Protein AF-A0A915EUX5-F1 (afdb_monomer)

Structure (mmCIF, N/CA/C/O backbone):
data_AF-A0A915EUX5-F1
#
_entry.id   AF-A0A915EUX5-F1
#
loop_
_atom_site.group_PDB
_atom_site.id
_atom_site.type_symbol
_atom_site.label_atom_id
_atom_site.label_alt_id
_atom_site.label_comp_id
_atom_site.label_asym_id
_atom_site.label_entity_id
_atom_site.label_seq_id
_atom_site.pdbx_PDB_ins_code
_atom_site.Cartn_x
_atom_site.Cartn_y
_atom_site.Cartn_z
_atom_site.occupancy
_atom_site.B_iso_or_equiv
_atom_site.auth_seq_id
_atom_site.auth_comp_id
_atom_site.auth_asym_id
_atom_site.auth_atom_id
_atom_site.pdbx_PDB_model_num
ATOM 1 N N . MET A 1 1 ? -5.561 -7.305 -32.673 1.00 41.53 1 MET A N 1
ATOM 2 C CA . MET A 1 1 ? -6.229 -7.686 -33.942 1.00 41.53 1 MET A CA 1
ATOM 3 C C . MET A 1 1 ? -6.964 -6.509 -34.583 1.00 41.53 1 MET A C 1
ATOM 5 O O . MET A 1 1 ? -6.670 -6.213 -35.731 1.00 41.53 1 MET A O 1
ATOM 9 N N . ASN A 1 2 ? -7.827 -5.787 -33.859 1.00 54.47 2 ASN A N 1
ATOM 10 C CA . ASN A 1 2 ? -8.701 -4.751 -34.442 1.00 54.47 2 ASN A CA 1
ATOM 11 C C . ASN A 1 2 ? -7.958 -3.541 -35.056 1.00 54.47 2 ASN A C 1
ATOM 13 O O . ASN A 1 2 ? -8.259 -3.148 -36.176 1.00 54.47 2 ASN A O 1
ATOM 17 N N . VAL A 1 3 ? -6.918 -3.022 -34.393 1.00 58.53 3 VAL A N 1
ATOM 18 C CA . VAL A 1 3 ? -6.109 -1.882 -34.883 1.00 58.53 3 VAL A CA 1
ATOM 19 C C . VAL A 1 3 ? -5.352 -2.212 -36.187 1.00 58.53 3 VAL A C 1
ATOM 21 O O . VAL A 1 3 ? -5.344 -1.431 -37.135 1.00 58.53 3 VAL A O 1
ATOM 24 N N . HIS A 1 4 ? -4.784 -3.420 -36.296 1.00 63.59 4 HIS A N 1
ATOM 25 C CA . HIS A 1 4 ? -4.114 -3.882 -37.521 1.00 63.59 4 HIS A CA 1
ATOM 26 C C . HIS A 1 4 ? -5.060 -3.973 -38.730 1.00 63.59 4 HIS A C 1
ATOM 28 O O . HIS A 1 4 ? -4.639 -3.708 -39.858 1.00 63.59 4 HIS A O 1
ATOM 34 N N . VAL A 1 5 ? -6.331 -4.333 -38.514 1.00 62.84 5 VAL A N 1
ATOM 35 C CA . VAL A 1 5 ? -7.343 -4.410 -39.582 1.00 62.84 5 VAL A CA 1
ATOM 36 C C . VAL A 1 5 ? -7.635 -3.021 -40.153 1.00 62.84 5 VAL A C 1
ATOM 38 O O . VAL A 1 5 ? -7.718 -2.882 -41.374 1.00 62.84 5 VAL A O 1
ATOM 41 N N . VAL A 1 6 ? -7.716 -1.994 -39.300 1.00 63.44 6 VAL A N 1
ATOM 42 C CA . VAL A 1 6 ? -7.924 -0.595 -39.713 1.00 63.44 6 VAL A CA 1
ATOM 43 C C . VAL A 1 6 ? -6.770 -0.115 -40.598 1.00 63.44 6 VAL A C 1
ATOM 45 O O . VAL A 1 6 ? -7.000 0.289 -41.739 1.00 63.44 6 VAL A O 1
ATOM 48 N N . PHE A 1 7 ? -5.521 -0.273 -40.144 1.00 67.06 7 PHE A N 1
ATOM 49 C CA . PHE A 1 7 ? -4.344 0.130 -40.926 1.00 67.06 7 PHE A CA 1
ATOM 50 C C . PHE A 1 7 ? -4.212 -0.629 -42.253 1.00 67.06 7 PHE A C 1
ATOM 52 O O . PHE A 1 7 ? -3.855 -0.049 -43.278 1.00 67.06 7 PHE A O 1
ATOM 59 N N . THR A 1 8 ? -4.541 -1.924 -42.271 1.00 66.31 8 THR A N 1
ATOM 60 C CA . THR A 1 8 ? -4.499 -2.733 -43.501 1.00 66.31 8 THR A CA 1
ATOM 61 C C . THR A 1 8 ? -5.559 -2.280 -44.511 1.00 66.31 8 THR A C 1
ATOM 63 O O . THR A 1 8 ? -5.284 -2.210 -45.711 1.00 66.31 8 THR A O 1
ATOM 66 N N . ARG A 1 9 ? -6.762 -1.914 -44.045 1.00 63.53 9 ARG A N 1
ATOM 67 C CA . ARG A 1 9 ? -7.836 -1.376 -44.897 1.00 63.53 9 ARG A CA 1
ATOM 68 C C . ARG A 1 9 ? -7.498 0.012 -45.445 1.00 63.53 9 ARG A C 1
ATOM 70 O O . ARG A 1 9 ? -7.703 0.235 -46.639 1.00 63.53 9 ARG A O 1
ATOM 77 N N . MET A 1 10 ? -6.911 0.898 -44.640 1.00 66.00 10 MET A N 1
ATOM 78 C CA . MET A 1 10 ? -6.422 2.199 -45.120 1.00 66.00 10 MET A CA 1
ATOM 79 C C . MET A 1 10 ? -5.323 2.036 -46.177 1.00 66.00 10 MET A C 1
ATOM 81 O O . MET A 1 10 ? -5.392 2.648 -47.242 1.00 66.00 10 MET A O 1
ATOM 85 N N . TRP A 1 11 ? -4.373 1.119 -45.960 1.00 62.06 11 TRP A N 1
ATOM 86 C CA . TRP A 1 11 ? -3.361 0.801 -46.969 1.00 62.06 11 TRP A CA 1
ATOM 87 C C . TRP A 1 11 ? -3.992 0.291 -48.276 1.00 62.06 11 TRP A C 1
ATOM 89 O O . TRP A 1 11 ? -3.627 0.746 -49.362 1.00 62.06 11 TRP A O 1
ATOM 99 N N . SER A 1 12 ? -5.011 -0.572 -48.198 1.00 59.03 12 SER A N 1
ATOM 100 C CA . SER A 1 12 ? -5.731 -1.058 -49.385 1.00 59.03 12 SER A CA 1
ATOM 101 C C . SER A 1 12 ? -6.445 0.049 -50.180 1.00 59.03 12 SER A C 1
ATOM 103 O O . SER A 1 12 ? -6.531 -0.048 -51.406 1.00 59.03 12 SER A O 1
ATOM 105 N N . CYS A 1 13 ? -6.888 1.129 -49.521 1.00 58.44 13 CYS A N 1
ATOM 106 C CA . CYS A 1 13 ? -7.472 2.301 -50.184 1.00 58.44 13 CYS A CA 1
ATOM 107 C C . CYS A 1 13 ? -6.433 3.085 -50.994 1.00 58.44 13 CYS A C 1
ATOM 109 O O . CYS A 1 13 ? -6.771 3.605 -52.049 1.00 58.44 13 CYS A O 1
ATOM 111 N N . SER A 1 14 ? -5.163 3.087 -50.579 1.00 53.91 14 SER A N 1
ATOM 112 C CA . SER A 1 14 ? -4.072 3.698 -51.355 1.00 53.91 14 SER A CA 1
ATOM 113 C C . SER A 1 14 ? -3.585 2.838 -52.535 1.00 53.91 14 SER A C 1
ATOM 115 O O . SER A 1 14 ? -3.088 3.375 -53.523 1.00 53.91 14 SER A O 1
ATOM 117 N N . LEU A 1 15 ? -3.760 1.510 -52.468 1.00 52.41 15 LEU A N 1
ATOM 118 C CA . LEU A 1 15 ? -3.422 0.567 -53.547 1.00 52.41 15 LEU A CA 1
ATOM 119 C C . LEU A 1 15 ? -4.537 0.410 -54.593 1.00 52.41 15 LEU A C 1
ATOM 121 O O . LEU A 1 15 ? -4.248 0.173 -55.767 1.00 52.41 15 LEU A O 1
ATOM 125 N N . ARG A 1 16 ? -5.811 0.541 -54.198 1.00 52.12 16 ARG A N 1
ATOM 126 C CA . ARG A 1 16 ? -6.974 0.396 -55.096 1.00 52.12 16 ARG A CA 1
ATOM 127 C C . ARG A 1 16 ? -6.939 1.322 -56.322 1.00 52.12 16 ARG A C 1
ATOM 129 O O . ARG A 1 16 ? -7.217 0.812 -57.403 1.00 52.12 16 ARG A O 1
ATOM 136 N N . PRO A 1 17 ? -6.582 2.616 -56.217 1.00 53.31 17 PRO A N 1
ATOM 137 C CA . PRO A 1 17 ? -6.440 3.502 -57.370 1.00 53.31 17 PRO A CA 1
ATOM 138 C C . PRO A 1 17 ? -5.319 3.055 -58.310 1.00 53.31 17 PRO A C 1
ATOM 140 O O . PRO A 1 17 ? -5.509 3.065 -59.518 1.00 53.31 17 PRO A O 1
ATOM 143 N N . ILE A 1 18 ? -4.193 2.573 -57.767 1.00 49.81 18 ILE A N 1
ATOM 144 C CA . ILE A 1 18 ? -3.047 2.078 -58.550 1.00 49.81 18 ILE A CA 1
ATOM 145 C C . ILE A 1 18 ? -3.447 0.834 -59.347 1.00 49.81 18 ILE A C 1
ATOM 147 O O . ILE A 1 18 ? -3.184 0.755 -60.544 1.00 49.81 18 ILE A O 1
ATOM 151 N N . ILE A 1 19 ? -4.128 -0.120 -58.704 1.00 48.81 19 ILE A N 1
ATOM 152 C CA . ILE A 1 19 ? -4.617 -1.335 -59.363 1.00 48.81 19 ILE A CA 1
ATOM 153 C C . ILE A 1 19 ? -5.730 -0.985 -60.354 1.00 48.81 19 ILE A C 1
ATOM 155 O O . ILE A 1 19 ? -5.688 -1.465 -61.478 1.00 48.81 19 ILE A O 1
ATOM 159 N N . SER A 1 20 ? -6.689 -0.129 -59.994 1.00 46.38 20 SER A N 1
ATOM 160 C CA . SER A 1 20 ? -7.781 0.315 -60.873 1.00 46.38 20 SER A CA 1
ATOM 161 C C . SER A 1 20 ? -7.259 1.048 -62.110 1.00 46.38 20 SER A C 1
ATOM 163 O O . SER A 1 20 ? -7.683 0.754 -63.221 1.00 46.38 20 SER A O 1
ATOM 165 N N . GLU A 1 21 ? -6.276 1.936 -61.961 1.00 47.97 21 GLU A N 1
ATOM 166 C CA . GLU A 1 21 ? -5.674 2.654 -63.081 1.00 47.97 21 GLU A CA 1
ATOM 167 C C . GLU A 1 21 ? -4.764 1.758 -63.928 1.00 47.97 21 GLU A C 1
ATOM 169 O O . GLU A 1 21 ? -4.824 1.824 -65.155 1.00 47.97 21 GLU A O 1
ATOM 174 N N . MET A 1 22 ? -3.992 0.850 -63.318 1.00 43.56 22 MET A N 1
ATOM 175 C CA . MET A 1 22 ? -3.272 -0.190 -64.062 1.00 43.56 22 MET A CA 1
ATOM 176 C C . MET A 1 22 ? -4.238 -1.100 -64.829 1.00 43.56 22 MET A C 1
ATOM 178 O O . MET A 1 22 ? -3.984 -1.406 -65.990 1.00 43.56 22 MET A O 1
ATOM 182 N N . THR A 1 23 ? -5.365 -1.485 -64.226 1.00 43.19 23 THR A N 1
ATOM 183 C CA . THR A 1 23 ? -6.367 -2.383 -64.824 1.00 43.19 23 THR A CA 1
ATOM 184 C C . THR A 1 23 ? -7.161 -1.682 -65.923 1.00 43.19 23 THR A C 1
ATOM 186 O O . THR A 1 23 ? -7.337 -2.260 -66.988 1.00 43.19 23 THR A O 1
ATOM 189 N N . ASN A 1 24 ? -7.552 -0.417 -65.737 1.00 45.62 24 ASN A N 1
ATOM 190 C CA . ASN A 1 24 ? -8.206 0.401 -66.763 1.00 45.62 24 ASN A CA 1
ATOM 191 C C . ASN A 1 24 ? -7.260 0.705 -67.931 1.00 45.62 24 ASN A C 1
ATOM 193 O O . ASN A 1 24 ? -7.679 0.654 -69.085 1.00 45.62 24 ASN A O 1
ATOM 197 N N . ARG A 1 25 ? -5.966 0.950 -67.673 1.00 45.38 25 ARG A N 1
ATOM 198 C CA . ARG A 1 25 ? -4.958 1.118 -68.733 1.00 45.38 25 ARG A CA 1
ATOM 199 C C . ARG A 1 25 ? -4.653 -0.196 -69.458 1.00 45.38 25 ARG A C 1
ATOM 201 O O . ARG A 1 25 ? -4.441 -0.162 -70.666 1.00 45.38 25 ARG A O 1
ATOM 208 N N . LEU A 1 26 ? -4.682 -1.341 -68.771 1.00 38.78 26 LEU A N 1
ATOM 209 C CA . LEU A 1 26 ? -4.538 -2.677 -69.370 1.00 38.78 26 LEU A CA 1
ATOM 210 C C . LEU A 1 26 ? -5.791 -3.114 -70.152 1.00 38.78 26 LEU A C 1
ATOM 212 O O . LEU A 1 26 ? -5.658 -3.725 -71.205 1.00 38.78 26 LEU A O 1
ATOM 216 N N . GLN A 1 27 ? -6.999 -2.769 -69.697 1.00 41.44 27 GLN A N 1
ATOM 217 C CA . GLN A 1 27 ? -8.251 -3.044 -70.417 1.00 41.44 27 GLN A CA 1
ATOM 218 C C . GLN A 1 27 ? -8.464 -2.106 -71.613 1.00 41.44 27 GLN A C 1
ATOM 220 O O . GLN A 1 27 ? -8.999 -2.538 -72.630 1.00 41.44 27 GLN A O 1
ATOM 225 N N . ALA A 1 28 ? -8.002 -0.854 -71.537 1.00 45.69 28 ALA A N 1
ATOM 226 C CA . ALA A 1 28 ? -8.015 0.081 -72.665 1.00 45.69 28 ALA A CA 1
ATOM 227 C C . ALA A 1 28 ? -6.935 -0.221 -73.723 1.00 45.69 28 ALA A C 1
ATOM 229 O O . ALA A 1 28 ? -6.996 0.310 -74.831 1.00 45.69 28 ALA A O 1
ATOM 230 N N . SER A 1 29 ? -5.950 -1.072 -73.412 1.00 40.28 29 SER A N 1
ATOM 231 C CA . SER A 1 29 ? -4.875 -1.455 -74.328 1.00 40.28 29 SER A CA 1
ATOM 232 C C . SER A 1 29 ? -4.880 -2.961 -74.586 1.00 40.28 29 SER A C 1
ATOM 234 O O . SER A 1 29 ? -4.180 -3.739 -73.946 1.00 40.28 29 SER A O 1
ATOM 236 N N . GLY A 1 30 ? -5.649 -3.396 -75.587 1.00 39.28 30 GLY A N 1
ATOM 237 C CA . GLY A 1 30 ? -5.451 -4.719 -76.181 1.00 39.28 30 GLY A CA 1
ATOM 238 C C . GLY A 1 30 ? -3.988 -4.882 -76.623 1.00 39.28 30 GLY A C 1
ATOM 239 O O . GLY A 1 30 ? -3.572 -4.270 -77.598 1.00 39.28 30 GLY A O 1
ATOM 240 N N . LEU A 1 31 ? -3.215 -5.640 -75.837 1.00 39.50 31 LEU A N 1
ATOM 241 C CA . LEU A 1 31 ? -1.826 -6.104 -76.004 1.00 39.50 31 LEU A CA 1
ATOM 242 C C . LEU A 1 31 ? -0.960 -5.470 -77.118 1.00 39.50 31 LEU A C 1
ATOM 244 O O . LEU A 1 31 ? -1.131 -5.761 -78.298 1.00 39.50 31 LEU A O 1
ATOM 248 N N . SER A 1 32 ? 0.106 -4.762 -76.714 1.00 33.94 32 SER A N 1
ATOM 249 C CA . SER A 1 32 ? 1.496 -4.887 -77.217 1.00 33.94 32 SER A CA 1
ATOM 250 C C . SER A 1 32 ? 2.331 -3.700 -76.718 1.00 33.94 32 SER A C 1
ATOM 252 O O . SER A 1 32 ? 1.938 -2.544 -76.879 1.00 33.94 32 SER A O 1
ATOM 254 N N . ALA A 1 33 ? 3.508 -3.980 -76.146 1.00 32.28 33 ALA A N 1
ATOM 255 C CA . ALA A 1 33 ? 4.445 -3.055 -75.487 1.00 32.28 33 ALA A CA 1
ATOM 256 C C . ALA A 1 33 ? 4.993 -1.885 -76.349 1.00 32.28 33 ALA A C 1
ATOM 258 O O . ALA A 1 33 ? 5.932 -1.202 -75.949 1.00 32.28 33 ALA A O 1
ATOM 259 N N . ARG A 1 34 ? 4.416 -1.618 -77.526 1.00 33.88 34 ARG A N 1
ATOM 260 C CA . ARG A 1 34 ? 4.792 -0.513 -78.420 1.00 33.88 34 ARG A CA 1
ATOM 261 C C . ARG A 1 34 ? 4.132 0.832 -78.092 1.00 33.88 34 ARG A C 1
ATOM 263 O O . ARG A 1 34 ? 4.695 1.854 -78.466 1.00 33.88 34 ARG A O 1
ATOM 270 N N . HIS A 1 35 ? 3.003 0.867 -77.378 1.00 36.38 35 HIS A N 1
ATOM 271 C CA . HIS A 1 35 ? 2.266 2.124 -77.136 1.00 36.38 35 HIS A CA 1
ATOM 272 C C . HIS A 1 35 ? 2.638 2.872 -75.844 1.00 36.38 35 HIS A C 1
ATOM 274 O O . HIS A 1 35 ? 2.415 4.077 -75.773 1.00 36.38 35 HIS A O 1
ATOM 280 N N . VAL A 1 36 ? 3.281 2.228 -74.858 1.00 36.94 36 VAL A N 1
ATOM 281 C CA . VAL A 1 36 ? 3.752 2.914 -73.629 1.00 36.94 36 VAL A CA 1
ATOM 282 C C . VAL A 1 36 ? 4.776 4.019 -73.953 1.00 36.94 36 VAL A C 1
ATOM 284 O O . VAL A 1 36 ? 4.872 5.015 -73.241 1.00 36.94 36 VAL A O 1
ATOM 287 N N . PHE A 1 37 ? 5.473 3.903 -75.086 1.00 35.94 37 PHE A N 1
ATOM 288 C CA . PHE A 1 37 ? 6.410 4.914 -75.577 1.00 35.94 37 PHE A CA 1
ATOM 289 C C . PHE A 1 37 ? 5.756 6.115 -76.286 1.00 35.94 37 PHE A C 1
ATOM 291 O O . PHE A 1 37 ? 6.455 7.087 -76.551 1.00 35.94 37 PHE A O 1
ATOM 298 N N . GLN A 1 38 ? 4.447 6.100 -76.579 1.00 36.97 38 GLN A N 1
ATOM 299 C CA . GLN A 1 38 ? 3.776 7.198 -77.301 1.00 36.97 38 GLN A CA 1
ATOM 300 C C . GLN A 1 38 ? 3.145 8.267 -76.392 1.00 36.97 38 GLN A C 1
ATOM 302 O O . GLN A 1 38 ? 2.842 9.358 -76.864 1.00 36.97 38 GLN A O 1
ATOM 307 N N . SER A 1 39 ? 2.978 7.998 -75.093 1.00 37.62 39 SER A N 1
ATOM 308 C CA . SER A 1 39 ? 2.491 8.984 -74.109 1.00 37.62 39 SER A CA 1
ATOM 309 C C . SER A 1 39 ? 3.602 9.815 -73.451 1.00 37.62 39 SER A C 1
ATOM 311 O O . SER A 1 39 ? 3.314 10.733 -72.685 1.00 37.62 39 SER A O 1
ATOM 313 N N . ILE A 1 40 ? 4.868 9.520 -73.752 1.00 39.31 40 ILE A N 1
ATOM 314 C CA . ILE A 1 40 ? 5.997 10.403 -73.450 1.00 39.31 40 ILE A CA 1
ATOM 315 C C . ILE A 1 40 ? 5.984 11.469 -74.547 1.00 39.31 40 ILE A C 1
ATOM 317 O O . ILE A 1 40 ? 6.109 11.123 -75.721 1.00 39.31 40 ILE A O 1
ATOM 321 N N . LYS A 1 41 ? 5.800 12.755 -74.204 1.00 42.09 41 LYS A N 1
ATOM 322 C CA . LYS A 1 41 ? 5.987 13.832 -75.193 1.00 42.09 41 LYS A CA 1
ATOM 323 C C . LYS A 1 41 ? 7.350 13.611 -75.862 1.00 42.09 41 LYS A C 1
ATOM 325 O O . LYS A 1 41 ? 8.324 13.458 -75.123 1.00 42.09 41 LYS A O 1
ATOM 330 N N . PRO A 1 42 ? 7.447 13.575 -77.203 1.00 39.97 42 PRO A N 1
ATOM 331 C CA . PRO A 1 42 ? 8.738 13.422 -77.849 1.00 39.97 42 PRO A CA 1
ATOM 332 C C . PRO A 1 42 ? 9.604 14.604 -77.411 1.00 39.97 42 PRO A C 1
ATOM 334 O O . PRO A 1 42 ? 9.297 15.755 -77.712 1.00 39.97 42 PRO A O 1
ATOM 337 N N . ILE A 1 43 ? 10.646 14.324 -76.629 1.00 48.09 43 ILE A N 1
ATOM 338 C CA . ILE A 1 43 ? 11.722 15.285 -76.407 1.00 48.09 43 ILE A CA 1
ATOM 339 C C . ILE A 1 43 ? 12.361 15.433 -77.786 1.00 48.09 43 ILE A C 1
ATOM 341 O O . ILE A 1 43 ? 12.857 14.443 -78.325 1.00 48.09 43 ILE A O 1
ATOM 345 N N . GLU A 1 44 ? 12.265 16.613 -78.401 1.00 45.25 44 GLU A N 1
ATOM 346 C CA . GLU A 1 44 ? 12.915 16.883 -79.683 1.00 45.25 44 GLU A CA 1
ATOM 347 C C . GLU A 1 44 ? 14.405 16.560 -79.546 1.00 45.25 44 GLU A C 1
ATOM 349 O O . GLU A 1 44 ? 15.148 17.237 -78.838 1.00 45.25 44 GLU A O 1
ATOM 354 N N . VAL A 1 45 ? 14.844 15.481 -80.198 1.00 44.91 45 VAL A N 1
ATOM 355 C CA . VAL A 1 45 ? 16.242 15.039 -80.189 1.00 44.91 45 VAL A CA 1
ATOM 356 C C . VAL A 1 45 ? 17.021 15.902 -81.183 1.00 44.91 45 VAL A C 1
ATOM 358 O O . VAL A 1 45 ? 17.479 15.444 -82.225 1.00 44.91 45 VAL A O 1
ATOM 361 N N . GLY A 1 46 ? 17.128 17.192 -80.879 1.00 47.59 46 GLY A N 1
ATOM 362 C CA . GLY A 1 46 ? 18.058 18.114 -81.512 1.00 47.59 46 GLY A CA 1
ATOM 363 C C . GLY A 1 46 ? 19.293 18.244 -80.631 1.00 47.59 46 GLY A C 1
ATOM 364 O O . GLY A 1 46 ? 19.261 18.972 -79.651 1.00 47.59 46 GLY A O 1
ATOM 365 N N . VAL A 1 47 ? 20.361 17.507 -80.961 1.00 52.12 47 VAL A N 1
ATOM 366 C CA . VAL A 1 47 ? 21.723 17.638 -80.392 1.00 52.12 47 VAL A CA 1
ATOM 367 C C . VAL A 1 47 ? 21.754 17.844 -78.862 1.00 52.12 47 VAL A C 1
ATOM 369 O O . VAL A 1 47 ? 22.341 18.796 -78.360 1.00 52.12 47 VAL A O 1
ATOM 372 N N . MET A 1 48 ? 21.121 16.951 -78.096 1.00 52.81 48 MET A N 1
ATOM 373 C CA . MET A 1 48 ? 21.216 16.954 -76.628 1.00 52.81 48 MET A CA 1
ATOM 374 C C . MET A 1 48 ? 22.253 15.928 -76.162 1.00 52.81 48 MET A C 1
ATOM 376 O O . MET A 1 48 ? 22.292 14.802 -76.665 1.00 52.81 48 MET A O 1
ATOM 380 N N . SER A 1 49 ? 23.104 16.295 -75.200 1.00 59.19 49 SER A N 1
ATOM 381 C CA . SER A 1 49 ? 24.064 15.354 -74.621 1.00 59.19 49 SER A CA 1
ATOM 382 C C . SER A 1 49 ? 23.344 14.319 -73.745 1.00 59.19 49 SER A C 1
ATOM 384 O O . SER A 1 49 ? 22.247 14.567 -73.241 1.00 59.19 49 SER A O 1
ATOM 386 N N . LYS A 1 50 ? 23.963 13.152 -73.508 1.00 59.12 50 LYS A N 1
ATOM 387 C CA . LYS A 1 50 ? 23.394 12.093 -72.647 1.00 59.12 50 LYS A CA 1
ATOM 388 C C . LYS A 1 50 ? 22.967 12.616 -71.262 1.00 59.12 50 LYS A C 1
ATOM 390 O O . LYS A 1 50 ? 21.950 12.170 -70.741 1.00 59.12 50 LYS A O 1
ATOM 395 N N . ARG A 1 51 ? 23.693 13.597 -70.704 1.00 58.50 51 ARG A N 1
ATOM 396 C CA . ARG A 1 51 ? 23.360 14.227 -69.412 1.00 58.50 51 ARG A CA 1
ATOM 397 C C . ARG A 1 51 ? 22.082 15.061 -69.475 1.00 58.50 51 ARG A C 1
ATOM 399 O O . ARG A 1 51 ? 21.304 15.041 -68.529 1.00 58.50 51 ARG A O 1
ATOM 406 N N . ASP A 1 52 ? 21.850 15.760 -70.582 1.00 61.41 52 ASP A N 1
ATOM 407 C CA . ASP A 1 52 ? 20.674 16.623 -70.744 1.00 61.41 52 ASP A CA 1
ATOM 408 C C . ASP A 1 52 ? 19.403 15.790 -70.954 1.00 61.41 52 ASP A C 1
ATOM 410 O O . ASP A 1 52 ? 18.329 16.139 -70.459 1.00 61.41 52 ASP A O 1
ATOM 414 N N . LEU A 1 53 ? 19.536 14.638 -71.625 1.00 63.91 53 LEU A N 1
ATOM 415 C CA . LEU A 1 53 ? 18.461 13.656 -71.749 1.00 63.91 53 LEU A CA 1
ATOM 416 C C . LEU A 1 53 ? 18.123 13.021 -70.390 1.00 63.91 53 LEU A C 1
ATOM 418 O O . LEU A 1 53 ? 16.949 12.942 -70.039 1.00 63.91 53 LEU A O 1
ATOM 422 N N . GLU A 1 54 ? 19.132 12.624 -69.604 1.00 61.69 54 GLU A N 1
ATOM 423 C CA . GLU A 1 54 ? 18.947 12.097 -68.241 1.00 61.69 54 GLU A CA 1
ATOM 424 C C . GLU A 1 54 ? 18.281 13.127 -67.313 1.00 61.69 54 GLU A C 1
ATOM 426 O O . GLU A 1 54 ? 17.354 12.782 -66.580 1.00 61.69 54 GLU A O 1
ATOM 431 N N . ALA A 1 55 ? 18.679 14.402 -67.386 1.00 62.44 55 ALA A N 1
ATOM 432 C CA . ALA A 1 55 ? 18.077 15.481 -66.602 1.00 62.44 55 ALA A CA 1
ATOM 433 C C . ALA A 1 55 ? 16.607 15.739 -66.982 1.00 62.44 55 ALA A C 1
ATOM 435 O O . ALA A 1 55 ? 15.760 15.935 -66.106 1.00 62.44 55 ALA A O 1
ATOM 436 N N . SER A 1 56 ? 16.283 15.699 -68.277 1.00 65.00 56 SER A N 1
ATOM 437 C CA . SER A 1 56 ? 14.912 15.873 -68.767 1.00 65.00 56 SER A CA 1
ATOM 438 C C . SER A 1 56 ? 14.015 14.685 -68.392 1.00 65.00 56 SER A C 1
ATOM 440 O O . SER A 1 56 ? 12.888 14.875 -67.930 1.00 65.00 56 SER A O 1
ATOM 442 N N . LEU A 1 57 ? 14.544 13.456 -68.480 1.00 64.94 57 LEU A N 1
ATOM 443 C CA . LEU A 1 57 ? 13.848 12.244 -68.044 1.00 64.94 57 LEU A CA 1
ATOM 444 C C . LEU A 1 57 ? 13.570 12.275 -66.535 1.00 64.94 57 LEU A C 1
ATOM 446 O O . LEU A 1 57 ? 12.464 11.961 -66.100 1.00 64.94 57 LEU A O 1
ATOM 450 N N . LEU A 1 58 ? 14.550 12.708 -65.736 1.00 61.78 58 LEU A N 1
ATOM 451 C CA . LEU A 1 58 ? 14.406 12.855 -64.289 1.00 61.78 58 LEU A CA 1
ATOM 452 C C . LEU A 1 58 ? 13.334 13.896 -63.937 1.00 61.78 58 LEU A C 1
ATOM 454 O O . LEU A 1 58 ? 12.520 13.660 -63.044 1.00 61.78 58 LEU A O 1
ATOM 458 N N . LYS A 1 59 ? 13.282 15.017 -64.666 1.00 68.31 59 LYS A N 1
ATOM 459 C CA . LYS A 1 59 ? 12.258 16.056 -64.493 1.00 68.31 59 LYS A CA 1
ATOM 460 C C . LYS A 1 59 ? 10.851 15.527 -64.788 1.00 68.31 59 LYS A C 1
ATOM 462 O O . LYS A 1 59 ? 9.928 15.794 -64.021 1.00 68.31 59 LYS A O 1
ATOM 467 N N . GLU A 1 60 ? 10.695 14.732 -65.843 1.00 66.88 60 GLU A N 1
ATOM 468 C CA . GLU A 1 60 ? 9.402 14.146 -66.212 1.00 66.88 60 GLU A CA 1
ATOM 469 C C . GLU A 1 60 ? 8.960 13.036 -65.245 1.00 66.88 60 GLU A C 1
ATOM 471 O O . GLU A 1 60 ? 7.801 13.002 -64.837 1.00 66.88 60 GLU A O 1
ATOM 476 N N . VAL A 1 61 ? 9.884 12.185 -64.785 1.00 59.06 61 VAL A N 1
ATOM 477 C CA . VAL A 1 61 ? 9.618 11.202 -63.718 1.00 59.06 61 VAL A CA 1
ATOM 478 C C . VAL A 1 61 ? 9.189 11.901 -62.425 1.00 59.06 61 VAL A C 1
ATOM 480 O O . VAL A 1 61 ? 8.263 11.444 -61.758 1.00 59.06 61 VAL A O 1
ATOM 483 N N . THR A 1 62 ? 9.813 13.032 -62.090 1.00 55.41 62 THR A N 1
ATOM 484 C CA . THR A 1 62 ? 9.462 13.832 -60.905 1.00 55.41 62 THR A CA 1
ATOM 485 C C . THR A 1 62 ? 8.058 14.431 -61.037 1.00 55.41 62 THR A C 1
ATOM 487 O O . THR A 1 62 ? 7.272 14.368 -60.094 1.00 55.41 62 THR A O 1
ATOM 490 N N . ARG A 1 63 ? 7.698 14.931 -62.227 1.00 71.31 63 ARG A N 1
ATOM 491 C CA . ARG A 1 63 ? 6.351 15.440 -62.537 1.00 71.31 63 ARG A CA 1
ATOM 492 C C . ARG A 1 63 ? 5.277 14.354 -62.436 1.00 71.31 63 ARG A C 1
ATOM 494 O O . ARG A 1 63 ? 4.216 14.590 -61.869 1.00 71.31 63 ARG A O 1
ATOM 501 N N . LEU A 1 64 ? 5.549 13.163 -62.973 1.00 62.91 64 LEU A N 1
ATOM 502 C CA . LEU A 1 64 ? 4.621 12.030 -62.921 1.00 62.91 64 LEU A CA 1
ATOM 503 C C . LEU A 1 64 ? 4.428 11.502 -61.496 1.00 62.91 64 LEU A C 1
ATOM 505 O O . LEU A 1 64 ? 3.300 11.175 -61.134 1.00 62.91 64 LEU A O 1
ATOM 509 N N . ARG A 1 65 ? 5.491 11.468 -60.679 1.00 54.66 65 ARG A N 1
ATOM 510 C CA . ARG A 1 65 ? 5.382 11.163 -59.244 1.00 54.66 65 ARG A CA 1
ATOM 511 C C . ARG A 1 65 ? 4.483 12.173 -58.530 1.00 54.66 65 ARG A C 1
ATOM 513 O O . ARG A 1 65 ? 3.519 11.758 -57.905 1.00 54.66 65 ARG A O 1
ATOM 520 N N . ALA A 1 66 ? 4.700 13.472 -58.741 1.00 57.12 66 ALA A N 1
ATOM 521 C CA . ALA A 1 66 ? 3.874 14.518 -58.133 1.00 57.12 66 ALA A CA 1
ATOM 522 C C . ALA A 1 66 ? 2.378 14.410 -58.503 1.00 57.12 66 ALA A C 1
ATOM 524 O O . ALA A 1 66 ? 1.517 14.575 -57.643 1.00 57.12 66 ALA A O 1
ATOM 525 N N . ASN A 1 67 ? 2.053 14.085 -59.760 1.00 65.12 67 ASN A N 1
ATOM 526 C CA . ASN A 1 67 ? 0.662 13.877 -60.189 1.00 65.12 67 ASN A CA 1
ATOM 527 C C . ASN A 1 67 ? 0.031 12.611 -59.582 1.00 65.12 67 ASN A C 1
ATOM 529 O O . ASN A 1 67 ? -1.155 12.616 -59.242 1.00 65.12 67 ASN A O 1
ATOM 533 N N . LEU A 1 68 ? 0.807 11.529 -59.455 1.00 60.00 68 LEU A N 1
ATOM 534 C CA . LEU A 1 68 ? 0.364 10.299 -58.798 1.00 60.00 68 LEU A CA 1
ATOM 535 C C . LEU A 1 68 ? 0.088 10.553 -57.312 1.00 60.00 68 LEU A C 1
ATOM 537 O O . LEU A 1 68 ? -0.947 10.130 -56.806 1.00 60.00 68 LEU A O 1
ATOM 541 N N . ASP A 1 69 ? 0.970 11.284 -56.634 1.00 53.38 69 ASP A N 1
ATOM 542 C CA . ASP A 1 69 ? 0.813 11.632 -55.221 1.00 53.38 69 ASP A CA 1
ATOM 543 C C . ASP A 1 69 ? -0.391 12.565 -55.002 1.00 53.38 69 ASP A C 1
ATOM 545 O O . ASP A 1 69 ? -1.175 12.342 -54.082 1.00 53.38 69 ASP A O 1
ATOM 549 N N . ALA A 1 70 ? -0.637 13.528 -55.898 1.00 60.19 70 ALA A N 1
ATOM 550 C CA . ALA A 1 70 ? -1.842 14.365 -55.864 1.00 60.19 70 ALA A CA 1
ATOM 551 C C . ALA A 1 70 ? -3.139 13.548 -56.028 1.00 60.19 70 ALA A C 1
ATOM 553 O O . ALA A 1 70 ? -4.078 13.717 -55.253 1.00 60.19 70 ALA A O 1
ATOM 554 N N . SER A 1 71 ? -3.165 12.602 -56.974 1.00 61.84 71 SER A N 1
ATOM 555 C CA . SER A 1 71 ? -4.325 11.720 -57.196 1.00 61.84 71 SER A CA 1
ATOM 556 C C . SER A 1 71 ? -4.553 10.756 -56.022 1.00 61.84 71 SER A C 1
ATOM 558 O O . SER A 1 71 ? -5.692 10.446 -55.673 1.00 61.84 71 SER A O 1
ATOM 560 N N . ARG A 1 72 ? -3.475 10.295 -55.365 1.00 59.66 72 ARG A N 1
ATOM 561 C CA . ARG A 1 72 ? -3.545 9.492 -54.130 1.00 59.66 72 ARG A CA 1
ATOM 562 C C . ARG A 1 72 ? -4.134 10.295 -52.971 1.00 59.66 72 ARG A C 1
ATOM 564 O O . ARG A 1 72 ? -4.959 9.755 -52.240 1.00 59.66 72 ARG A O 1
ATOM 571 N N . ARG A 1 73 ? -3.755 11.570 -52.821 1.00 58.09 73 ARG A N 1
ATOM 572 C CA . ARG A 1 73 ? -4.310 12.473 -51.796 1.00 58.09 73 ARG A CA 1
ATOM 573 C C . ARG A 1 73 ? -5.800 12.731 -52.008 1.00 58.09 73 ARG A C 1
ATOM 575 O O . ARG A 1 73 ? -6.559 12.669 -51.049 1.00 58.09 73 ARG A O 1
ATOM 582 N N . GLU A 1 74 ? -6.231 12.937 -53.250 1.00 61.75 74 GLU A N 1
ATOM 583 C CA . GLU A 1 74 ? -7.645 13.151 -53.588 1.00 61.75 74 GLU A CA 1
ATOM 584 C C . GLU A 1 74 ? -8.501 11.891 -53.344 1.00 61.75 74 GLU A C 1
ATOM 586 O O . GLU A 1 74 ? -9.602 11.984 -52.808 1.00 61.75 74 GLU A O 1
ATOM 591 N N . ALA A 1 75 ? -7.970 10.695 -53.637 1.00 57.12 75 ALA A N 1
ATOM 592 C CA . ALA A 1 75 ? -8.656 9.422 -53.387 1.00 57.12 75 ALA A CA 1
ATOM 593 C C . ALA A 1 75 ? -8.715 9.019 -51.898 1.00 57.12 75 ALA A C 1
ATOM 595 O O . ALA A 1 75 ? -9.666 8.358 -51.480 1.00 57.12 75 ALA A O 1
ATOM 596 N N . CYS A 1 76 ? -7.708 9.390 -51.099 1.00 52.28 76 CYS A N 1
ATOM 597 C CA . CYS A 1 76 ? -7.661 9.115 -49.658 1.00 52.28 76 CYS A CA 1
ATOM 598 C C . CYS A 1 76 ? -8.354 10.192 -48.804 1.00 52.28 76 CYS A C 1
ATOM 600 O O . CYS A 1 76 ? -8.695 9.911 -47.659 1.00 52.28 76 CYS A O 1
ATOM 602 N N . GLY A 1 77 ? -8.601 11.392 -49.343 1.00 52.22 77 GLY A N 1
ATOM 603 C CA . GLY A 1 77 ? -9.147 12.543 -48.609 1.00 52.22 77 GLY A CA 1
ATOM 604 C C . GLY A 1 77 ? -10.564 12.380 -48.036 1.00 52.22 77 GLY A C 1
ATOM 605 O O . GLY A 1 77 ? -11.030 13.279 -47.348 1.00 52.22 77 GLY A O 1
ATOM 606 N N . GLY A 1 78 ? -11.247 11.257 -48.297 1.00 55.06 78 GLY A N 1
ATOM 607 C CA . GLY A 1 78 ? -12.588 10.956 -47.777 1.00 55.06 78 GLY A CA 1
ATOM 608 C C . GLY A 1 78 ? -12.678 9.778 -46.798 1.00 55.06 78 GLY A C 1
ATOM 609 O O . GLY A 1 78 ? -13.787 9.422 -46.417 1.00 55.06 78 GLY A O 1
ATOM 610 N N . VAL A 1 79 ? -11.562 9.135 -46.426 1.00 60.09 79 VAL A N 1
ATOM 611 C CA . VAL A 1 79 ? -11.559 7.983 -45.503 1.00 60.09 79 VAL A CA 1
ATOM 612 C C . VAL A 1 79 ? -10.703 8.314 -44.285 1.00 60.09 79 VAL A C 1
ATOM 614 O O . VAL A 1 79 ? -9.478 8.197 -44.334 1.00 60.09 79 VAL A O 1
ATOM 617 N N . SER A 1 80 ? -11.340 8.720 -43.186 1.00 66.31 80 SER A N 1
ATOM 618 C CA . SER A 1 80 ? -10.652 8.945 -41.913 1.00 66.31 80 SER A CA 1
ATOM 619 C C . SER A 1 80 ? -10.457 7.638 -41.139 1.00 66.31 80 SER A C 1
ATOM 621 O O . SER A 1 80 ? -11.154 6.640 -41.355 1.00 66.31 80 SER A O 1
ATOM 623 N N . MET A 1 81 ? -9.517 7.638 -40.190 1.00 69.50 81 MET A N 1
ATOM 624 C CA . MET A 1 81 ? -9.324 6.503 -39.281 1.00 69.50 81 MET A CA 1
ATOM 625 C C . MET A 1 81 ? -10.601 6.189 -38.484 1.00 69.50 81 MET A C 1
ATOM 627 O O . MET A 1 81 ? -10.905 5.018 -38.247 1.00 69.50 81 MET A O 1
ATOM 631 N N . MET A 1 82 ? -11.381 7.224 -38.159 1.00 67.69 82 MET A N 1
ATOM 632 C CA . MET A 1 82 ? -12.660 7.113 -37.461 1.00 67.69 82 MET A CA 1
ATOM 633 C C . MET A 1 82 ? -13.745 6.463 -38.333 1.00 67.69 82 MET A C 1
ATOM 635 O O . MET A 1 82 ? -14.488 5.610 -37.853 1.00 67.69 82 MET A O 1
ATOM 639 N N . ASP A 1 83 ? -13.795 6.764 -39.634 1.00 69.88 83 ASP A N 1
ATOM 640 C CA . ASP A 1 83 ? -14.758 6.139 -40.557 1.00 69.88 83 ASP A CA 1
ATOM 641 C C . ASP A 1 83 ? -14.529 4.627 -40.676 1.00 69.88 83 ASP A C 1
ATOM 643 O O . ASP A 1 83 ? -15.473 3.832 -40.681 1.00 69.88 83 ASP A O 1
ATOM 647 N N . VAL A 1 84 ? -13.261 4.208 -40.727 1.00 69.06 84 VAL A N 1
ATOM 648 C CA . VAL A 1 84 ? -12.887 2.788 -40.794 1.00 69.06 84 VAL A CA 1
ATOM 649 C C . VAL A 1 84 ? -13.136 2.078 -39.459 1.00 69.06 84 VAL A C 1
ATOM 651 O O . VAL A 1 84 ? -13.523 0.908 -39.469 1.00 69.06 84 VAL A O 1
ATOM 654 N N . ALA A 1 85 ? -12.939 2.765 -38.329 1.00 67.12 85 ALA A N 1
ATOM 655 C CA . ALA A 1 85 ? -13.235 2.246 -36.994 1.00 67.12 85 ALA A CA 1
ATOM 656 C C . ALA A 1 85 ? -14.746 2.058 -36.773 1.00 67.12 85 ALA A C 1
ATOM 658 O O . ALA A 1 85 ? -15.170 0.976 -36.364 1.00 67.12 85 ALA A O 1
ATOM 659 N N . ASN A 1 86 ? -15.558 3.051 -37.149 1.00 70.00 86 ASN A N 1
ATOM 660 C CA . ASN A 1 86 ? -17.021 2.988 -37.104 1.00 70.00 86 ASN A CA 1
ATOM 661 C C . ASN A 1 86 ? -17.566 1.858 -37.988 1.00 70.00 86 ASN A C 1
ATOM 663 O O . ASN A 1 86 ? -18.401 1.071 -37.548 1.00 70.00 86 ASN A O 1
ATOM 667 N N . ALA A 1 87 ? -17.041 1.705 -39.209 1.00 66.31 87 ALA A N 1
ATOM 668 C CA . ALA A 1 87 ? -17.405 0.606 -40.110 1.00 66.31 87 ALA A CA 1
ATOM 669 C C . ALA A 1 87 ? -16.950 -0.785 -39.618 1.00 66.31 87 ALA A C 1
ATOM 671 O O . ALA A 1 87 ? -17.353 -1.804 -40.181 1.00 66.31 87 ALA A O 1
ATOM 672 N N . ALA A 1 88 ? -16.075 -0.839 -38.613 1.00 63.97 88 ALA A N 1
ATOM 673 C CA . ALA A 1 88 ? -15.633 -2.057 -37.944 1.00 63.97 88 ALA A CA 1
ATOM 674 C C . ALA A 1 88 ? -16.261 -2.233 -36.546 1.00 63.97 88 ALA A C 1
ATOM 676 O O . ALA A 1 88 ? -15.836 -3.131 -35.822 1.00 63.97 88 ALA A O 1
ATOM 677 N N . GLU A 1 89 ? -17.240 -1.394 -36.179 1.00 68.69 89 GLU A N 1
ATOM 678 C CA . GLU A 1 89 ? -17.929 -1.396 -34.878 1.00 68.69 89 GLU A CA 1
ATOM 679 C C . GLU A 1 89 ? -16.973 -1.255 -33.673 1.00 68.69 89 GLU A C 1
ATOM 681 O O . GLU A 1 89 ? -17.197 -1.805 -32.594 1.00 68.69 89 GLU A O 1
ATOM 686 N N . ILE A 1 90 ? -15.877 -0.508 -33.842 1.00 66.31 90 ILE A N 1
ATOM 687 C CA . ILE A 1 90 ? -14.902 -0.239 -32.778 1.00 66.31 90 ILE A CA 1
ATOM 688 C C . ILE A 1 90 ? -15.290 1.074 -32.082 1.00 66.31 90 ILE A C 1
ATOM 690 O O . ILE A 1 90 ? -15.031 2.150 -32.611 1.00 66.31 90 ILE A O 1
ATOM 694 N N . GLY A 1 91 ? -15.910 0.992 -30.900 1.00 64.94 91 GLY A N 1
ATOM 695 C CA . GLY A 1 91 ? -16.272 2.168 -30.090 1.00 64.94 91 GLY A CA 1
ATOM 696 C C . GLY A 1 91 ? -15.087 2.804 -29.347 1.00 64.94 91 GLY A C 1
ATOM 697 O O . GLY A 1 91 ? -14.061 2.147 -29.155 1.00 64.94 91 GLY A O 1
ATOM 698 N N . ILE A 1 92 ? -15.245 4.056 -28.896 1.00 66.81 92 ILE A N 1
ATOM 699 C CA . ILE A 1 92 ? -14.251 4.832 -28.121 1.00 66.81 92 ILE A CA 1
ATOM 700 C C . ILE A 1 92 ? -14.034 4.201 -26.733 1.00 66.81 92 ILE A C 1
ATOM 702 O O . ILE A 1 92 ? -14.963 3.661 -26.128 1.00 66.81 92 ILE A O 1
ATOM 706 N N . LEU A 1 93 ? -12.797 4.224 -26.232 1.00 65.44 93 LEU A N 1
ATOM 707 C CA . LEU A 1 93 ? -12.470 3.759 -24.880 1.00 65.44 93 LEU A CA 1
ATOM 708 C C . LEU A 1 93 ? -13.128 4.655 -23.822 1.00 65.44 93 LEU A C 1
ATOM 710 O O . LEU A 1 93 ? -12.810 5.832 -23.732 1.00 65.44 93 LEU A O 1
ATOM 714 N N . ALA A 1 94 ? -14.005 4.084 -22.992 1.00 51.31 94 ALA A N 1
ATOM 715 C CA . ALA A 1 94 ? -14.677 4.823 -21.918 1.00 51.31 94 ALA A CA 1
ATOM 716 C C . ALA A 1 94 ? -13.865 4.891 -20.609 1.00 51.31 94 ALA A C 1
ATOM 718 O O . ALA A 1 94 ? -14.034 5.827 -19.839 1.00 51.31 94 ALA A O 1
ATOM 719 N N . ASN A 1 95 ? -12.983 3.913 -20.362 1.00 53.38 95 ASN A N 1
ATOM 720 C CA . ASN A 1 95 ? -12.207 3.803 -19.125 1.00 53.38 95 ASN A CA 1
ATOM 721 C C . ASN A 1 95 ? -10.720 3.645 -19.447 1.00 53.38 95 ASN A C 1
ATOM 723 O O . ASN A 1 95 ? -10.311 2.648 -20.048 1.00 53.38 95 ASN A O 1
ATOM 727 N N . VAL A 1 96 ? -9.918 4.620 -19.025 1.00 55.31 96 VAL A N 1
ATOM 728 C CA . VAL A 1 96 ? -8.462 4.637 -19.193 1.00 55.31 96 VAL A CA 1
ATOM 729 C C . VAL A 1 96 ? -7.810 4.538 -17.808 1.00 55.31 96 VAL A C 1
ATOM 731 O O . VAL A 1 96 ? -8.290 5.192 -16.882 1.00 55.31 96 VAL A O 1
ATOM 734 N N . PRO A 1 97 ? -6.748 3.729 -17.631 1.00 50.34 97 PRO A N 1
ATOM 735 C CA . PRO A 1 97 ? -6.030 3.645 -16.362 1.00 50.34 97 PRO A CA 1
ATOM 736 C C . PRO A 1 97 ? -5.524 5.016 -15.902 1.00 50.34 97 PRO A C 1
ATOM 738 O O . PRO A 1 97 ? -4.993 5.788 -16.702 1.00 50.34 97 PRO A O 1
ATOM 741 N N . THR A 1 98 ? -5.652 5.304 -14.610 1.00 53.38 98 THR A N 1
ATOM 742 C CA . THR A 1 98 ? -5.084 6.507 -13.997 1.00 53.38 98 THR A CA 1
ATOM 743 C C . THR A 1 98 ? -3.570 6.373 -13.876 1.00 53.38 98 THR A C 1
ATOM 745 O O . THR A 1 98 ? -3.071 5.360 -13.387 1.00 53.38 98 THR A O 1
ATOM 748 N N . LEU A 1 99 ? -2.837 7.403 -14.302 1.00 59.50 99 LEU A N 1
ATOM 749 C CA . LEU A 1 99 ? -1.402 7.506 -14.049 1.00 59.50 99 LEU A CA 1
ATOM 750 C C . LEU A 1 99 ? -1.183 7.817 -12.562 1.00 59.50 99 LEU A C 1
ATOM 752 O O . LEU A 1 99 ? -1.734 8.789 -12.049 1.00 59.50 99 LEU A O 1
ATOM 756 N N . SER A 1 100 ? -0.397 6.983 -11.883 1.00 55.75 100 SER A N 1
ATOM 757 C CA . SER A 1 100 ? 0.012 7.174 -10.490 1.00 55.75 100 SER A CA 1
ATOM 758 C C . SER A 1 100 ? 1.528 7.093 -10.374 1.00 55.75 100 SER A C 1
ATOM 760 O O . SER A 1 100 ? 2.120 6.118 -10.841 1.00 55.75 100 SER A O 1
ATOM 762 N N . ALA A 1 101 ? 2.138 8.087 -9.728 1.00 57.41 101 ALA A N 1
ATOM 763 C CA . ALA A 1 101 ? 3.567 8.094 -9.437 1.00 57.41 101 ALA A CA 1
ATOM 764 C C . ALA A 1 101 ? 3.924 6.994 -8.433 1.00 57.41 101 ALA A C 1
ATOM 766 O O . ALA A 1 101 ? 3.443 6.999 -7.302 1.00 57.41 101 ALA A O 1
ATOM 767 N N . VAL A 1 102 ? 4.775 6.061 -8.862 1.00 61.59 102 VAL A N 1
ATOM 768 C CA . VAL A 1 102 ? 5.354 4.992 -8.035 1.00 61.59 102 VAL A CA 1
ATOM 769 C C . VAL A 1 102 ? 6.599 5.511 -7.328 1.00 61.59 102 VAL A C 1
ATOM 771 O O . VAL A 1 102 ? 6.712 5.391 -6.114 1.00 61.59 102 VAL A O 1
ATOM 774 N N . HIS A 1 103 ? 7.499 6.160 -8.072 1.00 62.44 103 HIS A N 1
ATOM 775 C CA . HIS A 1 103 ? 8.735 6.725 -7.528 1.00 62.44 103 HIS A CA 1
ATOM 776 C C . HIS A 1 103 ? 8.864 8.201 -7.868 1.00 62.44 103 HIS A C 1
ATOM 778 O O . HIS A 1 103 ? 8.650 8.586 -9.012 1.00 62.44 103 HIS A O 1
ATOM 784 N N . ASN A 1 104 ? 9.273 9.005 -6.883 1.00 69.31 104 ASN A N 1
ATOM 785 C CA . ASN A 1 104 ? 9.669 10.403 -7.050 1.00 69.31 104 ASN A CA 1
ATOM 786 C C . ASN A 1 104 ? 11.188 10.510 -6.885 1.00 69.31 104 ASN A C 1
ATOM 788 O O . ASN A 1 104 ? 11.689 10.609 -5.763 1.00 69.31 104 ASN A O 1
ATOM 792 N N . LEU A 1 105 ? 11.926 10.475 -7.992 1.00 65.19 105 LEU A N 1
ATOM 793 C CA . LEU A 1 105 ? 13.385 10.403 -7.983 1.00 65.19 105 LEU A CA 1
ATOM 794 C C . LEU A 1 105 ? 13.988 11.803 -7.794 1.00 65.19 105 LEU A C 1
ATOM 796 O O . LEU A 1 105 ? 13.709 12.725 -8.564 1.00 65.19 105 LEU A O 1
ATOM 800 N N . ARG A 1 106 ? 14.800 11.970 -6.741 1.00 68.00 106 ARG A N 1
ATOM 801 C CA . ARG A 1 106 ? 15.428 13.245 -6.353 1.00 68.00 106 ARG A CA 1
ATOM 802 C C . ARG A 1 106 ? 16.910 13.033 -6.046 1.00 68.00 106 ARG A C 1
ATOM 804 O O . ARG A 1 106 ? 17.252 12.590 -4.956 1.00 68.00 106 ARG A O 1
ATOM 811 N N . ALA A 1 107 ? 17.773 13.339 -7.011 1.00 64.19 107 ALA A N 1
ATOM 812 C CA . ALA A 1 107 ? 19.231 13.318 -6.829 1.00 64.19 107 ALA A CA 1
ATOM 813 C C . ALA A 1 107 ? 19.915 14.553 -7.404 1.00 64.19 107 ALA A C 1
ATOM 815 O O . ALA A 1 107 ? 20.872 15.044 -6.815 1.00 64.19 107 ALA A O 1
ATOM 816 N N . HIS A 1 108 ? 19.413 15.061 -8.531 1.00 70.38 108 HIS A N 1
ATOM 817 C CA . HIS A 1 108 ? 20.005 16.227 -9.162 1.00 70.38 108 HIS A CA 1
ATOM 818 C C . HIS A 1 108 ? 19.794 17.484 -8.320 1.00 70.38 108 HIS A C 1
ATOM 820 O O . HIS A 1 108 ? 18.691 17.774 -7.854 1.00 70.38 108 HIS A O 1
ATOM 826 N N . THR A 1 109 ? 20.874 18.237 -8.151 1.00 65.31 109 THR A N 1
ATOM 827 C CA . THR A 1 109 ? 20.890 19.549 -7.490 1.00 65.31 109 THR A CA 1
ATOM 828 C C . THR A 1 109 ? 20.506 20.678 -8.451 1.00 65.31 109 THR A C 1
ATOM 830 O O . THR A 1 109 ? 20.111 21.756 -8.011 1.00 65.31 109 THR A O 1
ATOM 833 N N . GLY A 1 110 ? 20.574 20.412 -9.761 1.00 67.00 110 GLY A N 1
ATOM 834 C CA . GLY A 1 110 ? 20.123 21.290 -10.842 1.00 67.00 110 GLY A CA 1
ATOM 835 C C . GLY A 1 110 ? 18.900 20.747 -11.591 1.00 67.00 110 GLY A C 1
ATOM 836 O O . GLY A 1 110 ? 18.394 19.661 -11.309 1.00 67.00 110 GLY A O 1
ATOM 837 N N . ARG A 1 111 ? 18.419 21.505 -12.588 1.00 74.69 111 ARG A N 1
ATOM 838 C CA . ARG A 1 111 ? 17.303 21.082 -13.456 1.00 74.69 111 ARG A CA 1
ATOM 839 C C . ARG A 1 111 ? 17.648 19.781 -14.182 1.00 74.69 111 ARG A C 1
ATOM 841 O O . ARG A 1 111 ? 18.734 19.662 -14.740 1.00 74.69 111 ARG A O 1
ATOM 848 N N . ILE A 1 112 ? 16.711 18.837 -14.236 1.00 82.12 112 ILE A N 1
ATOM 849 C CA . ILE A 1 112 ? 16.869 17.628 -15.053 1.00 82.12 112 ILE A CA 1
ATOM 850 C C . ILE A 1 112 ? 16.618 18.016 -16.513 1.00 82.12 112 ILE A C 1
ATOM 852 O O . ILE A 1 112 ? 15.559 18.554 -16.838 1.00 82.12 112 ILE A O 1
ATOM 856 N N . ARG A 1 113 ? 17.607 17.775 -17.378 1.00 79.00 113 ARG A N 1
ATOM 857 C CA . ARG A 1 113 ? 17.564 18.106 -18.810 1.00 79.00 113 ARG A CA 1
ATOM 858 C C . ARG A 1 113 ? 16.808 17.050 -19.608 1.00 79.00 113 ARG A C 1
ATOM 860 O O . ARG A 1 113 ? 16.017 17.386 -20.478 1.00 79.00 113 ARG A O 1
ATOM 867 N N . THR A 1 114 ? 17.051 15.776 -19.315 1.00 84.38 114 THR A N 1
ATOM 868 C CA . THR A 1 114 ? 16.402 14.651 -19.996 1.00 84.38 114 THR A CA 1
ATOM 869 C C . THR A 1 114 ? 16.486 13.379 -19.155 1.00 84.38 114 THR A C 1
ATOM 871 O O . THR A 1 114 ? 17.262 13.296 -18.198 1.00 84.38 114 THR A O 1
ATOM 874 N N . CYS A 1 115 ? 15.697 12.377 -19.532 1.00 89.56 115 CYS A N 1
ATOM 875 C CA . CYS A 1 115 ? 15.832 11.010 -19.050 1.00 89.56 115 CYS A CA 1
ATOM 876 C C . CYS A 1 115 ? 15.754 10.026 -20.221 1.00 89.56 115 CYS A C 1
ATOM 878 O O . CYS A 1 115 ? 15.176 10.332 -21.265 1.00 89.56 115 CYS A O 1
ATOM 880 N N . THR A 1 116 ? 16.334 8.844 -20.045 1.00 89.94 116 THR A N 1
ATOM 881 C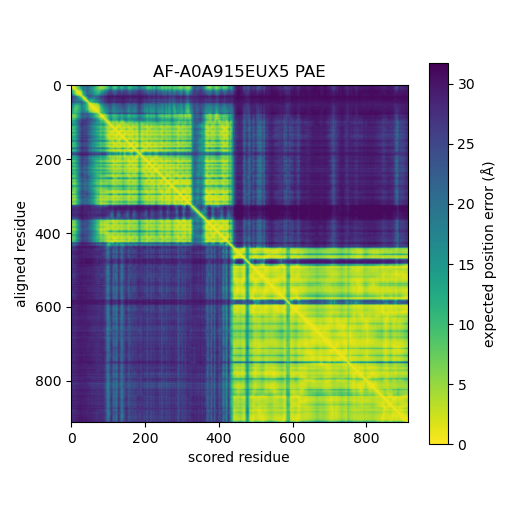 CA . THR A 1 116 ? 16.203 7.734 -20.989 1.00 89.94 116 THR A CA 1
ATOM 882 C C . THR A 1 116 ? 16.142 6.410 -20.246 1.00 89.94 116 THR A C 1
ATOM 884 O O . THR A 1 116 ? 16.800 6.232 -19.221 1.00 89.94 116 THR A O 1
ATOM 887 N N . TRP A 1 117 ? 15.346 5.480 -20.757 1.00 88.50 117 TRP A N 1
ATOM 888 C CA . TRP A 1 117 ? 15.316 4.114 -20.250 1.00 88.50 117 TRP A CA 1
ATOM 889 C C . TRP A 1 117 ? 16.532 3.364 -20.787 1.00 88.50 117 TRP A C 1
ATOM 891 O O . TRP A 1 117 ? 16.877 3.507 -21.956 1.00 88.50 117 TRP A O 1
ATOM 901 N N . ALA A 1 118 ? 17.191 2.576 -19.938 1.00 86.50 118 ALA A N 1
ATOM 902 C CA . ALA A 1 118 ? 18.152 1.599 -20.432 1.00 86.50 118 ALA A CA 1
ATOM 903 C C . ALA A 1 118 ? 17.398 0.527 -21.231 1.00 86.50 118 ALA A C 1
ATOM 905 O O . ALA A 1 118 ? 16.248 0.222 -20.919 1.00 86.50 118 ALA A O 1
ATOM 906 N N . ALA A 1 119 ? 18.050 -0.118 -22.201 1.00 79.25 119 ALA A N 1
ATOM 907 C CA . ALA A 1 119 ? 17.374 -1.080 -23.079 1.00 79.25 119 ALA A CA 1
ATOM 908 C C . ALA A 1 119 ? 16.717 -2.276 -22.345 1.00 79.25 119 ALA A C 1
ATOM 910 O O . ALA A 1 119 ? 15.831 -2.923 -22.900 1.00 79.25 119 ALA A O 1
ATOM 911 N N . SER A 1 120 ? 17.134 -2.578 -21.109 1.00 74.19 120 SER A N 1
ATOM 912 C CA . SER A 1 120 ? 16.522 -3.602 -20.251 1.00 74.19 120 SER A CA 1
ATOM 913 C C . SER A 1 120 ? 15.261 -3.144 -19.504 1.00 74.19 120 SER A C 1
ATOM 915 O O . SER A 1 120 ? 14.596 -3.977 -18.895 1.00 74.19 120 SER A O 1
ATOM 917 N N . ASP A 1 121 ? 14.939 -1.847 -19.506 1.00 79.25 121 ASP A N 1
ATOM 918 C CA . ASP A 1 121 ? 13.912 -1.176 -18.687 1.00 79.25 121 ASP A CA 1
ATOM 919 C C . ASP A 1 121 ? 14.057 -1.336 -17.161 1.00 79.25 121 ASP A C 1
ATOM 921 O O . ASP A 1 121 ? 13.252 -0.801 -16.401 1.00 79.25 121 ASP A O 1
ATOM 925 N N . GLU A 1 122 ? 15.081 -2.043 -16.680 1.00 80.62 122 GLU A N 1
ATOM 926 C CA . GLU A 1 122 ? 15.350 -2.189 -15.244 1.00 80.62 122 GLU A CA 1
ATOM 927 C C . GLU A 1 122 ? 16.011 -0.944 -14.651 1.00 80.62 122 GLU A C 1
ATOM 929 O O . GLU A 1 122 ? 15.962 -0.728 -13.440 1.00 80.62 122 GLU A O 1
ATOM 934 N N . ASN A 1 123 ? 16.647 -0.137 -15.502 1.00 85.56 123 ASN A N 1
ATOM 935 C CA . ASN A 1 123 ? 17.359 1.058 -15.088 1.00 85.56 123 ASN A CA 1
ATOM 936 C C . ASN A 1 123 ? 16.916 2.262 -15.921 1.00 85.56 123 ASN A C 1
ATOM 938 O O . ASN A 1 123 ? 16.601 2.140 -17.107 1.00 85.56 123 ASN A O 1
ATOM 942 N N . LEU A 1 124 ? 16.938 3.430 -15.295 1.00 89.31 124 LEU A N 1
ATOM 943 C CA . LEU A 1 124 ? 16.608 4.711 -15.905 1.00 89.31 124 LEU A CA 1
ATOM 944 C C . LEU A 1 124 ? 17.809 5.640 -15.744 1.00 89.31 124 LEU A C 1
ATOM 946 O O . LEU A 1 124 ? 18.402 5.703 -14.673 1.00 89.31 124 LEU A O 1
ATOM 950 N N . LEU A 1 125 ? 18.189 6.348 -16.798 1.00 91.50 125 LEU A N 1
ATOM 951 C CA . LEU A 1 125 ? 19.251 7.345 -16.768 1.00 91.50 125 LEU A CA 1
ATOM 952 C C . LEU A 1 125 ? 18.605 8.727 -16.726 1.00 91.50 125 LEU A C 1
ATOM 954 O O . LEU A 1 125 ? 17.730 9.023 -17.539 1.00 91.50 125 LEU A O 1
ATOM 958 N N . SER A 1 126 ? 19.046 9.589 -15.815 1.00 89.75 126 SER A N 1
ATOM 959 C CA . SER A 1 126 ? 18.676 11.006 -15.802 1.00 89.75 126 SER A CA 1
ATOM 960 C C . SER A 1 126 ? 19.910 11.883 -15.893 1.00 89.75 126 SER A C 1
ATOM 962 O O . SER A 1 126 ? 20.938 11.566 -15.301 1.00 89.75 126 SER A O 1
ATOM 964 N N . ILE A 1 127 ? 19.796 12.987 -16.629 1.00 88.00 127 ILE A N 1
ATOM 965 C CA . ILE A 1 127 ? 20.878 13.956 -16.811 1.00 88.00 127 ILE A CA 1
ATOM 966 C C . ILE A 1 127 ? 20.467 15.271 -16.165 1.00 88.00 127 ILE A C 1
ATOM 968 O O . ILE A 1 127 ? 19.426 15.833 -16.519 1.00 88.00 127 ILE A O 1
ATOM 972 N N . GLY A 1 128 ? 21.286 15.779 -15.252 1.00 82.06 128 GLY A N 1
ATOM 973 C CA . GLY A 1 128 ? 21.061 17.066 -14.606 1.00 82.06 128 GLY A CA 1
ATOM 974 C C . GLY A 1 128 ? 21.942 18.178 -15.161 1.00 82.06 128 GLY A C 1
ATOM 975 O O . GLY A 1 128 ? 23.029 17.954 -15.690 1.00 82.06 128 GLY A O 1
ATOM 976 N N . ALA A 1 129 ? 21.479 19.415 -14.996 1.00 78.81 129 ALA A N 1
ATOM 977 C CA . ALA A 1 129 ? 22.272 20.625 -15.205 1.00 78.81 129 ALA A CA 1
ATOM 978 C C . ALA A 1 129 ? 23.410 20.774 -14.177 1.00 78.81 129 ALA A C 1
ATOM 980 O O . ALA A 1 129 ? 24.251 21.653 -14.320 1.00 78.81 129 ALA A O 1
ATOM 981 N N . ASP A 1 130 ? 23.445 19.912 -13.161 1.00 74.31 130 ASP A N 1
ATOM 982 C CA . ASP A 1 130 ? 24.558 19.754 -12.228 1.00 74.31 130 ASP A CA 1
ATOM 983 C C . ASP A 1 130 ? 25.717 18.917 -12.791 1.00 74.31 130 ASP A C 1
ATOM 985 O O . ASP A 1 130 ? 26.678 18.657 -12.075 1.00 74.31 130 ASP A O 1
ATOM 989 N N . ASN A 1 131 ? 25.650 18.545 -14.074 1.00 82.81 131 ASN A N 1
ATOM 990 C CA . ASN A 1 131 ? 26.664 17.780 -14.797 1.00 82.81 131 ASN A CA 1
ATOM 991 C C . ASN A 1 131 ? 26.890 16.364 -14.255 1.00 82.81 131 ASN A C 1
ATOM 993 O O . ASN A 1 131 ? 27.994 15.828 -14.349 1.00 82.81 131 ASN A O 1
ATOM 997 N N . TYR A 1 132 ? 25.826 15.730 -13.769 1.00 83.69 132 TYR A N 1
ATOM 998 C CA . TYR A 1 132 ? 25.836 14.308 -13.449 1.00 83.69 132 TYR A CA 1
ATOM 999 C C . TYR A 1 132 ? 24.815 13.540 -14.285 1.00 83.69 132 TYR A C 1
ATOM 1001 O O . TYR A 1 132 ? 23.748 14.056 -14.633 1.00 83.69 132 TYR A O 1
ATOM 1009 N N . ILE A 1 133 ? 25.133 12.276 -14.564 1.00 88.62 133 ILE A N 1
ATOM 1010 C CA . ILE A 1 133 ? 24.156 11.263 -14.963 1.00 88.62 133 ILE A CA 1
ATOM 1011 C C . ILE A 1 133 ? 23.897 10.367 -13.760 1.00 88.62 133 ILE A C 1
ATOM 1013 O O . ILE A 1 133 ? 24.817 9.729 -13.251 1.00 88.62 133 ILE A O 1
ATOM 1017 N N . CYS A 1 134 ? 22.646 10.282 -13.322 1.00 85.31 134 CYS A N 1
ATOM 1018 C CA . CYS A 1 134 ? 22.232 9.307 -12.320 1.00 85.31 134 CYS A CA 1
ATOM 1019 C C . CYS A 1 134 ? 21.629 8.088 -13.023 1.00 85.31 134 CYS A C 1
ATOM 1021 O O . CYS A 1 134 ? 20.714 8.222 -13.835 1.00 85.31 134 CYS A O 1
ATOM 1023 N N . ILE A 1 135 ? 22.142 6.901 -12.700 1.00 88.00 135 ILE A N 1
ATOM 1024 C CA . ILE A 1 135 ? 21.569 5.616 -13.104 1.00 88.00 135 ILE A CA 1
ATOM 1025 C C . ILE A 1 135 ? 20.712 5.129 -11.944 1.00 88.00 135 ILE A C 1
ATOM 1027 O O . ILE A 1 135 ? 21.228 4.831 -10.867 1.00 88.00 135 ILE A O 1
ATOM 1031 N N . TRP A 1 136 ? 19.414 5.038 -12.171 1.00 81.56 136 TRP A N 1
ATOM 1032 C CA . TRP A 1 136 ? 18.416 4.622 -11.198 1.00 81.56 136 TRP A CA 1
ATOM 1033 C C . TRP A 1 136 ? 18.031 3.174 -11.427 1.00 81.56 136 TRP A C 1
ATOM 1035 O O . TRP A 1 136 ? 17.818 2.779 -12.570 1.00 81.56 136 TRP A O 1
ATOM 1045 N N . ASP A 1 137 ? 17.877 2.412 -10.352 1.00 76.12 137 ASP A N 1
ATOM 1046 C CA . ASP A 1 137 ? 17.147 1.152 -10.393 1.00 76.12 137 ASP A CA 1
ATOM 1047 C C . ASP A 1 137 ? 15.644 1.456 -10.316 1.00 76.12 137 ASP A C 1
ATOM 1049 O O . ASP A 1 137 ? 15.148 2.049 -9.357 1.00 76.12 137 ASP A O 1
ATOM 1053 N N . VAL A 1 138 ? 14.914 1.078 -11.363 1.00 73.56 138 VAL A N 1
ATOM 1054 C CA . VAL A 1 138 ? 13.496 1.428 -11.552 1.00 73.56 138 VAL A CA 1
ATOM 1055 C C . VAL A 1 138 ? 12.612 0.740 -10.513 1.00 73.56 138 VAL A C 1
ATOM 1057 O O . VAL A 1 138 ? 11.574 1.282 -10.138 1.00 73.56 138 VAL A O 1
ATOM 1060 N N . ARG A 1 139 ? 13.012 -0.448 -10.040 1.00 64.88 139 ARG A N 1
ATOM 1061 C CA . ARG A 1 139 ? 12.247 -1.233 -9.062 1.00 64.88 139 ARG A CA 1
ATOM 1062 C C . ARG A 1 139 ? 12.285 -0.585 -7.681 1.00 64.88 139 ARG A C 1
ATOM 1064 O O . ARG A 1 139 ? 11.235 -0.350 -7.094 1.00 64.88 139 ARG A O 1
ATOM 1071 N N . SER A 1 140 ? 13.478 -0.268 -7.192 1.00 59.09 140 SER A N 1
ATOM 1072 C CA . SER A 1 140 ? 13.714 0.284 -5.853 1.00 59.09 140 SER A CA 1
ATOM 1073 C C . SER A 1 140 ? 13.601 1.808 -5.774 1.00 59.09 140 SER A C 1
ATOM 1075 O O . SER A 1 140 ? 13.449 2.349 -4.681 1.00 59.09 140 SER A O 1
ATOM 1077 N N . GLY A 1 141 ? 13.717 2.511 -6.904 1.00 65.12 141 GLY A N 1
ATOM 1078 C CA . GLY A 1 141 ? 13.815 3.970 -6.940 1.00 65.12 141 GLY A CA 1
ATOM 1079 C C . GLY A 1 141 ? 15.143 4.511 -6.389 1.00 65.12 141 GLY A C 1
ATOM 1080 O O . GLY A 1 141 ? 15.270 5.715 -6.162 1.00 65.12 141 GLY A O 1
ATOM 1081 N N . LEU A 1 142 ? 16.135 3.645 -6.154 1.00 69.38 142 LEU A N 1
ATOM 1082 C CA . LEU A 1 142 ? 17.449 4.019 -5.633 1.00 69.38 142 LEU A CA 1
ATOM 1083 C C . LEU A 1 142 ? 18.453 4.279 -6.759 1.00 69.38 142 LEU A C 1
ATOM 1085 O O . LEU A 1 142 ? 18.355 3.738 -7.860 1.00 69.38 142 LEU A O 1
ATOM 1089 N N . ILE A 1 143 ? 19.459 5.102 -6.463 1.00 70.75 143 ILE A N 1
ATOM 1090 C CA . ILE A 1 143 ? 20.577 5.347 -7.375 1.00 70.75 143 ILE A CA 1
ATOM 1091 C C . ILE A 1 143 ? 21.503 4.132 -7.342 1.00 70.75 143 ILE A C 1
ATOM 1093 O O . ILE A 1 143 ? 22.044 3.780 -6.296 1.00 70.75 143 ILE A O 1
ATOM 1097 N N . ARG A 1 144 ? 21.715 3.522 -8.505 1.00 76.12 144 ARG A N 1
ATOM 1098 C CA . ARG A 1 144 ? 22.677 2.441 -8.708 1.00 76.12 144 ARG A CA 1
ATOM 1099 C C . ARG A 1 144 ? 24.092 2.974 -8.906 1.00 76.12 144 ARG A C 1
ATOM 1101 O O . ARG A 1 144 ? 25.027 2.382 -8.384 1.00 76.12 144 ARG A O 1
ATOM 1108 N N . ASN A 1 145 ? 24.244 4.044 -9.687 1.00 80.69 145 ASN A N 1
ATOM 1109 C CA . ASN A 1 145 ? 25.530 4.679 -9.982 1.00 80.69 145 ASN A CA 1
ATOM 1110 C C . ASN A 1 145 ? 25.351 6.144 -10.398 1.00 80.69 145 ASN A C 1
ATOM 1112 O O . ASN A 1 145 ? 24.282 6.541 -10.866 1.00 80.69 145 ASN A O 1
ATOM 1116 N N . ILE A 1 146 ? 26.418 6.930 -10.257 1.00 82.44 146 ILE A N 1
ATOM 1117 C CA . ILE A 1 146 ? 26.491 8.325 -10.701 1.00 82.44 146 ILE A CA 1
ATOM 1118 C C . ILE A 1 146 ? 27.716 8.471 -11.604 1.00 82.44 146 ILE A C 1
ATOM 1120 O O . ILE A 1 146 ? 28.784 7.961 -11.275 1.00 82.44 146 ILE A O 1
ATOM 1124 N N . ILE A 1 147 ? 27.553 9.152 -12.736 1.00 85.62 147 ILE A N 1
ATOM 1125 C CA . ILE A 1 147 ? 28.627 9.452 -13.687 1.00 85.62 147 ILE A CA 1
ATOM 1126 C C . ILE A 1 147 ? 28.822 10.964 -13.725 1.00 85.62 147 ILE A C 1
ATOM 1128 O O . ILE A 1 147 ? 27.863 11.701 -13.953 1.00 85.62 147 ILE A O 1
ATOM 1132 N N . ASP A 1 148 ? 30.054 11.416 -13.509 1.00 83.00 148 ASP A N 1
ATOM 1133 C CA . ASP A 1 148 ? 30.448 12.813 -13.688 1.00 83.00 148 ASP A CA 1
ATOM 1134 C C . ASP A 1 148 ? 30.664 13.104 -15.180 1.00 83.00 148 ASP A C 1
ATOM 1136 O O . ASP A 1 148 ? 31.460 12.446 -15.851 1.00 83.00 148 ASP A O 1
ATOM 1140 N N . ILE A 1 149 ? 29.931 14.088 -15.700 1.00 82.62 149 ILE A N 1
ATOM 1141 C CA . ILE A 1 149 ? 29.977 14.532 -17.099 1.00 82.62 149 ILE A CA 1
ATOM 1142 C C . ILE A 1 149 ? 30.343 16.021 -17.210 1.00 82.62 149 ILE A C 1
ATOM 1144 O O . ILE A 1 149 ? 29.991 16.681 -18.194 1.00 82.62 149 ILE A O 1
ATOM 1148 N N . THR A 1 150 ? 31.060 16.565 -16.220 1.00 76.00 150 THR A N 1
ATOM 1149 C CA . THR A 1 150 ? 31.480 17.980 -16.154 1.00 76.00 150 THR A CA 1
ATOM 1150 C C . THR A 1 150 ? 32.178 18.453 -17.431 1.00 76.00 150 THR A C 1
ATOM 1152 O O . THR A 1 150 ? 32.003 19.595 -17.847 1.00 76.00 150 THR A O 1
ATOM 1155 N N . MET A 1 151 ? 32.905 17.564 -18.109 1.00 69.25 151 MET A N 1
ATOM 1156 C CA . MET A 1 151 ? 33.646 17.883 -19.334 1.00 69.25 151 MET A CA 1
ATOM 1157 C C . MET A 1 151 ? 32.781 17.935 -20.611 1.00 69.25 151 MET A C 1
ATOM 1159 O O . MET A 1 151 ? 33.261 18.404 -21.640 1.00 69.25 151 MET A O 1
ATOM 1163 N N . ASN A 1 152 ? 31.521 17.481 -20.570 1.00 68.56 152 ASN A N 1
ATOM 1164 C CA . ASN A 1 152 ? 30.670 17.297 -21.757 1.00 68.56 152 ASN A CA 1
ATOM 1165 C C . ASN A 1 152 ? 29.393 18.171 -21.737 1.00 68.56 152 ASN A C 1
ATOM 1167 O O . ASN A 1 152 ? 28.881 18.539 -22.794 1.00 68.56 152 ASN A O 1
ATOM 1171 N N . GLN A 1 153 ? 28.893 18.557 -20.551 1.00 76.12 153 GLN A N 1
ATOM 1172 C CA . GLN A 1 153 ? 27.588 19.227 -20.382 1.00 76.12 153 GLN A CA 1
ATOM 1173 C C . GLN A 1 153 ? 26.479 18.537 -21.193 1.00 76.12 153 GLN A C 1
ATOM 1175 O O . GLN A 1 153 ? 25.845 19.140 -22.068 1.00 76.12 153 GLN A O 1
ATOM 1180 N N . ALA A 1 154 ? 26.271 17.248 -20.923 1.00 83.62 154 ALA A N 1
ATOM 1181 C CA . ALA A 1 154 ? 25.400 16.414 -21.737 1.00 83.62 154 ALA A CA 1
ATOM 1182 C C . ALA A 1 154 ? 23.950 16.934 -21.795 1.00 83.62 154 ALA A C 1
ATOM 1184 O O . ALA A 1 154 ? 23.393 17.483 -20.838 1.00 83.62 154 ALA A O 1
ATOM 1185 N N . THR A 1 155 ? 23.342 16.744 -22.958 1.00 83.62 155 THR A N 1
ATOM 1186 C CA . THR A 1 155 ? 21.935 17.021 -23.278 1.00 83.62 155 THR A CA 1
ATOM 1187 C C . THR A 1 155 ? 21.216 15.761 -23.753 1.00 83.62 155 THR A C 1
ATOM 1189 O O . THR A 1 155 ? 19.990 15.708 -23.710 1.00 83.62 155 THR A O 1
ATOM 1192 N N . ALA A 1 156 ? 21.966 14.722 -24.127 1.00 88.44 156 ALA A N 1
ATOM 1193 C CA . ALA A 1 156 ? 21.471 13.405 -24.491 1.00 88.44 156 ALA A CA 1
ATOM 1194 C C . ALA A 1 156 ? 22.363 12.310 -23.893 1.00 88.44 156 ALA A C 1
ATOM 1196 O O . ALA A 1 156 ? 23.576 12.482 -23.764 1.00 88.44 156 ALA A O 1
ATOM 1197 N N . ALA A 1 157 ? 21.764 11.171 -23.560 1.00 92.06 157 ALA A N 1
ATOM 1198 C CA . ALA A 1 157 ? 22.486 9.968 -23.173 1.00 92.06 157 ALA A CA 1
ATOM 1199 C C . ALA A 1 157 ? 21.727 8.726 -23.629 1.00 92.06 157 ALA A C 1
ATOM 1201 O O . ALA A 1 157 ? 20.516 8.789 -23.838 1.00 92.06 157 ALA A O 1
ATOM 1202 N N . ASP A 1 158 ? 22.449 7.620 -23.760 1.00 91.88 158 ASP A N 1
ATOM 1203 C CA . ASP A 1 158 ? 21.897 6.275 -23.919 1.00 91.88 158 ASP A CA 1
ATOM 1204 C C . ASP A 1 158 ? 22.914 5.232 -23.434 1.00 91.88 158 ASP A C 1
ATOM 1206 O O . ASP A 1 158 ? 24.057 5.575 -23.124 1.00 91.88 158 ASP A O 1
ATOM 1210 N N . SER A 1 159 ? 22.535 3.961 -23.345 1.00 91.50 159 SER A N 1
ATOM 1211 C CA . SER A 1 159 ? 23.405 2.913 -22.809 1.00 91.50 159 SER A CA 1
ATOM 1212 C C . SER A 1 159 ? 23.288 1.580 -23.541 1.00 91.50 159 SER A C 1
ATOM 1214 O O . SER A 1 159 ? 22.347 1.312 -24.288 1.00 91.50 159 SER A O 1
ATOM 1216 N N . THR A 1 160 ? 24.277 0.715 -23.324 1.00 88.81 160 THR A N 1
ATOM 1217 C CA . THR A 1 160 ? 24.174 -0.692 -23.716 1.00 88.81 160 THR A CA 1
ATOM 1218 C C . THR A 1 160 ? 23.179 -1.431 -22.805 1.00 88.81 160 THR A C 1
ATOM 1220 O O . THR A 1 160 ? 23.005 -1.049 -21.645 1.00 88.81 160 THR A O 1
ATOM 1223 N N . PRO A 1 161 ? 22.541 -2.525 -23.271 1.00 83.06 161 PRO A N 1
ATOM 1224 C CA . PRO A 1 161 ? 21.529 -3.245 -22.486 1.00 83.06 161 PRO A CA 1
ATOM 1225 C C . PRO A 1 161 ? 22.003 -3.770 -21.126 1.00 83.06 161 PRO A C 1
ATOM 1227 O O . PRO A 1 161 ? 21.213 -3.887 -20.191 1.00 83.06 161 PRO A O 1
ATOM 1230 N N . ASP A 1 162 ? 23.291 -4.082 -21.018 1.00 82.69 162 ASP A N 1
ATOM 1231 C CA . ASP A 1 162 ? 23.957 -4.564 -19.808 1.00 82.69 162 ASP A CA 1
ATOM 1232 C C . ASP A 1 162 ? 24.556 -3.439 -18.947 1.00 82.69 162 ASP A C 1
ATOM 1234 O O . ASP A 1 162 ? 25.185 -3.726 -17.929 1.00 82.69 162 ASP A O 1
ATOM 1238 N N . LEU A 1 163 ? 24.381 -2.174 -19.351 1.00 87.75 163 LEU A N 1
ATOM 1239 C CA . LEU A 1 163 ? 25.028 -0.996 -18.769 1.00 87.75 163 LEU A CA 1
ATOM 1240 C C . LEU A 1 163 ? 26.566 -1.069 -18.753 1.00 87.75 163 LEU A C 1
ATOM 1242 O O . LEU A 1 163 ? 27.213 -0.340 -18.007 1.00 87.75 163 LEU A O 1
ATOM 1246 N N . SER A 1 164 ? 27.185 -1.918 -19.579 1.00 87.94 164 SER A N 1
ATOM 1247 C CA . SER A 1 164 ? 28.647 -1.952 -19.695 1.00 87.94 164 SER A CA 1
ATOM 1248 C C . SER A 1 164 ? 29.218 -0.647 -20.249 1.00 87.94 164 SER A C 1
ATOM 1250 O O . SER A 1 164 ? 30.330 -0.271 -19.874 1.00 87.94 164 SER A O 1
ATOM 1252 N N . VAL A 1 165 ? 28.460 0.061 -21.096 1.00 90.38 165 VAL A N 1
ATOM 1253 C CA . VAL A 1 165 ? 28.835 1.370 -21.636 1.00 90.38 165 VAL A CA 1
ATOM 1254 C C . VAL A 1 165 ? 27.658 2.344 -21.572 1.00 90.38 165 VAL A C 1
ATOM 1256 O O . VAL A 1 165 ? 26.544 2.016 -21.983 1.00 90.38 165 VAL A O 1
ATOM 1259 N N . VAL A 1 166 ? 27.922 3.563 -21.104 1.00 92.25 166 VAL A N 1
ATOM 1260 C CA . VAL A 1 166 ? 26.998 4.704 -21.164 1.00 92.25 166 VAL A CA 1
ATOM 1261 C C . VAL A 1 166 ? 27.571 5.754 -22.106 1.00 92.25 166 VAL A C 1
ATOM 1263 O O . VAL A 1 166 ? 28.739 6.113 -22.002 1.00 92.25 166 VAL A O 1
ATOM 1266 N N . PHE A 1 167 ? 26.757 6.248 -23.028 1.00 92.62 167 PHE A N 1
ATOM 1267 C CA . PHE A 1 167 ? 27.108 7.308 -23.965 1.00 92.62 167 PHE A CA 1
ATOM 1268 C C . PHE A 1 167 ? 26.458 8.608 -23.514 1.00 92.62 167 PHE A C 1
ATOM 1270 O O . PHE A 1 167 ? 25.263 8.622 -23.226 1.00 92.62 167 PHE A O 1
ATOM 1277 N N . ALA A 1 168 ? 27.215 9.699 -23.496 1.00 92.19 168 ALA A N 1
ATOM 1278 C CA . ALA A 1 168 ? 26.709 11.027 -23.180 1.00 92.19 168 ALA A CA 1
ATOM 1279 C C . ALA A 1 168 ? 27.173 12.025 -24.240 1.00 92.19 168 ALA A C 1
ATOM 1281 O O . ALA A 1 168 ? 28.346 12.047 -24.605 1.00 92.19 168 ALA A O 1
ATOM 1282 N N . GLY A 1 169 ? 26.270 12.857 -24.744 1.00 88.69 169 GLY A N 1
ATOM 1283 C CA . GLY A 1 169 ? 26.597 13.903 -25.708 1.00 88.69 169 GLY A CA 1
ATOM 1284 C C . GLY A 1 169 ? 25.912 15.202 -25.351 1.00 88.69 169 GLY A C 1
ATOM 1285 O O . GLY A 1 169 ? 24.792 15.204 -24.835 1.00 88.69 169 GLY A O 1
ATOM 1286 N N . GLY A 1 170 ? 26.613 16.302 -25.592 1.00 82.56 170 GLY A N 1
ATOM 1287 C CA . GLY A 1 170 ? 26.238 17.605 -25.063 1.00 82.56 170 GLY A CA 1
ATOM 1288 C C . GLY A 1 170 ? 26.479 18.768 -26.007 1.00 82.56 170 GLY A C 1
ATOM 1289 O O . GLY A 1 170 ? 26.507 18.639 -27.236 1.00 82.56 170 GLY A O 1
ATOM 1290 N N . LEU A 1 171 ? 26.653 19.935 -25.391 1.00 78.69 171 LEU A N 1
ATOM 1291 C CA . LEU A 1 171 ? 26.840 21.210 -26.080 1.00 78.69 171 LEU A CA 1
ATOM 1292 C C . LEU A 1 171 ? 28.210 21.321 -26.769 1.00 78.69 171 LEU A C 1
ATOM 1294 O O . LEU A 1 171 ? 28.322 22.013 -27.777 1.00 78.69 171 LEU A O 1
ATOM 1298 N N . TYR A 1 172 ? 29.2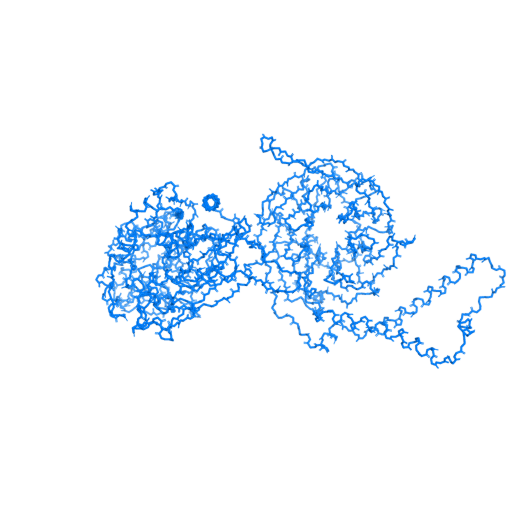29 20.597 -26.294 1.00 77.06 172 TYR A N 1
ATOM 1299 C CA . TYR A 1 172 ? 30.605 20.662 -26.814 1.00 77.06 172 TYR A CA 1
ATOM 1300 C C . TYR A 1 172 ? 30.881 19.779 -28.040 1.00 77.06 172 TYR A C 1
ATOM 1302 O O . TYR A 1 172 ? 32.029 19.432 -28.303 1.00 77.06 172 TYR A O 1
ATOM 1310 N N . ALA A 1 173 ? 29.841 19.434 -28.803 1.00 76.44 173 ALA A N 1
ATOM 1311 C CA . ALA A 1 173 ? 29.955 18.739 -30.085 1.00 76.44 173 ALA A CA 1
ATOM 1312 C C . ALA A 1 173 ? 30.714 17.399 -30.046 1.00 76.44 173 ALA A C 1
ATOM 1314 O O . ALA A 1 173 ? 31.343 17.005 -31.021 1.00 76.44 173 ALA A O 1
ATOM 1315 N N . ASN A 1 174 ? 30.624 16.676 -28.932 1.00 85.00 174 ASN A N 1
ATOM 1316 C CA . ASN A 1 174 ? 31.225 15.359 -28.765 1.00 85.00 174 ASN A CA 1
ATOM 1317 C C . ASN A 1 174 ? 30.217 14.410 -28.119 1.00 85.00 174 ASN A C 1
ATOM 1319 O O . ASN A 1 174 ? 29.427 14.819 -27.266 1.00 85.00 174 ASN A O 1
ATOM 1323 N N . VAL A 1 175 ? 30.272 13.135 -28.500 1.00 89.62 175 VAL A N 1
ATOM 1324 C CA . VAL A 1 175 ? 29.682 12.048 -27.713 1.00 89.62 175 VAL A CA 1
ATOM 1325 C C . VAL A 1 175 ? 30.813 11.304 -27.022 1.00 89.62 175 VAL A C 1
ATOM 1327 O O . VAL A 1 175 ? 31.766 10.889 -27.667 1.00 89.62 175 VAL A O 1
ATOM 1330 N N . GLU A 1 176 ? 30.715 11.126 -25.717 1.00 90.94 176 GLU A N 1
ATOM 1331 C CA . GLU A 1 176 ? 31.705 10.447 -24.892 1.00 90.94 176 GLU A CA 1
ATOM 1332 C C . GLU A 1 176 ? 31.131 9.125 -24.384 1.00 90.94 176 GLU A C 1
ATOM 1334 O O . GLU A 1 176 ? 29.972 9.056 -23.971 1.00 90.94 176 GLU A O 1
ATOM 1339 N N . ALA A 1 177 ? 31.933 8.064 -24.452 1.00 91.62 177 ALA A N 1
ATOM 1340 C CA . ALA A 1 177 ? 31.590 6.739 -23.959 1.00 91.62 177 ALA A CA 1
ATOM 1341 C C . ALA A 1 177 ? 32.274 6.472 -22.618 1.00 91.62 177 ALA A C 1
ATOM 1343 O O . ALA A 1 177 ? 33.498 6.570 -22.510 1.00 91.62 177 ALA A O 1
ATOM 1344 N N . PHE A 1 178 ? 31.485 6.054 -21.637 1.00 91.19 178 PHE A N 1
ATOM 1345 C CA . PHE A 1 178 ? 31.915 5.702 -20.294 1.00 91.19 178 PHE A CA 1
ATOM 1346 C C . PHE A 1 178 ? 31.762 4.199 -20.081 1.00 91.19 178 PHE A C 1
ATOM 1348 O O . PHE A 1 178 ? 30.658 3.674 -20.210 1.00 91.19 178 PHE A O 1
ATOM 1355 N N . ILE A 1 179 ? 32.847 3.502 -19.745 1.00 89.81 179 ILE A N 1
ATOM 1356 C CA . ILE A 1 179 ? 32.845 2.050 -19.530 1.00 89.81 179 ILE A CA 1
ATOM 1357 C C . ILE A 1 179 ? 32.751 1.744 -18.039 1.00 89.81 179 ILE A C 1
ATOM 1359 O O . ILE A 1 179 ? 33.491 2.310 -17.233 1.00 89.81 179 ILE A O 1
ATOM 1363 N N . HIS A 1 180 ? 31.872 0.808 -17.687 1.00 87.38 180 HIS A N 1
ATOM 1364 C CA . HIS A 1 180 ? 31.715 0.318 -16.325 1.00 87.38 180 HIS A CA 1
ATOM 1365 C C . HIS A 1 180 ? 32.930 -0.513 -15.886 1.00 87.38 180 HIS A C 1
ATOM 1367 O O . HIS A 1 180 ? 33.237 -1.555 -16.472 1.00 87.38 180 HIS A O 1
ATOM 1373 N N . GLN A 1 181 ? 33.599 -0.083 -14.818 1.00 81.69 181 GLN A N 1
ATOM 1374 C CA . GLN A 1 181 ? 34.667 -0.821 -14.152 1.00 81.69 181 GLN A CA 1
ATOM 1375 C C . GLN A 1 181 ? 34.170 -1.363 -12.802 1.00 81.69 181 GLN A C 1
ATOM 1377 O O . GLN A 1 181 ? 34.044 -0.599 -11.839 1.00 81.69 181 GLN A O 1
ATOM 1382 N N . PRO A 1 182 ? 33.887 -2.677 -12.698 1.00 67.94 182 PRO A N 1
ATOM 1383 C CA . PRO A 1 182 ? 33.476 -3.277 -11.436 1.00 67.94 182 PRO A CA 1
ATOM 1384 C C . PRO A 1 182 ? 34.653 -3.277 -10.453 1.00 67.94 182 PRO A C 1
ATOM 1386 O O . PRO A 1 182 ? 35.719 -3.819 -10.753 1.00 67.94 182 PRO A O 1
ATOM 1389 N N . ARG A 1 183 ? 34.455 -2.681 -9.273 1.00 65.69 183 ARG A N 1
ATOM 1390 C CA . ARG A 1 183 ? 35.417 -2.732 -8.163 1.00 65.69 183 ARG A CA 1
ATOM 1391 C C . ARG A 1 183 ? 35.007 -3.796 -7.138 1.00 65.69 183 ARG A C 1
ATOM 1393 O O . ARG A 1 183 ? 33.807 -4.007 -6.945 1.00 65.69 183 ARG A O 1
ATOM 1400 N N . PRO A 1 184 ? 35.967 -4.485 -6.492 1.00 54.69 184 PRO A N 1
ATOM 1401 C CA . PRO A 1 184 ? 35.676 -5.349 -5.354 1.00 54.69 184 PRO A CA 1
ATOM 1402 C C . PRO A 1 184 ? 34.972 -4.559 -4.235 1.00 54.69 184 PRO A C 1
ATOM 1404 O O . PRO A 1 184 ? 35.277 -3.379 -4.058 1.00 54.69 184 PRO A O 1
ATOM 1407 N N . PRO A 1 185 ? 34.091 -5.186 -3.431 1.00 49.75 185 PRO A N 1
ATOM 1408 C CA . PRO A 1 185 ? 33.361 -4.511 -2.346 1.00 49.75 185 PRO A CA 1
ATOM 1409 C C . PRO A 1 185 ? 34.260 -3.798 -1.322 1.00 49.75 185 PRO A C 1
ATOM 1411 O O . PRO A 1 185 ? 33.824 -2.886 -0.627 1.00 49.75 185 PRO A O 1
ATOM 1414 N N . GLU A 1 186 ? 35.511 -4.236 -1.228 1.00 56.75 186 GLU A N 1
ATOM 1415 C CA . GLU A 1 186 ? 36.552 -3.740 -0.331 1.00 56.75 186 GLU A CA 1
ATOM 1416 C C . GLU A 1 186 ? 37.210 -2.425 -0.807 1.00 56.75 186 GLU A C 1
ATOM 1418 O O . GLU A 1 186 ? 37.755 -1.702 0.025 1.00 56.75 186 GLU A O 1
ATOM 1423 N N . ASP A 1 187 ? 37.057 -2.050 -2.087 1.00 50.97 187 ASP A N 1
ATOM 1424 C CA . ASP A 1 187 ? 37.670 -0.857 -2.706 1.00 50.97 187 ASP A CA 1
ATOM 1425 C C . ASP A 1 187 ? 36.660 0.265 -3.071 1.00 50.97 187 ASP A C 1
ATOM 1427 O O . ASP A 1 187 ? 37.045 1.293 -3.636 1.00 50.97 187 ASP A O 1
ATOM 1431 N N . GLY A 1 188 ? 35.369 0.111 -2.741 1.00 51.22 188 GLY A N 1
ATOM 1432 C CA . GLY A 1 188 ? 34.319 1.130 -2.934 1.00 51.22 188 GLY A CA 1
ATOM 1433 C C . GLY A 1 188 ? 33.341 0.874 -4.096 1.00 51.22 188 GLY A C 1
ATOM 1434 O O . GLY A 1 188 ? 33.250 -0.232 -4.623 1.00 51.22 188 GLY A O 1
ATOM 1435 N N . TYR A 1 189 ? 32.554 1.897 -4.466 1.00 53.59 189 TYR A N 1
ATOM 1436 C CA . TYR A 1 189 ? 31.526 1.816 -5.519 1.00 53.59 189 TYR A CA 1
ATOM 1437 C C . TYR A 1 189 ? 32.137 1.538 -6.908 1.00 53.59 189 TYR A C 1
ATOM 1439 O O . TYR A 1 189 ? 33.254 1.967 -7.203 1.00 53.59 189 TYR A O 1
ATOM 1447 N N . SER A 1 190 ? 31.398 0.821 -7.766 1.00 63.38 190 SER A N 1
ATOM 1448 C CA . SER A 1 190 ? 31.795 0.614 -9.169 1.00 63.38 190 SER A CA 1
ATOM 1449 C C . SER A 1 190 ? 31.800 1.952 -9.912 1.00 63.38 190 SER A C 1
ATOM 1451 O O . SER A 1 190 ? 30.920 2.776 -9.690 1.00 63.38 190 SER A O 1
ATOM 1453 N N . GLU A 1 191 ? 32.787 2.185 -10.775 1.00 79.50 191 GLU A N 1
ATOM 1454 C CA . GLU A 1 191 ? 32.990 3.491 -11.417 1.00 79.50 191 GLU A CA 1
ATOM 1455 C C . GLU A 1 191 ? 32.826 3.387 -12.935 1.00 79.50 191 GLU A C 1
ATOM 1457 O O . GLU A 1 191 ? 33.151 2.367 -13.542 1.00 79.50 191 GLU A O 1
ATOM 1462 N N . TYR A 1 192 ? 32.319 4.451 -13.554 1.00 85.44 192 TYR A N 1
ATOM 1463 C CA . TYR A 1 192 ? 32.277 4.611 -15.003 1.00 85.44 192 TYR A CA 1
ATOM 1464 C C . TYR A 1 192 ? 33.413 5.527 -15.435 1.00 85.44 192 TYR A C 1
ATOM 1466 O O . TYR A 1 192 ? 33.467 6.676 -15.005 1.00 85.44 192 TYR A O 1
ATOM 1474 N N . VAL A 1 193 ? 34.304 5.037 -16.297 1.00 86.75 193 VAL A N 1
ATOM 1475 C CA . VAL A 1 193 ? 35.465 5.813 -16.755 1.00 86.75 193 VAL A CA 1
ATOM 1476 C C . VAL A 1 193 ? 35.341 6.186 -18.233 1.00 86.75 193 VAL A C 1
ATOM 1478 O O . VAL A 1 193 ? 34.923 5.340 -19.031 1.00 86.75 193 VAL A O 1
ATOM 1481 N N . PRO A 1 194 ? 35.729 7.412 -18.631 1.00 86.56 194 PRO A N 1
ATOM 1482 C CA . PRO A 1 194 ? 35.813 7.793 -20.036 1.00 86.56 194 PRO A CA 1
ATOM 1483 C C . PRO A 1 194 ? 36.712 6.845 -20.833 1.00 86.56 194 PRO A C 1
ATOM 1485 O O . PRO A 1 194 ? 37.814 6.509 -20.397 1.00 86.56 194 PRO A O 1
ATOM 1488 N N . SER A 1 195 ? 36.261 6.428 -22.017 1.00 87.00 195 SER A N 1
ATOM 1489 C CA . SER A 1 195 ? 37.007 5.498 -22.872 1.00 87.00 195 SER A CA 1
ATOM 1490 C C . SER A 1 195 ? 37.149 5.939 -24.325 1.00 87.00 195 SER A C 1
ATOM 1492 O O . SER A 1 195 ? 38.176 5.636 -24.930 1.00 87.00 195 SER A O 1
ATOM 1494 N N . ALA A 1 196 ? 36.138 6.569 -24.921 1.00 86.62 196 ALA A N 1
ATOM 1495 C CA . ALA A 1 196 ? 36.157 6.942 -26.336 1.00 86.62 196 ALA A CA 1
ATOM 1496 C C . ALA A 1 196 ? 35.335 8.209 -26.583 1.00 86.62 196 ALA A C 1
ATOM 1498 O O . ALA A 1 196 ? 34.371 8.469 -25.865 1.00 86.62 196 ALA A O 1
ATOM 1499 N N . VAL A 1 197 ? 35.705 8.963 -27.620 1.00 88.19 197 VAL A N 1
ATOM 1500 C CA . VAL A 1 197 ? 35.026 10.197 -28.035 1.00 88.19 197 VAL A CA 1
ATOM 1501 C C . VAL A 1 197 ? 34.665 10.105 -29.517 1.00 88.19 197 VAL A C 1
ATOM 1503 O O . VAL A 1 197 ? 35.514 9.774 -30.342 1.00 88.19 197 VAL A O 1
ATOM 1506 N N . PHE A 1 198 ? 33.410 10.400 -29.850 1.00 89.88 198 PHE A N 1
ATOM 1507 C CA . PHE A 1 198 ? 32.895 10.514 -31.212 1.00 89.88 198 PHE A CA 1
ATOM 1508 C C . PHE A 1 198 ? 32.727 12.000 -31.542 1.00 89.88 198 PHE A C 1
ATOM 1510 O O . PHE A 1 198 ? 31.871 12.678 -30.968 1.00 89.88 198 PHE A O 1
ATOM 1517 N N . GLU A 1 199 ? 33.574 12.502 -32.437 1.00 87.75 199 GLU A N 1
ATOM 1518 C CA . GLU A 1 199 ? 33.636 13.924 -32.776 1.00 87.75 199 GLU A CA 1
ATOM 1519 C C . GLU A 1 199 ? 32.491 14.342 -33.708 1.00 87.75 199 GLU A C 1
ATOM 1521 O O . GLU A 1 199 ? 32.228 13.701 -34.731 1.00 87.75 199 GLU A O 1
ATOM 1526 N N . HIS A 1 200 ? 31.847 15.459 -33.377 1.00 88.31 200 HIS A N 1
ATOM 1527 C CA . HIS A 1 200 ? 30.821 16.118 -34.177 1.00 88.31 200 HIS A CA 1
ATOM 1528 C C . HIS A 1 200 ? 31.169 17.598 -34.414 1.00 88.31 200 HIS A C 1
ATOM 1530 O O . HIS A 1 200 ? 31.993 18.200 -33.735 1.00 88.31 200 HIS A O 1
ATOM 1536 N N . GLY A 1 201 ? 30.531 18.210 -35.410 1.00 84.62 201 GLY A N 1
ATOM 1537 C CA . GLY A 1 201 ? 30.671 19.628 -35.748 1.00 84.62 201 GLY A CA 1
ATOM 1538 C C . GLY A 1 201 ? 29.698 20.561 -35.017 1.00 84.62 201 GLY A C 1
ATOM 1539 O O . GLY A 1 201 ? 29.723 21.763 -35.267 1.00 84.62 201 GLY A O 1
ATOM 1540 N N . GLY A 1 202 ? 28.815 20.037 -34.161 1.00 85.25 202 GLY A N 1
ATOM 1541 C CA . GLY A 1 202 ? 27.835 20.817 -33.396 1.00 85.25 202 GLY A CA 1
ATOM 1542 C C . GLY A 1 202 ? 27.180 20.014 -32.268 1.00 85.25 202 GLY A C 1
ATOM 1543 O O . GLY A 1 202 ? 27.442 18.821 -32.136 1.00 85.25 202 GLY A O 1
ATOM 1544 N N . ARG A 1 203 ? 26.331 20.672 -31.463 1.00 87.69 203 ARG A N 1
ATOM 1545 C CA . ARG A 1 203 ? 25.666 20.078 -30.285 1.00 87.69 203 ARG A CA 1
ATOM 1546 C C . ARG A 1 203 ? 24.891 18.796 -30.612 1.00 87.69 203 ARG A C 1
ATOM 1548 O O . ARG A 1 203 ? 24.365 18.650 -31.719 1.00 87.69 203 ARG A O 1
ATOM 1555 N N . ILE A 1 204 ? 24.798 17.905 -29.626 1.00 90.94 204 ILE A N 1
ATOM 1556 C CA . ILE A 1 204 ? 24.100 16.619 -29.729 1.00 90.94 204 ILE A CA 1
ATOM 1557 C C . ILE A 1 204 ? 22.730 16.711 -29.056 1.00 90.94 204 ILE A C 1
ATOM 1559 O O . ILE A 1 204 ? 22.639 16.935 -27.850 1.00 90.94 204 ILE A O 1
ATOM 1563 N N . ASN A 1 205 ? 21.659 16.489 -29.816 1.00 88.00 205 ASN A N 1
ATOM 1564 C CA . ASN A 1 205 ? 20.292 16.555 -29.288 1.00 88.00 205 ASN A CA 1
ATOM 1565 C C . ASN A 1 205 ? 19.741 15.180 -28.902 1.00 88.00 205 ASN A C 1
ATOM 1567 O O . ASN A 1 205 ? 18.912 15.072 -28.004 1.00 88.00 205 ASN A O 1
ATOM 1571 N N . CYS A 1 206 ? 20.190 14.116 -29.573 1.00 89.88 206 CYS A N 1
ATOM 1572 C CA . CYS A 1 206 ? 19.697 12.766 -29.326 1.00 89.88 206 CYS A CA 1
ATOM 1573 C C . CYS A 1 206 ? 20.775 11.716 -29.615 1.00 89.88 206 CYS A C 1
ATOM 1575 O O . CYS A 1 206 ? 21.530 11.832 -30.584 1.00 89.88 206 CYS A O 1
ATOM 1577 N N . ILE A 1 207 ? 20.817 10.681 -28.779 1.00 92.25 207 ILE A N 1
ATOM 1578 C CA . ILE A 1 207 ? 21.684 9.511 -28.914 1.00 92.25 207 ILE A CA 1
ATOM 1579 C C . ILE A 1 207 ? 20.791 8.278 -28.819 1.00 92.25 207 ILE A C 1
ATOM 1581 O O . ILE A 1 207 ? 19.876 8.236 -28.000 1.00 92.25 207 ILE A O 1
ATOM 1585 N N . THR A 1 208 ? 21.040 7.289 -29.669 1.00 90.50 208 THR A N 1
ATOM 1586 C CA . THR A 1 208 ? 20.353 5.999 -29.621 1.00 90.50 208 THR A CA 1
ATOM 1587 C C . THR A 1 208 ? 21.339 4.872 -29.891 1.00 90.50 208 THR A C 1
ATOM 1589 O O . THR A 1 208 ? 21.954 4.807 -30.961 1.00 90.50 208 THR A O 1
ATOM 1592 N N . TYR A 1 209 ? 21.488 3.973 -28.927 1.00 89.38 209 TYR A N 1
ATOM 1593 C CA . TYR A 1 209 ? 22.214 2.725 -29.076 1.00 89.38 209 TYR A CA 1
ATOM 1594 C C . TYR A 1 209 ? 21.435 1.767 -29.982 1.00 89.38 209 TYR A C 1
ATOM 1596 O O . TYR A 1 209 ? 20.213 1.637 -29.906 1.00 89.38 209 TYR A O 1
ATOM 1604 N N . LEU A 1 210 ? 22.161 1.085 -30.864 1.00 85.69 210 LEU A N 1
ATOM 1605 C CA . LEU A 1 210 ? 21.625 0.100 -31.794 1.00 85.69 210 LEU A CA 1
ATOM 1606 C C . LEU A 1 210 ? 22.319 -1.246 -31.572 1.00 85.69 210 LEU A C 1
ATOM 1608 O O . LEU A 1 210 ? 23.512 -1.307 -31.257 1.00 85.69 210 LEU A O 1
ATOM 1612 N N . GLU A 1 211 ? 21.594 -2.339 -31.811 1.00 74.38 211 GLU A N 1
ATOM 1613 C CA . GLU A 1 211 ? 22.162 -3.684 -31.718 1.00 74.38 211 GLU A CA 1
ATOM 1614 C C . GLU A 1 211 ? 23.378 -3.856 -32.651 1.00 74.38 211 GLU A C 1
ATOM 1616 O O . GLU A 1 211 ? 23.448 -3.310 -33.759 1.00 74.38 211 GLU A O 1
ATOM 1621 N N . GLY A 1 212 ? 24.359 -4.650 -32.210 1.00 74.75 212 GLY A N 1
ATOM 1622 C CA . GLY A 1 212 ? 25.567 -4.931 -32.992 1.00 74.75 212 GLY A CA 1
ATOM 1623 C C . GLY A 1 212 ? 26.628 -3.826 -32.948 1.00 74.75 212 GLY A C 1
ATOM 1624 O O . GLY A 1 212 ? 27.310 -3.614 -33.950 1.00 74.75 212 GLY A O 1
ATOM 1625 N N . HIS A 1 213 ? 26.783 -3.159 -31.796 1.00 82.00 213 HIS A N 1
ATOM 1626 C CA . HIS A 1 213 ? 27.831 -2.161 -31.516 1.00 82.00 213 HIS A CA 1
ATOM 1627 C C . HIS A 1 213 ? 27.777 -0.922 -32.418 1.00 82.00 213 HIS A C 1
ATOM 1629 O O . HIS A 1 213 ? 28.804 -0.443 -32.906 1.00 82.00 213 HIS A O 1
ATOM 1635 N N . LYS A 1 214 ? 26.574 -0.385 -32.637 1.00 89.19 214 LYS A N 1
ATOM 1636 C CA . LYS A 1 214 ? 26.381 0.845 -33.407 1.00 89.19 214 LYS A CA 1
ATOM 1637 C C . LYS A 1 214 ? 25.688 1.913 -32.582 1.00 89.19 214 LYS A C 1
ATOM 1639 O O . LYS A 1 214 ? 24.892 1.608 -31.701 1.00 89.19 214 LYS A O 1
ATOM 1644 N N . LEU A 1 215 ? 25.974 3.163 -32.918 1.00 90.50 215 LEU A N 1
ATOM 1645 C CA . LEU A 1 215 ? 25.385 4.331 -32.276 1.00 90.50 215 LEU A CA 1
ATOM 1646 C C . LEU A 1 215 ? 24.798 5.253 -33.342 1.00 90.50 215 LEU A C 1
ATOM 1648 O O . LEU A 1 215 ? 25.451 5.532 -34.350 1.00 90.50 215 LEU A O 1
ATOM 1652 N N . LEU A 1 216 ? 23.572 5.716 -33.127 1.00 91.44 216 LEU A N 1
ATOM 1653 C CA . LEU A 1 216 ? 22.914 6.713 -33.961 1.00 91.44 216 LEU A CA 1
ATOM 1654 C C . LEU A 1 216 ? 22.840 8.026 -33.187 1.00 91.44 216 LEU A C 1
ATOM 1656 O O . LEU A 1 216 ? 22.353 8.062 -32.061 1.00 91.44 216 LEU A O 1
ATOM 1660 N N . THR A 1 217 ? 23.327 9.101 -33.789 1.00 91.88 217 THR A N 1
ATOM 1661 C CA . THR A 1 217 ? 23.420 10.414 -33.140 1.00 91.88 217 THR A CA 1
ATOM 1662 C C . THR A 1 217 ? 22.749 11.467 -34.009 1.00 91.88 217 THR A C 1
ATOM 1664 O O . THR A 1 217 ? 23.010 11.515 -35.215 1.00 91.88 217 THR A O 1
ATOM 1667 N N . ALA A 1 218 ? 21.929 12.321 -33.401 1.00 89.44 218 ALA A N 1
ATOM 1668 C CA . ALA A 1 218 ? 21.356 13.505 -34.031 1.00 89.44 218 ALA A CA 1
ATOM 1669 C C . ALA A 1 218 ? 22.071 14.762 -33.520 1.00 89.44 218 ALA A C 1
ATOM 1671 O O . ALA A 1 218 ? 22.135 14.995 -32.309 1.00 89.44 218 ALA A O 1
ATOM 1672 N N . ALA A 1 219 ? 22.613 15.550 -34.446 1.00 87.75 219 ALA A N 1
ATOM 1673 C CA . ALA A 1 219 ? 23.426 16.722 -34.153 1.00 87.75 219 ALA A CA 1
ATOM 1674 C C . ALA A 1 219 ? 23.039 17.914 -35.035 1.00 87.75 219 ALA A C 1
ATOM 1676 O O . ALA A 1 219 ? 22.645 17.742 -36.192 1.00 87.75 219 ALA A O 1
ATOM 1677 N N . SER A 1 220 ? 23.243 19.130 -34.526 1.00 85.12 220 SER A N 1
ATOM 1678 C CA . SER A 1 220 ? 22.763 20.347 -35.197 1.00 85.12 220 SER A CA 1
ATOM 1679 C C . SER A 1 220 ? 23.441 20.687 -36.512 1.00 85.12 220 SER A C 1
ATOM 1681 O O . SER A 1 220 ? 22.817 21.282 -37.386 1.00 85.12 220 SER A O 1
ATOM 1683 N N . VAL A 1 221 ? 24.708 20.311 -36.673 1.00 83.81 221 VAL A N 1
ATOM 1684 C CA . VAL A 1 221 ? 25.484 20.613 -37.887 1.00 83.81 221 VAL A CA 1
ATOM 1685 C C . VAL A 1 221 ? 25.622 19.385 -38.782 1.00 83.81 221 VAL A C 1
ATOM 1687 O O . VAL A 1 221 ? 25.559 19.487 -40.007 1.00 83.81 221 VAL A O 1
ATOM 1690 N N . ASP A 1 222 ? 25.805 18.203 -38.193 1.00 84.25 222 ASP A N 1
ATOM 1691 C CA . ASP A 1 222 ? 26.068 16.988 -38.965 1.00 84.25 222 ASP A CA 1
ATOM 1692 C C . ASP A 1 222 ? 24.808 16.264 -39.447 1.00 84.25 222 ASP A C 1
ATOM 1694 O O . ASP A 1 222 ? 24.912 15.373 -40.296 1.00 84.25 222 ASP A O 1
ATOM 1698 N N . GLY A 1 223 ? 23.630 16.652 -38.953 1.00 88.06 223 GLY A N 1
ATOM 1699 C CA . GLY A 1 223 ? 22.388 15.928 -39.183 1.00 88.06 223 GLY A CA 1
ATOM 1700 C C . GLY A 1 223 ? 22.382 14.621 -38.395 1.00 88.06 223 GLY A C 1
ATOM 1701 O O . GLY A 1 223 ? 22.637 14.616 -37.192 1.00 88.06 223 GLY A O 1
ATOM 1702 N N . VAL A 1 224 ? 22.103 13.501 -39.067 1.00 91.19 224 VAL A N 1
ATOM 1703 C CA . VAL A 1 224 ? 22.140 12.175 -38.429 1.00 91.19 224 VAL A CA 1
ATOM 1704 C C . VAL A 1 224 ? 23.395 11.420 -38.848 1.00 91.19 224 VAL A C 1
ATOM 1706 O O . VAL A 1 224 ? 23.652 11.241 -40.041 1.00 91.19 224 VAL A O 1
ATOM 1709 N N . VAL A 1 225 ? 24.155 10.934 -37.870 1.00 91.12 225 VAL A N 1
ATOM 1710 C CA . VAL A 1 225 ? 25.385 10.164 -38.094 1.00 91.12 225 VAL A CA 1
ATOM 1711 C C . VAL A 1 225 ? 25.242 8.771 -37.491 1.00 91.12 225 VAL A C 1
ATOM 1713 O O . VAL A 1 225 ? 24.744 8.612 -36.378 1.00 91.12 225 VAL A O 1
ATOM 1716 N N . LEU A 1 226 ? 25.665 7.761 -38.253 1.00 91.06 226 LEU A N 1
ATOM 1717 C CA . LEU A 1 226 ? 25.740 6.371 -37.815 1.00 91.06 226 LEU A CA 1
ATOM 1718 C C . LEU A 1 226 ? 27.200 6.004 -37.542 1.00 91.06 226 LEU A C 1
ATOM 1720 O O . LEU A 1 226 ? 28.037 6.092 -38.445 1.00 91.06 226 LEU A O 1
ATOM 1724 N N . TRP A 1 227 ? 27.479 5.530 -36.333 1.00 91.75 227 TRP A N 1
ATOM 1725 C CA . TRP A 1 227 ? 28.814 5.188 -35.850 1.00 91.75 227 TRP A CA 1
ATOM 1726 C C . TRP A 1 227 ? 28.974 3.689 -35.592 1.00 91.75 227 TRP A C 1
ATOM 1728 O O . TRP A 1 227 ? 28.035 3.004 -35.187 1.00 91.75 227 TRP A O 1
ATOM 1738 N N . ASP A 1 228 ? 30.192 3.196 -35.798 1.00 90.06 228 ASP A N 1
ATOM 1739 C CA . ASP A 1 228 ? 30.704 1.942 -35.245 1.00 90.06 228 ASP A CA 1
ATOM 1740 C C . ASP A 1 228 ? 31.371 2.245 -33.898 1.00 90.06 228 ASP A C 1
ATOM 1742 O O . ASP A 1 228 ? 32.331 3.020 -33.850 1.00 90.06 228 ASP A O 1
ATOM 1746 N N . ILE A 1 229 ? 30.853 1.648 -32.822 1.00 89.69 229 ILE A N 1
ATOM 1747 C CA . ILE A 1 229 ? 31.308 1.888 -31.446 1.00 89.69 229 ILE A CA 1
ATOM 1748 C C . ILE A 1 229 ? 32.706 1.305 -31.219 1.00 89.69 229 ILE A C 1
ATOM 1750 O O . ILE A 1 229 ? 33.533 1.938 -30.572 1.00 89.69 229 ILE A O 1
ATOM 1754 N N . ASN A 1 230 ? 32.997 0.125 -31.772 1.00 87.06 230 ASN A N 1
ATOM 1755 C CA . ASN A 1 230 ? 34.245 -0.592 -31.503 1.00 87.06 230 ASN A CA 1
ATOM 1756 C C . ASN A 1 230 ? 35.447 0.086 -32.165 1.00 87.06 230 ASN A C 1
ATOM 1758 O O . ASN A 1 230 ? 36.544 0.093 -31.613 1.00 87.06 230 ASN A O 1
ATOM 1762 N N . ASN A 1 231 ? 35.239 0.635 -33.364 1.00 87.00 231 ASN A N 1
ATOM 1763 C CA . ASN A 1 231 ? 36.294 1.274 -34.150 1.00 87.00 231 ASN A CA 1
ATOM 1764 C C . ASN A 1 231 ? 36.251 2.806 -34.097 1.00 87.00 231 ASN A C 1
ATOM 1766 O O . ASN A 1 231 ? 37.068 3.440 -34.764 1.00 87.00 231 ASN A O 1
ATOM 1770 N N . VAL A 1 232 ? 35.281 3.390 -33.380 1.00 89.12 232 VAL A N 1
ATOM 1771 C CA . VAL A 1 232 ? 35.020 4.841 -33.323 1.00 89.12 232 VAL A CA 1
ATOM 1772 C C . VAL A 1 232 ? 35.000 5.443 -34.734 1.00 89.12 232 VAL A C 1
ATOM 1774 O O . VAL A 1 232 ? 35.701 6.397 -35.065 1.00 89.12 232 VAL A O 1
ATOM 1777 N N . LYS A 1 233 ? 34.238 4.807 -35.632 1.00 90.56 233 LYS A N 1
ATOM 1778 C CA . LYS A 1 233 ? 34.252 5.133 -37.063 1.00 90.56 233 LYS A CA 1
ATOM 1779 C C . LYS A 1 233 ? 32.876 5.545 -37.554 1.00 90.56 233 LYS A C 1
ATOM 1781 O O . LYS A 1 233 ? 31.912 4.796 -37.420 1.00 90.56 233 LYS A O 1
ATOM 1786 N N . MET A 1 234 ? 32.811 6.696 -38.218 1.00 91.00 234 MET A N 1
ATOM 1787 C CA . MET A 1 234 ? 31.618 7.116 -38.948 1.00 91.00 234 MET A CA 1
ATOM 1788 C C . MET A 1 234 ? 31.359 6.159 -40.121 1.00 91.00 234 MET A C 1
ATOM 1790 O O . MET A 1 234 ? 32.188 6.014 -41.025 1.00 91.00 234 MET A O 1
ATOM 1794 N N . LEU A 1 235 ? 30.197 5.506 -40.110 1.00 87.88 235 LEU A N 1
ATOM 1795 C CA . LEU A 1 235 ? 29.745 4.583 -41.152 1.00 87.88 235 LEU A CA 1
ATOM 1796 C C . LEU A 1 235 ? 28.949 5.302 -42.242 1.00 87.88 235 LEU A C 1
ATOM 1798 O O . LEU A 1 235 ? 29.108 5.001 -43.423 1.00 87.88 235 LEU A O 1
ATOM 1802 N N . SER A 1 236 ? 28.076 6.231 -41.849 1.00 87.25 236 SER A N 1
ATOM 1803 C CA . SER A 1 236 ? 27.239 6.999 -42.770 1.00 87.25 236 SER A CA 1
ATOM 1804 C C . SER A 1 236 ? 26.834 8.336 -42.154 1.00 87.25 236 SER A C 1
ATOM 1806 O O . SER A 1 236 ? 26.660 8.430 -40.939 1.00 87.25 236 SER A O 1
ATOM 1808 N N . LYS A 1 237 ? 26.653 9.351 -43.003 1.00 89.19 237 LYS A N 1
ATOM 1809 C CA . LYS A 1 237 ? 26.184 10.691 -42.634 1.00 89.19 237 LYS A CA 1
ATOM 1810 C C . LYS A 1 237 ? 24.975 11.058 -43.490 1.00 89.19 237 LYS A C 1
ATOM 1812 O O . LYS A 1 237 ? 25.056 11.061 -44.719 1.00 89.19 237 LYS A O 1
ATOM 1817 N N . CYS A 1 238 ? 23.863 11.364 -42.834 1.00 88.12 238 CYS A N 1
ATOM 1818 C CA . CYS A 1 238 ? 22.610 11.785 -43.446 1.00 88.12 238 CYS A CA 1
ATOM 1819 C C . CYS A 1 238 ? 22.418 13.280 -43.192 1.00 88.12 238 CYS A C 1
ATOM 1821 O O . CYS A 1 238 ? 21.937 13.693 -42.135 1.00 88.12 238 CYS A O 1
ATOM 1823 N N . SER A 1 239 ? 22.844 14.085 -44.165 1.00 83.56 239 SER A N 1
ATOM 1824 C CA . SER A 1 239 ? 22.787 15.542 -44.080 1.00 83.56 239 SER A CA 1
ATOM 1825 C C . SER A 1 239 ? 21.349 16.051 -44.017 1.00 83.56 239 SER A C 1
ATOM 1827 O O . SER A 1 239 ? 20.525 15.722 -44.872 1.00 83.56 239 SER A O 1
ATOM 1829 N N . HIS A 1 240 ? 21.092 16.909 -43.036 1.00 83.75 240 HIS A N 1
ATOM 1830 C CA . HIS A 1 240 ? 19.901 17.749 -42.944 1.00 83.75 240 HIS A CA 1
ATOM 1831 C C . HIS A 1 240 ? 20.271 19.208 -43.210 1.00 83.75 240 HIS A C 1
ATOM 1833 O O . HIS A 1 240 ? 21.426 19.596 -43.056 1.00 83.75 240 HIS A O 1
ATOM 1839 N N . ASN A 1 241 ? 19.288 20.007 -43.627 1.00 82.12 241 ASN A N 1
ATOM 1840 C CA . ASN A 1 241 ? 19.468 21.452 -43.826 1.00 82.12 241 ASN A CA 1
ATOM 1841 C C . ASN A 1 241 ? 19.178 22.263 -42.552 1.00 82.12 241 ASN A C 1
ATOM 1843 O O . ASN A 1 241 ? 19.419 23.467 -42.529 1.00 82.12 241 ASN A O 1
ATOM 1847 N N . THR A 1 242 ? 18.628 21.615 -41.529 1.00 84.44 242 THR A N 1
ATOM 1848 C CA . THR A 1 242 ? 18.203 22.202 -40.257 1.00 84.44 242 THR A CA 1
ATOM 1849 C C . THR A 1 242 ? 18.618 21.293 -39.107 1.00 84.44 242 THR A C 1
ATOM 1851 O O . THR A 1 242 ? 18.974 20.134 -39.333 1.00 84.44 242 THR A O 1
ATOM 1854 N N . ASP A 1 243 ? 18.544 21.817 -37.886 1.00 86.94 243 ASP A N 1
ATOM 1855 C CA . ASP A 1 243 ? 18.835 21.061 -36.671 1.00 86.94 243 ASP A CA 1
ATOM 1856 C C . ASP A 1 243 ? 17.920 19.827 -36.548 1.00 86.94 243 ASP A C 1
ATOM 1858 O O . ASP A 1 243 ? 16.739 19.874 -36.908 1.00 86.94 243 ASP A O 1
ATOM 1862 N N . VAL A 1 244 ? 18.491 18.708 -36.099 1.00 89.31 244 VAL A N 1
ATOM 1863 C CA . VAL A 1 244 ? 17.792 17.431 -35.928 1.00 89.31 244 VAL A CA 1
ATOM 1864 C C . VAL A 1 244 ? 17.606 17.187 -34.440 1.00 89.31 244 VAL A C 1
ATOM 1866 O O . VAL A 1 244 ? 18.575 16.939 -33.719 1.00 89.31 244 VAL A O 1
ATOM 1869 N N . SER A 1 245 ? 16.359 17.229 -33.990 1.00 88.75 245 SER A N 1
ATOM 1870 C CA . SER A 1 245 ? 16.012 17.191 -32.567 1.00 88.75 245 SER A CA 1
ATOM 1871 C C . SER A 1 245 ? 15.747 15.769 -32.067 1.00 88.75 245 SER A C 1
ATOM 1873 O O . SER A 1 245 ? 16.023 15.455 -30.912 1.00 88.75 245 SER A O 1
ATOM 1875 N N . ALA A 1 246 ? 15.268 14.870 -32.935 1.00 88.62 246 ALA A N 1
ATOM 1876 C CA . ALA A 1 246 ? 14.916 13.503 -32.554 1.00 88.62 246 ALA A CA 1
ATOM 1877 C C . ALA A 1 246 ? 15.229 12.485 -33.658 1.00 88.62 246 ALA A C 1
ATOM 1879 O O . ALA A 1 246 ? 15.108 12.767 -34.853 1.00 88.62 246 ALA A O 1
ATOM 1880 N N . VAL A 1 247 ? 15.584 11.262 -33.260 1.00 91.06 247 VAL A N 1
ATOM 1881 C CA . VAL A 1 247 ? 15.816 10.141 -34.176 1.00 91.06 247 VAL A CA 1
ATOM 1882 C C . VAL A 1 247 ? 15.202 8.859 -33.616 1.00 91.06 247 VAL A C 1
ATOM 1884 O O . VAL A 1 247 ? 15.185 8.653 -32.407 1.00 91.06 247 VAL A O 1
ATOM 1887 N N . LEU A 1 248 ? 14.675 8.004 -34.494 1.00 89.25 248 LEU A N 1
ATOM 1888 C CA . LEU A 1 248 ? 14.060 6.730 -34.127 1.00 89.25 248 LEU A CA 1
ATOM 1889 C C . LEU A 1 248 ? 14.457 5.627 -35.124 1.00 89.25 248 LEU A C 1
ATOM 1891 O O . LEU A 1 248 ? 14.098 5.726 -36.303 1.00 89.25 248 LEU A O 1
ATOM 1895 N N . PRO A 1 249 ? 15.131 4.545 -34.697 1.00 86.75 249 PRO A N 1
ATOM 1896 C CA . PRO A 1 249 ? 15.375 3.394 -35.560 1.00 86.75 249 PRO A CA 1
ATOM 1897 C C . PRO A 1 249 ? 14.071 2.655 -35.893 1.00 86.75 249 PRO A C 1
ATOM 1899 O O . PRO A 1 249 ? 13.297 2.280 -35.011 1.00 86.75 249 PRO A O 1
ATOM 1902 N N . LEU A 1 250 ? 13.834 2.412 -37.184 1.00 79.50 250 LEU A N 1
ATOM 1903 C CA . LEU A 1 250 ? 12.706 1.606 -37.666 1.00 79.50 250 LEU A CA 1
ATOM 1904 C C . LEU A 1 250 ? 13.039 0.111 -37.660 1.00 79.50 250 LEU A C 1
ATOM 1906 O O . LEU A 1 250 ? 12.151 -0.716 -37.473 1.00 79.50 250 LEU A O 1
ATOM 1910 N N . SER A 1 251 ? 14.315 -0.232 -37.835 1.00 70.56 251 SER A N 1
ATOM 1911 C CA . SER A 1 251 ? 14.830 -1.600 -37.806 1.00 70.56 251 SER A CA 1
ATOM 1912 C C . SER A 1 251 ? 15.865 -1.774 -36.693 1.00 70.56 251 SER A C 1
ATOM 1914 O O . SER A 1 251 ? 16.630 -0.854 -36.402 1.00 70.56 251 SER A O 1
ATOM 1916 N N . SER A 1 252 ? 15.921 -2.964 -36.084 1.00 63.91 252 SER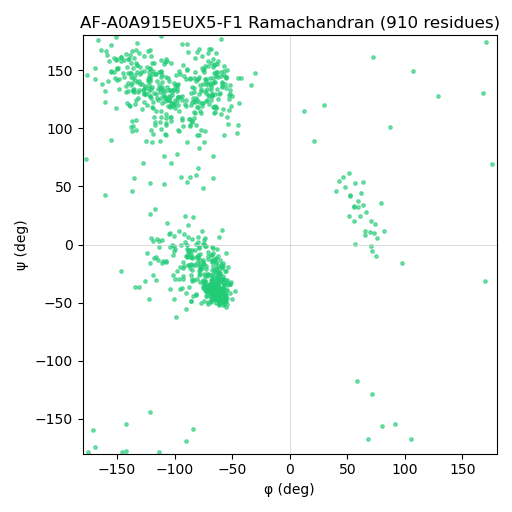 A N 1
ATOM 1917 C CA . SER A 1 252 ? 16.888 -3.282 -35.015 1.00 63.91 252 SER A CA 1
ATOM 1918 C C . SER A 1 252 ? 18.346 -3.174 -35.473 1.00 63.91 252 SER A C 1
ATOM 1920 O O . SER A 1 252 ? 19.225 -2.848 -34.684 1.00 63.91 252 SER A O 1
ATOM 1922 N N . ASP A 1 253 ? 18.604 -3.361 -36.771 1.00 63.94 253 ASP A N 1
ATOM 1923 C CA . ASP A 1 253 ? 19.928 -3.204 -37.380 1.00 63.94 253 ASP A CA 1
ATOM 1924 C C . ASP A 1 253 ? 20.337 -1.737 -37.644 1.00 63.94 253 ASP A C 1
ATOM 1926 O O . ASP A 1 253 ? 21.450 -1.492 -38.139 1.00 63.94 253 ASP A O 1
ATOM 1930 N N . GLY A 1 254 ? 19.435 -0.783 -37.358 1.00 67.44 254 GLY A N 1
ATOM 1931 C CA . GLY A 1 254 ? 19.604 0.661 -37.531 1.00 67.44 254 GLY A CA 1
ATOM 1932 C C . GLY A 1 254 ? 19.751 1.118 -38.978 1.00 67.44 254 GLY A C 1
ATOM 1933 O O . GLY A 1 254 ? 20.146 2.253 -39.240 1.00 67.44 254 GLY A O 1
ATOM 1934 N N . ARG A 1 255 ? 19.486 0.233 -39.945 1.00 75.94 255 ARG A N 1
ATOM 1935 C CA . ARG A 1 255 ? 19.685 0.541 -41.362 1.00 75.94 255 ARG A CA 1
ATOM 1936 C C . ARG A 1 255 ? 18.584 1.418 -41.937 1.00 75.94 255 ARG A C 1
ATOM 1938 O O . ARG A 1 255 ? 18.808 2.052 -42.966 1.00 75.94 255 ARG A O 1
ATOM 1945 N N . SER A 1 256 ? 17.424 1.477 -41.292 1.00 86.25 256 SER A N 1
ATOM 1946 C CA . SER A 1 256 ? 16.378 2.442 -41.611 1.00 86.25 256 SER A CA 1
ATOM 1947 C C . SER A 1 256 ? 15.897 3.150 -40.350 1.00 86.25 256 SER A C 1
ATOM 1949 O O . SER A 1 256 ? 15.735 2.519 -39.306 1.00 86.25 256 SER A O 1
ATOM 1951 N N . PHE A 1 257 ? 15.681 4.460 -40.433 1.00 90.00 257 PHE A N 1
ATOM 1952 C CA . PHE A 1 257 ? 15.304 5.289 -39.286 1.00 90.00 257 PHE A CA 1
ATOM 1953 C C . PHE A 1 257 ? 14.495 6.518 -39.710 1.00 90.00 257 PHE A C 1
ATOM 1955 O O . PHE A 1 257 ? 14.519 6.928 -40.873 1.00 90.00 257 PHE A O 1
ATOM 1962 N N . VAL A 1 258 ? 13.784 7.103 -38.749 1.00 90.88 258 VAL A N 1
ATOM 1963 C CA . VAL A 1 258 ? 13.072 8.377 -38.881 1.00 90.88 258 VAL A CA 1
ATOM 1964 C C . VAL A 1 258 ? 13.851 9.455 -38.146 1.00 90.88 258 VAL A C 1
ATOM 1966 O O . VAL A 1 258 ? 14.367 9.215 -37.059 1.00 90.88 258 VAL A O 1
ATOM 1969 N N . SER A 1 259 ? 13.918 10.648 -38.723 1.00 92.06 259 SER A N 1
ATOM 1970 C CA . SER A 1 259 ? 14.449 11.841 -38.062 1.00 92.06 259 SER A CA 1
ATOM 1971 C C . SER A 1 259 ? 13.388 12.935 -38.000 1.00 92.06 259 SER A C 1
ATOM 1973 O O . SER A 1 259 ? 12.774 13.223 -39.033 1.00 92.06 259 SER A O 1
ATOM 1975 N N . GLY A 1 260 ? 13.232 13.563 -36.839 1.00 91.06 260 GLY A N 1
ATOM 1976 C CA . GLY A 1 260 ? 12.493 14.809 -36.642 1.00 91.06 260 GLY A CA 1
ATOM 1977 C C . GLY A 1 260 ? 13.455 15.994 -36.566 1.00 91.06 260 GLY A C 1
ATOM 1978 O O . GLY A 1 260 ? 14.519 15.882 -35.958 1.00 91.06 260 GLY A O 1
ATOM 1979 N N . ALA A 1 261 ? 13.102 17.098 -37.218 1.00 89.62 261 ALA A N 1
ATOM 1980 C CA . ALA A 1 261 ? 13.941 18.286 -37.339 1.00 89.62 261 ALA A CA 1
ATOM 1981 C C . ALA A 1 261 ? 13.143 19.566 -37.036 1.00 89.62 261 ALA A C 1
ATOM 1983 O O . ALA A 1 261 ? 11.908 19.545 -37.008 1.00 89.62 261 ALA A O 1
ATOM 1984 N N . THR A 1 262 ? 13.852 20.684 -36.862 1.00 89.25 262 THR A N 1
ATOM 1985 C CA . THR A 1 262 ? 13.267 22.013 -36.592 1.00 89.25 262 THR A CA 1
ATOM 1986 C C . THR A 1 262 ? 12.371 22.530 -37.722 1.00 89.25 262 THR A C 1
ATOM 1988 O O . THR A 1 262 ? 11.533 23.395 -37.498 1.00 89.25 262 THR A O 1
ATOM 1991 N N . ASP A 1 263 ? 12.482 21.985 -38.936 1.00 86.19 263 ASP A N 1
ATOM 1992 C CA . ASP A 1 263 ? 11.614 22.358 -40.060 1.00 86.19 263 ASP A CA 1
ATOM 1993 C C . ASP A 1 263 ? 10.226 21.693 -40.053 1.00 86.19 263 ASP A C 1
ATOM 1995 O O . ASP A 1 263 ? 9.453 21.899 -40.988 1.00 86.19 263 ASP A O 1
ATOM 1999 N N . GLY A 1 264 ? 9.910 20.887 -39.034 1.00 86.44 264 GLY A N 1
ATOM 2000 C CA . GLY A 1 264 ? 8.603 20.245 -38.879 1.00 86.44 264 GLY A CA 1
ATOM 2001 C C . GLY A 1 264 ? 8.339 19.085 -39.838 1.00 86.44 264 GLY A C 1
ATOM 2002 O O . GLY A 1 264 ? 7.223 18.573 -39.920 1.00 86.44 264 GLY A O 1
ATOM 2003 N N . VAL A 1 265 ? 9.353 18.622 -40.572 1.00 89.31 265 VAL A N 1
ATOM 2004 C CA . VAL A 1 265 ? 9.190 17.576 -41.588 1.00 89.31 265 VAL A CA 1
ATOM 2005 C C . VAL A 1 265 ? 9.913 16.302 -41.146 1.00 89.31 265 VAL A C 1
ATOM 2007 O O . VAL A 1 265 ? 11.147 16.227 -41.251 1.00 89.31 265 VAL A O 1
ATOM 2010 N N . PRO A 1 266 ? 9.193 15.245 -40.706 1.00 90.38 266 PRO A N 1
ATOM 2011 C CA . PRO A 1 266 ? 9.834 13.978 -40.417 1.00 90.38 266 PRO A CA 1
ATOM 2012 C C . PRO A 1 266 ? 10.323 13.336 -41.723 1.00 90.38 266 PRO A C 1
ATOM 2014 O O . PRO A 1 266 ? 9.638 13.335 -42.753 1.00 90.38 266 PRO A O 1
ATOM 2017 N N . ARG A 1 267 ? 11.535 12.781 -41.690 1.00 89.50 267 ARG A N 1
ATOM 2018 C CA . ARG A 1 267 ? 12.193 12.167 -42.855 1.00 89.50 267 ARG A CA 1
ATOM 2019 C C . ARG A 1 267 ? 12.558 10.722 -42.580 1.00 89.50 267 ARG A C 1
ATOM 2021 O O . ARG A 1 267 ? 13.030 10.408 -41.490 1.00 89.50 267 ARG A O 1
ATOM 2028 N N . ILE A 1 268 ? 12.374 9.873 -43.587 1.00 89.50 268 ILE A N 1
ATOM 2029 C CA . ILE A 1 268 ? 12.751 8.458 -43.551 1.00 89.50 268 ILE A CA 1
ATOM 2030 C C . ILE A 1 268 ? 14.069 8.270 -44.290 1.00 89.50 268 ILE A C 1
ATOM 2032 O O . ILE A 1 268 ? 14.246 8.744 -45.418 1.00 89.50 268 ILE A O 1
ATOM 2036 N N . TRP A 1 269 ? 14.966 7.526 -43.658 1.00 89.06 269 TRP A N 1
ATOM 2037 C CA . TRP A 1 269 ? 16.294 7.226 -44.161 1.00 89.06 269 TRP A CA 1
ATOM 2038 C C . TRP A 1 269 ? 16.501 5.719 -44.275 1.00 89.06 269 TRP A C 1
ATOM 2040 O O . TRP A 1 269 ? 16.013 4.954 -43.447 1.00 89.06 269 TRP A O 1
ATOM 2050 N N . ASP A 1 270 ? 17.246 5.295 -45.292 1.00 86.81 270 ASP A N 1
ATOM 2051 C CA . ASP A 1 270 ? 17.701 3.926 -45.503 1.00 86.81 270 ASP A CA 1
ATOM 2052 C C . ASP A 1 270 ? 19.162 3.929 -45.967 1.00 86.81 270 ASP A C 1
ATOM 2054 O O . ASP A 1 270 ? 19.475 4.144 -47.140 1.00 86.81 270 ASP A O 1
ATOM 2058 N N . VAL A 1 271 ? 20.078 3.647 -45.042 1.00 83.50 271 VAL A N 1
ATOM 2059 C CA . VAL A 1 271 ? 21.527 3.689 -45.297 1.00 83.50 271 VAL A CA 1
ATOM 2060 C C . VAL A 1 271 ? 22.034 2.516 -46.143 1.00 83.50 271 VAL A C 1
ATOM 2062 O O . VAL A 1 271 ? 23.220 2.458 -46.456 1.00 83.50 271 VAL A O 1
ATOM 2065 N N . ARG A 1 272 ? 21.163 1.577 -46.545 1.00 79.56 272 ARG A N 1
ATOM 2066 C CA . ARG A 1 272 ? 21.503 0.532 -47.531 1.00 79.56 272 ARG A CA 1
ATOM 2067 C C . ARG A 1 272 ? 21.535 1.083 -48.954 1.00 79.56 272 ARG A C 1
ATOM 2069 O O . ARG A 1 272 ? 22.105 0.449 -49.840 1.00 79.56 272 ARG A O 1
ATOM 2076 N N . GLN A 1 273 ? 20.892 2.225 -49.187 1.00 76.12 273 GLN A N 1
ATOM 2077 C CA . GLN A 1 273 ? 20.781 2.845 -50.501 1.00 76.12 273 GLN A CA 1
ATOM 2078 C C . GLN A 1 273 ? 21.954 3.799 -50.754 1.00 76.12 273 GLN A C 1
ATOM 2080 O O . GLN A 1 273 ? 22.478 4.426 -49.838 1.00 76.12 273 GLN A O 1
ATOM 2085 N N . SER A 1 274 ? 22.351 3.957 -52.022 1.00 67.69 274 SER A N 1
ATOM 2086 C CA . SER A 1 274 ? 23.423 4.892 -52.414 1.00 67.69 274 SER A CA 1
ATOM 2087 C C . SER A 1 274 ? 23.079 6.358 -52.127 1.00 67.69 274 SER A C 1
ATOM 2089 O O . SER A 1 274 ? 23.973 7.188 -51.977 1.00 67.69 274 SER A O 1
ATOM 2091 N N . ARG A 1 275 ? 21.782 6.675 -52.041 1.00 77.19 275 ARG A N 1
ATOM 2092 C CA . ARG A 1 275 ? 21.247 7.915 -51.478 1.00 77.19 275 ARG A CA 1
ATOM 2093 C C . ARG A 1 275 ? 20.384 7.537 -50.274 1.00 77.19 275 ARG A C 1
ATOM 2095 O O . ARG A 1 275 ? 19.316 6.978 -50.497 1.00 77.19 275 ARG A O 1
ATOM 2102 N N . PRO A 1 276 ? 20.818 7.835 -49.037 1.00 80.00 276 PRO A N 1
ATOM 2103 C CA . PRO A 1 276 ? 20.103 7.398 -47.841 1.00 80.00 276 PRO A CA 1
ATOM 2104 C C . PRO A 1 276 ? 18.698 7.983 -47.676 1.00 80.00 276 PRO A C 1
ATOM 2106 O O . PRO A 1 276 ? 17.897 7.429 -46.939 1.00 80.00 276 PRO A O 1
ATOM 2109 N N . PHE A 1 277 ? 18.380 9.104 -48.325 1.00 84.69 277 PHE A N 1
ATOM 2110 C CA . PHE A 1 277 ? 17.067 9.741 -48.221 1.00 84.69 277 PHE A CA 1
ATOM 2111 C C . PHE A 1 277 ? 15.985 8.949 -48.972 1.00 84.69 277 PHE A C 1
ATOM 2113 O O . PHE A 1 277 ? 16.100 8.757 -50.185 1.00 84.69 277 PHE A O 1
ATOM 2120 N N . VAL A 1 278 ? 14.916 8.553 -48.269 1.00 82.69 278 VAL A N 1
ATOM 2121 C CA . VAL A 1 278 ? 13.777 7.815 -48.843 1.00 82.69 278 VAL A CA 1
ATOM 2122 C C . VAL A 1 278 ? 12.615 8.757 -49.159 1.00 82.69 278 VAL A C 1
ATOM 2124 O O . VAL A 1 278 ? 12.239 8.895 -50.324 1.00 82.69 278 VAL A O 1
ATOM 2127 N N . CYS A 1 279 ? 12.046 9.412 -48.143 1.00 80.88 279 CYS A N 1
ATOM 2128 C CA . CYS A 1 279 ? 10.929 10.346 -48.302 1.00 80.88 279 CYS A CA 1
ATOM 2129 C C . CYS A 1 279 ? 10.808 11.325 -47.124 1.00 80.88 279 CYS A C 1
ATOM 2131 O O . CYS A 1 279 ? 11.349 11.092 -46.040 1.00 80.88 279 CYS A O 1
ATOM 2133 N N . SER A 1 280 ? 10.068 12.412 -47.347 1.00 84.38 280 SER A N 1
ATOM 2134 C CA . SER A 1 280 ? 9.624 13.364 -46.326 1.00 84.38 280 SER A CA 1
ATOM 2135 C C . SER A 1 280 ? 8.111 13.276 -46.142 1.00 84.38 280 SER A C 1
ATOM 2137 O O . SER A 1 280 ? 7.378 13.074 -47.111 1.00 84.38 280 SER A O 1
ATOM 2139 N N . MET A 1 281 ? 7.644 13.441 -44.909 1.00 82.56 281 MET A N 1
ATOM 2140 C CA . MET A 1 281 ? 6.220 13.458 -44.570 1.00 82.56 281 MET A CA 1
ATOM 2141 C C . MET A 1 281 ? 5.843 14.860 -44.102 1.00 82.56 281 MET A C 1
ATOM 2143 O O . MET A 1 281 ? 6.595 15.484 -43.367 1.00 82.56 281 MET A O 1
ATOM 2147 N N . HIS A 1 282 ? 4.725 15.398 -44.573 1.00 81.50 282 HIS A N 1
ATOM 2148 C CA . HIS A 1 282 ? 4.305 16.761 -44.219 1.00 81.50 282 HIS A CA 1
ATOM 2149 C C . HIS A 1 282 ? 3.151 16.683 -43.226 1.00 81.50 282 HIS A C 1
ATOM 2151 O O . HIS A 1 282 ? 2.307 15.806 -43.383 1.00 81.50 282 HIS A O 1
ATOM 2157 N N . GLY A 1 283 ? 3.083 17.593 -42.252 1.00 78.50 283 GLY A N 1
ATOM 2158 C CA . GLY A 1 283 ? 1.963 17.631 -41.308 1.00 78.50 283 GLY A CA 1
ATOM 2159 C C . GLY A 1 283 ? 2.145 18.560 -40.110 1.00 78.50 283 GLY A C 1
ATOM 2160 O O . GLY A 1 283 ? 1.150 19.105 -39.651 1.00 78.50 283 GLY A O 1
ATOM 2161 N N . HIS A 1 284 ? 3.374 18.760 -39.624 1.00 87.12 284 HIS A N 1
ATOM 2162 C CA . HIS A 1 284 ? 3.644 19.736 -38.563 1.00 87.12 284 HIS A CA 1
ATOM 2163 C C . HIS A 1 284 ? 3.955 21.123 -39.124 1.00 87.12 284 HIS A C 1
ATOM 2165 O O . HIS A 1 284 ? 4.494 21.253 -40.225 1.00 87.12 284 HIS A O 1
ATOM 2171 N N . GLU A 1 285 ? 3.621 22.148 -38.343 1.00 85.44 285 GLU A N 1
ATOM 2172 C CA . GLU A 1 285 ? 3.881 23.560 -38.654 1.00 85.44 285 GLU A CA 1
ATOM 2173 C C . GLU A 1 285 ? 5.104 24.119 -37.906 1.00 85.44 285 GLU A C 1
ATOM 2175 O O . GLU A 1 285 ? 5.551 25.228 -38.200 1.00 85.44 285 GLU A O 1
ATOM 2180 N N . SER A 1 286 ? 5.658 23.354 -36.959 1.00 87.88 286 SER A N 1
ATOM 2181 C CA . SER A 1 286 ? 6.800 23.739 -36.121 1.00 87.88 286 SER A CA 1
ATOM 2182 C C . SER A 1 286 ? 7.742 22.555 -35.859 1.00 87.88 286 SER A C 1
ATOM 2184 O O . SER A 1 286 ? 7.537 21.453 -36.367 1.00 87.88 286 SER A O 1
ATOM 2186 N N . GLU A 1 287 ? 8.787 22.776 -35.060 1.00 89.25 287 GLU A N 1
ATOM 2187 C CA . GLU A 1 287 ? 9.816 21.795 -34.708 1.00 89.25 287 GLU A CA 1
ATOM 2188 C C . GLU A 1 287 ? 9.232 20.481 -34.175 1.00 89.25 287 GLU A C 1
ATOM 2190 O O . GLU A 1 287 ? 8.315 20.477 -33.352 1.00 89.25 287 GLU A O 1
ATOM 2195 N N . ILE A 1 288 ? 9.786 19.353 -34.628 1.00 93.31 288 ILE A N 1
ATOM 2196 C CA . ILE A 1 288 ? 9.468 18.028 -34.084 1.00 93.31 288 ILE A CA 1
ATOM 2197 C C . ILE A 1 288 ? 10.380 17.757 -32.894 1.00 93.31 288 ILE A C 1
ATOM 2199 O O . ILE A 1 288 ? 11.561 17.463 -33.071 1.00 93.31 288 ILE A O 1
ATOM 2203 N N . SER A 1 289 ? 9.816 17.786 -31.693 1.00 90.25 289 SER A N 1
ATOM 2204 C CA . SER A 1 289 ? 10.546 17.587 -30.440 1.00 90.25 289 SER A CA 1
ATOM 2205 C C . SER A 1 289 ? 10.795 16.111 -30.120 1.00 90.25 289 SER A C 1
ATOM 2207 O O . SER A 1 289 ? 11.771 15.758 -29.458 1.00 90.25 289 SER A O 1
ATOM 2209 N N . CYS A 1 290 ? 9.909 15.217 -30.568 1.00 90.31 290 CYS A N 1
ATOM 2210 C CA . CYS A 1 290 ? 9.958 13.808 -30.200 1.00 90.31 290 CYS A CA 1
ATOM 2211 C C . CYS A 1 290 ? 9.344 12.897 -31.266 1.00 90.31 290 CYS A C 1
ATOM 2213 O O . CYS A 1 290 ? 8.403 13.258 -31.974 1.00 90.31 290 CYS A O 1
ATOM 2215 N N . VAL A 1 291 ? 9.893 11.686 -31.366 1.00 92.75 291 VAL A N 1
ATOM 2216 C CA . VAL A 1 291 ? 9.452 10.634 -32.286 1.00 92.75 291 VAL A CA 1
ATOM 2217 C C . VAL A 1 291 ? 9.421 9.320 -31.513 1.00 92.75 291 VAL A C 1
ATOM 2219 O O . VAL A 1 291 ? 10.380 9.005 -30.814 1.00 92.75 291 VAL A O 1
ATOM 2222 N N . GLU A 1 292 ? 8.339 8.555 -31.638 1.00 90.31 292 GLU A N 1
ATOM 2223 C CA . GLU A 1 292 ? 8.143 7.293 -30.919 1.00 90.31 292 GLU A CA 1
ATOM 2224 C C . GLU A 1 292 ? 7.565 6.217 -31.837 1.00 90.31 292 GLU A C 1
ATOM 2226 O O . GLU A 1 292 ? 6.676 6.467 -32.657 1.00 90.31 292 GLU A O 1
ATOM 2231 N N . ARG A 1 293 ? 8.066 4.985 -31.698 1.00 87.38 293 ARG A N 1
ATOM 2232 C CA . ARG A 1 293 ? 7.580 3.858 -32.500 1.00 87.38 293 ARG A CA 1
ATOM 2233 C C . ARG A 1 293 ? 6.195 3.439 -32.024 1.00 87.38 293 ARG A C 1
ATOM 2235 O O . ARG A 1 293 ? 5.987 3.176 -30.840 1.00 87.38 293 ARG A O 1
ATOM 2242 N N . HIS A 1 294 ? 5.263 3.304 -32.958 1.00 82.31 294 HIS A N 1
ATOM 2243 C CA . HIS A 1 294 ? 3.951 2.746 -32.662 1.00 82.31 294 HIS A CA 1
ATOM 2244 C C . HIS A 1 294 ? 4.019 1.201 -32.616 1.00 82.31 294 HIS A C 1
ATOM 2246 O O . HIS A 1 294 ? 4.999 0.594 -33.042 1.00 82.31 294 HIS A O 1
ATOM 2252 N N . ALA A 1 295 ? 2.998 0.526 -32.076 1.00 70.06 295 ALA A N 1
ATOM 2253 C CA . ALA A 1 295 ? 3.028 -0.921 -31.810 1.00 70.06 295 ALA A CA 1
ATOM 2254 C C . ALA A 1 295 ? 3.186 -1.824 -33.057 1.00 70.06 295 ALA A C 1
ATOM 2256 O O . ALA A 1 295 ? 3.395 -3.026 -32.915 1.00 70.06 295 ALA A O 1
ATOM 2257 N N . ASN A 1 296 ? 3.089 -1.271 -34.273 1.00 69.62 296 ASN A N 1
ATOM 2258 C CA . ASN A 1 296 ? 3.397 -1.983 -35.514 1.00 69.62 296 ASN A CA 1
ATOM 2259 C C . ASN A 1 296 ? 4.659 -1.392 -36.177 1.00 69.62 296 ASN A C 1
ATOM 2261 O O . ASN A 1 296 ? 4.906 -0.194 -36.083 1.00 69.62 296 ASN A O 1
ATOM 2265 N N . GLU A 1 297 ? 5.441 -2.216 -36.882 1.00 68.56 297 GLU A N 1
ATOM 2266 C CA . GLU A 1 297 ? 6.762 -1.841 -37.436 1.00 68.56 297 GLU A CA 1
ATOM 2267 C C . GLU A 1 297 ? 6.736 -0.774 -38.547 1.00 68.56 297 GLU A C 1
ATOM 2269 O O . GLU A 1 297 ? 7.778 -0.376 -39.065 1.00 68.56 297 GLU A O 1
ATOM 2274 N N . HIS A 1 298 ? 5.555 -0.322 -38.963 1.00 77.38 298 HIS A N 1
ATOM 2275 C CA . HIS A 1 298 ? 5.381 0.575 -40.106 1.00 77.38 298 HIS A CA 1
ATOM 2276 C C . HIS A 1 298 ? 4.760 1.913 -39.726 1.00 77.38 298 HIS A C 1
ATOM 2278 O O . HIS A 1 298 ? 4.508 2.731 -40.603 1.00 77.38 298 HIS A O 1
ATOM 2284 N N . THR A 1 299 ? 4.506 2.158 -38.445 1.00 85.38 299 THR A N 1
ATOM 2285 C CA . THR A 1 299 ? 3.899 3.405 -37.985 1.00 85.38 299 THR A CA 1
ATOM 2286 C C . THR A 1 299 ? 4.699 3.997 -36.841 1.00 85.38 299 THR A C 1
ATOM 2288 O O . THR A 1 299 ? 5.388 3.301 -36.090 1.00 85.38 299 THR A O 1
ATOM 2291 N N . PHE A 1 300 ? 4.619 5.310 -36.720 1.00 90.75 300 PHE A N 1
ATOM 2292 C CA . PHE A 1 300 ? 5.294 6.060 -35.676 1.00 90.75 300 PHE A CA 1
ATOM 2293 C C . PHE A 1 300 ? 4.496 7.323 -35.367 1.00 90.75 300 PHE A C 1
ATOM 2295 O O . PHE A 1 300 ? 3.668 7.770 -36.163 1.00 90.75 300 PHE A O 1
ATOM 2302 N N . VAL A 1 301 ? 4.734 7.867 -34.184 1.00 92.50 301 VAL A N 1
ATOM 2303 C CA . VAL A 1 301 ? 4.078 9.066 -33.674 1.00 92.50 301 VAL A CA 1
ATOM 2304 C C . VAL A 1 301 ? 5.126 10.153 -33.515 1.00 92.50 301 VAL A C 1
ATOM 2306 O O . VAL A 1 301 ? 6.248 9.872 -33.092 1.00 92.50 301 VAL A O 1
ATOM 2309 N N . THR A 1 302 ? 4.766 11.386 -33.841 1.00 93.88 302 THR A N 1
ATOM 2310 C CA . THR A 1 302 ? 5.601 12.562 -33.600 1.00 93.88 302 THR A CA 1
ATOM 2311 C C . THR A 1 302 ? 4.851 13.579 -32.760 1.00 93.88 302 THR A C 1
ATOM 2313 O O . THR A 1 302 ? 3.646 13.760 -32.932 1.00 93.88 302 THR A O 1
ATOM 2316 N N . GLY A 1 303 ? 5.571 14.238 -31.858 1.00 93.31 303 GLY A N 1
ATOM 2317 C CA . GLY A 1 303 ? 5.104 15.421 -31.144 1.00 93.31 303 GLY A CA 1
ATOM 2318 C C . GLY A 1 303 ? 5.883 16.648 -31.600 1.00 93.31 303 GLY A C 1
ATOM 2319 O O . GLY A 1 303 ? 7.068 16.540 -31.930 1.00 93.31 303 GLY A O 1
ATOM 2320 N N . SER A 1 304 ? 5.216 17.797 -31.637 1.00 92.56 304 SER A N 1
ATOM 2321 C CA . SER A 1 304 ? 5.804 19.055 -32.091 1.00 92.56 304 SER A CA 1
ATOM 2322 C C . SER A 1 304 ? 5.460 20.225 -31.172 1.00 92.56 304 SER A C 1
ATOM 2324 O O . SER A 1 304 ? 4.498 20.196 -30.398 1.00 92.56 304 SER A O 1
ATOM 2326 N N . ASP A 1 305 ? 6.261 21.280 -31.285 1.00 89.25 305 ASP A N 1
ATOM 2327 C CA . ASP A 1 305 ? 6.003 22.572 -30.659 1.00 89.25 305 ASP A CA 1
ATOM 2328 C C . ASP A 1 305 ? 4.780 23.305 -31.249 1.00 89.25 305 ASP A C 1
ATOM 2330 O O . ASP A 1 305 ? 4.313 24.272 -30.653 1.00 89.25 305 ASP A O 1
ATOM 2334 N N . ASP A 1 306 ? 4.190 22.818 -32.350 1.00 86.38 306 ASP A N 1
ATOM 2335 C CA . ASP A 1 306 ? 2.880 23.273 -32.858 1.00 86.38 306 ASP A CA 1
ATOM 2336 C C . ASP A 1 306 ? 1.680 22.785 -32.015 1.00 86.38 306 ASP A C 1
ATOM 2338 O O . ASP A 1 306 ? 0.523 23.016 -32.372 1.00 86.38 306 ASP A O 1
ATOM 2342 N N . ALA A 1 307 ? 1.964 22.123 -30.886 1.00 87.00 307 ALA A N 1
ATOM 2343 C CA . ALA A 1 307 ? 1.012 21.504 -29.965 1.00 87.00 307 ALA A CA 1
ATOM 2344 C C . ALA A 1 307 ? 0.215 20.324 -30.552 1.00 87.00 307 ALA A C 1
ATOM 2346 O O . ALA A 1 307 ? -0.693 19.812 -29.893 1.00 87.00 307 ALA A O 1
ATOM 2347 N N . ALA A 1 308 ? 0.565 19.856 -31.752 1.00 89.75 308 ALA A N 1
ATOM 2348 C CA . ALA A 1 308 ? -0.035 18.686 -32.364 1.00 89.75 308 ALA A CA 1
ATOM 2349 C C . ALA A 1 308 ? 0.802 17.424 -32.119 1.00 89.75 308 ALA A C 1
ATOM 2351 O O . ALA A 1 308 ? 2.036 17.426 -32.051 1.00 89.75 308 ALA A O 1
ATOM 2352 N N . VAL A 1 309 ? 0.094 16.301 -32.054 1.00 93.06 309 VAL A N 1
ATOM 2353 C CA . VAL A 1 309 ? 0.662 14.959 -32.151 1.00 93.06 309 VAL A CA 1
ATOM 2354 C C . VAL A 1 309 ? 0.183 14.356 -33.463 1.00 93.06 309 VAL A C 1
ATOM 2356 O O . VAL A 1 309 ? -1.017 14.305 -33.717 1.00 93.06 309 VAL A O 1
ATOM 2359 N N . ASN A 1 310 ? 1.096 13.885 -34.307 1.00 91.62 310 ASN A N 1
ATOM 2360 C CA . ASN A 1 310 ? 0.750 13.286 -35.594 1.00 91.62 310 ASN A CA 1
ATOM 2361 C C . ASN A 1 310 ? 1.120 11.800 -35.617 1.00 91.62 310 ASN A C 1
ATOM 2363 O O . ASN A 1 310 ? 2.221 11.405 -35.233 1.00 91.62 310 ASN A O 1
ATOM 2367 N N . LEU A 1 311 ? 0.195 10.967 -36.093 1.00 90.19 311 LEU A N 1
ATOM 2368 C CA . LEU A 1 311 ? 0.407 9.539 -36.327 1.00 90.19 311 LEU A CA 1
ATOM 2369 C C . LEU A 1 311 ? 0.684 9.312 -37.813 1.00 90.19 311 LEU A C 1
ATOM 2371 O O . LEU A 1 311 ? -0.137 9.660 -38.658 1.00 90.19 311 LEU A O 1
ATOM 2375 N N . TYR A 1 312 ? 1.806 8.679 -38.132 1.00 87.69 312 TYR A N 1
ATOM 2376 C CA . TYR A 1 312 ? 2.245 8.415 -39.500 1.00 87.69 312 TYR A CA 1
ATOM 2377 C C . TYR A 1 312 ? 2.346 6.923 -39.792 1.00 87.69 312 TYR A C 1
ATOM 2379 O O . TYR A 1 312 ? 2.583 6.102 -38.905 1.00 87.69 312 TYR A O 1
ATOM 2387 N N . ASP A 1 313 ? 2.242 6.595 -41.076 1.00 83.25 313 ASP A N 1
ATOM 2388 C CA . ASP A 1 313 ? 2.627 5.305 -41.633 1.00 83.25 313 ASP A CA 1
ATOM 2389 C C . ASP A 1 313 ? 3.748 5.525 -42.644 1.00 83.25 313 ASP A C 1
ATOM 2391 O O . ASP A 1 313 ? 3.618 6.358 -43.536 1.00 83.25 313 ASP A O 1
ATOM 2395 N N . VAL A 1 314 ? 4.831 4.755 -42.540 1.00 80.31 314 VAL A N 1
ATOM 2396 C CA . VAL A 1 314 ? 6.022 4.882 -43.399 1.00 80.31 314 VAL A CA 1
ATOM 2397 C C . VAL A 1 314 ? 5.728 4.659 -44.887 1.00 80.31 314 VAL A C 1
ATOM 2399 O O . VAL A 1 314 ? 6.569 4.938 -45.738 1.00 80.31 314 VAL A O 1
ATOM 2402 N N . ARG A 1 315 ? 4.552 4.116 -45.223 1.00 74.19 315 ARG A N 1
ATOM 2403 C CA . ARG A 1 315 ? 4.096 3.871 -46.599 1.00 74.19 315 ARG A CA 1
ATOM 2404 C C . ARG A 1 315 ? 3.359 5.074 -47.203 1.00 74.19 315 ARG A C 1
ATOM 2406 O O . ARG A 1 315 ? 3.007 5.024 -48.387 1.00 74.19 315 ARG A O 1
ATOM 2413 N N . LEU A 1 316 ? 3.100 6.115 -46.411 1.00 72.56 316 LEU A N 1
ATOM 2414 C CA . LEU A 1 316 ? 2.377 7.331 -46.786 1.00 72.56 316 LEU A CA 1
ATOM 2415 C C . LEU A 1 316 ? 3.272 8.570 -46.622 1.00 72.56 316 LEU A C 1
ATOM 2417 O O . LEU A 1 316 ? 4.225 8.565 -45.852 1.00 72.56 316 LEU A O 1
ATOM 2421 N N . ASP A 1 317 ? 2.964 9.640 -47.358 1.00 67.94 317 ASP A N 1
ATOM 2422 C CA . ASP A 1 317 ? 3.666 10.934 -47.317 1.00 67.94 317 ASP A CA 1
ATOM 2423 C C . ASP A 1 317 ? 2.928 12.007 -46.481 1.00 67.94 317 ASP A C 1
ATOM 2425 O O . ASP A 1 317 ? 3.337 13.170 -46.460 1.00 67.94 317 ASP A O 1
ATOM 2429 N N . PHE A 1 318 ? 1.856 11.622 -45.779 1.00 73.31 318 PHE A N 1
ATOM 2430 C CA . PHE A 1 318 ? 0.994 12.476 -44.946 1.00 73.31 318 PHE A CA 1
ATOM 2431 C C . PHE A 1 318 ? 0.567 11.748 -43.650 1.00 73.31 318 PHE A C 1
ATOM 2433 O O . PHE A 1 318 ? 0.622 10.512 -43.611 1.00 73.31 318 PHE A O 1
ATOM 2440 N N . PRO A 1 319 ? 0.147 12.467 -42.586 1.00 82.25 319 PRO A N 1
ATOM 2441 C CA . PRO A 1 319 ? -0.287 11.855 -41.334 1.00 82.25 319 PRO A CA 1
ATOM 2442 C C . PRO A 1 319 ? -1.613 11.111 -41.508 1.00 82.25 319 PRO A C 1
ATOM 2444 O O . PRO A 1 319 ? -2.543 11.592 -42.151 1.00 82.25 319 PRO A O 1
ATOM 2447 N N . LEU A 1 320 ? -1.717 9.940 -40.886 1.00 80.75 320 LEU A N 1
ATOM 2448 C CA . LEU A 1 320 ? -2.961 9.181 -40.782 1.00 80.75 320 LEU A CA 1
ATOM 2449 C C . LEU A 1 320 ? -3.991 9.872 -39.879 1.00 80.75 320 LEU A C 1
ATOM 2451 O O . LEU A 1 320 ? -5.193 9.733 -40.100 1.00 80.75 320 LEU A O 1
ATOM 2455 N N . ALA A 1 321 ? -3.509 10.545 -38.837 1.00 83.50 321 ALA A N 1
ATOM 2456 C CA . ALA A 1 321 ? -4.307 11.251 -37.848 1.00 83.50 321 ALA A CA 1
ATOM 2457 C C . ALA A 1 321 ? -3.471 12.363 -37.206 1.00 83.50 321 ALA A C 1
ATOM 2459 O O . ALA A 1 321 ? -2.256 12.211 -37.045 1.00 83.50 321 ALA A O 1
ATOM 2460 N N . SER A 1 322 ? -4.143 13.447 -36.827 1.00 86.00 322 SER A N 1
ATOM 2461 C CA . SER A 1 322 ? -3.573 14.564 -36.079 1.00 86.00 322 SER A CA 1
ATOM 2462 C C . SER A 1 322 ? -4.423 14.800 -34.839 1.00 86.00 322 SER A C 1
ATOM 2464 O O . SER A 1 322 ? -5.647 14.876 -34.946 1.00 86.00 322 SER A O 1
ATOM 2466 N N . TYR A 1 323 ? -3.777 14.884 -33.682 1.00 87.56 323 TYR A N 1
ATOM 2467 C CA . TYR A 1 323 ? -4.403 15.149 -32.393 1.00 87.56 323 TYR A CA 1
ATOM 2468 C C . TYR A 1 323 ? -3.941 16.528 -31.938 1.00 87.56 323 TYR A C 1
ATOM 2470 O O . TYR A 1 323 ? -2.750 16.749 -31.716 1.00 87.56 323 TYR A O 1
ATOM 2478 N N . ASN A 1 324 ? -4.879 17.463 -31.844 1.00 80.88 324 ASN A N 1
ATOM 2479 C CA . ASN A 1 324 ? -4.637 18.831 -31.403 1.00 80.88 324 ASN A CA 1
ATOM 2480 C C . ASN A 1 324 ? -5.844 19.306 -30.580 1.00 80.88 324 ASN A C 1
ATOM 2482 O O . ASN A 1 324 ? -6.947 18.775 -30.698 1.00 80.88 324 ASN A O 1
ATOM 2486 N N . ARG A 1 325 ? -5.655 20.326 -29.749 1.00 67.19 325 ARG A N 1
ATOM 2487 C CA . ARG A 1 325 ? -6.721 20.995 -29.011 1.00 67.19 325 ARG A CA 1
ATOM 2488 C C . ARG A 1 325 ? -7.396 22.038 -29.911 1.00 67.19 325 ARG A C 1
ATOM 2490 O O . ARG A 1 325 ? -6.837 23.107 -30.139 1.00 67.19 325 ARG A O 1
ATOM 2497 N N . THR A 1 326 ? -8.629 21.795 -30.354 1.00 45.97 326 THR A N 1
ATOM 2498 C CA . THR A 1 326 ? -9.418 22.799 -31.104 1.00 45.97 326 THR A CA 1
ATOM 2499 C C . THR A 1 326 ? -10.007 23.926 -30.244 1.00 45.97 326 THR A C 1
ATOM 2501 O O . THR A 1 326 ? -10.613 24.856 -30.778 1.00 45.97 326 THR A O 1
ATOM 2504 N N . ASP A 1 327 ? -9.763 23.930 -28.935 1.00 37.66 327 ASP A N 1
ATOM 2505 C CA . ASP A 1 327 ? -10.369 24.886 -28.005 1.00 37.66 327 ASP A CA 1
ATOM 2506 C C . ASP A 1 327 ? -9.378 25.986 -27.600 1.00 37.66 327 ASP A C 1
ATOM 2508 O O . ASP A 1 327 ? -8.880 26.021 -26.475 1.00 37.66 327 ASP A O 1
ATOM 2512 N N . ALA A 1 328 ? -9.051 26.881 -28.537 1.00 35.12 328 ALA A N 1
ATOM 2513 C CA . ALA A 1 328 ? -8.495 28.206 -28.228 1.00 35.12 328 ALA A CA 1
ATOM 2514 C C . ALA A 1 328 ? -8.649 29.214 -29.385 1.00 35.12 328 ALA A C 1
ATOM 2516 O O . ALA A 1 328 ? -7.760 30.022 -29.643 1.00 35.12 328 ALA A O 1
ATOM 2517 N N . LYS A 1 329 ? -9.809 29.258 -30.055 1.00 29.58 329 LYS A N 1
ATOM 2518 C CA . LYS A 1 329 ? -10.298 30.567 -30.514 1.00 29.58 329 LYS A CA 1
ATOM 2519 C C . LYS A 1 329 ? -10.882 31.277 -29.302 1.00 29.58 329 LYS A C 1
ATOM 2521 O O . LYS A 1 329 ? -12.000 30.991 -28.900 1.00 29.58 329 LYS A O 1
ATOM 2526 N N . SER A 1 330 ? -10.074 32.158 -28.720 1.00 32.75 330 SER A N 1
ATOM 2527 C CA . SER A 1 330 ? -10.480 33.337 -27.951 1.00 32.75 330 SER A CA 1
ATOM 2528 C C . SER A 1 330 ? -11.910 33.320 -27.376 1.00 32.75 330 SER A C 1
ATOM 2530 O O . SER A 1 330 ? -12.834 33.907 -27.940 1.00 32.75 330 SER A O 1
ATOM 2532 N N . THR A 1 331 ? -12.065 32.788 -26.173 1.00 25.33 331 THR A N 1
ATOM 2533 C CA . THR A 1 331 ? -12.868 33.491 -25.168 1.00 25.33 331 THR A CA 1
ATOM 2534 C C . THR A 1 331 ? -11.897 34.008 -24.127 1.00 25.33 331 THR A C 1
ATOM 2536 O O . THR A 1 331 ? -11.709 33.421 -23.066 1.00 25.33 331 THR A O 1
ATOM 2539 N N . ALA A 1 332 ? -11.211 35.085 -24.511 1.00 30.66 332 ALA A N 1
ATOM 2540 C CA . ALA A 1 332 ? -10.499 35.936 -23.582 1.00 30.66 332 ALA A CA 1
ATOM 2541 C C . ALA A 1 332 ? -11.531 36.574 -22.645 1.00 30.66 332 ALA A C 1
ATOM 2543 O O . ALA A 1 332 ? -12.409 37.316 -23.085 1.00 30.66 332 ALA A O 1
ATOM 2544 N N . GLY A 1 333 ? -11.403 36.256 -21.366 1.00 27.70 333 GLY A N 1
ATOM 2545 C CA . GLY A 1 333 ? -11.896 37.037 -20.246 1.00 27.70 333 GLY A CA 1
ATOM 2546 C C . GLY A 1 333 ? -10.722 37.243 -19.301 1.00 27.70 333 GLY A C 1
ATOM 2547 O O . GLY A 1 333 ? -10.656 36.594 -18.268 1.00 27.70 333 GLY A O 1
ATOM 2548 N N . ASP A 1 334 ? -9.782 38.060 -19.773 1.00 26.47 334 ASP A N 1
ATOM 2549 C CA . ASP A 1 334 ? -8.789 38.868 -19.054 1.00 26.47 334 ASP A CA 1
ATOM 2550 C C . ASP A 1 334 ? -7.358 38.680 -19.558 1.00 26.47 334 ASP A C 1
ATOM 2552 O O . ASP A 1 334 ? -6.882 37.586 -19.850 1.00 26.47 334 ASP A O 1
ATOM 2556 N N . GLY A 1 335 ? -6.761 39.836 -19.843 1.00 33.19 335 GLY A N 1
ATOM 2557 C CA . GLY A 1 335 ? -5.846 40.034 -20.951 1.00 33.19 335 GLY A CA 1
ATOM 2558 C C . GLY A 1 335 ? -4.432 39.536 -20.719 1.00 33.19 335 GLY A C 1
ATOM 2559 O O . GLY A 1 335 ? -3.866 39.768 -19.665 1.00 33.19 335 GLY A O 1
ATOM 2560 N N . PHE A 1 336 ? -3.834 39.017 -21.787 1.00 26.91 336 PHE A N 1
ATOM 2561 C CA . PHE A 1 336 ? -2.597 39.572 -22.327 1.00 26.91 336 PHE A CA 1
ATOM 2562 C C . PHE A 1 336 ? -2.658 39.503 -23.855 1.00 26.91 336 PHE A C 1
ATOM 2564 O O . PHE A 1 336 ? -3.214 38.577 -24.446 1.00 26.91 336 PHE A O 1
ATOM 2571 N N . ALA A 1 337 ? -2.228 40.598 -24.467 1.00 25.17 337 ALA A N 1
ATOM 2572 C CA . ALA A 1 337 ? -2.482 40.943 -25.850 1.00 25.17 337 ALA A CA 1
ATOM 2573 C C . ALA A 1 337 ? -1.613 40.145 -26.831 1.00 25.17 337 ALA A C 1
ATOM 2575 O O . ALA A 1 337 ? -0.488 39.758 -26.544 1.00 25.17 337 ALA A O 1
ATOM 2576 N N . SER A 1 338 ? -2.176 39.983 -28.024 1.00 29.34 338 SER A N 1
ATOM 2577 C CA . SER A 1 338 ? -1.525 39.641 -29.285 1.00 29.34 338 SER A CA 1
ATOM 2578 C C . SER A 1 338 ? -0.111 40.208 -29.456 1.00 29.34 338 SER A C 1
ATOM 2580 O O . SER A 1 338 ? 0.043 41.419 -29.322 1.00 29.34 338 SER A O 1
ATOM 2582 N N . THR A 1 339 ? 0.825 39.398 -29.964 1.00 25.16 339 THR A N 1
ATOM 2583 C CA . THR A 1 339 ? 1.805 39.841 -30.975 1.00 25.16 339 THR A CA 1
ATOM 2584 C C . THR A 1 339 ? 2.428 38.652 -31.714 1.00 25.16 339 THR A C 1
ATOM 2586 O O . THR A 1 339 ? 3.001 37.766 -31.101 1.00 25.16 339 THR A O 1
ATOM 2589 N N . GLU A 1 340 ? 2.266 38.673 -33.038 1.00 25.12 340 GLU A N 1
ATOM 2590 C CA . GLU A 1 340 ? 3.177 38.219 -34.101 1.00 25.12 340 GLU A CA 1
ATOM 2591 C C . GLU A 1 340 ? 4.158 37.058 -33.836 1.00 25.12 340 GLU A C 1
ATOM 2593 O O . GLU A 1 340 ? 5.123 37.186 -33.087 1.00 25.12 340 GLU A O 1
ATOM 2598 N N . ASN A 1 341 ? 3.996 35.992 -34.633 1.00 31.73 341 ASN A N 1
ATOM 2599 C CA . ASN A 1 341 ? 5.031 35.012 -34.974 1.00 31.73 341 ASN A CA 1
ATOM 2600 C C . ASN A 1 341 ? 6.349 35.712 -35.355 1.00 31.73 341 ASN A C 1
ATOM 2602 O O . ASN A 1 341 ? 6.556 36.097 -36.510 1.00 31.73 341 ASN A O 1
ATOM 2606 N N . LYS A 1 342 ? 7.265 35.839 -34.397 1.00 25.42 342 LYS A N 1
ATOM 2607 C CA . LYS A 1 342 ? 8.684 36.055 -34.660 1.00 25.42 342 LYS A CA 1
ATOM 2608 C C . LYS A 1 342 ? 9.405 34.745 -34.418 1.00 25.42 342 LYS A C 1
ATOM 2610 O O . LYS A 1 342 ? 9.411 34.233 -33.307 1.00 25.42 342 LYS A O 1
ATOM 2615 N N . TYR A 1 343 ? 10.026 34.243 -35.480 1.00 29.23 343 TYR A N 1
ATOM 2616 C CA . TYR A 1 343 ? 11.081 33.241 -35.428 1.00 29.23 343 TYR A CA 1
ATOM 2617 C C . TYR A 1 343 ? 12.087 33.615 -34.328 1.00 29.23 343 TYR A C 1
ATOM 2619 O O . TYR A 1 343 ? 12.898 34.525 -34.514 1.00 29.23 343 TYR A O 1
ATOM 2627 N N . LEU A 1 344 ? 12.015 32.948 -33.177 1.00 25.38 344 LEU A N 1
ATOM 2628 C CA . LEU A 1 344 ? 13.060 33.009 -32.168 1.00 25.38 344 LEU A CA 1
ATOM 2629 C C . LEU A 1 344 ? 14.100 31.964 -32.553 1.00 25.38 344 LEU A C 1
ATOM 2631 O O . LEU A 1 344 ? 13.883 30.761 -32.439 1.00 25.38 344 LEU A O 1
ATOM 2635 N N . ASN A 1 345 ? 15.232 32.446 -33.063 1.00 25.23 345 ASN A N 1
ATOM 2636 C CA . ASN A 1 345 ? 16.450 31.658 -33.121 1.00 25.23 345 ASN A CA 1
ATOM 2637 C C . ASN A 1 345 ? 16.731 31.120 -31.711 1.00 25.23 345 ASN A C 1
ATOM 2639 O O . ASN A 1 345 ? 17.040 31.900 -30.810 1.00 25.23 345 ASN A O 1
ATOM 2643 N N . HIS A 1 346 ? 16.700 29.800 -31.532 1.00 34.91 346 HIS A N 1
ATOM 2644 C CA . HIS A 1 346 ? 17.404 29.149 -30.431 1.00 34.91 346 HIS A CA 1
ATOM 2645 C C . HIS A 1 346 ? 18.919 29.311 -30.648 1.00 34.91 346 HIS A C 1
ATOM 2647 O O . HIS A 1 346 ? 19.611 28.404 -31.101 1.00 34.91 346 HIS A O 1
ATOM 2653 N N . SER A 1 347 ? 19.440 30.504 -30.368 1.00 30.22 347 SER A N 1
ATOM 2654 C CA . SER A 1 347 ? 20.872 30.787 -30.289 1.00 30.22 347 SER A CA 1
ATOM 2655 C C . SER A 1 347 ? 21.089 32.004 -29.390 1.00 30.22 347 SER A C 1
ATOM 2657 O O . SER A 1 347 ? 21.073 33.144 -29.853 1.00 30.22 347 SER A O 1
ATOM 2659 N N . GLY A 1 348 ? 21.258 31.756 -28.096 1.00 25.33 348 GLY A N 1
ATOM 2660 C CA . GLY A 1 348 ? 21.547 32.790 -27.109 1.00 25.33 348 GLY A CA 1
ATOM 2661 C C . GLY A 1 348 ? 21.570 32.208 -25.705 1.00 25.33 348 GLY A C 1
ATOM 2662 O O . GLY A 1 348 ? 20.655 32.454 -24.936 1.00 25.33 348 GLY A O 1
ATOM 2663 N N . MET A 1 349 ? 22.586 31.397 -25.412 1.00 33.06 349 MET A N 1
ATOM 2664 C CA . MET A 1 349 ? 23.014 31.138 -24.039 1.00 33.06 349 MET A CA 1
ATOM 2665 C C . MET A 1 349 ? 24.076 32.201 -23.757 1.00 33.06 349 MET A C 1
ATOM 2667 O O . MET A 1 349 ? 25.025 32.331 -24.532 1.00 33.06 349 MET A O 1
ATOM 2671 N N . ASP A 1 350 ? 23.871 33.028 -22.746 1.00 31.69 350 ASP A N 1
ATOM 2672 C CA . ASP A 1 350 ? 24.896 33.926 -22.235 1.00 31.69 350 ASP A CA 1
ATOM 2673 C C . ASP A 1 350 ? 26.044 33.118 -21.604 1.00 31.69 350 ASP A C 1
ATOM 2675 O O . ASP A 1 350 ? 25.845 32.030 -21.056 1.00 31.69 350 ASP A O 1
ATOM 2679 N N . ASP A 1 351 ? 27.265 33.656 -21.708 1.00 33.47 351 ASP A N 1
ATOM 2680 C CA . ASP A 1 351 ? 28.545 33.024 -21.330 1.00 33.47 351 ASP A CA 1
ATOM 2681 C C . ASP A 1 351 ? 28.670 32.650 -19.828 1.00 33.47 351 ASP A C 1
ATOM 2683 O O . ASP A 1 351 ? 29.728 32.203 -19.383 1.00 33.47 351 ASP A O 1
ATOM 2687 N N . GLU A 1 352 ? 27.603 32.791 -19.033 1.00 33.78 352 GLU A N 1
ATOM 2688 C CA . GLU A 1 352 ? 27.556 32.475 -17.597 1.00 33.78 352 GLU A CA 1
ATOM 2689 C C . GLU A 1 352 ? 26.591 31.327 -17.225 1.00 33.78 352 GLU A C 1
ATOM 2691 O O . GLU A 1 352 ? 26.450 31.002 -16.047 1.00 33.78 352 GLU A O 1
ATOM 2696 N N . GLY A 1 353 ? 25.966 30.648 -18.197 1.00 37.62 353 GLY A N 1
ATOM 2697 C CA . GLY A 1 353 ? 25.247 29.389 -17.948 1.00 37.62 353 GLY A CA 1
ATOM 2698 C C . GLY A 1 353 ? 24.001 29.509 -17.060 1.00 37.62 353 GLY A C 1
ATOM 2699 O O . GLY A 1 353 ? 23.641 28.539 -16.389 1.00 37.62 353 GLY A O 1
ATOM 2700 N N . ASN A 1 354 ? 23.338 30.670 -17.051 1.00 30.34 354 ASN A N 1
ATOM 2701 C CA . ASN A 1 354 ? 22.175 30.928 -16.206 1.00 30.34 354 ASN A CA 1
ATOM 2702 C C . ASN A 1 354 ? 20.900 31.075 -17.052 1.00 30.34 354 ASN A C 1
ATOM 2704 O O . ASN A 1 354 ? 20.610 32.122 -17.617 1.00 30.34 354 ASN A O 1
ATOM 2708 N N . ASP A 1 355 ? 20.118 30.001 -17.121 1.00 37.78 355 ASP A N 1
ATOM 2709 C CA . ASP A 1 355 ? 18.890 29.917 -17.915 1.00 37.78 355 ASP A CA 1
ATOM 2710 C C . ASP A 1 355 ? 17.717 30.620 -17.192 1.00 37.78 355 ASP A C 1
ATOM 2712 O O . ASP A 1 355 ? 16.931 29.989 -16.463 1.00 37.78 355 ASP A O 1
ATOM 2716 N N . GLN A 1 356 ? 17.628 31.950 -17.339 1.00 32.78 356 GLN A N 1
ATOM 2717 C CA . GLN A 1 356 ? 16.459 32.726 -16.912 1.00 32.78 356 GLN A CA 1
ATOM 2718 C C . GLN A 1 356 ? 15.297 32.508 -17.884 1.00 32.78 356 GLN A C 1
ATOM 2720 O O . GLN A 1 356 ? 15.093 33.262 -18.829 1.00 32.78 356 GLN A O 1
ATOM 2725 N N . VAL A 1 357 ? 14.515 31.472 -17.598 1.00 39.19 357 VAL A N 1
ATOM 2726 C CA . VAL A 1 357 ? 13.179 31.264 -18.165 1.00 39.19 357 VAL A CA 1
ATOM 2727 C C . VAL A 1 357 ? 12.288 32.393 -17.645 1.00 39.19 357 VAL A C 1
ATOM 2729 O O . VAL A 1 357 ? 12.057 32.492 -16.437 1.00 39.19 357 VAL A O 1
ATOM 2732 N N . THR A 1 358 ? 11.836 33.280 -18.528 1.00 34.38 358 THR A N 1
ATOM 2733 C CA . THR A 1 358 ? 10.837 34.300 -18.191 1.00 34.38 358 THR A CA 1
ATOM 2734 C C . THR A 1 358 ? 9.466 33.629 -18.044 1.00 34.38 358 THR A C 1
ATOM 2736 O O . THR A 1 358 ? 9.201 32.599 -18.663 1.00 34.38 358 THR A O 1
ATOM 2739 N N . ASP A 1 359 ? 8.557 34.211 -17.252 1.00 36.41 359 ASP A N 1
ATOM 2740 C CA . ASP A 1 359 ? 7.173 33.721 -17.068 1.00 36.41 359 ASP A CA 1
ATOM 2741 C C . ASP A 1 359 ? 6.373 33.556 -18.392 1.00 36.41 359 ASP A C 1
ATOM 2743 O O . ASP A 1 359 ? 5.274 33.000 -18.391 1.00 36.41 359 ASP A O 1
ATOM 2747 N N . GLU A 1 360 ? 6.914 33.997 -19.536 1.00 36.56 360 GLU A N 1
ATOM 2748 C CA . GLU A 1 360 ? 6.331 33.841 -20.876 1.00 36.56 360 GLU A CA 1
ATOM 2749 C C . GLU A 1 360 ? 6.533 32.438 -21.495 1.00 36.56 360 GLU A C 1
ATOM 2751 O O . GLU A 1 360 ? 5.683 31.999 -22.271 1.00 36.56 360 GLU A O 1
ATOM 2756 N N . ASP A 1 361 ? 7.569 31.673 -21.123 1.00 39.06 361 ASP A N 1
ATOM 2757 C CA . ASP A 1 361 ? 7.825 30.332 -21.696 1.00 39.06 361 ASP A CA 1
ATOM 2758 C C . ASP A 1 361 ? 6.818 29.265 -21.218 1.00 39.06 361 ASP A C 1
ATOM 2760 O O . ASP A 1 361 ? 6.528 28.290 -21.924 1.00 39.06 361 ASP A O 1
ATOM 2764 N N . ALA A 1 362 ? 6.217 29.475 -20.041 1.00 37.09 362 ALA A N 1
ATOM 2765 C CA . ALA A 1 362 ? 5.162 28.628 -19.476 1.00 37.09 362 ALA A CA 1
ATOM 2766 C C . ALA A 1 362 ? 3.811 28.752 -20.217 1.00 37.09 362 ALA A C 1
ATOM 2768 O O . ALA A 1 362 ? 2.904 27.950 -19.987 1.00 37.09 362 ALA A O 1
ATOM 2769 N N . ALA A 1 363 ? 3.668 29.729 -21.124 1.00 39.16 363 ALA A N 1
ATOM 2770 C CA . ALA A 1 363 ? 2.472 29.921 -21.947 1.00 39.16 363 ALA A CA 1
ATOM 2771 C C . ALA A 1 363 ? 2.457 29.058 -23.228 1.00 39.16 363 ALA A C 1
ATOM 2773 O O . ALA A 1 363 ? 1.465 29.053 -23.964 1.00 39.16 363 ALA A O 1
ATOM 2774 N N . THR A 1 364 ? 3.531 28.314 -23.510 1.00 58.62 364 THR A N 1
ATOM 2775 C CA . THR A 1 364 ? 3.640 27.460 -24.700 1.00 58.62 364 THR A CA 1
ATOM 2776 C C . THR A 1 364 ? 2.935 26.108 -24.495 1.00 58.62 364 THR A C 1
ATOM 2778 O O . THR A 1 364 ? 2.969 25.515 -23.419 1.00 58.62 364 THR A O 1
ATOM 2781 N N . THR A 1 365 ? 2.251 25.598 -25.527 1.00 72.19 365 THR A N 1
ATOM 2782 C CA . THR A 1 365 ? 1.508 24.312 -25.479 1.00 72.19 365 THR A CA 1
ATOM 2783 C C . THR A 1 365 ? 2.230 23.165 -26.193 1.00 72.19 365 THR A C 1
ATOM 2785 O O . THR A 1 365 ? 1.662 22.083 -26.347 1.00 72.19 365 THR A O 1
ATOM 2788 N N . GLY A 1 366 ? 3.492 23.377 -26.581 1.00 85.56 366 GLY A N 1
ATOM 2789 C CA . GLY A 1 366 ? 4.297 22.415 -27.330 1.00 85.56 366 GLY A CA 1
ATOM 2790 C C . GLY A 1 366 ? 4.396 21.047 -26.654 1.00 85.56 366 GLY A C 1
ATOM 2791 O O . GLY A 1 366 ? 4.424 20.939 -25.421 1.00 85.56 366 GLY A O 1
ATOM 2792 N N . VAL A 1 367 ? 4.421 19.996 -27.472 1.00 91.75 367 VAL A N 1
ATOM 2793 C CA . VAL A 1 367 ? 4.568 18.610 -27.020 1.00 91.75 367 VAL A CA 1
ATOM 2794 C C . VAL A 1 367 ? 6.038 18.353 -26.703 1.00 91.75 367 VAL A C 1
ATOM 2796 O O . VAL A 1 367 ? 6.899 18.622 -27.530 1.00 91.75 367 VAL A O 1
ATOM 2799 N N . THR A 1 368 ? 6.344 17.805 -25.530 1.00 89.38 368 THR A N 1
ATOM 2800 C CA . THR A 1 368 ? 7.730 17.562 -25.072 1.00 89.38 368 THR A CA 1
ATOM 2801 C C . THR A 1 368 ? 8.136 16.093 -25.086 1.00 89.38 368 THR A C 1
ATOM 2803 O O . THR A 1 368 ? 9.318 15.755 -25.027 1.00 89.38 368 THR A O 1
ATOM 2806 N N . GLY A 1 369 ? 7.166 15.191 -25.186 1.00 90.31 369 GLY A N 1
ATOM 2807 C CA . GLY A 1 369 ? 7.406 13.762 -25.297 1.00 90.31 369 GLY A CA 1
ATOM 2808 C C . GLY A 1 369 ? 6.131 13.021 -25.656 1.00 90.31 369 GLY A C 1
ATOM 2809 O O . GLY A 1 369 ? 5.030 13.457 -25.311 1.00 90.31 369 GLY A O 1
ATOM 2810 N N . VAL A 1 370 ? 6.287 11.889 -26.335 1.00 92.62 370 VAL A N 1
ATOM 2811 C CA . VAL A 1 370 ? 5.186 11.010 -26.732 1.00 92.62 370 VAL A CA 1
ATOM 2812 C C . VAL A 1 370 ? 5.491 9.567 -26.337 1.00 92.62 370 VAL A C 1
ATOM 2814 O O . VAL A 1 370 ? 6.640 9.129 -26.349 1.00 92.62 370 VAL A O 1
ATOM 2817 N N . GLY A 1 371 ? 4.450 8.823 -25.982 1.00 89.12 371 GLY A N 1
ATOM 2818 C CA . GLY A 1 371 ? 4.500 7.407 -25.644 1.00 89.12 371 GLY A CA 1
ATOM 2819 C C . GLY A 1 371 ? 3.321 6.669 -26.264 1.00 89.12 371 GLY A C 1
ATOM 2820 O O . GLY A 1 371 ? 2.235 7.226 -26.407 1.00 89.12 371 GLY A O 1
ATOM 2821 N N . VAL A 1 372 ? 3.513 5.404 -26.627 1.00 83.81 372 VAL A N 1
ATOM 2822 C CA . VAL A 1 372 ? 2.455 4.574 -27.220 1.00 83.81 372 VAL A CA 1
ATOM 2823 C C . VAL A 1 372 ? 2.246 3.327 -26.371 1.00 83.81 372 VAL A C 1
ATOM 2825 O O . VAL A 1 372 ? 3.202 2.648 -26.008 1.00 83.81 372 VAL A O 1
ATOM 2828 N N . SER A 1 373 ? 0.991 3.003 -26.056 1.00 73.56 373 SER A N 1
ATOM 2829 C CA . SER A 1 373 ? 0.649 1.779 -25.313 1.00 73.56 373 SER A CA 1
ATOM 2830 C C . SER A 1 373 ? 1.037 0.502 -26.071 1.00 73.56 373 SER A C 1
ATOM 2832 O O . SER A 1 373 ? 1.073 0.485 -27.301 1.00 73.56 373 SER A O 1
ATOM 2834 N N . THR A 1 374 ? 1.207 -0.622 -25.364 1.00 67.81 374 THR A N 1
ATOM 2835 C CA . THR A 1 374 ? 1.504 -1.935 -25.979 1.00 67.81 374 THR A CA 1
ATOM 2836 C C . THR A 1 374 ? 0.479 -2.346 -27.043 1.00 67.81 374 THR A C 1
ATOM 2838 O O . THR A 1 374 ? 0.804 -3.037 -28.002 1.00 67.81 374 THR A O 1
ATOM 2841 N N . SER A 1 375 ? -0.777 -1.915 -26.888 1.00 64.62 375 SER A N 1
ATOM 2842 C CA . SER A 1 375 ? -1.854 -2.202 -27.842 1.00 64.62 375 SER A CA 1
ATOM 2843 C C . SER A 1 375 ? -1.787 -1.369 -29.132 1.00 64.62 375 SER A C 1
ATOM 2845 O O . SER A 1 375 ? -2.471 -1.697 -30.102 1.00 64.62 375 SER A O 1
ATOM 2847 N N . GLY A 1 376 ? -1.022 -0.272 -29.125 1.00 72.25 376 GLY A N 1
ATOM 284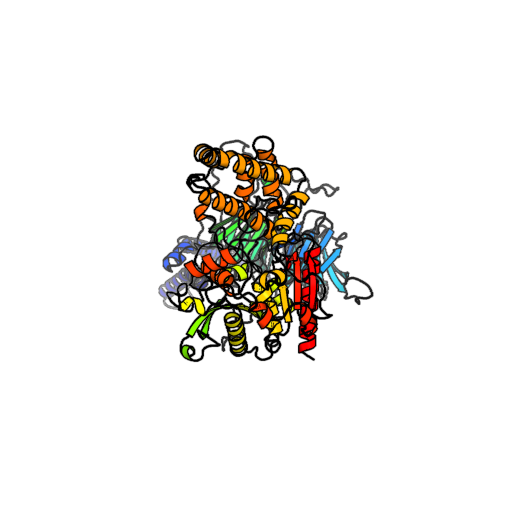8 C CA . GLY A 1 376 ? -1.029 0.769 -30.155 1.00 72.25 376 GLY A CA 1
ATOM 2849 C C . GLY A 1 376 ? -2.242 1.703 -30.103 1.00 72.25 376 GLY A C 1
ATOM 2850 O O . GLY A 1 376 ? -2.270 2.720 -30.777 1.00 72.25 376 GLY A O 1
ATOM 2851 N N . ARG A 1 377 ? -3.263 1.402 -29.297 1.00 79.44 377 ARG A N 1
ATOM 2852 C CA . ARG A 1 377 ? -4.516 2.166 -29.312 1.00 79.44 377 ARG A CA 1
ATOM 2853 C C . ARG A 1 377 ? -4.437 3.505 -28.582 1.00 79.44 377 ARG A C 1
ATOM 2855 O O . ARG A 1 377 ? -5.135 4.438 -28.950 1.00 79.44 377 ARG A O 1
ATOM 2862 N N . ILE A 1 378 ? -3.627 3.578 -27.534 1.00 84.19 378 ILE A N 1
ATOM 2863 C CA . ILE A 1 378 ? -3.473 4.788 -26.727 1.00 84.19 378 ILE A CA 1
ATOM 2864 C C . ILE A 1 378 ? -2.143 5.462 -27.050 1.00 84.19 378 ILE A C 1
ATOM 2866 O O . ILE A 1 378 ? -1.102 4.791 -27.041 1.00 84.19 378 ILE A O 1
ATOM 2870 N N . ILE A 1 379 ? -2.199 6.777 -27.266 1.00 86.69 379 ILE A N 1
ATOM 2871 C CA . ILE A 1 379 ? -1.052 7.683 -27.346 1.00 86.69 379 ILE A CA 1
ATOM 2872 C C . ILE A 1 379 ? -1.064 8.576 -26.102 1.00 86.69 379 ILE A C 1
ATOM 2874 O O . ILE A 1 379 ? -2.094 9.130 -25.737 1.00 86.69 379 ILE A O 1
ATOM 2878 N N . ILE A 1 380 ? 0.083 8.722 -25.450 1.00 89.25 380 ILE A N 1
ATOM 2879 C CA . ILE A 1 380 ? 0.290 9.616 -24.310 1.00 89.25 380 ILE A CA 1
ATOM 2880 C C . ILE A 1 380 ? 1.226 10.731 -24.761 1.00 89.25 380 ILE A C 1
ATOM 2882 O O . ILE A 1 380 ? 2.250 10.442 -25.376 1.00 89.25 380 ILE A O 1
ATOM 2886 N N . SER A 1 381 ? 0.911 11.985 -24.452 1.00 90.75 381 SER A N 1
ATOM 2887 C CA . SER A 1 381 ? 1.770 13.126 -24.782 1.00 90.75 381 SER A CA 1
ATOM 2888 C C . SER A 1 381 ? 1.913 14.088 -23.609 1.00 90.75 381 SER A C 1
ATOM 2890 O O . SER A 1 381 ? 0.909 14.503 -23.031 1.00 90.75 381 SER A O 1
ATOM 2892 N N . GLY A 1 382 ? 3.143 14.478 -23.290 1.00 89.19 382 GLY A N 1
ATOM 2893 C CA . GLY A 1 382 ? 3.438 15.527 -22.312 1.00 89.19 382 GLY A CA 1
ATOM 2894 C C . GLY A 1 382 ? 3.501 16.894 -22.986 1.00 89.19 382 GLY A C 1
ATOM 2895 O O . GLY A 1 382 ? 3.990 16.990 -24.111 1.00 89.19 382 GLY A O 1
ATOM 2896 N N . SER A 1 383 ? 3.010 17.939 -22.320 1.00 88.69 383 SER A N 1
ATOM 2897 C CA . SER A 1 383 ? 3.023 19.312 -22.835 1.00 88.69 383 SER A CA 1
ATOM 2898 C C . SER A 1 383 ? 3.657 20.297 -21.851 1.00 88.69 383 SER A C 1
ATOM 2900 O O . SER A 1 383 ? 3.524 20.168 -20.628 1.00 88.69 383 SER A O 1
ATOM 2902 N N . ARG A 1 384 ? 4.290 21.343 -22.397 1.00 84.75 384 ARG A N 1
ATOM 2903 C CA . ARG A 1 384 ? 4.876 22.455 -21.626 1.00 84.75 384 ARG A CA 1
ATOM 2904 C C . ARG A 1 384 ? 3.857 23.189 -20.746 1.00 84.75 384 ARG A C 1
ATOM 2906 O O . ARG A 1 384 ? 4.241 23.794 -19.754 1.00 84.75 384 ARG A O 1
ATOM 2913 N N . ASN A 1 385 ? 2.559 23.043 -21.013 1.00 80.81 385 ASN A N 1
ATOM 2914 C CA . ASN A 1 385 ? 1.493 23.581 -20.162 1.00 80.81 385 ASN A CA 1
ATOM 2915 C C . ASN A 1 385 ? 1.265 22.804 -18.842 1.00 80.81 385 ASN A C 1
ATOM 2917 O O . ASN A 1 385 ? 0.308 23.087 -18.117 1.00 80.81 385 ASN A O 1
ATOM 2921 N N . GLY A 1 386 ? 2.090 21.792 -18.558 1.00 80.69 386 GLY A N 1
ATOM 2922 C CA . GLY A 1 386 ? 2.014 20.981 -17.342 1.00 80.69 386 GLY A CA 1
ATOM 2923 C C . GLY A 1 386 ? 0.972 19.864 -17.387 1.00 80.69 386 GLY A C 1
ATOM 2924 O O . GLY A 1 386 ? 0.654 19.283 -16.353 1.00 80.69 386 GLY A O 1
ATOM 2925 N N . CYS A 1 387 ? 0.408 19.555 -18.557 1.00 85.12 387 CYS A N 1
ATOM 2926 C CA . CYS A 1 387 ? -0.542 18.459 -18.721 1.00 85.12 387 CYS A CA 1
ATOM 2927 C C . CYS A 1 387 ? 0.078 17.272 -19.469 1.00 85.12 387 CYS A C 1
ATOM 2929 O O . CYS A 1 387 ? 0.845 17.428 -20.421 1.00 85.12 387 CYS A O 1
ATOM 2931 N N . ILE A 1 388 ? -0.331 16.072 -19.064 1.00 86.81 388 ILE A N 1
ATOM 2932 C CA . ILE A 1 388 ? -0.167 14.826 -19.804 1.00 86.81 388 ILE A CA 1
ATOM 2933 C C . ILE A 1 388 ? -1.527 14.478 -20.405 1.00 86.81 388 ILE A C 1
ATOM 2935 O O . ILE A 1 388 ? -2.509 14.273 -19.690 1.00 86.81 388 ILE A O 1
ATOM 2939 N N . TYR A 1 389 ? -1.583 14.411 -21.727 1.00 86.81 389 TYR A N 1
ATOM 2940 C CA . TYR A 1 389 ? -2.778 14.065 -22.482 1.00 86.81 389 TYR A CA 1
ATOM 2941 C C . TYR A 1 389 ? -2.753 12.595 -22.869 1.00 86.81 389 TYR A C 1
ATOM 2943 O O . TYR A 1 389 ? -1.721 12.081 -23.306 1.00 86.81 389 TYR A O 1
ATOM 2951 N N . ILE A 1 390 ? -3.896 11.929 -22.731 1.00 86.00 390 ILE A N 1
ATOM 2952 C CA . ILE A 1 390 ? -4.085 10.546 -23.147 1.00 86.00 390 ILE A CA 1
ATOM 2953 C C . ILE A 1 390 ? -5.126 10.514 -24.263 1.00 86.00 390 ILE A C 1
ATOM 2955 O O . ILE A 1 390 ? -6.294 10.836 -24.050 1.00 86.00 390 ILE A O 1
ATOM 2959 N N . TRP A 1 391 ? -4.690 10.110 -25.449 1.00 84.19 391 TRP A N 1
ATOM 2960 C CA . TRP A 1 391 ? -5.469 10.077 -26.680 1.00 84.19 391 TRP A CA 1
ATOM 2961 C C . TRP A 1 391 ? -5.821 8.632 -27.040 1.00 84.19 391 TRP A C 1
ATOM 2963 O O . TRP A 1 391 ? -4.956 7.753 -27.004 1.00 84.19 391 TRP A O 1
ATOM 2973 N N . ASP A 1 392 ? -7.073 8.383 -27.423 1.00 81.88 392 ASP A N 1
ATOM 2974 C CA . ASP A 1 392 ? -7.438 7.181 -28.182 1.00 81.88 392 ASP A CA 1
ATOM 2975 C C . ASP A 1 392 ? -7.217 7.502 -29.658 1.00 81.88 392 ASP A C 1
ATOM 2977 O O . ASP A 1 392 ? -7.684 8.530 -30.139 1.00 81.88 392 ASP A O 1
ATOM 2981 N N . ILE A 1 393 ? -6.521 6.634 -30.391 1.00 78.88 393 ILE A N 1
ATOM 2982 C CA . ILE A 1 393 ? -6.198 6.887 -31.803 1.00 78.88 393 ILE A CA 1
ATOM 2983 C C . ILE A 1 393 ? -7.430 7.077 -32.703 1.00 78.88 393 ILE A C 1
ATOM 2985 O O . ILE A 1 393 ? -7.318 7.547 -33.833 1.00 78.88 393 ILE A O 1
ATOM 2989 N N . PHE A 1 394 ? -8.606 6.665 -32.229 1.00 78.50 394 PHE A N 1
ATOM 2990 C CA . PHE A 1 394 ? -9.866 6.831 -32.945 1.00 78.50 394 PHE A CA 1
ATOM 2991 C C . PHE A 1 394 ? -10.613 8.118 -32.565 1.00 78.50 394 PHE A C 1
ATOM 2993 O O . PHE A 1 394 ? -11.429 8.581 -33.357 1.00 78.50 394 PHE A O 1
ATOM 3000 N N . ASP A 1 395 ? -10.323 8.725 -31.409 1.00 76.38 395 ASP A N 1
ATOM 3001 C CA . ASP A 1 395 ? -10.918 9.999 -30.996 1.00 76.38 395 ASP A CA 1
ATOM 3002 C C . ASP A 1 395 ? -9.980 11.161 -31.347 1.00 76.38 395 ASP A C 1
ATOM 3004 O O . ASP A 1 395 ? -9.013 11.462 -30.648 1.00 76.38 395 ASP A O 1
ATOM 3008 N N . LEU A 1 396 ? -10.266 11.801 -32.482 1.00 73.06 396 LEU A N 1
ATOM 3009 C CA . LEU A 1 396 ? -9.488 12.932 -32.996 1.00 73.06 396 LEU A CA 1
ATOM 3010 C C . LEU A 1 396 ? -9.936 14.282 -32.415 1.00 73.06 396 LEU A C 1
ATOM 3012 O O . LEU A 1 396 ? -9.298 15.296 -32.688 1.00 73.06 396 LEU A O 1
ATOM 3016 N N . MET A 1 397 ? -11.047 14.315 -31.673 1.00 69.75 397 MET A N 1
ATOM 3017 C CA . MET A 1 397 ? -11.670 15.559 -31.214 1.00 69.75 397 MET A CA 1
ATOM 3018 C C . MET A 1 397 ? -11.191 15.954 -29.821 1.00 69.75 397 MET A C 1
ATOM 3020 O O . MET A 1 397 ? -11.018 17.141 -29.547 1.00 69.75 397 MET A O 1
ATOM 3024 N N . SER A 1 398 ? -10.983 14.976 -28.935 1.00 77.19 398 SER A N 1
ATOM 3025 C CA . SER A 1 398 ? -10.594 15.243 -27.551 1.00 77.19 398 SER A CA 1
ATOM 3026 C C . SER A 1 398 ? -9.735 14.138 -26.938 1.00 77.19 398 SER A C 1
ATOM 3028 O O . SER A 1 398 ? -9.884 12.968 -27.287 1.00 77.19 398 SER A O 1
ATOM 3030 N N . PRO A 1 399 ? -8.854 14.481 -25.980 1.00 82.19 399 PRO A N 1
ATOM 3031 C CA . PRO A 1 399 ? -8.175 13.480 -25.172 1.00 82.19 399 PRO A CA 1
ATOM 3032 C C . PRO A 1 399 ? -9.195 12.744 -24.294 1.00 82.19 399 PRO A C 1
ATOM 3034 O O . PRO A 1 399 ? -10.081 13.357 -23.701 1.00 82.19 399 PRO A O 1
ATOM 3037 N N . VAL A 1 400 ? -9.030 11.430 -24.161 1.00 78.50 400 VAL A N 1
ATOM 3038 C CA . VAL A 1 400 ? -9.893 10.580 -23.325 1.00 78.50 400 VAL A CA 1
ATOM 3039 C C . VAL A 1 400 ? -9.613 10.799 -21.836 1.00 78.50 400 VAL A C 1
ATOM 3041 O O . VAL A 1 400 ? -10.496 10.629 -21.000 1.00 78.50 400 VAL A O 1
ATOM 3044 N N . ALA A 1 401 ? -8.389 11.205 -21.490 1.00 77.38 401 ALA A N 1
ATOM 3045 C CA . ALA A 1 401 ? -8.034 11.628 -20.141 1.00 77.38 401 ALA A CA 1
ATOM 3046 C C . ALA A 1 401 ? -6.925 12.689 -20.162 1.00 77.38 401 ALA A C 1
ATOM 3048 O O . ALA A 1 401 ? -6.086 12.722 -21.064 1.00 77.38 401 ALA A O 1
ATOM 3049 N N . VAL A 1 402 ? -6.910 13.542 -19.137 1.00 83.38 402 VAL A N 1
ATOM 3050 C CA . VAL A 1 402 ? -5.879 14.566 -18.930 1.00 83.38 402 VAL A CA 1
ATOM 3051 C C . VAL A 1 402 ? -5.397 14.488 -17.489 1.00 83.38 402 VAL A C 1
ATOM 3053 O O . VAL A 1 402 ? -6.202 14.554 -16.561 1.00 83.38 402 VAL A O 1
ATOM 3056 N N . HIS A 1 403 ? -4.088 14.361 -17.304 1.00 77.56 403 HIS A N 1
ATOM 3057 C CA . HIS A 1 403 ? -3.442 14.406 -15.998 1.00 77.56 403 HIS A CA 1
ATOM 3058 C C . HIS A 1 403 ? -2.659 15.711 -15.868 1.00 77.56 403 HIS A C 1
ATOM 3060 O O . HIS A 1 403 ? -1.951 16.095 -16.798 1.00 77.56 403 HIS A O 1
ATOM 3066 N N . ARG A 1 404 ? -2.810 16.423 -14.750 1.00 81.38 404 ARG A N 1
ATOM 3067 C CA . ARG A 1 404 ? -2.152 17.715 -14.529 1.00 81.38 404 ARG A CA 1
ATOM 3068 C C . ARG A 1 404 ? -1.052 17.565 -13.491 1.00 81.38 404 ARG A C 1
ATOM 3070 O O . ARG A 1 404 ? -1.322 17.170 -12.363 1.00 81.38 404 ARG A O 1
ATOM 3077 N N . GLU A 1 405 ? 0.153 17.941 -13.887 1.00 78.19 405 GLU A N 1
ATOM 3078 C CA . GLU A 1 405 ? 1.334 17.955 -13.038 1.00 78.19 405 GLU A CA 1
ATOM 3079 C C . GLU A 1 405 ? 1.485 19.291 -12.299 1.00 78.19 405 GLU A C 1
ATOM 3081 O O . GLU A 1 405 ? 0.860 20.298 -12.640 1.00 78.19 405 GLU A O 1
ATOM 3086 N N . GLN A 1 406 ? 2.347 19.310 -11.278 1.00 71.19 406 GLN A N 1
ATOM 3087 C CA . GLN A 1 406 ? 2.622 20.505 -10.466 1.00 71.19 406 GLN A CA 1
ATOM 3088 C C . GLN A 1 406 ? 3.367 21.620 -11.228 1.00 71.19 406 GLN A C 1
ATOM 3090 O O . GLN A 1 406 ? 3.475 22.733 -10.717 1.00 71.19 406 GLN A O 1
ATOM 3095 N N . GLY A 1 407 ? 3.850 21.348 -12.443 1.00 73.62 407 GLY A N 1
ATOM 3096 C CA . GLY A 1 407 ? 4.481 22.329 -13.323 1.00 73.62 407 GLY A CA 1
ATOM 3097 C C . GLY A 1 407 ? 4.703 21.795 -14.745 1.00 73.62 407 GLY A C 1
ATOM 3098 O O . GLY A 1 407 ? 4.240 20.693 -15.049 1.00 73.62 407 GLY A O 1
ATOM 3099 N N . PRO A 1 408 ? 5.376 22.560 -15.628 1.00 80.44 408 PRO A N 1
ATOM 3100 C CA . PRO A 1 408 ? 5.591 22.204 -17.034 1.00 80.44 408 PRO A CA 1
ATOM 3101 C C . PRO A 1 408 ? 6.174 20.801 -17.212 1.00 80.44 408 PRO A C 1
ATOM 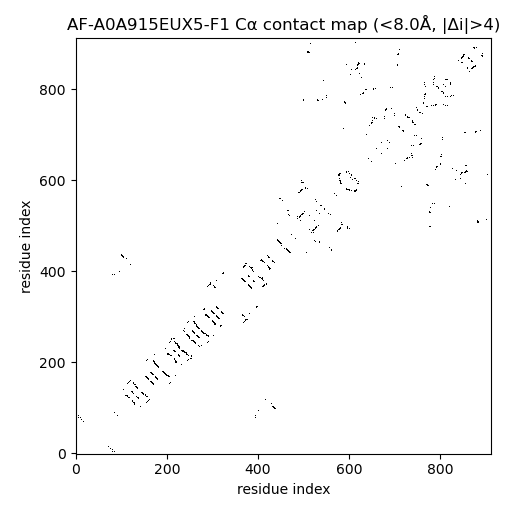3103 O O . PRO A 1 408 ? 7.155 20.462 -16.548 1.00 80.44 408 PRO A O 1
ATOM 3106 N N . VAL A 1 409 ? 5.607 19.996 -18.120 1.00 85.81 409 VAL A N 1
ATOM 3107 C CA . VAL A 1 409 ? 6.174 18.689 -18.485 1.00 85.81 409 VAL A CA 1
ATOM 3108 C C . VAL A 1 409 ? 7.258 18.919 -19.525 1.00 85.81 409 VAL A C 1
ATOM 3110 O O . VAL A 1 409 ? 6.971 19.331 -20.647 1.00 85.81 409 VAL A O 1
ATOM 3113 N N . MET A 1 410 ? 8.502 18.631 -19.164 1.00 83.50 410 MET A N 1
ATOM 3114 C CA . MET A 1 410 ? 9.680 18.972 -19.968 1.00 83.50 410 MET A CA 1
ATOM 3115 C C . MET A 1 410 ? 10.231 17.799 -20.757 1.00 83.50 410 MET A C 1
ATOM 3117 O O . MET A 1 410 ? 10.842 17.989 -21.803 1.00 83.50 410 MET A O 1
ATOM 3121 N N . ALA A 1 411 ? 9.996 16.589 -20.267 1.00 85.06 411 ALA A N 1
ATOM 3122 C CA . ALA A 1 411 ? 10.255 15.373 -21.007 1.00 85.06 411 ALA A CA 1
ATOM 3123 C C . ALA A 1 411 ? 9.292 14.287 -20.539 1.00 85.06 411 ALA A C 1
ATOM 3125 O O . ALA A 1 411 ? 8.973 14.176 -19.353 1.00 85.06 411 ALA A O 1
ATOM 3126 N N . LEU A 1 412 ? 8.862 13.467 -21.488 1.00 88.62 412 LEU A N 1
ATOM 3127 C CA . LEU A 1 412 ? 8.059 12.281 -21.241 1.00 88.62 412 LEU A CA 1
ATOM 3128 C C . LEU A 1 412 ? 8.650 11.129 -22.052 1.00 88.62 412 LEU A C 1
ATOM 3130 O O . LEU A 1 412 ? 8.825 11.248 -23.267 1.00 88.62 412 LEU A O 1
ATOM 3134 N N . LYS A 1 413 ? 8.982 10.025 -21.378 1.00 88.69 413 LYS A N 1
ATOM 3135 C CA . LYS A 1 413 ? 9.599 8.843 -21.992 1.00 88.69 413 LYS A CA 1
ATOM 3136 C C . LYS A 1 413 ? 8.920 7.569 -21.520 1.00 88.69 413 LYS A C 1
ATOM 3138 O O . LYS A 1 413 ? 8.903 7.251 -20.332 1.00 88.69 413 LYS A O 1
ATOM 3143 N N . MET A 1 414 ? 8.384 6.820 -22.474 1.00 84.56 414 MET A N 1
ATOM 3144 C CA . MET A 1 414 ? 7.815 5.499 -22.234 1.00 84.56 414 MET A CA 1
ATOM 3145 C C . MET A 1 414 ? 8.931 4.446 -22.232 1.00 84.56 414 MET A C 1
ATOM 3147 O O . MET A 1 414 ? 9.764 4.445 -23.137 1.00 84.56 414 MET A O 1
ATOM 3151 N N . ALA A 1 415 ? 8.916 3.539 -21.255 1.00 82.75 415 ALA A N 1
ATOM 3152 C CA . ALA A 1 415 ? 9.800 2.373 -21.213 1.00 82.75 415 ALA A CA 1
ATOM 3153 C C . ALA A 1 415 ? 9.637 1.517 -22.479 1.00 82.75 415 ALA A C 1
ATOM 3155 O O . ALA A 1 415 ? 8.562 1.495 -23.089 1.00 82.75 415 ALA A O 1
ATOM 3156 N N . HIS A 1 416 ? 10.658 0.770 -22.889 1.00 81.12 416 HIS A N 1
ATOM 3157 C CA . HIS A 1 416 ? 10.613 -0.038 -24.111 1.00 81.12 416 HIS A CA 1
ATOM 3158 C C . HIS A 1 416 ? 9.513 -1.113 -24.055 1.00 81.12 416 HIS A C 1
ATOM 3160 O O . HIS A 1 416 ? 8.804 -1.329 -25.043 1.00 81.12 416 HIS A O 1
ATOM 3166 N N . ASN A 1 417 ? 9.290 -1.700 -22.879 1.00 71.75 417 ASN A N 1
ATOM 3167 C CA . ASN A 1 417 ? 8.229 -2.653 -22.555 1.00 71.75 417 ASN A CA 1
ATOM 3168 C C . ASN A 1 417 ? 6.818 -2.032 -22.487 1.00 71.75 417 ASN A C 1
ATOM 3170 O O . ASN A 1 417 ? 5.835 -2.766 -22.356 1.00 71.75 417 ASN A O 1
ATOM 3174 N N . LYS A 1 418 ? 6.709 -0.700 -22.595 1.00 74.88 418 LYS A N 1
ATOM 3175 C CA . LYS A 1 418 ? 5.465 0.087 -22.544 1.00 74.88 418 LYS A CA 1
ATOM 3176 C C . LYS A 1 418 ? 4.683 -0.028 -21.225 1.00 74.88 418 LYS A C 1
ATOM 3178 O O . LYS A 1 418 ? 3.467 0.157 -21.226 1.00 74.88 418 LYS A O 1
ATOM 3183 N N . LYS A 1 419 ? 5.358 -0.359 -20.117 1.00 67.50 419 LYS A N 1
ATOM 3184 C CA . LYS A 1 419 ? 4.756 -0.524 -18.778 1.00 67.50 419 LYS A CA 1
ATOM 3185 C C . LYS A 1 419 ? 5.155 0.549 -17.765 1.00 67.50 419 LYS A C 1
ATOM 3187 O O . LYS A 1 419 ? 4.501 0.649 -16.734 1.00 67.50 419 LYS A O 1
ATOM 3192 N N . GLY A 1 420 ? 6.206 1.317 -18.040 1.00 74.25 420 GLY A N 1
ATOM 3193 C CA . GLY A 1 420 ? 6.663 2.417 -17.195 1.00 74.25 420 GLY A CA 1
ATOM 3194 C C . GLY A 1 420 ? 6.656 3.728 -17.966 1.00 74.25 420 GLY A C 1
ATOM 3195 O O . GLY A 1 420 ? 7.023 3.761 -19.142 1.00 74.25 420 GLY A O 1
ATOM 3196 N N . LEU A 1 421 ? 6.247 4.808 -17.309 1.00 82.81 421 LEU A N 1
ATOM 3197 C CA . LEU A 1 421 ? 6.290 6.152 -17.873 1.00 82.81 421 LEU A CA 1
ATOM 3198 C C . LEU A 1 421 ? 7.180 7.029 -16.997 1.00 82.81 421 LEU A C 1
ATOM 3200 O O . LEU A 1 421 ? 6.874 7.219 -15.826 1.00 82.81 421 LEU A O 1
ATOM 3204 N N . ALA A 1 422 ? 8.261 7.549 -17.572 1.00 86.44 422 ALA A N 1
ATOM 3205 C CA . ALA A 1 422 ? 9.134 8.523 -16.935 1.00 86.44 422 ALA A CA 1
ATOM 3206 C C . ALA A 1 422 ? 8.690 9.937 -17.330 1.00 86.44 422 ALA A C 1
ATOM 3208 O O . ALA A 1 422 ? 8.598 10.247 -18.522 1.00 86.44 422 ALA A O 1
ATOM 3209 N N . VAL A 1 423 ? 8.415 10.786 -16.341 1.00 85.69 423 VAL A N 1
ATOM 3210 C CA . VAL A 1 423 ? 7.975 12.174 -16.545 1.00 85.69 423 VAL A CA 1
ATOM 3211 C C . VAL A 1 423 ? 8.906 13.117 -15.797 1.00 85.69 423 VAL A C 1
ATOM 3213 O O . VAL A 1 423 ? 9.155 12.912 -14.612 1.00 85.69 423 VAL A O 1
ATOM 3216 N N . ILE A 1 424 ? 9.403 14.149 -16.483 1.00 85.56 424 ILE A N 1
ATOM 3217 C CA . ILE A 1 424 ? 10.186 15.237 -15.886 1.00 85.56 424 ILE A CA 1
ATOM 3218 C C . ILE A 1 424 ? 9.334 16.502 -15.844 1.00 85.56 424 ILE A C 1
ATOM 3220 O O . ILE A 1 424 ? 8.857 16.957 -16.887 1.00 85.56 424 ILE A O 1
ATOM 3224 N N . THR A 1 425 ? 9.202 17.097 -14.659 1.00 80.12 425 THR A N 1
ATOM 3225 C CA . THR A 1 425 ? 8.476 18.359 -14.451 1.00 80.12 425 THR A CA 1
ATOM 3226 C C . THR A 1 425 ? 9.370 19.447 -13.850 1.00 80.12 425 THR A C 1
ATOM 3228 O O . THR A 1 425 ? 10.341 19.158 -13.140 1.00 80.12 425 THR A O 1
ATOM 3231 N N . TRP A 1 426 ? 9.071 20.715 -14.154 1.00 71.50 426 TRP A N 1
ATOM 3232 C CA . TRP A 1 426 ? 9.756 21.882 -13.576 1.00 71.50 426 TRP A CA 1
ATOM 3233 C C . TRP A 1 426 ? 8.919 22.540 -12.468 1.00 71.50 426 TRP A C 1
ATOM 3235 O O . TRP A 1 426 ? 7.733 22.788 -12.643 1.00 71.50 426 TRP A O 1
ATOM 3245 N N . GLY A 1 427 ? 9.547 22.841 -11.328 1.00 57.91 427 GLY A N 1
ATOM 3246 C CA . GLY A 1 427 ? 8.947 23.469 -10.142 1.00 57.91 427 GLY A CA 1
ATOM 3247 C C . GLY A 1 427 ? 10.036 23.855 -9.129 1.00 57.91 427 GLY A C 1
ATOM 3248 O O . GLY A 1 427 ? 11.207 23.936 -9.495 1.00 57.91 427 GLY A O 1
ATOM 3249 N N . SER A 1 428 ? 9.705 24.044 -7.845 1.00 35.84 428 SER A N 1
ATOM 3250 C CA . SER A 1 428 ? 10.700 24.354 -6.791 1.00 35.84 428 SER A CA 1
ATOM 3251 C C . SER A 1 428 ? 11.733 23.237 -6.536 1.00 35.84 428 SER A C 1
ATOM 3253 O O . SER A 1 428 ? 12.741 23.474 -5.875 1.00 35.84 428 SER A O 1
ATOM 3255 N N . ALA A 1 429 ? 11.511 22.039 -7.087 1.00 36.16 429 ALA A N 1
ATOM 3256 C CA . ALA A 1 429 ? 12.495 20.972 -7.255 1.00 36.16 429 ALA A CA 1
ATOM 3257 C C . ALA A 1 429 ? 12.154 20.167 -8.523 1.00 36.16 429 ALA A C 1
ATOM 3259 O O . ALA A 1 429 ? 10.975 19.937 -8.794 1.00 36.16 429 ALA A O 1
ATOM 3260 N N . ALA A 1 430 ? 13.160 19.722 -9.284 1.00 32.69 430 ALA A N 1
ATOM 3261 C CA . ALA A 1 430 ? 12.940 18.833 -10.426 1.00 32.69 430 ALA A CA 1
ATOM 3262 C C . ALA A 1 430 ? 12.443 17.461 -9.935 1.00 32.69 430 ALA A C 1
ATOM 3264 O O . ALA A 1 430 ? 13.040 16.876 -9.029 1.00 32.69 430 ALA A O 1
ATOM 3265 N N . GLN A 1 431 ? 11.348 16.957 -10.508 1.00 50.03 431 GLN A N 1
ATOM 3266 C CA . GLN A 1 431 ? 10.798 15.640 -10.177 1.00 50.03 431 GLN A CA 1
ATOM 3267 C C . GLN A 1 431 ? 10.873 14.732 -11.399 1.00 50.03 431 GLN A C 1
ATOM 3269 O O . GLN A 1 431 ? 10.430 15.113 -12.481 1.00 50.03 431 GLN A O 1
ATOM 3274 N N . LEU A 1 432 ? 11.431 13.537 -11.208 1.00 46.47 432 LEU A N 1
ATOM 3275 C CA . LEU A 1 432 ? 11.352 12.437 -12.158 1.00 46.47 432 LEU A CA 1
ATOM 3276 C C . LEU A 1 432 ? 10.399 11.389 -11.580 1.00 46.47 432 LEU A C 1
ATOM 3278 O O . LEU A 1 432 ? 10.714 10.750 -10.575 1.00 46.47 432 LEU A O 1
ATOM 3282 N N . GLN A 1 433 ? 9.221 11.266 -12.186 1.00 52.78 433 GLN A N 1
ATOM 3283 C CA . GLN A 1 433 ? 8.187 10.324 -11.767 1.00 52.78 433 GLN A CA 1
ATOM 3284 C C . GLN A 1 433 ? 8.254 9.058 -12.617 1.00 52.78 433 GLN A C 1
ATOM 3286 O O . GLN A 1 433 ? 8.202 9.153 -13.842 1.00 52.78 433 GLN A O 1
ATOM 3291 N N . ILE A 1 434 ? 8.340 7.884 -11.984 1.00 39.44 434 ILE A N 1
ATOM 3292 C CA . ILE A 1 434 ? 8.026 6.608 -12.644 1.00 39.44 434 ILE A CA 1
ATOM 3293 C C . ILE A 1 434 ? 6.562 6.323 -12.347 1.00 39.44 434 ILE A C 1
ATOM 3295 O O . ILE A 1 434 ? 6.226 5.972 -11.220 1.00 39.44 434 ILE A O 1
ATOM 3299 N N . ASN A 1 435 ? 5.691 6.474 -13.340 1.00 34.84 435 ASN A N 1
ATOM 3300 C CA . ASN A 1 435 ? 4.297 6.078 -13.207 1.00 34.84 435 ASN A CA 1
ATOM 3301 C C . ASN A 1 435 ? 4.173 4.591 -13.552 1.00 34.84 435 ASN A C 1
ATOM 3303 O O . ASN A 1 435 ? 4.504 4.165 -14.662 1.00 34.84 435 ASN A O 1
ATOM 3307 N N . GLY A 1 436 ? 3.705 3.814 -12.584 1.00 35.62 436 GLY A N 1
ATOM 3308 C CA . GLY A 1 436 ? 3.379 2.399 -12.698 1.00 35.62 436 GLY A CA 1
ATOM 3309 C C . GLY A 1 436 ? 2.008 2.162 -12.077 1.00 35.62 436 GLY A C 1
ATOM 3310 O O . GLY A 1 436 ? 1.580 2.891 -11.180 1.00 35.62 436 GLY A O 1
ATOM 3311 N N . ALA A 1 437 ? 1.282 1.186 -12.610 1.00 32.69 437 ALA A N 1
ATOM 3312 C CA . ALA A 1 437 ? -0.022 0.832 -12.079 1.00 32.69 437 ALA A CA 1
ATOM 3313 C C . ALA A 1 437 ? 0.118 0.317 -10.633 1.00 32.69 437 ALA A C 1
ATOM 3315 O O . ALA A 1 437 ? 0.972 -0.527 -10.359 1.00 32.69 437 ALA A O 1
ATOM 3316 N N . SER A 1 438 ? -0.758 0.814 -9.749 1.00 37.44 438 SER A N 1
ATOM 3317 C CA . SER A 1 438 ? -1.279 0.124 -8.550 1.00 37.44 438 SER A CA 1
ATOM 3318 C C . SER A 1 438 ? -1.332 -1.404 -8.761 1.00 37.44 438 SER A C 1
ATOM 3320 O O . SER A 1 438 ? -1.532 -1.809 -9.914 1.00 37.44 438 SER A O 1
ATOM 3322 N N . PRO A 1 439 ? -1.128 -2.256 -7.724 1.00 45.44 439 PRO A N 1
ATOM 3323 C CA . PRO A 1 439 ? -0.937 -3.695 -7.904 1.00 45.44 439 PRO A CA 1
ATOM 3324 C C . PRO A 1 439 ? -1.942 -4.259 -8.904 1.00 45.44 439 PRO A C 1
ATOM 3326 O O . PRO A 1 439 ? -3.151 -4.071 -8.770 1.00 45.44 439 PRO A O 1
ATOM 3329 N N . TRP A 1 440 ? -1.396 -4.866 -9.963 1.00 47.88 440 TRP A N 1
ATOM 3330 C CA . TRP A 1 440 ? -2.129 -5.378 -11.118 1.00 47.88 440 TRP A CA 1
ATOM 3331 C C . TRP A 1 440 ? -3.410 -6.091 -10.676 1.00 47.88 440 TRP A C 1
ATOM 3333 O O . TRP A 1 440 ? -3.372 -6.776 -9.651 1.00 47.88 440 TRP A O 1
ATOM 3343 N N . PRO A 1 441 ? -4.524 -5.975 -11.428 1.00 55.16 441 PRO A N 1
ATOM 3344 C CA . PRO A 1 441 ? -5.793 -6.557 -11.011 1.00 55.16 441 PRO A CA 1
ATOM 3345 C C . PRO A 1 441 ? -5.579 -8.031 -10.634 1.00 55.16 441 PRO A C 1
ATOM 3347 O O . PRO A 1 441 ? -5.104 -8.800 -11.485 1.00 55.16 441 PRO A O 1
ATOM 3350 N N . PRO A 1 442 ? -5.856 -8.417 -9.374 1.00 71.12 442 PRO A N 1
ATOM 3351 C CA . PRO A 1 442 ? -5.580 -9.764 -8.906 1.00 71.12 442 PRO A CA 1
ATOM 3352 C C . PRO A 1 442 ? -6.348 -10.775 -9.749 1.00 71.12 442 PRO A C 1
ATOM 3354 O O . PRO A 1 442 ? -7.475 -10.514 -10.187 1.00 71.12 442 PRO A O 1
ATOM 3357 N N . LYS A 1 443 ? -5.783 -11.972 -9.936 1.00 78.00 443 LYS A N 1
ATOM 3358 C CA . LYS A 1 443 ? -6.625 -13.098 -10.335 1.00 78.00 443 LYS A CA 1
ATOM 3359 C C . LYS A 1 443 ? -7.371 -13.584 -9.109 1.00 78.00 443 LYS A C 1
ATOM 3361 O O . LYS A 1 443 ? -6.778 -13.807 -8.059 1.00 78.00 443 LYS A O 1
ATOM 3366 N N . VAL A 1 444 ? -8.672 -13.770 -9.277 1.00 85.06 444 VAL A N 1
ATOM 3367 C CA . VAL A 1 444 ? -9.540 -14.324 -8.245 1.00 85.06 444 VAL A CA 1
ATOM 3368 C C . VAL A 1 444 ? -9.707 -15.812 -8.518 1.00 85.06 444 VAL A C 1
ATOM 3370 O O . VAL A 1 444 ? -10.147 -16.214 -9.596 1.00 85.06 444 VAL A O 1
ATOM 3373 N N . GLY A 1 445 ? -9.303 -16.623 -7.549 1.00 87.19 445 GLY A N 1
ATOM 3374 C CA . GLY A 1 445 ? -9.534 -18.055 -7.497 1.00 87.19 445 GLY A CA 1
ATOM 3375 C C . GLY A 1 445 ? -10.584 -18.401 -6.445 1.00 87.19 445 GLY A C 1
ATOM 3376 O O . GLY A 1 445 ? -10.853 -17.637 -5.518 1.00 87.19 445 GLY A O 1
ATOM 3377 N N . THR A 1 446 ? -11.176 -19.580 -6.593 1.00 92.00 446 THR A N 1
ATOM 3378 C CA . THR A 1 446 ? -12.066 -20.171 -5.590 1.00 92.00 446 THR A CA 1
ATOM 3379 C C . THR A 1 446 ? -11.673 -21.619 -5.368 1.00 92.00 446 THR A C 1
ATOM 3381 O O . THR A 1 446 ? -11.379 -22.320 -6.338 1.00 92.00 446 THR A O 1
ATOM 3384 N N . TYR A 1 447 ? -11.706 -22.061 -4.119 1.00 94.50 447 TYR A N 1
ATOM 3385 C CA . TYR A 1 447 ? -11.422 -23.425 -3.699 1.00 94.50 447 TYR A CA 1
ATOM 3386 C C . TYR A 1 447 ? -12.633 -24.000 -2.955 1.00 94.50 447 TYR A C 1
ATOM 3388 O O . TYR A 1 447 ? -13.260 -23.295 -2.169 1.00 94.50 447 TYR A O 1
ATOM 3396 N N . GLU A 1 448 ? -12.988 -25.254 -3.242 1.00 96.31 448 GLU A N 1
ATOM 3397 C CA . GLU A 1 448 ? -14.063 -25.967 -2.539 1.00 96.31 448 GLU A CA 1
ATOM 3398 C C . GLU A 1 448 ? -13.527 -26.455 -1.191 1.00 96.31 448 GLU A C 1
ATOM 3400 O O . GLU A 1 448 ? -12.900 -27.507 -1.102 1.00 96.31 448 GLU A O 1
ATOM 3405 N N . GLN A 1 449 ? -13.755 -25.651 -0.160 1.00 97.25 449 GLN A N 1
ATOM 3406 C CA . GLN A 1 449 ? -13.306 -25.874 1.205 1.00 97.25 449 GLN A CA 1
ATOM 3407 C C . GLN A 1 449 ? -14.367 -26.632 2.004 1.00 97.25 449 GLN A C 1
ATOM 3409 O O . GLN A 1 449 ? -15.560 -26.404 1.810 1.00 97.25 449 GLN A O 1
ATOM 3414 N N . VAL A 1 450 ? -13.968 -27.511 2.923 1.00 96.62 450 VAL A N 1
ATOM 3415 C CA . VAL A 1 450 ? -14.924 -28.191 3.808 1.00 96.62 450 VAL A CA 1
ATOM 3416 C C . VAL A 1 450 ? -15.533 -27.213 4.811 1.00 96.62 450 VAL A C 1
ATOM 3418 O O . VAL A 1 450 ? -14.870 -26.322 5.337 1.00 96.62 450 VAL A O 1
ATOM 3421 N N . VAL A 1 451 ? -16.818 -27.390 5.116 1.00 96.00 451 VAL A N 1
ATOM 3422 C CA . VAL A 1 451 ? -17.520 -26.552 6.102 1.00 96.00 451 VAL A CA 1
ATOM 3423 C C . VAL A 1 451 ? -16.911 -26.691 7.501 1.00 96.00 451 VAL A C 1
ATOM 3425 O O . VAL A 1 451 ? -16.816 -25.704 8.229 1.00 96.00 451 VAL A O 1
ATOM 3428 N N . SER A 1 452 ? -16.480 -27.896 7.877 1.00 96.31 452 SER A N 1
ATOM 3429 C CA . SER A 1 452 ? -15.791 -28.141 9.143 1.00 96.31 452 SER A CA 1
ATOM 3430 C C . SER A 1 452 ? -14.656 -29.131 8.957 1.00 96.31 452 SER A C 1
ATOM 3432 O O . SER A 1 452 ? -14.858 -30.197 8.377 1.00 96.31 452 SER A O 1
ATOM 3434 N N . HIS A 1 453 ? -13.489 -28.786 9.495 1.00 96.19 453 HIS A N 1
ATOM 3435 C CA . HIS A 1 453 ? -12.323 -29.667 9.595 1.00 96.19 453 HIS A CA 1
ATOM 3436 C C . HIS A 1 453 ? -12.350 -30.542 10.852 1.00 96.19 453 HIS A C 1
ATOM 3438 O O . HIS A 1 453 ? -11.600 -31.515 10.950 1.00 96.19 453 HIS A O 1
ATOM 3444 N N . PHE A 1 454 ? -13.184 -30.187 11.834 1.00 94.88 454 PHE A N 1
ATOM 3445 C CA . PHE A 1 454 ? -13.195 -30.822 13.154 1.00 94.88 454 PHE A CA 1
ATOM 3446 C C . PHE A 1 454 ? -14.483 -31.600 13.463 1.00 94.88 454 PHE A C 1
ATOM 3448 O O . PHE A 1 454 ? -14.474 -32.418 14.385 1.00 94.88 454 PHE A O 1
ATOM 3455 N N . ASP A 1 455 ? -15.558 -31.422 12.685 1.00 93.00 455 ASP A N 1
ATOM 3456 C CA . ASP A 1 455 ? -16.769 -32.249 12.748 1.00 93.00 455 ASP A CA 1
ATOM 3457 C C . ASP A 1 455 ? -17.021 -33.020 11.442 1.00 93.00 455 ASP A C 1
ATOM 3459 O O . ASP A 1 455 ? -17.562 -32.520 10.450 1.00 93.00 455 ASP A O 1
ATOM 3463 N N . PHE A 1 456 ? -16.696 -34.312 11.493 1.00 91.50 456 PHE A N 1
ATOM 3464 C CA . PHE A 1 456 ? -16.805 -35.247 10.376 1.00 91.50 456 PHE A CA 1
ATOM 3465 C C . PHE A 1 456 ? -18.242 -35.483 9.888 1.00 91.50 456 PHE A C 1
ATOM 3467 O O . PHE A 1 456 ? -18.421 -35.972 8.771 1.00 91.50 456 PHE A O 1
ATOM 3474 N N . HIS A 1 457 ? -19.275 -35.120 10.661 1.00 92.31 457 HIS A N 1
ATOM 3475 C CA . HIS A 1 457 ? -20.660 -35.183 10.180 1.00 92.31 457 HIS A CA 1
ATOM 3476 C C . HIS A 1 457 ? -20.916 -34.191 9.037 1.00 92.31 457 HIS A C 1
ATOM 3478 O O . HIS A 1 457 ? -21.753 -34.461 8.175 1.00 92.31 457 HIS A O 1
ATOM 3484 N N . PHE A 1 458 ? -20.180 -33.075 9.006 1.00 86.94 458 PHE A N 1
ATOM 3485 C CA . PHE A 1 458 ? -20.337 -32.006 8.019 1.00 86.94 458 PHE A CA 1
ATOM 3486 C C . PHE A 1 458 ? -19.301 -32.056 6.888 1.00 86.94 458 PHE A C 1
ATOM 3488 O O . PHE A 1 458 ? -19.405 -31.269 5.955 1.00 86.94 458 PHE A O 1
ATOM 3495 N N . HIS A 1 459 ? -18.365 -33.013 6.897 1.00 82.88 459 HIS A N 1
ATOM 3496 C CA . HIS A 1 459 ? -17.360 -33.189 5.834 1.00 82.88 459 HIS A CA 1
ATOM 3497 C C . HIS A 1 459 ? -17.910 -33.284 4.397 1.00 82.88 459 HIS A C 1
ATOM 3499 O O . HIS A 1 459 ? -17.227 -32.824 3.486 1.00 82.88 459 HIS A O 1
ATOM 3505 N N . PRO A 1 460 ? -19.103 -33.861 4.130 1.00 89.19 460 PRO A N 1
ATOM 3506 C CA . PRO A 1 460 ? -19.654 -33.862 2.775 1.00 89.19 460 PRO A CA 1
ATOM 3507 C C . PRO A 1 460 ? -20.048 -32.470 2.263 1.00 89.19 460 PRO A C 1
ATOM 3509 O O . PRO A 1 460 ? -20.314 -32.324 1.071 1.00 89.19 460 PRO A O 1
ATOM 3512 N N . LEU A 1 461 ? -20.161 -31.474 3.148 1.00 94.00 461 LEU A N 1
ATOM 3513 C CA . LEU A 1 461 ? -20.542 -30.114 2.798 1.00 94.00 461 LEU A CA 1
ATOM 3514 C C . LEU A 1 461 ? -19.293 -29.275 2.550 1.00 94.00 461 LEU A C 1
ATOM 3516 O O . LEU A 1 461 ? -18.407 -29.186 3.403 1.00 94.00 461 LEU A O 1
ATOM 3520 N N . THR A 1 462 ? -19.269 -28.619 1.396 1.00 96.56 462 THR A N 1
ATOM 3521 C CA . THR A 1 462 ? -18.222 -27.675 1.018 1.00 96.56 462 THR A CA 1
ATOM 3522 C C . THR A 1 462 ? -18.800 -26.293 0.758 1.00 96.56 462 THR A C 1
ATOM 3524 O O . THR A 1 462 ? -20.003 -26.126 0.537 1.00 96.56 462 THR A O 1
ATOM 3527 N N . PHE A 1 463 ? -17.926 -25.297 0.776 1.00 97.00 463 PHE A N 1
ATOM 3528 C CA . PHE A 1 463 ? -18.212 -23.944 0.342 1.00 97.00 463 PHE A CA 1
ATOM 3529 C C . PHE A 1 463 ? -17.038 -23.381 -0.451 1.00 97.00 463 PHE A C 1
ATOM 3531 O O . PHE A 1 463 ? -15.918 -23.885 -0.393 1.00 97.00 463 PHE A O 1
ATOM 3538 N N . LYS A 1 464 ? -17.289 -22.306 -1.195 1.00 97.31 464 LYS A N 1
ATOM 3539 C CA . LYS A 1 464 ? -16.248 -21.656 -1.987 1.00 97.31 464 LYS A CA 1
ATOM 3540 C C . LYS A 1 464 ? -15.474 -20.675 -1.123 1.00 97.31 464 LYS A C 1
ATOM 3542 O O . LYS A 1 464 ? -15.961 -19.585 -0.843 1.00 97.31 464 LYS A O 1
ATOM 3547 N N . GLN A 1 465 ? -14.257 -21.048 -0.755 1.00 97.88 465 GLN A N 1
ATOM 3548 C CA . GLN A 1 465 ? -13.285 -20.121 -0.200 1.00 97.88 465 GLN A CA 1
ATOM 3549 C C . GLN A 1 465 ? -12.623 -19.349 -1.343 1.00 97.88 465 GLN A C 1
ATOM 3551 O O . GLN A 1 465 ? -12.072 -19.937 -2.278 1.00 97.88 465 GLN A O 1
ATOM 3556 N N . ARG A 1 466 ? -12.676 -18.022 -1.280 1.00 96.12 466 ARG A N 1
ATOM 3557 C CA . ARG A 1 466 ? -12.004 -17.132 -2.220 1.00 96.12 466 ARG A CA 1
ATOM 3558 C C . ARG A 1 466 ? -10.529 -17.015 -1.856 1.00 96.12 466 ARG A C 1
ATOM 3560 O O . ARG A 1 466 ? -10.146 -16.944 -0.693 1.00 96.12 466 ARG A O 1
ATOM 3567 N N . PHE A 1 467 ? -9.683 -16.950 -2.866 1.00 94.69 467 PHE A N 1
ATOM 3568 C CA . PHE A 1 467 ? -8.299 -16.532 -2.707 1.00 94.69 467 PHE A CA 1
ATOM 3569 C C . PHE A 1 467 ? -7.914 -15.688 -3.910 1.00 94.69 467 PHE A C 1
ATOM 3571 O O . PHE A 1 467 ? -8.471 -15.836 -4.999 1.00 94.69 467 PHE A O 1
ATOM 3578 N N . VAL A 1 468 ? -6.966 -14.788 -3.725 1.00 89.38 468 VAL A N 1
ATOM 3579 C CA . VAL A 1 468 ? -6.457 -13.949 -4.799 1.00 89.38 468 VAL A CA 1
ATOM 3580 C C . VAL A 1 468 ? -4.966 -14.153 -4.940 1.00 89.38 468 VAL A C 1
ATOM 3582 O O . VAL A 1 468 ? -4.255 -14.411 -3.972 1.00 89.38 468 VAL A O 1
ATOM 3585 N N . TYR A 1 469 ? -4.500 -14.139 -6.176 1.00 86.12 469 TYR A N 1
ATOM 3586 C CA . TYR A 1 469 ? -3.130 -14.497 -6.491 1.00 86.12 469 TYR A CA 1
ATOM 3587 C C . TYR A 1 469 ? -2.657 -13.742 -7.723 1.00 86.12 469 TYR A C 1
ATOM 3589 O O . TYR A 1 469 ? -3.445 -13.251 -8.542 1.00 86.12 469 TYR A O 1
ATOM 3597 N N . GLU A 1 470 ? -1.342 -13.658 -7.862 1.00 72.12 470 GLU A N 1
ATOM 3598 C CA . GLU A 1 470 ? -0.745 -13.057 -9.041 1.00 72.12 470 GLU A CA 1
ATOM 3599 C C . GLU A 1 470 ? -0.891 -13.978 -10.268 1.00 72.12 470 GLU A C 1
ATOM 3601 O O . GLU A 1 470 ? -0.768 -15.201 -10.202 1.00 72.12 470 GLU A O 1
ATOM 3606 N N . GLY A 1 471 ? -1.220 -13.405 -11.423 1.00 54.16 471 GLY A N 1
ATOM 3607 C CA . GLY A 1 471 ? -1.762 -14.170 -12.529 1.00 54.16 471 GLY A CA 1
ATOM 3608 C C . GLY A 1 471 ? -0.795 -15.068 -13.304 1.00 54.16 471 GLY A C 1
ATOM 3609 O O . GLY A 1 471 ? -0.282 -14.640 -14.327 1.00 54.16 471 GLY A O 1
ATOM 3610 N N . MET A 1 472 ? -0.762 -16.366 -12.989 1.00 45.72 472 MET A N 1
ATOM 3611 C CA . MET A 1 472 ? -0.030 -17.383 -13.766 1.00 45.72 472 MET A CA 1
ATOM 3612 C C . MET A 1 472 ? -0.683 -17.696 -15.128 1.00 45.72 472 MET A C 1
ATOM 3614 O O . MET A 1 472 ? -1.906 -17.880 -15.183 1.00 45.72 472 MET A O 1
ATOM 3618 N N . LYS A 1 473 ? 0.059 -17.766 -16.244 1.00 35.94 473 LYS A N 1
ATOM 3619 C CA . LYS A 1 473 ? -0.496 -18.257 -17.530 1.00 35.94 473 LYS A CA 1
ATOM 3620 C C . LYS A 1 473 ? 0.248 -19.511 -17.995 1.00 35.94 473 LYS A C 1
ATOM 3622 O O . LYS A 1 473 ? 1.247 -19.438 -18.698 1.00 35.94 473 LYS A O 1
ATOM 3627 N N . ILE A 1 474 ? -0.313 -20.672 -17.664 1.00 36.84 474 ILE A N 1
ATOM 3628 C CA . ILE A 1 474 ? 0.058 -21.959 -18.260 1.00 36.84 474 ILE A CA 1
ATOM 3629 C C . ILE A 1 474 ? -0.675 -22.062 -19.610 1.00 36.84 474 ILE A C 1
ATOM 3631 O O . ILE A 1 474 ? -1.879 -22.304 -19.648 1.00 36.84 474 ILE A O 1
ATOM 3635 N N . SER A 1 475 ? 0.022 -21.843 -20.728 1.00 30.98 475 SER A N 1
ATOM 3636 C CA . SER A 1 475 ? -0.449 -22.256 -22.060 1.00 30.98 475 SER A CA 1
ATOM 3637 C C . SER A 1 475 ? 0.605 -23.141 -22.702 1.00 30.98 475 SER A C 1
ATOM 3639 O O . SER A 1 475 ? 1.739 -22.726 -22.918 1.00 30.98 475 SER A O 1
ATOM 3641 N N . SER A 1 476 ? 0.201 -24.365 -23.017 1.00 37.19 476 SER A N 1
ATOM 3642 C CA . SER A 1 476 ? 1.031 -25.474 -23.480 1.00 37.19 476 SER A CA 1
ATOM 3643 C C . SER A 1 476 ? 1.474 -25.396 -24.940 1.00 37.19 476 SER A C 1
ATOM 3645 O O . SER A 1 476 ? 2.004 -26.375 -25.441 1.00 37.19 476 SER A O 1
ATOM 3647 N N . ASN A 1 477 ? 1.301 -24.276 -25.639 1.00 33.72 477 ASN A N 1
ATOM 3648 C CA . ASN A 1 477 ? 1.880 -24.058 -26.963 1.00 33.72 477 ASN A CA 1
ATOM 3649 C C . ASN A 1 477 ? 1.967 -22.551 -27.234 1.00 33.72 477 ASN A C 1
ATOM 3651 O O . ASN A 1 477 ? 1.030 -21.818 -26.919 1.00 33.72 477 ASN A O 1
ATOM 3655 N N . VAL A 1 478 ? 3.068 -22.137 -27.871 1.00 28.83 478 VAL A N 1
ATOM 3656 C CA . VAL A 1 478 ? 3.528 -20.759 -28.142 1.00 28.83 478 VAL A CA 1
ATOM 3657 C C . VAL A 1 478 ? 4.366 -20.153 -27.001 1.00 28.83 478 VAL A C 1
ATOM 3659 O O . VAL A 1 478 ? 3.847 -19.668 -26.000 1.00 28.83 478 VAL A O 1
ATOM 3662 N N . ASN A 1 479 ? 5.692 -20.159 -27.198 1.00 31.52 479 ASN A N 1
ATOM 3663 C CA . ASN A 1 479 ? 6.685 -19.427 -26.406 1.00 31.52 479 ASN A CA 1
ATOM 3664 C C . ASN A 1 479 ? 6.366 -17.928 -26.402 1.00 31.52 479 ASN A C 1
ATOM 3666 O O . ASN A 1 479 ? 6.772 -17.260 -27.340 1.00 31.52 479 ASN A O 1
ATOM 3670 N N . PHE A 1 480 ? 5.650 -17.434 -25.390 1.00 28.33 480 PHE A N 1
ATOM 3671 C CA . PHE A 1 480 ? 5.777 -16.089 -24.799 1.00 28.33 480 PHE A CA 1
ATOM 3672 C C . PHE A 1 480 ? 4.812 -15.973 -23.612 1.00 28.33 480 PHE A C 1
ATOM 3674 O O . PHE A 1 480 ? 3.773 -15.328 -23.721 1.00 28.33 480 PHE A O 1
ATOM 3681 N N . LEU A 1 481 ? 5.131 -16.617 -22.486 1.00 33.31 481 LEU A N 1
ATOM 3682 C CA . LEU A 1 481 ? 4.471 -16.399 -21.194 1.00 33.31 481 LEU A CA 1
ATOM 3683 C C . LEU A 1 481 ? 5.475 -16.689 -20.081 1.00 33.31 481 LEU A C 1
ATOM 3685 O O . LEU A 1 481 ? 5.924 -17.823 -19.965 1.00 33.31 481 LEU A O 1
ATOM 3689 N N . LEU A 1 482 ? 5.805 -15.686 -19.274 1.00 30.02 482 LEU A N 1
ATOM 3690 C CA . LEU A 1 482 ? 6.373 -15.896 -17.948 1.00 30.02 482 LEU A CA 1
ATOM 3691 C C . LEU A 1 482 ? 5.670 -14.937 -16.991 1.00 30.02 482 LEU A C 1
ATOM 3693 O O . LEU A 1 482 ? 5.470 -13.760 -17.303 1.00 30.02 482 LEU A O 1
ATOM 3697 N N . ASP A 1 483 ? 5.255 -15.502 -15.868 1.00 39.38 483 ASP A N 1
ATOM 3698 C CA . ASP A 1 483 ? 4.850 -14.823 -14.643 1.00 39.38 483 ASP A CA 1
ATOM 3699 C C . ASP A 1 483 ? 5.872 -13.717 -14.326 1.00 39.38 483 ASP A C 1
ATOM 3701 O O . ASP A 1 483 ? 7.055 -13.876 -14.633 1.00 39.38 483 ASP A O 1
ATOM 3705 N N . ILE A 1 484 ? 5.454 -12.559 -13.802 1.00 50.12 484 ILE A N 1
ATOM 3706 C CA . ILE A 1 484 ? 6.336 -11.377 -13.838 1.00 50.12 484 ILE A CA 1
ATOM 3707 C C . ILE A 1 484 ? 7.582 -11.578 -12.941 1.00 50.12 484 ILE A C 1
ATOM 3709 O O . ILE A 1 484 ? 8.641 -11.030 -13.252 1.00 50.12 484 ILE A O 1
ATOM 3713 N N . TRP A 1 485 ? 7.507 -12.426 -11.903 1.00 54.56 485 TRP A N 1
ATOM 3714 C CA . TRP A 1 485 ? 8.663 -12.786 -11.061 1.00 54.56 485 TRP A CA 1
ATOM 3715 C C . TRP A 1 485 ? 8.698 -14.215 -10.497 1.00 54.56 485 TRP A C 1
ATOM 3717 O O . TRP A 1 485 ? 9.795 -14.677 -10.184 1.00 54.56 485 TRP A O 1
ATOM 3727 N N . TYR A 1 486 ? 7.579 -14.939 -10.351 1.00 70.31 486 TYR A N 1
ATOM 3728 C CA . TYR A 1 486 ? 7.639 -16.302 -9.802 1.00 70.31 486 TYR A CA 1
ATOM 3729 C C . TYR A 1 486 ? 8.485 -17.229 -10.687 1.00 70.31 486 TYR A C 1
ATOM 3731 O O . TYR A 1 486 ? 8.283 -17.328 -11.899 1.00 70.31 486 TYR A O 1
ATOM 3739 N N . ARG A 1 487 ? 9.433 -17.939 -10.070 1.00 70.06 487 ARG A N 1
ATOM 3740 C CA . ARG A 1 487 ? 10.220 -18.995 -10.718 1.00 70.06 487 ARG A CA 1
ATOM 3741 C C . ARG A 1 487 ? 10.016 -20.296 -9.966 1.00 70.06 487 ARG A C 1
ATOM 3743 O O . ARG A 1 487 ? 9.934 -20.297 -8.741 1.00 70.06 487 ARG A O 1
ATOM 3750 N N . THR A 1 488 ? 9.986 -21.416 -10.688 1.00 73.62 488 THR A N 1
ATOM 3751 C CA . THR A 1 488 ? 9.918 -22.744 -10.067 1.00 73.62 488 THR A CA 1
ATOM 3752 C C . THR A 1 488 ? 11.039 -22.898 -9.037 1.00 73.62 488 THR A C 1
ATOM 3754 O O . THR A 1 488 ? 12.206 -22.686 -9.361 1.00 73.62 488 THR A O 1
ATOM 3757 N N . GLY A 1 489 ? 10.674 -23.244 -7.802 1.00 76.88 489 GLY A N 1
ATOM 3758 C CA . GLY A 1 489 ? 11.590 -23.310 -6.657 1.00 76.88 489 GLY A CA 1
ATOM 3759 C C . GLY A 1 489 ? 11.583 -22.072 -5.751 1.00 76.88 489 GLY A C 1
ATOM 3760 O O . GLY A 1 489 ? 12.021 -22.179 -4.612 1.00 76.88 489 GLY A O 1
ATOM 3761 N N . GLY A 1 490 ? 11.031 -20.935 -6.192 1.00 87.44 490 GLY A N 1
ATOM 3762 C CA . GLY A 1 490 ? 10.821 -19.755 -5.346 1.00 87.44 490 GLY A CA 1
ATOM 3763 C C . GLY A 1 490 ? 9.773 -19.994 -4.245 1.00 87.44 490 GLY A C 1
ATOM 3764 O O . GLY A 1 490 ? 8.956 -20.917 -4.370 1.00 87.44 490 GLY A O 1
ATOM 3765 N N . PRO A 1 491 ? 9.771 -19.196 -3.161 1.00 94.38 491 PRO A N 1
ATOM 3766 C CA . PRO A 1 491 ? 8.826 -19.339 -2.060 1.00 94.38 491 PRO A CA 1
ATOM 3767 C C . PRO A 1 491 ? 7.404 -18.921 -2.455 1.00 94.38 491 PRO A C 1
ATOM 3769 O O . PRO A 1 491 ? 7.186 -18.225 -3.445 1.00 94.38 491 PRO A O 1
ATOM 3772 N N . ILE A 1 492 ? 6.427 -19.303 -1.637 1.00 94.88 492 ILE A N 1
ATOM 3773 C CA . ILE A 1 492 ? 5.072 -18.749 -1.668 1.00 94.88 492 ILE A CA 1
ATOM 3774 C C . ILE A 1 492 ? 4.964 -17.721 -0.543 1.00 94.88 492 ILE A C 1
ATOM 3776 O O . ILE A 1 492 ? 5.143 -18.056 0.628 1.00 94.88 492 ILE A O 1
ATOM 3780 N N . PHE A 1 493 ? 4.664 -16.477 -0.892 1.00 95.50 493 PHE A N 1
ATOM 3781 C CA . PHE A 1 493 ? 4.255 -15.443 0.048 1.00 95.50 493 PHE A CA 1
ATOM 3782 C C . PHE A 1 493 ? 2.749 -15.537 0.228 1.00 95.50 493 PHE A C 1
ATOM 3784 O O . PHE A 1 493 ? 1.978 -15.235 -0.683 1.00 95.50 493 PHE A O 1
ATOM 3791 N N . PHE A 1 494 ? 2.352 -16.022 1.399 1.00 97.69 494 PHE A N 1
ATOM 3792 C CA . PHE A 1 494 ? 0.976 -16.349 1.722 1.00 97.69 494 PHE A CA 1
ATOM 3793 C C . PHE A 1 494 ? 0.447 -15.383 2.777 1.00 97.69 494 PHE A C 1
ATOM 3795 O O . PHE A 1 494 ? 0.856 -15.435 3.936 1.00 97.69 494 PHE A O 1
ATOM 3802 N N . TYR A 1 495 ? -0.470 -14.508 2.388 1.00 97.31 495 TYR A N 1
ATOM 3803 C CA . TYR A 1 495 ? -1.160 -13.641 3.328 1.00 97.31 495 TYR A CA 1
ATOM 3804 C C . TYR A 1 495 ? -2.332 -14.387 3.968 1.00 97.31 495 TYR A C 1
ATOM 3806 O O . TYR A 1 495 ? -3.227 -14.882 3.272 1.00 97.31 495 TYR A O 1
ATOM 3814 N N . CYS A 1 496 ? -2.320 -14.455 5.298 1.00 96.94 496 CYS A N 1
ATOM 3815 C CA . CYS A 1 496 ? -3.407 -15.019 6.088 1.00 96.94 496 CYS A CA 1
ATOM 3816 C C . CYS A 1 496 ? -4.509 -13.964 6.220 1.00 96.94 496 CYS A C 1
ATOM 3818 O O . CYS A 1 496 ? -4.431 -13.111 7.105 1.00 96.94 496 CYS A O 1
ATOM 3820 N N . GLY A 1 497 ? -5.504 -14.008 5.326 1.00 93.44 497 GLY A N 1
ATOM 3821 C CA . GLY A 1 497 ? -6.643 -13.097 5.379 1.00 93.44 497 GLY A CA 1
ATOM 3822 C C . GLY A 1 497 ? -7.336 -13.155 6.732 1.00 93.44 497 GLY A C 1
ATOM 3823 O O . GLY A 1 497 ? -7.413 -14.204 7.369 1.00 93.44 497 GLY A O 1
ATOM 3824 N N . ASN A 1 498 ? -7.814 -12.006 7.173 1.00 89.50 498 ASN A N 1
ATOM 3825 C CA . ASN A 1 498 ? -8.399 -11.814 8.488 1.00 89.50 498 ASN A CA 1
ATOM 3826 C C . ASN A 1 498 ? -9.837 -11.299 8.332 1.00 89.50 498 ASN A C 1
ATOM 3828 O O . ASN A 1 498 ? -10.555 -11.732 7.432 1.00 89.50 498 ASN A O 1
ATOM 3832 N N . GLU A 1 499 ? -10.287 -10.426 9.217 1.00 89.75 499 GLU A N 1
ATOM 3833 C CA . GLU A 1 499 ? -11.680 -10.008 9.350 1.00 89.75 499 GLU A CA 1
ATOM 3834 C C . GLU A 1 499 ? -12.128 -8.927 8.356 1.00 89.75 499 GLU A C 1
ATOM 3836 O O . GLU A 1 499 ? -12.553 -7.832 8.720 1.00 89.75 499 GLU A O 1
ATOM 3841 N N . GLY A 1 500 ? -12.023 -9.242 7.068 1.00 87.00 500 GLY A N 1
ATOM 3842 C CA . GLY A 1 500 ? -12.472 -8.360 6.000 1.00 87.00 500 GLY A CA 1
ATOM 3843 C C . GLY A 1 500 ? -12.348 -8.973 4.611 1.00 87.00 500 GLY A C 1
ATOM 3844 O O . GLY A 1 500 ? -11.912 -10.113 4.427 1.00 87.00 500 GLY A O 1
ATOM 3845 N N . ASN A 1 501 ? -12.721 -8.185 3.609 1.00 86.81 501 ASN A N 1
ATOM 3846 C CA . ASN A 1 501 ? -12.634 -8.569 2.207 1.00 86.81 501 ASN A CA 1
ATOM 3847 C C . ASN A 1 501 ? -11.171 -8.704 1.751 1.00 86.81 501 ASN A C 1
ATOM 3849 O O . ASN A 1 501 ? -10.378 -7.772 1.869 1.00 86.81 501 ASN A O 1
ATOM 3853 N N . ILE A 1 502 ? -10.813 -9.837 1.140 1.00 89.12 502 ILE A N 1
ATOM 3854 C CA . ILE A 1 502 ? -9.417 -10.127 0.779 1.00 89.12 502 ILE A CA 1
ATOM 3855 C C . ILE A 1 502 ? -8.788 -9.143 -0.217 1.00 89.12 502 ILE A C 1
ATOM 3857 O O . ILE A 1 502 ? -7.570 -8.954 -0.222 1.00 89.12 502 ILE A O 1
ATOM 3861 N N . LEU A 1 503 ? -9.604 -8.497 -1.055 1.00 83.94 503 LEU A N 1
ATOM 3862 C CA . LEU A 1 503 ? -9.132 -7.512 -2.033 1.00 83.94 503 LEU A CA 1
ATOM 3863 C C . LEU A 1 503 ? -8.634 -6.222 -1.371 1.00 83.94 503 LEU A C 1
ATOM 3865 O O . LEU A 1 503 ? -7.771 -5.546 -1.927 1.00 83.94 503 LEU A O 1
ATOM 3869 N N . GLU A 1 504 ? -9.141 -5.901 -0.184 1.00 78.06 504 GLU A N 1
ATOM 3870 C CA . GLU A 1 504 ? -8.667 -4.766 0.608 1.00 78.06 504 GLU A CA 1
ATOM 3871 C C . GLU A 1 504 ? -7.241 -5.040 1.104 1.00 78.06 504 GLU A C 1
ATOM 3873 O O . GLU A 1 504 ? -6.331 -4.234 0.910 1.00 78.06 504 GLU A O 1
ATOM 3878 N N . PHE A 1 505 ? -6.980 -6.240 1.630 1.00 83.00 505 PHE A N 1
ATOM 3879 C CA . PHE A 1 505 ? -5.630 -6.630 2.051 1.00 83.00 505 PHE A CA 1
ATOM 3880 C C . PHE A 1 505 ? -4.638 -6.670 0.877 1.00 83.00 505 PHE A C 1
ATOM 3882 O O . PHE A 1 505 ? -3.489 -6.247 1.035 1.00 83.00 505 PHE A O 1
ATOM 3889 N N . TRP A 1 506 ? -5.081 -7.101 -0.310 1.00 82.94 506 TRP A N 1
ATOM 3890 C CA . TRP A 1 506 ? -4.275 -7.085 -1.539 1.00 82.94 506 TRP A CA 1
ATOM 3891 C C . TRP A 1 506 ? -3.775 -5.678 -1.896 1.00 82.94 506 TRP A C 1
ATOM 3893 O O . TRP A 1 506 ? -2.603 -5.503 -2.221 1.00 82.94 506 TRP A O 1
ATOM 3903 N N . ASN A 1 507 ? -4.637 -4.664 -1.806 1.00 75.75 507 ASN A N 1
ATOM 3904 C CA . ASN A 1 507 ? -4.291 -3.296 -2.204 1.00 75.75 507 ASN A CA 1
ATOM 3905 C C . ASN A 1 507 ? -3.330 -2.597 -1.232 1.00 75.75 507 ASN A C 1
ATOM 3907 O O . ASN A 1 507 ? -2.667 -1.634 -1.619 1.00 75.75 507 ASN A O 1
ATOM 3911 N N . ASN A 1 508 ? -3.245 -3.067 0.015 1.00 76.38 508 ASN A N 1
ATOM 3912 C CA . ASN A 1 508 ? -2.575 -2.331 1.090 1.00 76.38 508 ASN A CA 1
ATOM 3913 C C . ASN A 1 508 ? -1.373 -3.044 1.698 1.00 76.38 508 ASN A C 1
ATOM 3915 O O . ASN A 1 508 ? -0.568 -2.407 2.378 1.00 76.38 508 ASN A O 1
ATOM 3919 N N . THR A 1 509 ? -1.189 -4.326 1.389 1.00 81.62 509 THR A N 1
ATOM 3920 C CA . THR A 1 509 ? -0.013 -5.104 1.798 1.00 81.62 509 THR A CA 1
ATOM 3921 C C . THR A 1 509 ? 1.091 -4.989 0.742 1.00 81.62 509 THR A C 1
ATOM 3923 O O . THR A 1 509 ? 1.578 -5.980 0.197 1.00 81.62 509 THR A O 1
ATOM 3926 N N . GLY A 1 510 ? 1.456 -3.747 0.404 1.00 78.56 510 GLY A N 1
ATOM 3927 C CA . GLY A 1 510 ? 2.408 -3.437 -0.666 1.00 78.56 510 GLY A CA 1
ATOM 3928 C C . GLY A 1 510 ? 3.791 -4.058 -0.454 1.00 78.56 510 GLY A C 1
ATOM 3929 O O . GLY A 1 510 ? 4.418 -4.473 -1.423 1.00 78.56 510 GLY A O 1
ATOM 3930 N N . PHE A 1 511 ? 4.223 -4.234 0.799 1.00 83.88 511 PHE A N 1
ATOM 3931 C CA . PHE A 1 511 ? 5.530 -4.810 1.116 1.00 83.88 511 PHE A CA 1
ATOM 3932 C C . PHE A 1 511 ? 5.730 -6.195 0.490 1.00 83.88 511 PHE A C 1
ATOM 3934 O O . PHE A 1 511 ? 6.778 -6.448 -0.098 1.00 83.88 511 PHE A O 1
ATOM 3941 N N . MET A 1 512 ? 4.713 -7.069 0.522 1.00 84.69 512 MET A N 1
ATOM 3942 C CA . MET A 1 512 ? 4.791 -8.393 -0.112 1.00 84.69 512 MET A CA 1
ATOM 3943 C C . MET A 1 512 ? 5.088 -8.298 -1.614 1.00 84.69 512 MET A C 1
ATOM 3945 O O . MET A 1 512 ? 5.835 -9.123 -2.138 1.00 84.69 512 MET A O 1
ATOM 3949 N N . PHE A 1 513 ? 4.532 -7.295 -2.297 1.00 78.38 513 PHE A N 1
ATOM 3950 C CA . PHE A 1 513 ? 4.776 -7.044 -3.718 1.00 78.38 513 PHE A CA 1
ATOM 3951 C C . PHE A 1 513 ? 6.148 -6.420 -3.961 1.00 78.38 513 PHE A C 1
ATOM 3953 O O . PHE A 1 513 ? 6.811 -6.797 -4.924 1.00 78.38 513 PHE A O 1
ATOM 3960 N N . ASP A 1 514 ? 6.596 -5.527 -3.077 1.00 74.31 514 ASP A N 1
ATOM 3961 C CA . ASP A 1 514 ? 7.914 -4.893 -3.163 1.00 74.31 514 ASP A CA 1
ATOM 3962 C C . ASP A 1 514 ? 9.039 -5.940 -3.089 1.00 74.31 514 ASP A C 1
ATOM 3964 O O . ASP A 1 514 ? 10.019 -5.862 -3.834 1.00 74.31 514 ASP A O 1
ATOM 3968 N N . ILE A 1 515 ? 8.885 -6.959 -2.232 1.00 79.81 515 ILE A N 1
ATOM 3969 C CA . ILE A 1 515 ? 9.922 -7.978 -2.008 1.00 79.81 515 ILE A CA 1
ATOM 3970 C C . ILE A 1 515 ? 9.749 -9.253 -2.842 1.00 79.81 515 ILE A C 1
ATOM 3972 O O . ILE A 1 515 ? 10.725 -9.977 -3.043 1.00 79.81 515 ILE A O 1
ATOM 3976 N N . ALA A 1 516 ? 8.563 -9.551 -3.382 1.00 79.00 516 ALA A N 1
ATOM 3977 C CA . ALA A 1 516 ? 8.351 -10.767 -4.176 1.00 79.00 516 ALA A CA 1
ATOM 3978 C C . ALA A 1 516 ? 9.327 -10.932 -5.363 1.00 79.00 516 ALA A C 1
ATOM 3980 O O . ALA A 1 516 ? 9.824 -12.050 -5.544 1.00 79.00 516 ALA A O 1
ATOM 3981 N N . PRO A 1 517 ? 9.700 -9.875 -6.119 1.00 71.81 517 PRO A N 1
ATOM 3982 C CA . PRO A 1 517 ? 10.713 -9.977 -7.168 1.00 71.81 517 PRO A CA 1
ATOM 3983 C C . PRO A 1 517 ? 12.096 -10.392 -6.660 1.00 71.81 517 PRO A C 1
ATOM 3985 O O . PRO A 1 517 ? 12.810 -11.101 -7.365 1.00 71.81 517 PRO A O 1
ATOM 3988 N N . MET A 1 518 ? 12.474 -9.989 -5.442 1.00 76.94 518 MET A N 1
ATOM 3989 C CA . MET A 1 518 ? 13.771 -10.341 -4.847 1.00 76.94 518 MET A CA 1
ATOM 3990 C C . MET A 1 518 ? 13.878 -11.841 -4.571 1.00 76.94 518 MET A C 1
ATOM 3992 O O . MET A 1 518 ? 14.945 -12.432 -4.719 1.00 76.94 518 MET A O 1
ATOM 3996 N N . PHE A 1 519 ? 12.759 -12.456 -4.195 1.00 80.44 519 PHE A N 1
ATOM 3997 C CA . PHE A 1 519 ? 12.696 -13.866 -3.827 1.00 80.44 519 PHE A CA 1
ATOM 3998 C C . PHE A 1 519 ? 12.183 -14.767 -4.955 1.00 80.44 519 PHE A C 1
ATOM 4000 O O . PHE A 1 519 ? 12.175 -15.984 -4.799 1.00 80.44 519 PHE A O 1
ATOM 4007 N N . ASN A 1 520 ? 11.776 -14.201 -6.097 1.00 81.38 520 ASN A N 1
ATOM 4008 C CA . ASN A 1 520 ? 11.002 -14.900 -7.129 1.00 81.38 520 ASN A CA 1
ATOM 4009 C C . ASN A 1 520 ? 9.748 -15.574 -6.535 1.00 81.38 520 ASN A C 1
ATOM 4011 O O . ASN A 1 520 ? 9.456 -16.733 -6.837 1.00 81.38 520 ASN A O 1
ATOM 4015 N N . ALA A 1 521 ? 9.050 -14.874 -5.636 1.00 85.06 521 ALA A N 1
ATOM 4016 C CA . ALA A 1 521 ? 7.979 -15.442 -4.827 1.00 85.06 521 ALA A CA 1
ATOM 4017 C C . ALA A 1 521 ? 6.630 -15.481 -5.560 1.00 85.06 521 ALA A C 1
ATOM 4019 O O . ALA A 1 521 ? 6.271 -14.547 -6.273 1.00 85.06 521 ALA A O 1
ATOM 4020 N N . LEU A 1 522 ? 5.844 -16.533 -5.334 1.00 86.44 522 LEU A N 1
ATOM 4021 C CA . LEU A 1 522 ? 4.430 -16.563 -5.708 1.00 86.44 522 LEU A CA 1
ATOM 4022 C C . LEU A 1 522 ? 3.619 -15.841 -4.632 1.00 86.44 522 LEU A C 1
ATOM 4024 O O . LEU A 1 522 ? 3.697 -16.218 -3.467 1.00 86.44 522 LEU A O 1
ATOM 4028 N N . ILE A 1 523 ? 2.810 -14.856 -5.013 1.00 88.44 523 ILE A N 1
ATOM 4029 C CA . ILE A 1 523 ? 1.949 -14.129 -4.074 1.00 88.44 523 ILE A CA 1
ATOM 4030 C C . ILE A 1 523 ? 0.549 -14.744 -4.055 1.00 88.44 523 ILE A C 1
ATOM 4032 O O . ILE A 1 523 ? -0.103 -14.860 -5.097 1.00 88.44 523 ILE A O 1
ATOM 4036 N N . VAL A 1 524 ? 0.077 -15.087 -2.856 1.00 93.12 524 VAL A N 1
ATOM 4037 C CA . VAL A 1 524 ? -1.269 -15.603 -2.592 1.00 93.12 524 VA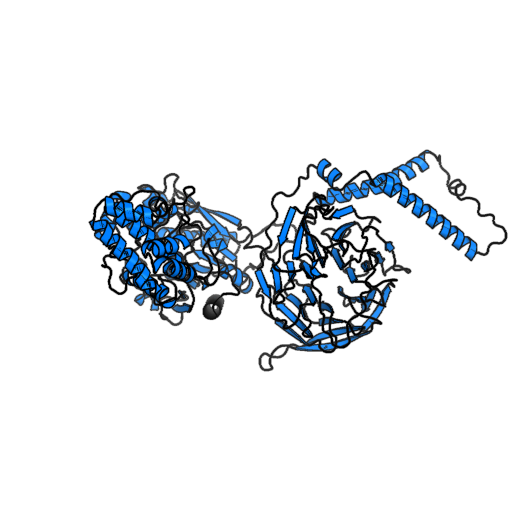L A CA 1
ATOM 4038 C C . VAL A 1 524 ? -1.841 -14.920 -1.353 1.00 93.12 524 VAL A C 1
ATOM 4040 O O . VAL A 1 524 ? -1.192 -14.858 -0.316 1.00 93.12 524 VAL A O 1
ATOM 4043 N N . PHE A 1 525 ? -3.083 -14.464 -1.441 1.00 94.81 525 PHE A N 1
ATOM 4044 C CA . PHE A 1 525 ? -3.879 -13.970 -0.325 1.00 94.81 525 PHE A CA 1
ATOM 4045 C C . PHE A 1 525 ? -5.115 -14.856 -0.205 1.00 94.81 525 PHE A C 1
ATOM 4047 O O . PHE A 1 525 ? -5.918 -14.934 -1.136 1.00 94.81 525 PHE A O 1
ATOM 4054 N N . ALA A 1 526 ? -5.269 -15.548 0.918 1.00 96.88 526 ALA A N 1
ATOM 4055 C CA . ALA A 1 526 ? -6.425 -16.406 1.154 1.00 96.88 526 ALA A CA 1
ATOM 4056 C C . ALA A 1 526 ? -7.474 -15.662 1.973 1.00 96.88 526 ALA A C 1
ATOM 4058 O O . ALA A 1 526 ? -7.153 -15.134 3.035 1.00 96.88 526 ALA A O 1
ATOM 4059 N N . GLU A 1 527 ? -8.717 -15.622 1.497 1.00 96.69 527 GLU A N 1
ATOM 4060 C CA . GLU A 1 527 ? -9.803 -15.015 2.255 1.00 96.69 527 GLU A CA 1
ATOM 4061 C C . GLU A 1 527 ? -10.200 -15.906 3.432 1.00 96.69 527 GLU A C 1
ATOM 4063 O O . GLU A 1 527 ? -10.236 -17.138 3.334 1.00 96.69 527 GLU A O 1
ATOM 4068 N N . HIS A 1 528 ? -10.492 -15.265 4.556 1.00 97.12 528 HIS A N 1
ATOM 4069 C CA . HIS A 1 528 ? -10.948 -15.934 5.757 1.00 97.12 528 HIS A CA 1
ATOM 4070 C C . HIS A 1 528 ? -12.403 -16.395 5.599 1.00 97.12 528 HIS A C 1
ATOM 4072 O O . HIS A 1 528 ? -13.237 -15.679 5.041 1.00 97.12 528 HIS A O 1
ATOM 4078 N N . ARG A 1 529 ? -12.753 -17.571 6.136 1.00 97.25 529 ARG A N 1
ATOM 4079 C CA . ARG A 1 529 ? -14.156 -18.016 6.185 1.00 97.25 529 ARG A CA 1
ATOM 4080 C C . ARG A 1 529 ? -15.045 -16.981 6.889 1.00 97.25 529 ARG A C 1
ATOM 4082 O O . ARG A 1 529 ? -14.627 -16.407 7.886 1.00 97.25 529 ARG A O 1
ATOM 4089 N N . TYR A 1 530 ? -16.276 -16.803 6.415 1.00 96.94 530 TYR A N 1
ATOM 4090 C CA . TYR A 1 530 ? -17.271 -15.813 6.875 1.00 96.94 530 TYR A CA 1
ATOM 4091 C C . TYR A 1 530 ? -16.990 -14.346 6.535 1.00 96.94 530 TYR A C 1
ATOM 4093 O O . TYR A 1 530 ? -17.845 -13.513 6.830 1.00 96.94 530 TYR A O 1
ATOM 4101 N N . TYR A 1 531 ? -15.875 -14.040 5.873 1.00 94.50 531 TYR A N 1
ATOM 4102 C CA . TYR A 1 531 ? -15.533 -12.681 5.461 1.00 94.50 531 TYR A CA 1
ATOM 4103 C C . TYR A 1 531 ? -15.573 -12.528 3.943 1.00 94.50 531 TYR A C 1
ATOM 4105 O O . TYR A 1 531 ? -15.331 -13.486 3.199 1.00 94.50 531 TYR A O 1
ATOM 4113 N N . GLY A 1 532 ? -15.901 -11.322 3.478 1.00 91.81 532 GLY A N 1
ATOM 4114 C CA . GLY A 1 532 ? -15.970 -11.016 2.052 1.00 91.81 532 GLY A CA 1
ATOM 4115 C C . GLY A 1 532 ? -16.960 -11.920 1.310 1.00 91.81 532 GLY A C 1
ATOM 4116 O O . GLY A 1 532 ? -18.162 -11.896 1.571 1.00 91.81 532 GLY A O 1
ATOM 4117 N N . GLU A 1 533 ? -16.466 -12.716 0.359 1.00 93.44 533 GLU A N 1
ATOM 4118 C CA . GLU A 1 533 ? -17.295 -13.641 -0.430 1.00 93.44 533 GLU A CA 1
ATOM 4119 C C . GLU A 1 533 ? -17.206 -15.097 0.057 1.00 93.44 533 GLU A C 1
ATOM 4121 O O . GLU A 1 533 ? -17.957 -15.955 -0.411 1.00 93.44 533 GLU A O 1
ATOM 4126 N N . SER A 1 534 ? -16.343 -15.386 1.032 1.00 96.56 534 SER A N 1
ATOM 4127 C CA . SER A 1 534 ? -16.053 -16.737 1.528 1.00 96.56 534 SER A CA 1
ATOM 4128 C C . SER A 1 534 ? -17.029 -17.181 2.616 1.00 96.56 534 SER A C 1
ATOM 4130 O O . SER A 1 534 ? -16.643 -17.507 3.738 1.00 96.56 534 SER A O 1
ATOM 4132 N N . THR A 1 535 ? -18.322 -17.189 2.294 1.00 94.69 535 THR A N 1
ATOM 4133 C CA . THR A 1 535 ? -19.400 -17.514 3.244 1.00 94.69 535 THR A CA 1
ATOM 4134 C C . THR A 1 535 ? -19.858 -18.976 3.107 1.00 94.69 535 THR A C 1
ATOM 4136 O O . THR A 1 535 ? -20.270 -19.379 2.016 1.00 94.69 535 THR A O 1
ATOM 4139 N N . PRO A 1 536 ? -19.825 -19.800 4.181 1.00 94.06 536 PRO A N 1
ATOM 4140 C CA . PRO A 1 536 ? -20.167 -21.222 4.060 1.00 94.06 536 PRO A CA 1
ATOM 4141 C C . PRO A 1 536 ? -21.631 -21.531 3.727 1.00 94.06 536 PRO A C 1
ATOM 4143 O O . PRO A 1 536 ? -21.938 -22.553 3.116 1.00 94.06 536 PRO A O 1
ATOM 4146 N N . PHE A 1 537 ? -22.548 -20.643 4.110 1.00 94.00 537 PHE A N 1
ATOM 4147 C CA . PHE A 1 537 ? -23.991 -20.810 3.931 1.00 94.00 537 PHE A CA 1
ATOM 4148 C C . PHE A 1 537 ? -24.665 -19.513 3.471 1.00 94.00 537 PHE A C 1
ATOM 4150 O O . PHE A 1 537 ? -24.216 -18.415 3.799 1.00 94.00 537 PHE A O 1
ATOM 4157 N N . LEU A 1 538 ? -25.831 -19.620 2.824 1.00 88.31 538 LEU A N 1
ATOM 4158 C CA . LEU A 1 538 ? -26.641 -18.446 2.461 1.00 88.31 538 LEU A CA 1
ATOM 4159 C C . LEU A 1 538 ? -27.028 -17.598 3.690 1.00 88.31 538 LEU A C 1
ATOM 4161 O O . LEU A 1 538 ? -27.016 -16.375 3.627 1.00 88.31 538 LEU A O 1
ATOM 4165 N N . ASN A 1 539 ? -27.314 -18.255 4.821 1.00 91.06 539 ASN A N 1
ATOM 4166 C CA . ASN A 1 539 ? -27.597 -17.618 6.110 1.00 91.06 539 ASN A CA 1
ATOM 4167 C C . ASN A 1 539 ? -26.438 -17.852 7.094 1.00 91.06 539 ASN A C 1
ATOM 4169 O O . ASN A 1 539 ? -26.648 -18.356 8.193 1.00 91.06 539 ASN A O 1
ATOM 4173 N N . SER A 1 540 ? -25.206 -17.536 6.689 1.00 93.69 540 SER A N 1
ATOM 4174 C CA . SER A 1 540 ? -24.006 -17.807 7.500 1.00 93.69 540 SER A CA 1
ATOM 4175 C C . SER A 1 540 ? -24.041 -17.164 8.892 1.00 93.69 540 SER A C 1
ATOM 4177 O O . SER A 1 540 ? -23.566 -17.763 9.845 1.00 93.69 540 SER A O 1
ATOM 4179 N N . PHE A 1 541 ? -24.640 -15.981 9.041 1.00 94.56 541 PHE A N 1
ATOM 4180 C CA . PHE A 1 541 ? -24.555 -15.180 10.270 1.00 94.56 541 PHE A CA 1
ATOM 4181 C C . PHE A 1 541 ? -25.627 -15.491 11.331 1.00 94.56 541 PHE A C 1
ATOM 4183 O O . PHE A 1 541 ? -25.860 -14.688 12.232 1.00 94.56 541 PHE A O 1
ATOM 4190 N N . VAL A 1 542 ? -26.313 -16.635 11.236 1.00 92.19 542 VAL A N 1
ATOM 4191 C CA . VAL A 1 542 ? -27.307 -17.067 12.235 1.00 92.19 542 VAL A CA 1
ATOM 4192 C C . VAL A 1 542 ? -26.962 -18.448 12.782 1.00 92.19 542 VAL A C 1
ATOM 4194 O O . VAL A 1 542 ? -26.352 -19.262 12.095 1.00 92.19 542 VAL A O 1
ATOM 4197 N N . GLN A 1 543 ? -27.370 -18.742 14.016 1.00 91.44 543 GLN A N 1
ATOM 4198 C CA . GLN A 1 543 ? -27.216 -20.083 14.588 1.00 91.44 543 GLN A CA 1
ATOM 4199 C C . GLN A 1 543 ? -28.056 -21.130 13.818 1.00 91.44 543 GLN A C 1
ATOM 4201 O O . GLN A 1 543 ? -29.166 -20.810 13.382 1.00 91.44 543 GLN A O 1
ATOM 4206 N N . PRO A 1 544 ? -27.583 -22.385 13.672 1.00 91.88 544 PRO A N 1
ATOM 4207 C CA . PRO A 1 544 ? -26.279 -22.900 14.108 1.00 91.88 544 PRO A CA 1
ATOM 4208 C C . PRO A 1 544 ? -25.124 -22.591 13.134 1.00 91.88 544 PRO A C 1
ATOM 4210 O O . PRO A 1 544 ? -23.977 -22.914 13.419 1.00 91.88 544 PRO A O 1
ATOM 4213 N N . TYR A 1 545 ? -25.413 -21.984 11.979 1.00 94.50 545 TYR A N 1
ATOM 4214 C CA . TYR A 1 545 ? -24.467 -21.816 10.874 1.00 94.50 545 TYR A CA 1
ATOM 4215 C C . TYR A 1 545 ? -23.272 -20.933 11.213 1.00 94.50 545 TYR A C 1
ATOM 4217 O O . TYR A 1 545 ? -22.183 -21.230 10.750 1.00 94.50 545 TYR A O 1
ATOM 4225 N N . ILE A 1 546 ? -23.422 -19.892 12.032 1.00 95.75 546 ILE A N 1
ATOM 4226 C CA . ILE A 1 546 ? -22.284 -19.047 12.438 1.00 95.75 546 ILE A CA 1
ATOM 4227 C C . ILE A 1 546 ? -21.278 -19.804 13.324 1.00 95.75 546 ILE A C 1
ATOM 4229 O O . ILE A 1 546 ? -20.119 -19.422 13.413 1.00 95.75 546 ILE A O 1
ATOM 4233 N N . GLY A 1 547 ? -21.686 -20.930 13.921 1.00 95.25 547 GLY A N 1
ATOM 4234 C CA . GLY A 1 547 ? -20.855 -21.734 14.817 1.00 95.25 547 GLY A CA 1
ATOM 4235 C C . GLY A 1 547 ? -19.626 -22.390 14.175 1.00 95.25 547 GLY A C 1
ATOM 4236 O O . GLY A 1 547 ? -18.759 -22.844 14.913 1.00 95.25 547 GLY A O 1
ATOM 4237 N N . PHE A 1 548 ? -19.513 -22.419 12.839 1.00 96.06 548 PHE A N 1
ATOM 4238 C CA . PHE A 1 548 ? -18.302 -22.892 12.144 1.00 96.06 548 PHE A CA 1
ATOM 4239 C C . PHE A 1 548 ? -17.258 -21.783 11.915 1.00 96.06 548 PHE A C 1
ATOM 4241 O O . PHE A 1 548 ? -16.252 -22.005 11.234 1.00 96.06 548 PHE A O 1
ATOM 4248 N N . LEU A 1 549 ? -17.487 -20.583 12.459 1.00 97.19 549 LEU A N 1
ATOM 4249 C CA . LEU A 1 549 ? -16.506 -19.507 12.512 1.00 97.19 549 LEU A CA 1
ATOM 4250 C C . LEU A 1 549 ? -15.631 -19.656 13.766 1.00 97.19 549 LEU A C 1
ATOM 4252 O O . LEU A 1 549 ? -16.052 -19.320 14.872 1.00 97.19 549 LEU A O 1
ATOM 4256 N N . SER A 1 550 ? -14.405 -20.143 13.580 1.00 95.62 550 SER A N 1
ATOM 4257 C CA . SER A 1 550 ? -13.365 -20.175 14.614 1.00 95.62 550 SER A CA 1
ATOM 4258 C C . SER A 1 550 ? -11.974 -19.987 14.013 1.00 95.62 550 SER A C 1
ATOM 4260 O O . SER A 1 550 ? -11.752 -20.210 12.818 1.00 95.62 550 SER A O 1
ATOM 4262 N N . ILE A 1 551 ? -11.017 -19.609 14.860 1.00 95.38 551 ILE A N 1
ATOM 4263 C CA . ILE A 1 551 ? -9.612 -19.435 14.485 1.00 95.38 551 ILE A CA 1
ATOM 4264 C C . ILE A 1 551 ? -9.015 -20.754 13.983 1.00 95.38 551 ILE A C 1
ATOM 4266 O O . ILE A 1 551 ? -8.270 -20.761 13.004 1.00 95.38 551 ILE A O 1
ATOM 4270 N N . GLN A 1 552 ? -9.333 -21.883 14.622 1.00 95.31 552 GLN A N 1
ATOM 4271 C CA . GLN A 1 552 ? -8.766 -23.178 14.241 1.00 95.31 552 GLN A CA 1
ATOM 4272 C C . GLN A 1 552 ? -9.316 -23.654 12.894 1.00 95.31 552 GLN A C 1
ATOM 4274 O O . GLN A 1 552 ? -8.557 -24.221 12.110 1.00 95.31 552 GLN A O 1
ATOM 4279 N N . GLU A 1 553 ? -10.602 -23.416 12.620 1.00 97.12 553 GLU A N 1
ATOM 4280 C CA . GLU A 1 553 ? -11.232 -23.744 11.337 1.00 97.12 553 GLU A CA 1
ATOM 4281 C C . GLU A 1 553 ? -10.619 -22.919 10.195 1.00 97.12 553 GLU A C 1
ATOM 4283 O O . GLU A 1 553 ? -10.221 -23.476 9.177 1.00 97.12 553 GLU A O 1
ATOM 4288 N N . ALA A 1 554 ? -10.420 -21.612 10.391 1.00 97.69 554 ALA A N 1
ATOM 4289 C CA . ALA A 1 554 ? -9.761 -20.761 9.399 1.00 97.69 554 ALA A CA 1
ATOM 4290 C C . ALA A 1 554 ? -8.291 -21.144 9.150 1.00 97.69 554 ALA A C 1
ATOM 4292 O O . ALA A 1 554 ? -7.820 -21.161 8.014 1.00 97.69 554 ALA A O 1
ATOM 4293 N N . MET A 1 555 ? -7.549 -21.503 10.201 1.00 98.00 555 MET A N 1
ATOM 4294 C CA . MET A 1 555 ? -6.181 -22.003 10.048 1.00 98.00 555 MET A CA 1
ATOM 4295 C C . MET A 1 555 ? -6.130 -23.333 9.285 1.00 98.00 555 MET A C 1
ATOM 4297 O O . MET A 1 555 ? -5.218 -23.555 8.488 1.00 98.00 555 MET A O 1
ATOM 4301 N N . ALA A 1 556 ? -7.091 -24.225 9.533 1.00 97.81 556 ALA A N 1
ATOM 4302 C CA . ALA A 1 556 ? -7.210 -25.476 8.795 1.00 97.81 556 ALA A CA 1
ATOM 4303 C C . ALA A 1 556 ? -7.563 -25.222 7.319 1.00 97.81 556 ALA A C 1
ATOM 4305 O O . ALA A 1 556 ? -6.972 -25.861 6.447 1.00 97.81 556 ALA A O 1
ATOM 4306 N N . ASP A 1 557 ? -8.397 -24.216 7.027 1.00 98.38 557 ASP A N 1
ATOM 4307 C CA . ASP A 1 557 ? -8.668 -23.793 5.650 1.00 98.38 557 ASP A CA 1
ATOM 4308 C C . ASP A 1 557 ? -7.397 -23.384 4.911 1.00 98.38 557 ASP A C 1
ATOM 4310 O O . ASP A 1 557 ? -7.147 -23.834 3.793 1.00 98.38 557 ASP A O 1
ATOM 4314 N N . PHE A 1 558 ? -6.568 -22.544 5.537 1.00 98.44 558 PHE A N 1
ATOM 4315 C CA . PHE A 1 558 ? -5.307 -22.110 4.941 1.00 98.44 558 PHE A CA 1
ATOM 4316 C C . PHE A 1 558 ? -4.346 -23.280 4.730 1.00 98.44 558 PHE A C 1
ATOM 4318 O O . PHE A 1 558 ? -3.712 -23.363 3.680 1.00 98.44 558 PHE A O 1
ATOM 4325 N N . ALA A 1 559 ? -4.243 -24.195 5.697 1.00 97.94 559 ALA A N 1
ATOM 4326 C CA . ALA A 1 559 ? -3.393 -25.378 5.586 1.00 97.94 559 ALA A CA 1
ATOM 4327 C C . ALA A 1 559 ? -3.806 -26.283 4.408 1.00 97.94 559 ALA A C 1
ATOM 4329 O O . ALA A 1 559 ? -2.942 -26.735 3.644 1.00 97.94 559 ALA A O 1
ATOM 4330 N N . ASP A 1 560 ? -5.109 -26.511 4.232 1.00 96.75 560 ASP A N 1
ATOM 4331 C CA . ASP A 1 560 ? -5.644 -27.303 3.123 1.00 96.75 560 ASP A CA 1
ATOM 4332 C C . ASP A 1 560 ? -5.453 -26.588 1.775 1.00 96.75 560 ASP A C 1
ATOM 4334 O O . ASP A 1 560 ? -4.865 -27.141 0.840 1.00 96.75 560 ASP A O 1
ATOM 4338 N N . LEU A 1 561 ? -5.814 -25.302 1.707 1.00 96.88 561 LEU A N 1
ATOM 4339 C CA . LEU A 1 561 ? -5.656 -24.480 0.509 1.00 96.88 561 LEU A CA 1
ATOM 4340 C C . LEU A 1 561 ? -4.197 -24.440 0.035 1.00 96.88 561 LEU A C 1
ATOM 4342 O O . LEU A 1 561 ? -3.928 -24.695 -1.137 1.00 96.88 561 LEU A O 1
ATOM 4346 N N . ILE A 1 562 ? -3.234 -24.169 0.925 1.00 96.94 562 ILE A N 1
ATOM 4347 C CA . ILE A 1 562 ? -1.803 -24.131 0.575 1.00 96.94 562 ILE A CA 1
ATOM 4348 C C . ILE A 1 562 ? -1.361 -25.460 -0.047 1.00 96.94 562 ILE A C 1
ATOM 4350 O O . ILE A 1 562 ? -0.631 -25.462 -1.040 1.00 96.94 562 ILE A O 1
ATOM 4354 N N . SER A 1 563 ? -1.808 -26.585 0.512 1.00 93.25 563 SER A N 1
ATOM 4355 C CA . SER A 1 563 ? -1.449 -27.920 0.029 1.00 93.25 563 SER A CA 1
ATOM 4356 C C . SER A 1 563 ? -1.919 -28.145 -1.411 1.00 93.25 563 SER A C 1
ATOM 4358 O O . SER A 1 563 ? -1.162 -28.658 -2.240 1.00 93.25 563 SER A O 1
ATOM 4360 N N . VAL A 1 564 ? -3.127 -27.685 -1.744 1.00 91.38 564 VAL A N 1
ATOM 4361 C CA . VAL A 1 564 ? -3.680 -27.761 -3.103 1.00 91.38 564 VAL A CA 1
ATOM 4362 C C . VAL A 1 564 ? -2.999 -26.776 -4.051 1.00 91.38 564 VAL A C 1
ATOM 4364 O O . VAL A 1 564 ? -2.611 -27.161 -5.158 1.00 91.38 564 VAL A O 1
ATOM 4367 N N . LEU A 1 565 ? -2.781 -25.529 -3.627 1.00 89.69 565 LEU A N 1
ATOM 4368 C CA . LEU A 1 565 ? -2.127 -24.510 -4.454 1.00 89.69 565 LEU A CA 1
ATOM 4369 C C . LEU A 1 565 ? -0.691 -24.900 -4.813 1.00 89.69 565 LEU A C 1
ATOM 4371 O O . LEU A 1 565 ? -0.263 -24.681 -5.947 1.00 89.69 565 LEU A O 1
ATOM 4375 N N . LYS A 1 566 ? 0.034 -25.557 -3.899 1.00 90.88 566 LYS A N 1
ATOM 4376 C CA . LYS A 1 566 ? 1.360 -26.117 -4.188 1.00 90.88 566 LYS A CA 1
ATOM 4377 C C . LYS A 1 566 ? 1.337 -27.113 -5.347 1.00 90.88 566 LYS A C 1
ATOM 4379 O O . LYS A 1 566 ? 2.265 -27.130 -6.149 1.00 90.88 566 LYS A O 1
ATOM 4384 N N . ILE A 1 567 ? 0.289 -27.924 -5.472 1.00 88.69 567 ILE A N 1
ATOM 4385 C CA . ILE A 1 567 ? 0.132 -28.854 -6.598 1.00 88.69 567 ILE A CA 1
ATOM 4386 C C . ILE A 1 567 ? -0.271 -28.083 -7.859 1.00 88.69 567 ILE A C 1
ATOM 4388 O O . ILE A 1 567 ? 0.344 -28.251 -8.911 1.00 88.69 567 ILE A O 1
ATOM 4392 N N . GLN A 1 568 ? -1.274 -27.209 -7.748 1.00 85.12 568 GLN A N 1
ATOM 4393 C CA . GLN A 1 568 ? -1.838 -26.462 -8.873 1.00 85.12 568 GLN A CA 1
ATOM 4394 C C . GLN A 1 568 ? -0.808 -25.567 -9.576 1.00 85.12 568 GLN A C 1
ATOM 4396 O O . GLN A 1 568 ? -0.820 -25.467 -10.802 1.00 85.12 568 GLN A O 1
ATOM 4401 N N . PHE A 1 569 ? 0.092 -24.943 -8.816 1.00 80.88 569 PHE A N 1
ATOM 4402 C CA . PHE A 1 569 ? 1.130 -24.053 -9.340 1.00 80.88 569 PHE A CA 1
ATOM 4403 C C . PHE A 1 569 ? 2.487 -24.739 -9.553 1.00 80.88 569 PHE A C 1
ATOM 4405 O O . PHE A 1 569 ? 3.478 -24.061 -9.809 1.00 80.88 569 PHE A O 1
ATOM 4412 N N . ASN A 1 570 ? 2.547 -26.077 -9.481 1.00 84.00 570 ASN A N 1
ATOM 4413 C CA . ASN A 1 570 ? 3.791 -26.850 -9.596 1.00 84.00 570 ASN A CA 1
ATOM 4414 C C . ASN A 1 570 ? 4.893 -26.356 -8.627 1.00 84.00 570 ASN A C 1
ATOM 4416 O O . ASN A 1 570 ? 6.067 -26.244 -8.979 1.00 84.00 570 ASN A O 1
ATOM 4420 N N . ALA A 1 571 ? 4.476 -26.049 -7.398 1.00 86.94 571 ALA A N 1
ATOM 4421 C CA . ALA A 1 571 ? 5.240 -25.439 -6.313 1.00 86.94 571 ALA A CA 1
ATOM 4422 C C . ALA A 1 571 ? 5.356 -26.389 -5.099 1.00 86.94 571 ALA A C 1
ATOM 4424 O O . ALA A 1 571 ? 5.405 -25.958 -3.948 1.00 86.94 571 ALA A O 1
ATOM 4425 N N . THR A 1 572 ? 5.371 -27.708 -5.324 1.00 87.75 572 THR A N 1
ATOM 4426 C CA . THR A 1 572 ? 5.331 -28.722 -4.250 1.00 87.75 572 THR A CA 1
ATOM 4427 C C . THR A 1 572 ? 6.526 -28.661 -3.301 1.00 87.75 572 THR A C 1
ATOM 4429 O O . THR A 1 572 ? 6.376 -28.971 -2.122 1.00 87.75 572 THR A O 1
ATOM 4432 N N . SER A 1 573 ? 7.693 -28.238 -3.790 1.00 88.56 573 SER A N 1
ATOM 4433 C CA . SER A 1 573 ? 8.906 -28.027 -2.989 1.00 88.56 573 SER A CA 1
ATOM 4434 C C . SER A 1 573 ? 9.080 -26.585 -2.507 1.00 88.56 573 SER A C 1
ATOM 4436 O O . SER A 1 573 ? 10.073 -26.293 -1.850 1.00 88.56 573 SER A O 1
ATOM 4438 N N . SER A 1 574 ? 8.166 -25.671 -2.848 1.00 92.69 574 SER A N 1
ATOM 4439 C CA . SER A 1 574 ? 8.305 -24.265 -2.475 1.00 92.69 574 SER A CA 1
ATOM 4440 C C . SER A 1 574 ? 8.078 -24.082 -0.967 1.00 92.69 574 SER A C 1
ATOM 4442 O O . SER A 1 574 ? 7.041 -24.531 -0.448 1.00 92.69 574 SER A O 1
ATOM 4444 N N . PRO A 1 575 ? 9.000 -23.416 -0.248 1.00 96.44 575 PRO A N 1
ATOM 4445 C CA . PRO A 1 575 ? 8.758 -22.978 1.124 1.00 96.44 575 PRO A CA 1
ATOM 4446 C C . PRO A 1 575 ? 7.650 -21.919 1.159 1.00 96.44 575 PRO A C 1
ATOM 4448 O O . PRO A 1 575 ? 7.410 -21.229 0.168 1.00 96.44 575 PRO A O 1
ATOM 4451 N N . VAL A 1 576 ? 6.958 -21.789 2.292 1.00 97.81 576 VAL A N 1
ATOM 4452 C CA . VAL A 1 576 ? 5.846 -20.833 2.444 1.00 97.81 576 VAL A CA 1
ATOM 4453 C C . VAL A 1 576 ? 6.162 -19.866 3.567 1.00 97.81 576 VAL A C 1
ATOM 4455 O O . VAL A 1 576 ? 6.440 -20.293 4.687 1.00 97.81 576 VAL A O 1
ATOM 4458 N N . ILE A 1 577 ? 6.097 -18.572 3.275 1.00 98.44 577 ILE A N 1
ATOM 4459 C CA . ILE A 1 577 ? 6.230 -17.509 4.267 1.00 98.44 577 ILE A CA 1
ATOM 4460 C C . ILE A 1 577 ? 4.844 -16.926 4.512 1.00 98.44 577 ILE A C 1
ATOM 4462 O O . ILE A 1 577 ? 4.207 -16.432 3.580 1.00 98.44 577 ILE A O 1
ATOM 4466 N N . ALA A 1 578 ? 4.377 -17.020 5.755 1.00 98.38 578 ALA A N 1
ATOM 4467 C CA . ALA A 1 578 ? 3.103 -16.452 6.161 1.00 98.38 578 ALA A CA 1
ATOM 4468 C C . ALA A 1 578 ? 3.268 -14.962 6.482 1.00 98.38 578 ALA A C 1
ATOM 4470 O O . ALA A 1 578 ? 4.152 -14.582 7.247 1.00 98.38 578 ALA A O 1
ATOM 4471 N N . PHE A 1 579 ? 2.394 -14.132 5.935 1.00 97.69 579 PHE A N 1
ATOM 4472 C CA . PHE A 1 579 ? 2.295 -12.716 6.264 1.00 97.69 579 PHE A CA 1
ATOM 4473 C C . PHE A 1 579 ? 0.942 -12.441 6.894 1.00 97.69 579 PHE A C 1
ATOM 4475 O O . PHE A 1 579 ? -0.064 -13.062 6.537 1.00 97.69 579 PHE A O 1
ATOM 4482 N N . GLY A 1 580 ? 0.920 -11.495 7.821 1.00 90.75 580 GLY A N 1
ATOM 4483 C CA . GLY A 1 580 ? -0.322 -11.031 8.394 1.00 90.75 580 GLY A CA 1
ATOM 4484 C C . GLY A 1 580 ? -0.143 -9.775 9.228 1.00 90.75 580 GLY A C 1
ATOM 4485 O O . GLY A 1 580 ? 0.829 -9.613 9.962 1.00 90.75 580 GLY A O 1
ATOM 4486 N N . GLY A 1 581 ? -1.133 -8.911 9.119 1.00 79.12 581 GLY A N 1
ATOM 4487 C CA . GLY A 1 581 ? -1.348 -7.691 9.885 1.00 79.12 581 GLY A CA 1
ATOM 4488 C C . GLY A 1 581 ? -2.687 -7.144 9.417 1.00 79.12 581 GLY A C 1
ATOM 4489 O O . GLY A 1 581 ? -3.047 -7.389 8.269 1.00 79.12 581 GLY A O 1
ATOM 4490 N N . ARG A 1 582 ? -3.477 -6.507 10.279 1.00 67.50 582 ARG A N 1
ATOM 4491 C CA . ARG A 1 582 ? -4.801 -6.029 9.853 1.00 67.50 582 ARG A CA 1
ATOM 4492 C C . ARG A 1 582 ? -4.681 -4.961 8.762 1.00 67.50 582 ARG A C 1
ATOM 4494 O O . ARG A 1 582 ? -3.621 -4.420 8.510 1.00 67.50 582 ARG A O 1
ATOM 4501 N N . PHE A 1 583 ? -5.775 -4.677 8.080 1.00 48.53 583 PHE A N 1
ATOM 4502 C CA . PHE A 1 583 ? -5.936 -3.495 7.261 1.00 48.53 583 PHE A CA 1
ATOM 4503 C C . PHE A 1 583 ? -7.380 -2.972 7.444 1.00 48.53 583 PHE A C 1
ATOM 4505 O O . PHE A 1 583 ? -8.291 -3.788 7.549 1.00 48.53 583 PHE A O 1
ATOM 4512 N N . CYS A 1 584 ? -7.605 -1.653 7.551 1.00 47.00 584 CYS A N 1
ATOM 4513 C CA . CYS A 1 584 ? -8.954 -1.054 7.641 1.00 47.00 584 CYS A CA 1
ATOM 4514 C C . CYS A 1 584 ? -9.183 -0.158 6.425 1.00 47.00 584 CYS A C 1
ATOM 4516 O O . CYS A 1 584 ? -8.611 0.929 6.377 1.00 47.00 584 CYS A O 1
ATOM 4518 N N . ASP A 1 585 ? -9.993 -0.586 5.457 1.00 41.78 585 ASP A N 1
ATOM 4519 C CA . ASP A 1 585 ? -9.996 0.064 4.136 1.00 41.78 585 ASP A CA 1
ATOM 4520 C C . ASP A 1 585 ? -11.237 0.864 3.786 1.00 41.78 585 ASP A C 1
ATOM 4522 O O . ASP A 1 585 ? -11.220 1.664 2.854 1.00 41.78 585 ASP A O 1
ATOM 4526 N N . VAL A 1 586 ? -12.325 0.707 4.531 1.00 38.28 586 VAL A N 1
ATOM 4527 C CA . VAL A 1 586 ? -13.557 1.398 4.170 1.00 38.28 586 VAL A CA 1
ATOM 4528 C C . VAL A 1 586 ? -14.143 2.034 5.401 1.00 38.28 586 VAL A C 1
ATOM 4530 O O . VAL A 1 586 ? -14.703 1.365 6.260 1.00 38.28 586 VAL A O 1
ATOM 4533 N N . TYR A 1 587 ? -14.035 3.355 5.470 1.00 38.44 587 TYR A N 1
ATOM 4534 C CA . TYR A 1 587 ? -14.925 4.148 6.294 1.00 38.44 587 TYR A CA 1
ATOM 4535 C C . TYR A 1 587 ? -16.370 3.965 5.771 1.00 38.44 587 TYR A C 1
ATOM 4537 O O . TYR A 1 587 ? -16.593 4.187 4.576 1.00 38.44 587 TYR A O 1
ATOM 4545 N N . PRO A 1 588 ? -17.352 3.550 6.601 1.00 42.72 588 PRO A N 1
ATOM 4546 C CA . PRO A 1 588 ? -17.283 3.285 8.044 1.00 42.72 588 PRO A CA 1
ATOM 4547 C C . PRO A 1 588 ? -17.303 1.783 8.430 1.00 42.72 588 PRO A C 1
ATOM 4549 O O . PRO A 1 588 ? -17.613 1.448 9.569 1.00 42.72 588 PRO A O 1
ATOM 4552 N N . ASN A 1 589 ? -17.013 0.855 7.518 1.00 42.41 589 ASN A N 1
ATOM 4553 C CA . ASN A 1 589 ? -17.491 -0.520 7.615 1.00 42.41 589 ASN A CA 1
ATOM 4554 C C . ASN A 1 589 ? -16.634 -1.566 8.352 1.00 42.41 589 ASN A C 1
ATOM 4556 O O . ASN A 1 589 ? -17.216 -2.598 8.630 1.00 42.41 589 ASN A O 1
ATOM 4560 N N . TYR A 1 590 ? -15.371 -1.396 8.771 1.00 50.09 590 TYR A N 1
ATOM 4561 C CA . TYR A 1 590 ? -14.646 -2.545 9.382 1.00 50.09 590 TYR A CA 1
ATOM 4562 C C . TYR A 1 590 ? -13.742 -2.189 10.582 1.00 50.09 590 TYR A C 1
ATOM 4564 O O . TYR A 1 590 ? -12.772 -1.445 10.430 1.00 50.09 590 TYR A O 1
ATOM 4572 N N . PHE A 1 591 ? -13.972 -2.787 11.768 1.00 47.78 591 PHE A N 1
ATOM 4573 C CA . PHE A 1 591 ? -13.130 -2.642 12.982 1.00 47.78 591 PHE A CA 1
ATOM 4574 C C . PHE A 1 591 ? -12.846 -4.001 13.675 1.00 47.78 591 PHE A C 1
ATOM 4576 O O . PHE A 1 591 ? -13.706 -4.869 13.666 1.00 47.78 591 PHE A O 1
ATOM 4583 N N . ALA A 1 592 ? -11.622 -4.179 14.190 1.00 48.69 592 ALA A N 1
ATOM 4584 C CA . ALA A 1 592 ? -11.003 -5.388 14.744 1.00 48.69 592 ALA A CA 1
ATOM 4585 C C . ALA A 1 592 ? -9.487 -5.209 15.024 1.00 48.69 592 ALA A C 1
ATOM 4587 O O . ALA A 1 592 ? -8.872 -4.188 14.702 1.00 48.69 592 ALA A O 1
ATOM 4588 N N . THR A 1 593 ? -8.852 -6.209 15.630 1.00 53.16 593 THR A N 1
ATOM 4589 C CA . THR A 1 593 ? -7.423 -6.193 16.016 1.00 53.16 593 THR A CA 1
ATOM 4590 C C . THR A 1 593 ? -6.507 -6.707 14.903 1.00 53.16 593 THR A C 1
ATOM 4592 O O . THR A 1 593 ? -7.012 -7.235 13.922 1.00 53.16 593 THR A O 1
ATOM 4595 N N . SER A 1 594 ? -5.171 -6.621 15.037 1.00 65.50 594 SER A N 1
ATOM 4596 C CA . SER A 1 594 ? -4.198 -7.218 14.089 1.00 65.50 594 SER A CA 1
ATOM 4597 C C . SER A 1 594 ? -4.211 -8.761 14.062 1.00 65.50 594 SER A C 1
ATOM 4599 O O . SER A 1 594 ? -3.214 -9.450 14.303 1.00 65.50 594 SER A O 1
ATOM 4601 N N . TYR A 1 595 ? -5.381 -9.314 13.769 1.00 88.75 595 TYR A N 1
ATOM 4602 C CA . TYR A 1 595 ? -5.736 -10.717 13.756 1.00 88.75 595 TYR A CA 1
ATOM 4603 C C . TYR A 1 595 ? -5.034 -11.462 12.622 1.00 88.75 595 TYR A C 1
ATOM 4605 O O . TYR A 1 595 ? -4.591 -12.588 12.827 1.00 88.75 595 TYR A O 1
ATOM 4613 N N . GLY A 1 596 ? -4.798 -10.815 11.474 1.00 88.69 596 GLY A N 1
ATOM 4614 C CA . GLY A 1 596 ? -3.969 -11.385 10.405 1.00 88.69 596 GLY A CA 1
ATOM 4615 C C . GLY A 1 596 ? -2.568 -11.757 10.898 1.00 88.69 596 GLY A C 1
ATOM 4616 O O . GLY A 1 596 ? -2.092 -12.864 10.649 1.00 88.69 596 GLY A O 1
ATOM 4617 N N . GLY A 1 597 ? -1.925 -10.881 11.679 1.00 92.88 597 GLY A N 1
ATOM 4618 C CA . GLY A 1 597 ? -0.614 -11.163 12.274 1.00 92.88 597 GLY A CA 1
ATOM 4619 C C . GLY A 1 597 ? -0.668 -12.301 13.293 1.00 92.88 597 GLY A C 1
ATOM 4620 O O . GLY A 1 597 ? 0.238 -13.136 13.345 1.00 92.88 597 GLY A O 1
ATOM 4621 N N . MET A 1 598 ? -1.766 -12.399 14.048 1.00 94.75 598 MET A N 1
ATOM 4622 C CA . MET A 1 598 ? -2.006 -13.542 14.930 1.00 94.75 598 MET A CA 1
ATOM 4623 C C . MET A 1 598 ? -2.130 -14.846 14.140 1.00 94.75 598 MET A C 1
ATOM 4625 O O . MET A 1 598 ? -1.476 -15.825 14.489 1.00 94.75 598 MET A O 1
ATOM 4629 N N . LEU A 1 599 ? -2.913 -14.856 13.058 1.00 96.75 599 LEU A N 1
ATOM 4630 C CA . LEU A 1 599 ? -3.080 -16.012 12.180 1.00 96.75 599 LEU A CA 1
ATOM 4631 C C . LEU A 1 599 ? -1.747 -16.438 11.563 1.00 96.75 599 LEU A C 1
ATOM 4633 O O . LEU A 1 599 ? -1.422 -17.619 11.621 1.00 96.75 599 LEU A O 1
ATOM 4637 N N . ALA A 1 600 ? -0.934 -15.506 11.060 1.00 97.19 600 ALA A N 1
ATOM 4638 C CA . ALA A 1 600 ? 0.384 -15.819 10.506 1.00 97.19 600 ALA A CA 1
ATOM 4639 C C . ALA A 1 600 ? 1.301 -16.498 11.543 1.00 97.19 600 ALA A C 1
ATOM 4641 O O . ALA A 1 600 ? 1.899 -17.545 11.267 1.00 97.19 600 ALA A O 1
ATOM 4642 N N . ALA A 1 601 ? 1.358 -15.963 12.767 1.00 96.31 601 ALA A N 1
ATOM 4643 C CA . ALA A 1 601 ? 2.127 -16.564 13.856 1.00 96.31 601 ALA A CA 1
ATOM 4644 C C . ALA A 1 601 ? 1.567 -17.931 14.282 1.00 96.31 601 ALA A C 1
ATOM 4646 O O . ALA A 1 601 ? 2.326 -18.888 14.451 1.00 96.31 601 ALA A O 1
ATOM 4647 N N . TYR A 1 602 ? 0.245 -18.057 14.425 1.00 96.12 602 TYR A N 1
ATOM 4648 C CA . TYR A 1 602 ? -0.417 -19.309 14.792 1.00 96.12 602 TYR A CA 1
ATOM 4649 C C . TYR A 1 602 ? -0.244 -20.389 13.724 1.00 96.12 602 TYR A C 1
ATOM 4651 O O . TYR A 1 602 ? -0.005 -21.552 14.064 1.00 96.12 602 TYR A O 1
ATOM 4659 N N . MET A 1 603 ? -0.282 -20.020 12.444 1.00 97.50 603 MET A N 1
ATOM 4660 C CA . MET A 1 603 ? 0.010 -20.915 11.329 1.00 97.50 603 MET A CA 1
ATOM 4661 C C . MET A 1 603 ? 1.439 -21.453 11.418 1.00 97.50 603 MET A C 1
ATOM 4663 O O . MET A 1 603 ? 1.634 -22.662 11.303 1.00 97.50 603 MET A O 1
ATOM 4667 N N . ARG A 1 604 ? 2.433 -20.611 11.736 1.00 96.94 604 ARG A N 1
ATOM 4668 C CA . ARG A 1 604 ? 3.802 -21.088 11.991 1.00 96.94 604 ARG A CA 1
ATOM 4669 C C . ARG A 1 604 ? 3.896 -21.973 13.240 1.00 96.94 604 ARG A C 1
ATOM 4671 O O . ARG A 1 604 ? 4.586 -22.987 13.206 1.00 96.94 604 ARG A O 1
ATOM 4678 N N . LEU A 1 605 ? 3.188 -21.636 14.318 1.00 94.75 605 LEU A N 1
ATOM 4679 C CA . LEU A 1 605 ? 3.187 -22.403 15.571 1.00 94.75 605 LEU A CA 1
ATOM 4680 C C . LEU A 1 605 ? 2.576 -23.806 15.421 1.00 94.75 605 LEU A C 1
ATOM 4682 O O . LEU A 1 605 ? 3.089 -24.759 16.006 1.00 94.75 605 LEU A O 1
ATOM 4686 N N . ARG A 1 606 ? 1.472 -23.947 14.677 1.00 94.88 606 ARG A N 1
ATOM 4687 C CA . ARG A 1 606 ? 0.715 -25.213 14.571 1.00 94.88 606 ARG A CA 1
ATOM 4688 C C . ARG A 1 606 ? 1.019 -26.007 13.309 1.00 94.88 606 ARG A C 1
ATOM 4690 O O . ARG A 1 606 ? 0.979 -27.234 13.351 1.00 94.88 606 ARG A O 1
ATOM 4697 N N . TYR A 1 607 ? 1.384 -25.331 12.225 1.00 96.88 607 TYR A N 1
ATOM 4698 C CA . TYR A 1 607 ? 1.713 -25.947 10.943 1.00 96.88 607 TYR A CA 1
ATOM 4699 C C . TYR A 1 607 ? 3.148 -25.614 10.487 1.00 96.88 607 TYR A C 1
ATOM 4701 O O . TYR A 1 607 ? 3.344 -25.212 9.338 1.00 96.88 607 TYR A O 1
ATOM 4709 N N . PRO A 1 608 ? 4.194 -25.839 11.316 1.00 95.88 608 PRO A N 1
ATOM 4710 C CA . PRO A 1 608 ? 5.581 -25.532 10.942 1.00 95.88 608 PRO A CA 1
ATOM 4711 C C . PRO A 1 608 ? 6.116 -26.396 9.785 1.00 95.88 608 PRO A C 1
ATOM 4713 O O . PRO A 1 608 ? 7.171 -26.103 9.232 1.00 95.88 608 PRO A O 1
ATOM 4716 N N . HIS A 1 609 ? 5.402 -27.471 9.437 1.00 94.50 609 HIS A N 1
ATOM 4717 C CA . HIS A 1 609 ? 5.675 -28.331 8.284 1.00 94.50 609 HIS A CA 1
ATOM 4718 C C . HIS A 1 609 ? 5.105 -27.767 6.967 1.00 94.50 609 HIS A C 1
ATOM 4720 O O . HIS A 1 609 ? 5.532 -28.187 5.895 1.00 94.50 609 HIS A O 1
ATOM 4726 N N . ILE A 1 610 ? 4.160 -26.822 7.042 1.00 96.25 610 ILE A N 1
ATOM 4727 C CA . ILE A 1 610 ? 3.578 -26.115 5.889 1.00 96.25 610 ILE A CA 1
ATOM 4728 C C . ILE A 1 610 ? 4.213 -24.729 5.752 1.00 96.25 610 ILE A C 1
ATOM 4730 O O . ILE A 1 610 ? 4.618 -24.351 4.654 1.00 96.25 610 ILE A O 1
ATOM 4734 N N . ILE A 1 611 ? 4.315 -23.999 6.869 1.00 97.62 611 ILE A N 1
ATOM 4735 C CA . ILE A 1 611 ? 4.820 -22.625 6.950 1.00 97.62 611 ILE A CA 1
ATOM 4736 C C . ILE A 1 611 ? 6.266 -22.626 7.429 1.00 97.62 611 ILE A C 1
ATOM 4738 O O . ILE A 1 611 ? 6.537 -23.006 8.566 1.00 97.62 611 ILE A O 1
ATOM 4742 N N . THR A 1 612 ? 7.184 -22.151 6.595 1.00 97.75 612 THR A N 1
ATOM 4743 C CA . THR A 1 612 ? 8.627 -22.076 6.865 1.00 97.75 612 THR A CA 1
ATOM 4744 C C . THR A 1 612 ? 8.977 -20.951 7.845 1.00 97.75 612 THR A C 1
ATOM 4746 O O . THR A 1 612 ? 9.842 -21.132 8.704 1.00 97.75 612 THR A O 1
ATOM 4749 N N . GLY A 1 613 ? 8.279 -19.818 7.760 1.00 98.19 613 GLY A N 1
ATOM 4750 C CA . GLY A 1 613 ? 8.422 -18.681 8.669 1.00 98.19 613 GLY A CA 1
ATOM 4751 C C . GLY A 1 613 ? 7.241 -17.715 8.569 1.00 98.19 613 GLY A C 1
ATOM 4752 O O . GLY A 1 613 ? 6.427 -17.842 7.652 1.00 98.19 613 GLY A O 1
ATOM 4753 N N . ALA A 1 614 ? 7.123 -16.787 9.518 1.00 98.31 614 ALA A N 1
ATOM 4754 C CA . ALA A 1 614 ? 6.013 -15.840 9.580 1.00 98.31 614 ALA A CA 1
ATOM 4755 C C . ALA A 1 614 ? 6.447 -14.408 9.926 1.00 98.31 614 ALA A C 1
ATOM 4757 O O . ALA A 1 614 ? 7.224 -14.194 10.856 1.00 98.31 614 ALA A O 1
ATOM 4758 N N . VAL A 1 615 ? 5.878 -13.432 9.221 1.00 97.94 615 VAL A N 1
ATOM 4759 C CA . VAL A 1 615 ? 5.913 -12.008 9.581 1.00 97.94 615 VAL A CA 1
ATOM 4760 C C . VAL A 1 615 ? 4.552 -11.649 10.173 1.00 97.94 615 VAL A C 1
ATOM 4762 O O . VAL A 1 615 ? 3.536 -11.663 9.476 1.00 97.94 615 VAL A O 1
ATOM 4765 N N . ALA A 1 616 ? 4.535 -11.394 11.479 1.00 96.69 616 ALA A N 1
ATOM 4766 C CA . ALA A 1 616 ? 3.342 -11.142 12.275 1.00 96.69 616 ALA A CA 1
ATOM 4767 C C . ALA A 1 616 ? 3.329 -9.686 12.760 1.00 96.69 616 ALA A C 1
ATOM 4769 O O . ALA A 1 616 ? 3.834 -9.371 13.841 1.00 96.69 616 ALA A O 1
ATOM 4770 N N . ALA A 1 617 ? 2.744 -8.804 11.954 1.00 95.56 617 ALA A N 1
ATOM 4771 C CA . ALA A 1 617 ? 2.745 -7.369 12.197 1.00 95.56 617 ALA A CA 1
ATOM 4772 C C . ALA A 1 617 ? 1.613 -6.930 13.137 1.00 95.56 617 ALA A C 1
ATOM 4774 O O . ALA A 1 617 ? 0.467 -7.362 13.007 1.00 95.56 617 ALA A O 1
ATOM 4775 N N . SER A 1 618 ? 1.936 -6.064 14.098 1.00 94.44 618 SER A N 1
ATOM 4776 C CA . SER A 1 618 ? 1.046 -5.451 15.098 1.00 94.44 618 SER A CA 1
ATOM 4777 C C . SER A 1 618 ? 0.164 -6.423 15.906 1.00 94.44 618 SER A C 1
ATOM 4779 O O . SER A 1 618 ? -0.893 -6.030 16.392 1.00 94.44 618 SER A O 1
ATOM 4781 N N . ALA A 1 619 ? 0.550 -7.695 16.052 1.00 93.38 619 ALA A N 1
ATOM 4782 C CA . ALA A 1 619 ? -0.292 -8.762 16.617 1.00 93.38 619 ALA A CA 1
ATOM 4783 C C . ALA A 1 619 ? -0.411 -8.718 18.168 1.00 93.38 619 ALA A C 1
ATOM 4785 O O . ALA A 1 619 ? 0.578 -9.002 18.855 1.00 93.38 619 ALA A O 1
ATOM 4786 N N . PRO A 1 620 ? -1.599 -8.435 18.755 1.00 93.19 620 PRO A N 1
ATOM 4787 C CA . PRO A 1 620 ? -1.745 -8.112 20.180 1.00 93.19 620 PRO A CA 1
ATOM 4788 C C . PRO A 1 620 ? -2.093 -9.325 21.064 1.00 93.19 620 PRO A C 1
ATOM 4790 O O . PRO A 1 620 ? -3.110 -9.343 21.760 1.00 93.19 620 PRO A O 1
ATOM 4793 N N . PHE A 1 621 ? -1.242 -10.354 21.047 1.00 91.25 621 PHE A N 1
ATOM 4794 C CA . PHE A 1 621 ? -1.501 -11.642 21.706 1.00 91.25 621 PHE A CA 1
ATOM 4795 C C . PHE A 1 621 ? -1.902 -11.551 23.178 1.00 91.25 621 PHE A C 1
ATOM 4797 O O . PHE A 1 621 ? -2.819 -12.248 23.584 1.00 91.25 621 PHE A O 1
ATOM 4804 N N . LYS A 1 622 ? -1.261 -10.696 23.977 1.00 91.06 622 LYS A N 1
ATOM 4805 C CA . LYS A 1 622 ? -1.474 -10.657 25.431 1.00 91.06 622 LYS A CA 1
ATOM 4806 C C . LYS A 1 622 ? -2.900 -10.286 25.822 1.00 91.06 622 LYS A C 1
ATOM 4808 O O . LYS A 1 622 ? -3.384 -10.735 26.855 1.00 91.06 622 LYS A O 1
ATOM 4813 N N . TRP A 1 623 ? -3.544 -9.437 25.026 1.00 90.62 623 TRP A N 1
ATOM 4814 C CA . TRP A 1 623 ? -4.898 -8.973 25.311 1.00 90.62 623 TRP A CA 1
ATOM 4815 C C . TRP A 1 623 ? -5.925 -9.951 24.775 1.00 90.62 623 TRP A C 1
ATOM 4817 O O . TRP A 1 623 ? -6.774 -10.403 25.529 1.00 90.62 623 TRP A O 1
ATOM 4827 N N . VAL A 1 624 ? -5.776 -10.371 23.516 1.00 89.12 624 VAL A N 1
ATOM 4828 C CA . VAL A 1 624 ? -6.707 -11.310 22.870 1.00 89.12 624 VAL A CA 1
ATOM 4829 C C . VAL A 1 624 ? -6.737 -12.684 23.542 1.00 89.12 624 VAL A C 1
ATOM 4831 O O . VAL A 1 624 ? -7.766 -13.347 23.475 1.00 89.12 624 VAL A O 1
ATOM 4834 N N . THR A 1 625 ? -5.648 -13.114 24.196 1.00 88.50 625 THR A N 1
ATOM 4835 C CA . THR A 1 625 ? -5.589 -14.363 24.977 1.00 88.50 625 THR A CA 1
ATOM 4836 C C . THR A 1 625 ? -6.038 -14.201 26.434 1.00 88.50 625 THR A C 1
ATOM 4838 O O . THR A 1 625 ? -6.139 -15.203 27.140 1.00 88.50 625 THR A O 1
ATOM 4841 N N . GLY A 1 626 ? -6.276 -12.972 26.903 1.00 85.88 626 GLY A N 1
ATOM 4842 C CA . GLY A 1 626 ? -6.617 -12.681 28.297 1.00 85.88 626 GLY A CA 1
ATOM 4843 C C . GLY A 1 626 ? -5.447 -12.774 29.289 1.00 85.88 626 GLY A C 1
ATOM 4844 O O . GLY A 1 626 ? -5.686 -12.877 30.491 1.00 85.88 626 GLY A O 1
ATOM 4845 N N . GLU A 1 627 ? -4.186 -12.756 28.832 1.00 87.00 627 GLU A N 1
ATOM 4846 C CA . GLU A 1 627 ? -3.004 -12.731 29.718 1.00 87.00 627 GLU A CA 1
ATOM 4847 C C . GLU A 1 627 ? -2.844 -11.390 30.451 1.00 87.00 627 GLU A C 1
ATOM 4849 O O . GLU A 1 627 ? -2.424 -11.359 31.609 1.00 87.00 627 GLU A O 1
ATOM 4854 N N . GLU A 1 628 ? -3.177 -10.285 29.784 1.00 90.00 628 GLU A N 1
ATOM 4855 C CA . GLU A 1 628 ? -3.156 -8.923 30.324 1.00 90.00 628 GLU A CA 1
ATOM 4856 C C . GLU A 1 628 ? -4.473 -8.198 29.984 1.00 90.00 628 GLU A C 1
ATOM 4858 O O . GLU A 1 628 ? -5.138 -8.519 29.001 1.00 90.00 628 GLU A O 1
ATOM 4863 N N . GLY A 1 629 ? -4.858 -7.202 30.789 1.00 90.19 629 GLY A N 1
ATOM 4864 C CA . GLY A 1 629 ? -6.055 -6.392 30.527 1.00 90.19 629 GLY A CA 1
ATOM 4865 C C . GLY A 1 629 ? -5.855 -5.389 29.385 1.00 90.19 629 GLY A C 1
ATOM 4866 O O . GLY A 1 629 ? -4.757 -4.864 29.212 1.00 90.19 629 GLY A O 1
ATOM 4867 N N . LEU A 1 630 ? -6.931 -5.088 28.648 1.00 92.62 630 LEU A N 1
ATOM 4868 C CA . LEU A 1 630 ? -6.919 -4.222 27.459 1.00 92.62 630 LEU A CA 1
ATOM 4869 C C . LEU A 1 630 ? -6.729 -2.725 27.771 1.00 92.62 630 LEU A C 1
ATOM 4871 O O . LEU A 1 630 ? -6.338 -1.972 26.888 1.00 92.62 630 LEU A O 1
ATOM 4875 N N . HIS A 1 631 ? -6.960 -2.278 29.009 1.00 94.19 631 HIS A N 1
ATOM 4876 C CA . HIS A 1 631 ? -6.964 -0.853 29.379 1.00 94.19 631 HIS A CA 1
ATOM 4877 C C . HIS A 1 631 ? -5.766 -0.010 28.871 1.00 94.19 631 HIS A C 1
ATOM 4879 O O . HIS A 1 631 ? -5.999 1.097 28.378 1.00 94.19 631 HIS A O 1
ATOM 4885 N N . PRO A 1 632 ? -4.504 -0.505 28.869 1.00 94.62 632 PRO A N 1
ATOM 4886 C CA . PRO A 1 632 ? -3.363 0.254 28.344 1.00 94.62 632 PRO A CA 1
ATOM 4887 C C . PRO A 1 632 ? -3.485 0.659 26.864 1.00 94.62 632 PRO A C 1
ATOM 4889 O O . PRO A 1 632 ? -2.787 1.576 26.429 1.00 94.62 632 PRO A O 1
ATOM 4892 N N . PHE A 1 633 ? -4.367 0.010 26.096 1.00 93.62 633 PHE A N 1
ATOM 4893 C CA . PHE A 1 633 ? -4.753 0.425 24.746 1.00 93.62 633 PHE A CA 1
ATOM 4894 C C . PHE A 1 633 ? -5.287 1.864 24.723 1.00 93.62 633 PHE A C 1
ATOM 4896 O O . PHE A 1 633 ? -4.841 2.690 23.926 1.00 93.62 633 PHE A O 1
ATOM 4903 N N . PHE A 1 634 ? -6.216 2.188 25.629 1.00 93.50 634 PHE A N 1
ATOM 4904 C CA . PHE A 1 634 ? -6.832 3.513 25.699 1.00 93.50 634 PHE A CA 1
ATOM 4905 C C . PHE A 1 634 ? -5.880 4.562 26.291 1.00 93.50 634 PHE A C 1
ATOM 4907 O O . PHE A 1 634 ? -5.882 5.708 25.832 1.00 93.50 634 PHE A O 1
ATOM 4914 N N . GLU A 1 635 ? -5.001 4.171 27.221 1.00 94.19 635 GLU A N 1
ATOM 4915 C CA . GLU A 1 635 ? -3.929 5.044 27.725 1.00 94.19 635 GLU A CA 1
ATOM 4916 C C . GLU A 1 635 ? -2.971 5.465 26.595 1.00 94.19 635 GLU A C 1
ATOM 4918 O O . GLU A 1 635 ? -2.596 6.636 26.491 1.00 94.19 635 GLU A O 1
ATOM 4923 N N . SER A 1 636 ? -2.626 4.544 25.687 1.00 94.31 636 SER A N 1
ATOM 4924 C CA . SER A 1 636 ? -1.757 4.838 24.539 1.00 94.31 636 SER A CA 1
ATOM 4925 C C . SER A 1 636 ? -2.348 5.856 23.562 1.00 94.31 636 SER A C 1
ATOM 4927 O O . SER A 1 636 ? -1.604 6.624 22.951 1.00 94.31 636 SER A O 1
ATOM 4929 N N . ILE A 1 637 ? -3.675 5.952 23.457 1.00 95.00 637 ILE A N 1
ATOM 4930 C CA . ILE A 1 637 ? -4.320 6.989 22.640 1.00 95.00 637 ILE A CA 1
ATOM 4931 C C . ILE A 1 637 ? -4.099 8.375 23.261 1.00 95.00 637 ILE A C 1
ATOM 4933 O O . ILE A 1 637 ? -3.788 9.332 22.550 1.00 95.00 637 ILE A O 1
ATOM 4937 N N . LYS A 1 638 ? -4.181 8.500 24.593 1.00 95.06 638 LYS A N 1
ATOM 4938 C CA . LYS A 1 638 ? -3.846 9.759 25.273 1.00 95.06 638 LYS A CA 1
ATOM 4939 C C . LYS A 1 638 ? -2.384 10.137 25.039 1.00 95.06 638 LYS A C 1
ATOM 4941 O O . LYS A 1 638 ? -2.114 11.300 24.749 1.00 95.06 638 LYS A O 1
ATOM 4946 N N . GLU A 1 639 ? -1.460 9.181 25.154 1.00 93.69 639 GLU A N 1
ATOM 4947 C CA . GLU A 1 639 ? -0.028 9.396 24.885 1.00 93.69 639 GLU A CA 1
ATOM 4948 C C . GLU A 1 639 ? 0.190 9.943 23.464 1.00 93.69 639 GLU A C 1
ATOM 4950 O O . GLU A 1 639 ? 0.900 10.934 23.289 1.00 93.69 639 GLU A O 1
ATOM 4955 N N . ALA A 1 640 ? -0.482 9.370 22.458 1.00 93.56 640 ALA A N 1
ATOM 4956 C CA . ALA A 1 640 ? -0.394 9.828 21.072 1.00 93.56 640 ALA A CA 1
ATOM 4957 C C . ALA A 1 640 ? -0.855 11.287 20.901 1.00 93.56 640 ALA A C 1
ATOM 4959 O O . ALA A 1 640 ? -0.148 12.086 20.289 1.00 93.56 640 ALA A O 1
ATOM 4960 N N . TYR A 1 641 ? -2.000 11.661 21.481 1.00 96.06 641 TYR A N 1
ATOM 4961 C CA . TYR A 1 641 ? -2.516 13.035 21.410 1.00 96.06 641 TYR A CA 1
ATOM 4962 C C . TYR A 1 641 ? -1.683 14.029 22.232 1.00 96.06 641 TYR A C 1
ATOM 4964 O O . TYR A 1 641 ? -1.482 15.168 21.807 1.00 96.06 641 TYR A O 1
ATOM 4972 N N . PHE A 1 642 ? -1.159 13.605 23.385 1.00 95.12 642 PHE A N 1
ATOM 4973 C CA . PHE A 1 642 ? -0.275 14.422 24.218 1.00 95.12 642 PHE A CA 1
ATOM 4974 C C . PHE A 1 642 ? 1.039 14.750 23.499 1.00 95.12 642 PHE A C 1
ATOM 4976 O O . PHE A 1 642 ? 1.492 15.891 23.541 1.00 95.12 642 PHE A O 1
ATOM 4983 N N . ASN A 1 643 ? 1.610 13.776 22.783 1.00 93.81 643 ASN A N 1
ATOM 4984 C CA . ASN A 1 643 ? 2.851 13.950 22.027 1.00 93.81 643 ASN A CA 1
ATOM 4985 C C . ASN A 1 643 ? 2.720 14.935 20.854 1.00 93.81 643 ASN A C 1
ATOM 4987 O O . ASN A 1 643 ? 3.729 15.481 20.411 1.00 93.81 643 ASN A O 1
ATOM 4991 N N . VAL A 1 644 ? 1.504 15.182 20.353 1.00 94.81 644 VAL A N 1
ATOM 4992 C CA . VAL A 1 644 ? 1.255 16.241 19.363 1.00 94.81 644 VAL A CA 1
ATOM 4993 C C . VAL A 1 644 ? 1.233 17.614 20.032 1.00 94.81 644 VAL A C 1
ATOM 4995 O O . VAL A 1 644 ? 1.884 18.545 19.559 1.00 94.81 644 VAL A O 1
ATOM 4998 N N . SER A 1 645 ? 0.456 17.765 21.107 1.00 94.94 645 SER A N 1
ATOM 4999 C CA . SER A 1 645 ? 0.355 19.021 21.850 1.00 94.94 645 SER A CA 1
ATOM 5000 C C . SER A 1 645 ? -0.191 18.803 23.259 1.00 94.94 645 SER A C 1
ATOM 5002 O O . SER A 1 645 ? -1.266 18.229 23.447 1.00 94.94 645 SER A O 1
ATOM 5004 N N . GLU A 1 646 ? 0.482 19.387 24.253 1.00 93.31 646 GLU A N 1
ATOM 5005 C CA . GLU A 1 646 ? 0.051 19.353 25.657 1.00 93.31 646 GLU A CA 1
ATOM 5006 C C . GLU A 1 646 ? -1.320 20.022 25.886 1.00 93.31 646 GLU A C 1
ATOM 5008 O O . GLU A 1 646 ? -2.010 19.701 26.852 1.00 93.31 646 GLU A O 1
ATOM 5013 N N . LEU A 1 647 ? -1.747 20.928 24.994 1.00 93.69 647 LEU A N 1
ATOM 5014 C CA . LEU A 1 647 ? -3.038 21.629 25.085 1.00 93.69 647 LEU A CA 1
ATOM 5015 C C . LEU A 1 647 ? -4.225 20.771 24.635 1.00 93.69 647 LEU A C 1
ATOM 5017 O O . LEU A 1 647 ? -5.368 21.035 25.001 1.00 93.69 647 LEU A O 1
ATOM 5021 N N . CYS A 1 648 ? -3.959 19.742 23.844 1.00 94.56 648 CYS A N 1
ATOM 5022 C CA . CYS A 1 648 ? -4.969 18.961 23.150 1.00 94.56 648 CYS A CA 1
ATOM 5023 C C . CYS A 1 648 ? -5.789 18.075 24.088 1.00 94.56 648 CYS A C 1
ATOM 5025 O O . CYS A 1 648 ? -7.022 18.095 24.084 1.00 94.56 648 CYS A O 1
ATOM 5027 N N . VAL A 1 649 ? -5.083 17.329 24.940 1.00 96.06 649 VAL A N 1
ATOM 5028 C CA . VAL A 1 649 ? -5.677 16.390 25.894 1.00 96.06 649 VAL A CA 1
ATOM 5029 C C . VAL A 1 649 ? -6.612 17.105 26.883 1.00 96.06 649 VAL A C 1
ATOM 5031 O O . VAL A 1 649 ? -7.762 16.674 26.992 1.00 96.06 649 VAL A O 1
ATOM 5034 N N . PRO A 1 650 ? -6.215 18.222 27.536 1.00 96.44 650 PRO A N 1
ATOM 5035 C CA . PRO A 1 650 ? -7.116 18.970 28.412 1.00 96.44 650 PRO A CA 1
ATOM 5036 C C . PRO A 1 650 ? -8.390 19.466 27.720 1.00 96.44 650 PRO A C 1
ATOM 5038 O O . PRO A 1 650 ? -9.453 19.450 28.335 1.00 96.44 650 PRO A O 1
ATOM 5041 N N . ILE A 1 651 ? -8.313 19.885 26.452 1.00 96.81 651 ILE A N 1
ATOM 5042 C CA . ILE A 1 651 ? -9.480 20.369 25.696 1.00 96.81 651 ILE A CA 1
ATOM 5043 C C . ILE A 1 651 ? -10.468 19.230 25.428 1.00 96.81 651 ILE A C 1
ATOM 5045 O O . ILE A 1 651 ? -11.666 19.379 25.680 1.00 96.81 651 ILE A O 1
ATOM 5049 N N . ILE A 1 652 ? -9.977 18.076 24.970 1.00 97.31 652 ILE A N 1
ATOM 5050 C CA . ILE A 1 652 ? -10.815 16.896 24.713 1.00 97.31 652 ILE A CA 1
ATOM 5051 C C . ILE A 1 652 ? -11.450 16.397 26.021 1.00 97.31 652 ILE A C 1
ATOM 5053 O O . ILE A 1 652 ? -12.658 16.159 26.078 1.00 97.31 652 ILE A O 1
ATOM 5057 N N . GLN A 1 653 ? -10.674 16.316 27.106 1.00 97.25 653 GLN A N 1
ATOM 5058 C CA . GLN A 1 653 ? -11.184 15.938 28.428 1.00 97.25 653 GLN A CA 1
ATOM 5059 C C . GLN A 1 653 ? -12.215 16.943 28.969 1.00 97.25 653 GLN A C 1
ATOM 5061 O O . GLN A 1 653 ? -13.214 16.540 29.577 1.00 97.25 653 GLN A O 1
ATOM 5066 N N . ALA A 1 654 ? -12.021 18.245 28.731 1.00 97.12 654 ALA A N 1
ATOM 5067 C CA . ALA A 1 654 ? -12.989 19.280 29.092 1.00 97.12 654 ALA A CA 1
ATOM 5068 C C . ALA A 1 654 ? -14.304 19.128 28.313 1.00 97.12 654 ALA A C 1
ATOM 5070 O O . ALA A 1 654 ? -15.375 19.295 28.897 1.00 97.12 654 ALA A O 1
ATOM 5071 N N . ALA A 1 655 ? -14.244 18.748 27.033 1.00 98.00 655 ALA A N 1
ATOM 5072 C CA . ALA A 1 655 ? -15.429 18.485 26.220 1.00 98.00 655 ALA A CA 1
ATOM 5073 C C . ALA A 1 655 ? -16.263 17.330 26.787 1.00 98.00 655 ALA A C 1
ATOM 5075 O O . ALA A 1 655 ? -17.459 17.494 27.033 1.00 98.00 655 ALA A O 1
ATOM 5076 N N . TYR A 1 656 ? -15.628 16.192 27.083 1.00 97.81 656 TYR A N 1
ATOM 5077 C CA . TYR A 1 656 ? -16.304 15.056 27.714 1.00 97.81 656 TYR A CA 1
ATOM 5078 C C . TYR A 1 656 ? -16.857 15.400 29.102 1.00 97.81 656 TYR A C 1
ATOM 5080 O O . TYR A 1 656 ? -17.991 15.041 29.427 1.00 97.81 656 TYR A O 1
ATOM 5088 N N . SER A 1 657 ? -16.099 16.148 29.907 1.00 96.56 657 SER A N 1
ATOM 5089 C CA . SER A 1 657 ? -16.547 16.600 31.229 1.00 96.56 657 SER A CA 1
ATOM 5090 C C . SER A 1 657 ? -17.790 17.489 31.141 1.00 96.56 657 SER A C 1
ATOM 5092 O O . SER A 1 657 ? -18.718 17.339 31.940 1.00 96.56 657 SER A O 1
ATOM 5094 N N . GLU A 1 658 ? -17.844 18.385 30.154 1.00 97.00 658 GLU A N 1
ATOM 5095 C CA . GLU A 1 658 ? -18.983 19.273 29.927 1.00 97.00 658 GLU A CA 1
ATOM 5096 C C . GLU A 1 658 ? -20.210 18.518 29.395 1.00 97.00 658 GLU A C 1
ATOM 5098 O O . GLU A 1 658 ? -21.325 18.769 29.856 1.00 97.00 658 GLU A O 1
ATOM 5103 N N . ILE A 1 659 ? -20.018 17.538 28.506 1.00 97.75 659 ILE A N 1
ATOM 5104 C CA . ILE A 1 659 ? -21.081 16.628 28.049 1.00 97.75 659 ILE A CA 1
ATOM 5105 C C . ILE A 1 659 ? -21.712 15.902 29.242 1.00 97.75 659 ILE A C 1
ATOM 5107 O O . ILE A 1 659 ? -22.932 15.939 29.425 1.00 97.75 659 ILE A O 1
ATOM 5111 N N . LEU A 1 660 ? -20.890 15.293 30.103 1.00 96.69 660 LEU A N 1
ATOM 5112 C CA . LEU A 1 660 ? -21.371 14.600 31.297 1.00 96.69 660 LEU A CA 1
ATOM 5113 C C . LEU A 1 660 ? -22.044 15.567 32.278 1.00 96.69 660 LEU A C 1
ATOM 5115 O O . LEU A 1 660 ? -23.070 15.227 32.870 1.00 96.69 660 LEU A O 1
ATOM 5119 N N . ARG A 1 661 ? -21.532 16.794 32.433 1.00 97.06 661 ARG A N 1
ATOM 5120 C CA . ARG A 1 661 ? -22.160 17.819 33.275 1.00 97.06 661 ARG A CA 1
ATOM 5121 C C . ARG A 1 661 ? -23.557 18.184 32.770 1.00 97.06 661 ARG A C 1
ATOM 5123 O O . ARG A 1 661 ? -24.480 18.166 33.582 1.00 97.06 661 ARG A O 1
ATOM 5130 N N . ARG A 1 662 ? -23.713 18.462 31.468 1.00 96.12 662 ARG A N 1
ATOM 5131 C CA . ARG A 1 662 ? -25.003 18.794 30.832 1.00 96.12 662 ARG A CA 1
ATOM 5132 C C . ARG A 1 662 ? -25.975 17.622 30.852 1.00 96.12 662 ARG A C 1
ATOM 5134 O O . ARG A 1 662 ? -27.164 17.834 31.046 1.00 96.12 662 ARG A O 1
ATOM 5141 N N . SER A 1 663 ? -25.494 16.383 30.740 1.00 95.50 663 SER A N 1
ATOM 5142 C CA . SER A 1 663 ? -26.368 15.203 30.821 1.00 95.50 663 SER A CA 1
ATOM 5143 C C . SER A 1 663 ? -27.149 15.114 32.142 1.00 95.50 663 SER A C 1
ATOM 5145 O O . SER A 1 663 ? -28.287 14.648 32.163 1.00 95.50 663 SER A O 1
ATOM 5147 N N . ARG A 1 664 ? -26.587 15.643 33.241 1.00 95.50 664 ARG A N 1
ATOM 5148 C CA . ARG A 1 664 ? -27.244 15.697 34.560 1.00 95.50 664 ARG A CA 1
ATOM 5149 C C . ARG A 1 664 ? -28.397 16.702 34.634 1.00 95.50 664 ARG A C 1
ATOM 5151 O O . ARG A 1 664 ? -29.174 16.652 35.580 1.00 95.50 664 ARG A O 1
ATOM 5158 N N . GLU A 1 665 ? -28.530 17.586 33.647 1.00 93.94 665 GLU A N 1
ATOM 5159 C CA . GLU A 1 665 ? -29.659 18.516 33.506 1.00 93.94 665 GLU A CA 1
ATOM 5160 C C . GLU A 1 665 ? -30.886 17.841 32.856 1.00 93.94 665 GLU A C 1
ATOM 5162 O O . GLU A 1 665 ? -31.918 18.481 32.658 1.00 93.94 665 GLU A O 1
ATOM 5167 N N . GLY A 1 666 ? -30.796 16.547 32.523 1.00 92.19 666 GLY A N 1
ATOM 5168 C CA . GLY A 1 666 ? -31.862 15.776 31.890 1.00 92.19 666 GLY A CA 1
ATOM 5169 C C . GLY A 1 666 ? -31.951 16.008 30.380 1.00 92.19 666 GLY A C 1
ATOM 5170 O O . GLY A 1 666 ? -30.985 16.402 29.724 1.00 92.19 666 GLY A O 1
ATOM 5171 N N . THR A 1 667 ? -33.129 15.766 29.803 1.00 93.12 667 THR A N 1
ATOM 5172 C CA . THR A 1 667 ? -33.343 15.784 28.344 1.00 93.12 667 THR A CA 1
ATOM 5173 C C . THR A 1 667 ? -33.026 17.138 27.702 1.00 93.12 667 THR A C 1
ATOM 5175 O O . THR A 1 667 ? -32.562 17.183 26.567 1.00 93.12 667 THR A O 1
ATOM 5178 N N . SER A 1 668 ? -33.224 18.256 28.410 1.00 93.56 668 SER A N 1
ATOM 5179 C CA . SER A 1 668 ? -32.857 19.586 27.905 1.00 93.56 668 SER A CA 1
ATOM 5180 C C . SER A 1 668 ? -31.347 19.739 27.712 1.00 93.56 668 SER A C 1
ATOM 5182 O O . SER A 1 668 ? -30.920 20.286 26.696 1.00 93.56 668 SER A O 1
ATOM 5184 N N . GLY A 1 669 ? -30.545 19.214 28.643 1.00 94.69 669 GLY A N 1
ATOM 5185 C CA . GLY A 1 669 ? -29.087 19.223 28.538 1.00 94.69 669 GLY A CA 1
ATOM 5186 C C . GLY A 1 669 ? -28.585 18.313 27.417 1.00 94.69 669 GLY A C 1
ATOM 5187 O O . GLY A 1 669 ? -27.739 18.722 26.625 1.00 94.69 669 GLY A O 1
ATOM 5188 N N . LEU A 1 670 ? -29.167 17.118 27.274 1.00 95.75 670 LEU A N 1
ATOM 5189 C CA . LEU A 1 670 ? -28.838 16.181 26.190 1.00 95.75 670 LEU A CA 1
ATOM 5190 C C . LEU A 1 670 ? -29.182 16.730 24.793 1.00 95.75 670 LEU A C 1
ATOM 5192 O O . LEU A 1 670 ? -28.383 16.614 23.861 1.00 95.75 670 LEU A O 1
ATOM 5196 N N . ARG A 1 671 ? -30.324 17.412 24.642 1.00 94.56 671 ARG A N 1
ATOM 5197 C CA . ARG A 1 671 ? -30.682 18.106 23.390 1.00 94.56 671 ARG A CA 1
ATOM 5198 C C . ARG A 1 671 ? -29.730 19.251 23.068 1.00 94.56 671 ARG A C 1
ATOM 5200 O O . ARG A 1 671 ? -29.410 19.470 21.905 1.00 94.56 671 ARG A O 1
ATOM 5207 N N . ASN A 1 672 ? -29.245 19.956 24.087 1.00 95.38 672 ASN A N 1
ATOM 5208 C CA . ASN A 1 672 ? -28.239 20.992 23.898 1.00 95.38 672 ASN A CA 1
ATOM 5209 C C . ASN A 1 672 ? -26.897 20.398 23.423 1.00 95.38 672 ASN A C 1
ATOM 5211 O O . ASN A 1 672 ? -26.322 20.904 22.465 1.00 95.38 672 ASN A O 1
ATOM 5215 N N . VAL A 1 673 ? -26.458 19.272 24.004 1.00 96.81 673 VAL A N 1
ATOM 5216 C CA . VAL A 1 673 ? -25.287 18.518 23.511 1.00 96.81 673 VAL A CA 1
ATOM 5217 C C . VAL A 1 673 ? -25.484 18.071 22.059 1.00 96.81 673 VAL A C 1
ATOM 5219 O O . VAL A 1 673 ? -24.571 18.220 21.252 1.00 96.81 673 VAL A O 1
ATOM 5222 N N . THR A 1 674 ? -26.681 17.585 21.712 1.00 96.31 674 THR A N 1
ATOM 5223 C CA . THR A 1 674 ? -27.024 17.182 20.334 1.00 96.31 674 THR A CA 1
ATOM 5224 C C . THR A 1 674 ? -26.811 18.339 19.353 1.00 96.31 674 THR A C 1
ATOM 5226 O O . THR A 1 674 ? -26.186 18.154 18.312 1.00 96.31 674 THR A O 1
ATOM 5229 N N . ALA A 1 675 ? -27.296 19.537 19.695 1.00 94.94 675 ALA A N 1
ATOM 5230 C CA . ALA A 1 675 ? -27.166 20.719 18.847 1.00 94.94 675 ALA A CA 1
ATOM 5231 C C . ALA A 1 675 ? -25.703 21.173 18.693 1.00 94.94 675 ALA A C 1
ATOM 5233 O O . ALA A 1 675 ? -25.269 21.480 17.587 1.00 94.94 675 ALA A O 1
ATOM 5234 N N . GLU A 1 676 ? -24.928 21.179 19.781 1.00 95.12 676 GLU A N 1
ATOM 5235 C CA . GLU A 1 676 ? -23.518 21.597 19.763 1.00 95.12 676 GLU A CA 1
ATOM 5236 C C . GLU A 1 676 ? -22.635 20.645 18.945 1.00 95.12 676 GLU A C 1
ATOM 5238 O O . GLU A 1 676 ? -21.835 21.097 18.121 1.00 95.12 676 GLU A O 1
ATOM 5243 N N . LEU A 1 677 ? -22.814 19.331 19.129 1.00 95.94 677 LEU A N 1
ATOM 5244 C CA . LEU A 1 677 ? -22.106 18.292 18.373 1.00 95.94 677 LEU A CA 1
ATOM 5245 C C . LEU A 1 677 ? -22.673 18.078 16.964 1.00 95.94 677 LEU A C 1
ATOM 5247 O O . LEU A 1 677 ? -22.047 17.386 16.166 1.00 95.94 677 LEU A O 1
ATOM 5251 N N . ASN A 1 678 ? -23.807 18.702 16.640 1.00 95.25 678 ASN A N 1
ATOM 5252 C CA . ASN A 1 678 ? -24.482 18.595 15.352 1.00 95.25 678 ASN A CA 1
ATOM 5253 C C . ASN A 1 678 ? -24.827 17.138 14.982 1.00 95.25 678 ASN A C 1
ATOM 5255 O O . ASN A 1 678 ? -24.444 16.642 13.921 1.00 95.25 678 ASN A O 1
ATOM 5259 N N . LEU A 1 679 ? -25.508 16.434 15.891 1.00 95.94 679 LEU A N 1
ATOM 5260 C CA . LEU A 1 679 ? -25.925 15.040 15.696 1.00 95.94 679 LEU A CA 1
ATOM 5261 C C . LEU A 1 679 ? -27.279 14.965 14.973 1.00 95.94 679 LEU A C 1
ATOM 5263 O O . LEU A 1 679 ? -28.174 15.760 15.258 1.00 95.94 679 LEU A O 1
ATOM 5267 N N . CYS A 1 680 ? -27.449 13.983 14.085 1.00 93.94 680 CYS A N 1
ATOM 5268 C CA . CYS A 1 680 ? -28.704 13.776 13.350 1.00 93.94 680 CYS A CA 1
ATOM 5269 C C . CYS A 1 680 ? -29.824 13.247 14.257 1.00 93.94 680 CYS A C 1
ATOM 5271 O O . CYS A 1 680 ? -30.972 13.679 14.177 1.00 93.94 680 CYS A O 1
ATOM 5273 N N . THR A 1 681 ? -29.477 12.318 15.150 1.00 93.19 681 THR A N 1
ATOM 5274 C CA . THR A 1 681 ? -30.410 11.734 16.119 1.00 93.19 681 THR A CA 1
ATOM 5275 C C . THR A 1 681 ? -30.267 12.436 17.469 1.00 93.19 681 THR A C 1
ATOM 5277 O O . THR A 1 681 ? -29.155 12.600 17.970 1.00 93.19 681 THR A O 1
ATOM 5280 N N . LEU A 1 682 ? -31.392 12.833 18.074 1.00 94.75 682 LEU A N 1
ATOM 5281 C CA . LEU A 1 682 ? -31.418 13.472 19.394 1.00 94.75 682 LEU A CA 1
ATOM 5282 C C . LEU A 1 682 ? -30.965 12.506 20.495 1.00 94.75 682 LEU A C 1
ATOM 5284 O O . LEU A 1 682 ? -31.397 11.356 20.540 1.00 94.75 682 LEU A O 1
ATOM 5288 N N . LEU A 1 683 ? -30.165 13.012 21.433 1.00 96.38 683 LEU A N 1
ATOM 5289 C CA . LEU A 1 683 ? -29.868 12.314 22.682 1.00 96.38 683 LEU A CA 1
ATOM 5290 C C . LEU A 1 683 ? -31.057 12.473 23.644 1.00 96.38 683 LEU A C 1
ATOM 5292 O O . LEU A 1 683 ? -31.350 13.587 24.091 1.00 96.38 683 LEU A O 1
ATOM 5296 N N . GLU A 1 684 ? -31.743 11.376 23.976 1.00 92.62 684 GLU A N 1
ATOM 5297 C CA . GLU A 1 684 ? -32.912 11.403 24.871 1.00 92.62 684 GLU A CA 1
ATOM 5298 C C . GLU A 1 684 ? -32.695 10.617 26.167 1.00 92.62 684 GLU A C 1
ATOM 5300 O O . GLU A 1 684 ? -33.233 10.992 27.213 1.00 92.62 684 GLU A O 1
ATOM 5305 N N . THR A 1 685 ? -31.879 9.563 26.116 1.00 94.12 685 THR A N 1
ATOM 5306 C CA . THR A 1 685 ? -31.652 8.629 27.223 1.00 94.12 685 THR A CA 1
ATOM 5307 C C . THR A 1 685 ? -30.177 8.526 27.619 1.00 94.12 685 THR A C 1
ATOM 5309 O O . THR A 1 685 ? -29.276 8.929 26.883 1.00 94.12 685 THR A O 1
ATOM 5312 N N . GLY A 1 686 ? -29.907 7.930 28.786 1.00 92.75 686 GLY A N 1
ATOM 5313 C CA . GLY A 1 686 ? -28.538 7.582 29.184 1.00 92.75 686 GLY A CA 1
ATOM 5314 C C . GLY A 1 686 ? -27.873 6.569 28.241 1.00 92.75 686 GLY A C 1
ATOM 5315 O O . GLY A 1 686 ? -26.662 6.617 28.062 1.00 92.75 686 GLY A O 1
ATOM 5316 N N . GLN A 1 687 ? -28.661 5.708 27.588 1.00 93.06 687 GLN A N 1
ATOM 5317 C CA . GLN A 1 687 ? -28.163 4.760 26.591 1.00 93.06 687 GLN A CA 1
ATOM 5318 C C . GLN A 1 687 ? -27.736 5.469 25.299 1.00 93.06 687 GLN A C 1
ATOM 5320 O O . GLN A 1 687 ? -26.708 5.125 24.724 1.00 93.06 687 GLN A O 1
ATOM 5325 N N . ASP A 1 688 ? -28.482 6.494 24.870 1.00 95.25 688 ASP A N 1
ATOM 5326 C CA . ASP A 1 688 ? -28.080 7.329 23.733 1.00 95.25 688 ASP A CA 1
ATOM 5327 C C . ASP A 1 688 ? -26.758 8.048 24.013 1.00 95.25 688 ASP A C 1
ATOM 5329 O O . ASP A 1 688 ? -25.907 8.136 23.130 1.00 95.25 688 ASP A O 1
ATOM 5333 N N . LEU A 1 689 ? -26.585 8.537 25.247 1.00 96.62 689 LEU A N 1
ATOM 5334 C CA . LEU A 1 689 ? -25.350 9.176 25.686 1.00 96.62 689 LEU A CA 1
ATOM 5335 C C . LEU A 1 689 ? -24.170 8.196 25.682 1.00 96.62 689 LEU A C 1
ATOM 5337 O O . LEU A 1 689 ? -23.137 8.530 25.112 1.00 96.62 689 LEU A O 1
ATOM 5341 N N . ASP A 1 690 ? -24.313 7.010 26.283 1.00 95.81 690 ASP A N 1
ATOM 5342 C CA . ASP A 1 690 ? -23.260 5.980 26.300 1.00 95.81 690 ASP A CA 1
ATOM 5343 C C . ASP A 1 690 ? -22.825 5.601 24.876 1.00 95.81 690 ASP A C 1
ATOM 5345 O O . ASP A 1 690 ? -21.637 5.616 24.556 1.00 95.81 690 ASP A O 1
ATOM 5349 N N . TRP A 1 691 ? -23.791 5.388 23.980 1.00 96.00 691 TRP A N 1
ATOM 5350 C CA . TRP A 1 691 ? -23.522 5.069 22.579 1.00 96.00 691 TRP A CA 1
ATOM 5351 C C . TRP A 1 691 ? -22.785 6.201 21.854 1.00 96.00 691 TRP A C 1
ATOM 5353 O O . TRP A 1 691 ? -21.826 5.949 21.128 1.00 96.00 691 TRP A O 1
ATOM 5363 N N . MET A 1 692 ? -23.185 7.458 22.073 1.00 96.88 692 MET A N 1
ATOM 5364 C CA . MET A 1 692 ? -22.504 8.623 21.499 1.00 96.88 692 MET A CA 1
ATOM 5365 C C . MET A 1 692 ? -21.067 8.755 22.021 1.00 96.88 692 MET A C 1
ATOM 5367 O O . MET A 1 692 ? -20.158 9.017 21.236 1.00 96.88 692 MET A O 1
ATOM 5371 N N . LEU A 1 693 ? -20.832 8.504 23.313 1.00 97.62 693 LEU A N 1
ATOM 5372 C CA . LEU A 1 693 ? -19.487 8.518 23.897 1.00 97.62 693 LEU A CA 1
ATOM 5373 C C . LEU A 1 693 ? -18.590 7.414 23.313 1.00 97.62 693 LEU A C 1
ATOM 5375 O O . LEU A 1 693 ? -17.404 7.645 23.072 1.00 97.62 693 LEU A O 1
ATOM 5379 N N . ARG A 1 694 ? -19.141 6.222 23.050 1.00 96.12 694 ARG A N 1
ATOM 5380 C CA . ARG A 1 694 ? -18.416 5.124 22.385 1.00 96.12 694 ARG A CA 1
ATOM 5381 C C . ARG A 1 694 ? -18.129 5.435 20.918 1.00 96.12 694 ARG A C 1
ATOM 5383 O O . ARG A 1 694 ? -17.002 5.228 20.475 1.00 96.12 694 ARG A O 1
ATOM 5390 N N . TRP A 1 695 ? -19.095 6.011 20.200 1.00 95.75 695 TRP A N 1
ATOM 5391 C CA . TRP A 1 695 ? -18.914 6.498 18.829 1.00 95.75 695 TRP A CA 1
ATOM 5392 C C . TRP A 1 695 ? -17.786 7.529 18.743 1.00 95.75 695 TRP A C 1
ATOM 5394 O O . TRP A 1 695 ? -16.886 7.388 17.913 1.00 95.75 695 TRP A O 1
ATOM 5404 N N . SER A 1 696 ? -17.787 8.533 19.626 1.00 96.69 696 SER A N 1
ATOM 5405 C CA . SER A 1 696 ? -16.753 9.565 19.617 1.00 96.69 696 SER A CA 1
ATOM 5406 C C . SER A 1 696 ? -15.395 8.988 20.004 1.00 96.69 696 SER A C 1
ATOM 5408 O O . SER A 1 696 ? -14.416 9.302 19.337 1.00 96.69 696 SER A O 1
ATOM 5410 N N . ARG A 1 697 ? -15.320 8.097 21.010 1.00 96.19 697 ARG A N 1
ATOM 5411 C CA . ARG A 1 697 ? -14.092 7.359 21.367 1.00 96.19 697 ARG A CA 1
ATOM 5412 C C . ARG A 1 697 ? -13.538 6.578 20.174 1.00 96.19 697 ARG A C 1
ATOM 5414 O O . ARG A 1 697 ? -12.336 6.642 19.929 1.00 96.19 697 ARG A O 1
ATOM 5421 N N . ASN A 1 698 ? -14.402 5.901 19.417 1.00 94.38 698 ASN A N 1
ATOM 5422 C CA . ASN A 1 698 ? -14.013 5.144 18.228 1.00 94.38 698 ASN A CA 1
ATOM 5423 C C . ASN A 1 698 ? -13.294 6.022 17.190 1.00 94.38 698 ASN A C 1
ATOM 5425 O O . ASN A 1 698 ? -12.334 5.566 16.579 1.00 94.38 698 ASN A O 1
ATOM 5429 N N . ALA A 1 699 ? -13.665 7.303 17.051 1.00 93.88 699 ALA A N 1
ATOM 5430 C CA . ALA A 1 699 ? -12.951 8.218 16.156 1.00 93.88 699 ALA A CA 1
ATOM 5431 C C . ALA A 1 699 ? -11.451 8.290 16.478 1.00 93.88 699 ALA A C 1
ATOM 5433 O O . ALA A 1 699 ? -10.602 8.144 15.600 1.00 93.88 699 ALA A O 1
ATOM 5434 N N . PHE A 1 700 ? -11.133 8.483 17.757 1.00 95.81 700 PHE A N 1
ATOM 5435 C CA . PHE A 1 700 ? -9.761 8.578 18.249 1.00 95.81 700 PHE A CA 1
ATOM 5436 C C . PHE A 1 700 ? -9.018 7.246 18.119 1.00 95.81 700 PHE A C 1
ATOM 5438 O O . PHE A 1 700 ? -7.859 7.245 17.720 1.00 95.81 700 PHE A O 1
ATOM 5445 N N . VAL A 1 701 ? -9.693 6.123 18.391 1.00 93.81 701 VAL A N 1
ATOM 5446 C CA . VAL A 1 701 ? -9.137 4.772 18.203 1.00 93.81 701 VAL A CA 1
ATOM 5447 C C . VAL A 1 701 ? -8.653 4.582 16.764 1.00 93.81 701 VAL A C 1
ATOM 5449 O O . VAL A 1 701 ? -7.486 4.260 16.538 1.00 93.81 701 VAL A O 1
ATOM 5452 N N . VAL A 1 702 ? -9.522 4.847 15.785 1.00 90.50 702 VAL A N 1
ATOM 5453 C CA . VAL A 1 702 ? -9.216 4.638 14.364 1.00 90.50 702 VAL A CA 1
ATOM 5454 C C . VAL A 1 702 ? -8.121 5.583 13.887 1.00 90.50 702 VAL A C 1
ATOM 5456 O O . VAL A 1 702 ? -7.188 5.143 13.221 1.00 90.50 702 VAL A O 1
ATOM 5459 N N . MET A 1 703 ? -8.186 6.867 14.249 1.00 93.31 703 MET A N 1
ATOM 5460 C CA . MET A 1 703 ? -7.153 7.831 13.861 1.00 93.31 703 MET A CA 1
ATOM 5461 C C . MET A 1 703 ? -5.787 7.494 14.465 1.00 93.31 703 MET A C 1
ATOM 5463 O O . MET A 1 703 ? -4.778 7.682 13.792 1.00 93.31 703 MET A O 1
ATOM 5467 N N . SER A 1 704 ? -5.734 6.966 15.693 1.00 93.69 704 SER A N 1
ATOM 5468 C CA . SER A 1 704 ? -4.484 6.496 16.300 1.00 93.69 704 SER A CA 1
ATOM 5469 C C . SER A 1 704 ? -3.928 5.255 15.601 1.00 93.69 704 SER A C 1
ATOM 5471 O O . SER A 1 704 ? -2.736 5.218 15.305 1.00 93.69 704 SER A O 1
ATOM 5473 N N . MET A 1 705 ? -4.772 4.273 15.264 1.00 91.12 705 MET A N 1
ATOM 5474 C CA . MET A 1 705 ? -4.344 3.106 14.480 1.00 91.12 705 MET A CA 1
ATOM 5475 C C . MET A 1 705 ? -3.828 3.515 13.093 1.00 91.12 705 MET A C 1
ATOM 5477 O O . MET A 1 705 ? -2.781 3.047 12.652 1.00 91.12 705 MET A O 1
ATOM 5481 N N . MET A 1 706 ? -4.529 4.434 12.429 1.00 90.00 706 MET A N 1
ATOM 5482 C CA . MET A 1 706 ? -4.234 4.904 11.073 1.00 90.00 706 MET A CA 1
ATOM 5483 C C . MET A 1 706 ? -3.313 6.128 11.056 1.00 90.00 706 MET A C 1
ATOM 5485 O O . MET A 1 706 ? -3.351 6.907 10.105 1.00 90.00 706 MET A O 1
ATOM 5489 N N . ASN A 1 707 ? -2.493 6.336 12.094 1.00 93.62 707 ASN A N 1
ATOM 5490 C CA . ASN A 1 707 ? -1.658 7.532 12.226 1.00 93.62 707 ASN A CA 1
ATOM 5491 C C . ASN A 1 707 ? -0.424 7.532 11.295 1.00 93.62 707 ASN A C 1
ATOM 5493 O O . ASN A 1 707 ? 0.708 7.733 11.734 1.00 93.62 707 ASN A O 1
ATOM 5497 N N . TYR A 1 708 ? -0.631 7.243 10.011 1.00 92.06 708 TYR A N 1
ATOM 5498 C CA . TYR A 1 708 ? 0.411 7.123 9.002 1.00 92.06 708 TYR A CA 1
ATOM 5499 C C . TYR A 1 708 ? 0.966 8.490 8.581 1.00 92.06 708 TYR A C 1
ATOM 5501 O O . TYR A 1 708 ? 0.235 9.482 8.566 1.00 92.06 708 TYR A O 1
ATOM 5509 N N . PRO A 1 709 ? 2.240 8.559 8.157 1.00 89.94 709 PRO A N 1
ATOM 5510 C CA . PRO A 1 709 ? 2.889 9.816 7.778 1.00 89.94 709 PRO A CA 1
ATOM 5511 C C . PRO A 1 709 ? 2.442 10.371 6.413 1.00 89.94 709 PRO A C 1
ATOM 5513 O O . PRO A 1 709 ? 2.918 11.425 5.992 1.00 89.94 709 PRO A O 1
ATOM 5516 N N . TYR A 1 710 ? 1.530 9.689 5.719 1.00 86.12 710 TYR A N 1
ATOM 5517 C CA . TYR A 1 710 ? 0.977 10.058 4.416 1.00 86.12 710 TYR A CA 1
ATOM 5518 C C . TYR A 1 710 ? -0.534 9.774 4.367 1.00 86.12 710 TYR A C 1
ATOM 5520 O O . TYR A 1 710 ? -1.020 8.988 5.181 1.00 86.12 710 TYR A O 1
ATOM 5528 N N . PRO A 1 711 ? -1.292 10.410 3.447 1.00 85.31 711 PRO A N 1
ATOM 5529 C CA . PRO A 1 711 ? -2.737 10.222 3.361 1.00 85.31 711 PRO A CA 1
ATOM 5530 C C . PRO A 1 711 ? -3.114 8.781 3.029 1.00 85.31 711 PRO A C 1
ATOM 5532 O O . PRO A 1 711 ? -2.440 8.118 2.237 1.00 85.31 711 PRO A O 1
ATOM 5535 N N . SER A 1 712 ? -4.214 8.315 3.611 1.00 78.25 712 SER A N 1
ATOM 5536 C CA . SER A 1 712 ? -4.683 6.943 3.448 1.00 78.25 712 SER A CA 1
ATOM 5537 C C . SER A 1 712 ? -6.154 6.821 3.864 1.00 78.25 712 SER A C 1
ATOM 5539 O O . SER A 1 712 ? -6.522 7.373 4.894 1.00 78.25 712 SER A O 1
ATOM 5541 N N . TYR A 1 713 ? -6.989 6.091 3.117 1.00 69.62 713 TYR A N 1
ATOM 5542 C CA . TYR A 1 713 ? -8.374 5.738 3.522 1.00 69.62 713 TYR A CA 1
ATOM 5543 C C . TYR A 1 713 ? -9.302 6.922 3.786 1.00 69.62 713 TYR A C 1
ATOM 5545 O O . TYR A 1 713 ? -10.083 6.919 4.733 1.00 69.62 713 TYR A O 1
ATOM 5553 N N . GLY A 1 714 ? -9.176 7.980 2.984 1.00 73.38 714 GLY A N 1
ATOM 5554 C CA . GLY A 1 714 ? -9.909 9.227 3.217 1.00 73.38 714 GLY A CA 1
ATOM 5555 C C . GLY A 1 714 ? -9.404 10.028 4.423 1.00 73.38 714 GLY A C 1
ATOM 5556 O O . GLY A 1 714 ? -9.821 11.168 4.600 1.00 73.38 714 GLY A O 1
ATOM 5557 N N . LEU A 1 715 ? -8.455 9.493 5.202 1.00 84.75 715 LEU A N 1
ATOM 5558 C CA . LEU A 1 715 ? -7.768 10.221 6.258 1.00 84.75 715 LEU A CA 1
ATOM 5559 C C . LEU A 1 715 ? -6.553 10.982 5.700 1.00 84.75 715 LEU A C 1
ATOM 5561 O O . LEU A 1 715 ? -5.841 10.495 4.809 1.00 84.75 715 LEU A O 1
ATOM 5565 N N . PRO A 1 716 ? -6.281 12.185 6.229 1.00 89.25 716 PRO A N 1
ATOM 5566 C CA . PRO A 1 716 ? -5.087 12.944 5.885 1.00 89.25 716 PRO A CA 1
ATOM 5567 C C . PRO A 1 716 ? -3.828 12.280 6.454 1.00 89.25 716 PRO A C 1
ATOM 5569 O O . PRO A 1 716 ? -3.904 11.419 7.323 1.00 89.25 716 PRO A O 1
ATOM 5572 N N . ALA A 1 717 ? -2.654 12.730 6.009 1.00 92.19 717 ALA A N 1
ATOM 5573 C CA . ALA A 1 717 ? -1.395 12.375 6.657 1.00 92.19 717 ALA A CA 1
ATOM 5574 C C . ALA A 1 717 ? -1.394 12.824 8.126 1.00 92.19 717 ALA A C 1
ATOM 5576 O O . ALA A 1 717 ? -1.746 13.967 8.421 1.00 92.19 717 ALA A O 1
ATOM 5577 N N . ASN A 1 718 ? -0.924 11.960 9.024 1.00 94.81 718 ASN A N 1
ATOM 5578 C CA . ASN A 1 718 ? -0.876 12.177 10.470 1.00 94.81 718 ASN A CA 1
ATOM 5579 C C . ASN A 1 718 ? -2.252 12.612 11.028 1.00 94.81 718 ASN A C 1
ATOM 5581 O O . ASN A 1 718 ? -2.388 13.725 11.549 1.00 94.81 718 ASN A O 1
ATOM 5585 N N . PRO A 1 719 ? -3.303 11.779 10.902 1.00 94.69 719 PRO A N 1
ATOM 5586 C CA . PRO A 1 719 ? -4.663 12.139 11.299 1.00 94.69 719 PRO A CA 1
ATOM 5587 C C . PRO A 1 719 ? -4.796 12.514 12.780 1.00 94.69 719 PRO A C 1
ATOM 5589 O O . PRO A 1 719 ? -5.608 13.383 13.100 1.00 94.69 719 PRO A O 1
ATOM 5592 N N . VAL A 1 720 ? -3.968 11.962 13.679 1.00 97.00 720 VAL A N 1
ATOM 5593 C CA . VAL A 1 720 ? -3.927 12.392 15.091 1.00 97.00 720 VAL A CA 1
ATOM 5594 C C . VAL A 1 720 ? -3.527 13.865 15.194 1.00 97.00 720 VAL A C 1
ATOM 5596 O O . VAL A 1 720 ? -4.162 14.620 15.929 1.00 97.00 720 VAL A O 1
ATOM 5599 N N . ASN A 1 721 ? -2.545 14.316 14.405 1.00 97.50 721 ASN A N 1
ATOM 5600 C CA . ASN A 1 721 ? -2.130 15.719 14.380 1.00 97.50 721 ASN A CA 1
ATOM 5601 C C . ASN A 1 721 ? -3.257 16.622 13.873 1.00 97.50 721 ASN A C 1
ATOM 5603 O O . ASN A 1 721 ? -3.522 17.668 14.462 1.00 97.50 721 ASN A O 1
ATOM 5607 N N . VAL A 1 722 ? -3.943 16.216 12.803 1.00 97.31 722 VAL A N 1
ATOM 5608 C CA . VAL A 1 722 ? -5.058 16.987 12.231 1.00 97.31 722 VAL A CA 1
ATOM 5609 C C . VAL A 1 722 ? -6.226 17.079 13.215 1.00 97.31 722 VAL A C 1
ATOM 5611 O O . VAL A 1 722 ? -6.735 18.172 13.463 1.00 97.31 722 VAL A O 1
ATOM 5614 N N . SER A 1 723 ? -6.615 15.952 13.813 1.00 97.19 723 SER A N 1
ATOM 5615 C CA . SER A 1 723 ? -7.666 15.875 14.832 1.00 97.19 723 SER A CA 1
ATOM 5616 C C . SER A 1 723 ? -7.338 16.748 16.037 1.00 97.19 723 SER A C 1
ATOM 5618 O O . SER A 1 723 ? -8.171 17.528 16.496 1.00 97.19 723 SER A O 1
ATOM 5620 N N . CYS A 1 724 ? -6.093 16.685 16.498 1.00 97.88 724 CYS A N 1
ATOM 5621 C CA . CYS A 1 724 ? -5.627 17.461 17.628 1.00 97.88 724 CYS A CA 1
ATOM 5622 C C . CYS A 1 724 ? -5.596 18.972 17.345 1.00 97.88 724 CYS A C 1
ATOM 5624 O O . CYS A 1 724 ? -6.064 19.770 18.158 1.00 97.88 724 CYS A O 1
ATOM 5626 N N . ASN A 1 725 ? -5.136 19.376 16.159 1.00 97.31 725 ASN A N 1
ATOM 5627 C CA . ASN A 1 725 ? -5.158 20.776 15.737 1.00 97.31 725 ASN A CA 1
ATOM 5628 C C . ASN A 1 725 ? -6.590 21.318 15.647 1.00 97.31 725 ASN A C 1
ATOM 5630 O O . ASN A 1 725 ? -6.845 22.415 16.138 1.00 97.31 725 ASN A O 1
ATOM 5634 N N . LYS A 1 726 ? -7.539 20.537 15.110 1.00 96.38 726 LYS A N 1
ATOM 5635 C CA . LYS A 1 726 ? -8.966 20.903 15.107 1.00 96.38 726 LYS A CA 1
ATOM 5636 C C . LYS A 1 726 ? -9.540 20.997 16.521 1.00 96.38 726 LYS A C 1
ATOM 5638 O O . LYS A 1 726 ? -10.269 21.941 16.819 1.00 96.38 726 LYS A O 1
ATOM 5643 N N . ALA A 1 727 ? -9.183 20.070 17.410 1.00 97.19 727 ALA A N 1
ATOM 5644 C CA . ALA A 1 727 ? -9.590 20.145 18.810 1.00 97.19 727 ALA A CA 1
ATOM 5645 C C . ALA A 1 727 ? -9.139 21.470 19.439 1.00 97.19 727 ALA A C 1
ATOM 5647 O O . ALA A 1 727 ? -9.937 22.135 20.092 1.00 97.19 727 ALA A O 1
ATOM 5648 N N . ILE A 1 728 ? -7.894 21.888 19.203 1.00 97.25 728 ILE A N 1
ATOM 5649 C CA . ILE A 1 728 ? -7.341 23.138 19.738 1.00 97.25 728 ILE A CA 1
ATOM 5650 C C . ILE A 1 728 ? -8.001 24.364 19.096 1.00 97.25 728 ILE A C 1
ATOM 5652 O O . ILE A 1 728 ? -8.463 25.250 19.813 1.00 97.25 728 ILE A O 1
ATOM 5656 N N . GLU A 1 729 ? -8.082 24.405 17.766 1.00 96.12 729 GLU A N 1
ATOM 5657 C CA . GLU A 1 729 ? -8.618 25.536 16.997 1.00 96.12 729 GLU A CA 1
ATOM 5658 C C . GLU A 1 729 ? -10.038 25.916 17.441 1.00 96.12 729 GLU A C 1
ATOM 5660 O O . GLU A 1 729 ? -10.323 27.089 17.687 1.00 96.12 729 GLU A O 1
ATOM 5665 N N . PHE A 1 730 ? -10.913 24.922 17.610 1.00 95.75 730 PHE A N 1
ATOM 5666 C CA . PHE A 1 730 ? -12.321 25.146 17.950 1.00 95.75 730 PHE A CA 1
ATOM 5667 C C . PHE A 1 730 ? -12.615 25.003 19.453 1.00 95.75 730 PHE A C 1
ATOM 5669 O O . PHE A 1 730 ? -13.597 25.555 19.953 1.00 95.75 730 PHE A O 1
ATOM 5676 N N . GLY A 1 731 ? -11.768 24.282 20.192 1.00 95.19 731 GLY A N 1
ATOM 5677 C CA . GLY A 1 731 ? -12.027 23.868 21.570 1.00 95.19 731 GLY A CA 1
ATOM 5678 C C . GLY A 1 731 ? -11.598 24.845 22.659 1.00 95.19 731 GLY A C 1
ATOM 5679 O O . GLY A 1 731 ? -12.110 24.749 23.772 1.00 95.19 731 GLY A O 1
ATOM 5680 N N . VAL A 1 732 ? -10.718 25.812 22.363 1.00 91.69 732 VAL A N 1
ATOM 5681 C CA . VAL A 1 732 ? -10.271 26.814 23.357 1.00 91.69 732 VAL A CA 1
ATOM 5682 C C . VAL A 1 732 ? -11.438 27.661 23.878 1.00 91.69 732 VAL A C 1
ATOM 5684 O O . VAL A 1 732 ? -11.478 27.993 25.060 1.00 91.69 732 VAL A O 1
ATOM 5687 N N . GLN A 1 733 ? -12.395 28.006 23.011 1.00 90.69 733 GLN A N 1
ATOM 5688 C CA . GLN A 1 733 ? -13.585 28.777 23.394 1.00 90.69 733 GLN A CA 1
ATOM 5689 C C . GLN A 1 733 ? -14.786 27.878 23.708 1.00 90.69 733 GLN A C 1
ATOM 5691 O O . GLN A 1 733 ? -15.549 28.171 24.627 1.00 90.69 733 GLN A O 1
ATOM 5696 N N . ASN A 1 734 ? -14.962 26.793 22.947 1.00 95.56 734 ASN A N 1
ATOM 5697 C CA . ASN A 1 734 ? -16.061 25.849 23.115 1.00 95.56 734 ASN A CA 1
ATOM 5698 C C . ASN A 1 734 ? -15.538 24.408 22.997 1.00 95.56 734 ASN A C 1
ATOM 5700 O O . ASN A 1 734 ? -15.425 23.893 21.882 1.00 95.56 734 ASN A O 1
ATOM 5704 N N . PRO A 1 735 ? -15.271 23.719 24.122 1.00 96.38 735 PRO A N 1
ATOM 5705 C CA . PRO A 1 735 ? -14.752 22.354 24.103 1.00 96.38 735 PRO A CA 1
ATOM 5706 C C . PRO A 1 735 ? -15.601 21.372 23.280 1.00 96.38 735 PRO A C 1
ATOM 5708 O O . PRO A 1 735 ? -15.042 20.505 22.613 1.00 96.38 735 PRO A O 1
ATOM 5711 N N . LEU A 1 736 ? -16.935 21.523 23.254 1.00 97.44 736 LEU A N 1
ATOM 5712 C CA . LEU A 1 736 ? -17.812 20.658 22.449 1.00 97.44 736 LEU A CA 1
ATOM 5713 C C . LEU A 1 736 ? -17.609 20.885 20.946 1.00 97.44 736 LEU A C 1
ATOM 5715 O O . LEU A 1 736 ? -17.607 19.916 20.191 1.00 97.44 736 LEU A O 1
ATOM 5719 N N . ALA A 1 737 ? -17.385 22.128 20.509 1.00 96.38 737 ALA A N 1
ATOM 5720 C CA . ALA A 1 737 ? -17.023 22.409 19.120 1.00 96.38 737 ALA A CA 1
ATOM 5721 C C . ALA A 1 737 ? -15.651 21.811 18.774 1.00 96.38 737 ALA A C 1
ATOM 5723 O O . ALA A 1 737 ? -15.503 21.207 17.716 1.00 96.38 737 ALA A O 1
ATOM 5724 N N . GLY A 1 738 ? -14.682 21.900 19.693 1.00 96.69 738 GLY A N 1
ATOM 5725 C CA . GLY A 1 738 ? -13.390 21.218 19.572 1.00 96.69 738 GLY A CA 1
ATOM 5726 C C . GLY A 1 738 ? -13.542 19.713 19.353 1.00 96.69 738 GLY A C 1
ATOM 5727 O O . GLY A 1 738 ? -13.010 19.176 18.385 1.00 96.69 738 GLY A O 1
ATOM 5728 N N . LEU A 1 739 ? -14.327 19.039 20.201 1.00 97.88 739 LEU A N 1
ATOM 5729 C CA . LEU A 1 739 ? -14.606 17.609 20.056 1.00 97.88 739 LEU A CA 1
ATOM 5730 C C . LEU A 1 739 ? -15.306 17.299 18.728 1.00 97.88 739 LEU A C 1
ATOM 5732 O O . LEU A 1 739 ? -14.887 16.377 18.036 1.00 97.88 739 LEU A O 1
ATOM 5736 N N . ARG A 1 740 ? -16.323 18.084 18.347 1.00 96.56 740 ARG A N 1
ATOM 5737 C CA . ARG A 1 740 ? -17.067 17.925 17.088 1.00 96.56 740 ARG A CA 1
ATOM 5738 C C . ARG A 1 740 ? -16.153 17.959 15.865 1.00 96.56 740 ARG A C 1
ATOM 5740 O O . ARG A 1 740 ? -16.282 17.118 14.981 1.00 96.56 740 ARG A O 1
ATOM 5747 N N . GLU A 1 741 ? -15.256 18.937 15.789 1.00 96.12 741 GLU A N 1
ATOM 5748 C CA . GLU A 1 741 ? -14.345 19.059 14.647 1.00 96.12 741 GLU A CA 1
ATOM 5749 C C . GLU A 1 741 ? -13.220 18.011 14.703 1.00 96.12 741 GLU A C 1
ATOM 5751 O O . GLU A 1 741 ? -12.782 17.534 13.659 1.00 96.12 741 GLU A O 1
ATOM 5756 N N . ALA A 1 742 ? -12.791 17.594 15.899 1.00 96.81 742 ALA A N 1
ATOM 5757 C CA . ALA A 1 742 ? -11.786 16.546 16.074 1.00 96.81 742 ALA A CA 1
ATOM 5758 C C . ALA A 1 742 ? -12.281 15.159 15.631 1.00 96.81 742 ALA A C 1
ATOM 5760 O O . ALA A 1 742 ? -11.537 14.446 14.958 1.00 96.81 742 ALA A O 1
ATOM 5761 N N . VAL A 1 743 ? -13.523 14.783 15.976 1.00 95.94 743 VAL A N 1
ATOM 5762 C CA . VAL A 1 743 ? -14.144 13.527 15.504 1.00 95.94 743 VAL A CA 1
ATOM 5763 C C . VAL A 1 743 ? -14.514 13.597 14.023 1.00 95.94 743 VAL A C 1
ATOM 5765 O O . VAL A 1 743 ? -14.488 12.576 13.341 1.00 95.94 743 VAL A O 1
ATOM 5768 N N . GLY A 1 744 ? -14.777 14.807 13.518 1.00 93.56 744 GLY A N 1
ATOM 5769 C CA . GLY A 1 744 ? -15.070 15.087 12.113 1.00 93.56 744 GLY A CA 1
ATOM 5770 C C . GLY A 1 744 ? -13.897 14.881 11.149 1.00 93.56 744 GLY A C 1
ATOM 5771 O O . GLY A 1 744 ? -14.057 15.089 9.953 1.00 93.56 744 GLY A O 1
ATOM 5772 N N . VAL A 1 745 ? -12.711 14.514 11.650 1.00 93.19 745 VAL A N 1
ATOM 5773 C CA . VAL A 1 745 ? -11.597 14.048 10.806 1.00 93.19 745 VAL A CA 1
ATOM 5774 C C . VAL A 1 745 ? -11.835 12.624 10.317 1.00 93.19 745 VAL A C 1
ATOM 5776 O O . VAL A 1 745 ? -11.454 12.315 9.194 1.00 93.19 745 VAL A O 1
ATOM 5779 N N . LEU A 1 746 ? -12.446 11.772 11.150 1.00 89.81 746 LEU A N 1
ATOM 5780 C CA . LEU A 1 746 ? -12.855 10.432 10.740 1.00 89.81 746 LEU A CA 1
ATOM 5781 C C . LEU A 1 746 ? -14.272 10.450 10.188 1.00 89.81 746 LEU A C 1
ATOM 5783 O O . LEU A 1 746 ? -14.510 9.945 9.097 1.00 89.81 746 LEU A O 1
ATOM 5787 N N . TYR A 1 747 ? -15.218 10.955 10.983 1.00 89.00 747 TYR A N 1
ATOM 5788 C CA . TYR A 1 747 ? -16.616 10.862 10.616 1.00 89.00 747 TYR A CA 1
ATOM 5789 C C . TYR A 1 747 ? -17.008 12.015 9.705 1.00 89.00 747 TYR A C 1
ATOM 5791 O O . TYR A 1 747 ? -16.913 13.172 10.100 1.00 89.00 747 TYR A O 1
ATOM 5799 N N . ASP A 1 748 ? -17.509 11.704 8.515 1.00 80.50 748 ASP A N 1
ATOM 5800 C CA . ASP A 1 748 ? -18.168 12.684 7.660 1.00 80.50 748 ASP A CA 1
ATOM 5801 C C . ASP A 1 748 ? -19.578 13.006 8.164 1.00 80.50 748 ASP A C 1
ATOM 5803 O O . ASP A 1 748 ? -20.279 12.172 8.750 1.00 80.50 748 ASP A O 1
ATOM 5807 N N . ARG A 1 749 ? -20.021 14.237 7.905 1.00 79.31 749 ARG A N 1
ATOM 5808 C CA . ARG A 1 749 ? -21.418 14.631 8.111 1.00 79.31 749 ARG A CA 1
ATOM 5809 C C . ARG A 1 749 ? -22.268 14.048 6.978 1.00 79.31 749 ARG A C 1
ATOM 5811 O O . ARG A 1 749 ? -21.848 14.072 5.825 1.00 79.31 749 ARG A O 1
ATOM 5818 N N . SER A 1 750 ? -23.452 13.528 7.300 1.00 65.12 750 SER A N 1
ATOM 5819 C CA . SER A 1 750 ? -24.394 12.956 6.329 1.00 65.12 750 SER A CA 1
ATOM 5820 C C . SER A 1 750 ? -24.828 13.991 5.276 1.00 65.12 750 SER A C 1
ATOM 5822 O O . SER A 1 750 ? -24.500 15.176 5.371 1.00 65.12 750 SER A O 1
ATOM 5824 N N . SER A 1 751 ? -25.639 13.584 4.292 1.00 62.22 751 SER A N 1
ATOM 5825 C CA . SER A 1 751 ? -26.261 14.514 3.331 1.00 62.22 751 SER A CA 1
ATOM 5826 C C . SER A 1 751 ? -27.047 15.657 3.993 1.00 62.22 751 SER A C 1
ATOM 5828 O O . SER A 1 751 ? -27.292 16.678 3.359 1.00 62.22 751 SER A O 1
ATOM 5830 N N . GLU A 1 752 ? -27.429 15.498 5.263 1.00 61.09 752 GLU A N 1
ATOM 5831 C CA . GLU A 1 752 ? -28.119 16.501 6.080 1.00 61.09 752 GLU A CA 1
ATOM 5832 C C . GLU A 1 752 ? -27.158 17.395 6.891 1.00 61.09 752 GLU A C 1
ATOM 5834 O O . GLU A 1 752 ? -27.597 18.187 7.721 1.00 61.09 752 GLU A O 1
ATOM 5839 N N . LEU A 1 753 ? -25.845 17.302 6.643 1.00 84.00 753 LEU A N 1
ATOM 5840 C CA . LEU A 1 753 ? -24.783 18.046 7.327 1.00 84.00 753 LEU A CA 1
ATOM 5841 C C . LEU A 1 753 ? -24.723 17.799 8.849 1.00 84.00 753 LEU A C 1
ATOM 5843 O O . LEU A 1 753 ? -24.295 18.692 9.574 1.00 84.00 753 LEU A O 1
ATOM 5847 N N . CYS A 1 754 ? -25.069 16.602 9.340 1.00 91.81 754 CYS A N 1
ATOM 5848 C CA . CYS A 1 754 ? -24.982 16.196 10.756 1.00 91.81 754 CYS A CA 1
ATOM 5849 C C . CYS A 1 754 ? -24.276 14.834 10.938 1.00 91.81 754 CYS A C 1
ATOM 5851 O O . CYS A 1 754 ? -24.115 14.086 9.975 1.00 91.81 754 CYS A O 1
ATOM 5853 N N . PHE A 1 755 ? -23.847 14.493 12.158 1.00 94.31 755 PHE A N 1
ATOM 5854 C CA . PHE A 1 755 ? -23.272 13.177 12.476 1.00 94.31 755 PHE A CA 1
ATOM 5855 C C . PHE A 1 755 ? -24.342 12.180 12.915 1.00 94.31 755 PHE A C 1
ATOM 5857 O O . PHE A 1 755 ? -25.063 12.413 13.890 1.00 94.31 755 PHE A O 1
ATOM 5864 N N . ASP A 1 756 ? -24.422 11.043 12.231 1.00 92.75 756 ASP A N 1
ATOM 5865 C CA . ASP A 1 756 ? -25.330 9.961 12.604 1.00 92.75 756 ASP A CA 1
ATOM 5866 C C . ASP A 1 756 ? -24.595 8.882 13.403 1.00 92.75 756 ASP A C 1
ATOM 5868 O O . ASP A 1 756 ? -24.234 7.816 12.907 1.00 92.75 756 ASP A O 1
ATOM 5872 N N . TYR A 1 757 ? -24.369 9.180 14.681 1.00 92.81 757 TYR A N 1
ATOM 5873 C CA . TYR A 1 757 ? -23.569 8.343 15.575 1.00 92.81 757 TYR A CA 1
ATOM 5874 C C . TYR A 1 757 ? -24.106 6.908 15.755 1.00 92.81 757 TYR A C 1
ATOM 5876 O O . TYR A 1 757 ? -23.351 6.029 16.168 1.00 92.81 757 TYR A O 1
ATOM 5884 N N . LYS A 1 758 ? -25.391 6.651 15.456 1.00 91.31 758 LYS A N 1
ATOM 5885 C CA . LYS A 1 758 ? -26.000 5.313 15.558 1.00 91.31 758 LYS A CA 1
ATOM 5886 C C . LYS A 1 758 ? -25.744 4.448 14.330 1.00 91.31 758 LYS A C 1
ATOM 5888 O O . LYS A 1 758 ? -25.695 3.231 14.461 1.00 91.31 758 LYS A O 1
ATOM 5893 N N . THR A 1 759 ? -25.616 5.048 13.149 1.00 89.62 759 THR A N 1
ATOM 5894 C CA . THR A 1 759 ? -25.315 4.311 11.910 1.00 89.62 759 THR A CA 1
ATOM 5895 C C . THR A 1 759 ? -23.820 4.259 11.629 1.00 89.62 759 THR A C 1
ATOM 5897 O O . THR A 1 759 ? -23.350 3.305 11.022 1.00 89.62 759 THR A O 1
ATOM 5900 N N . GLN A 1 760 ? -23.066 5.245 12.118 1.00 89.62 760 GLN A N 1
ATOM 5901 C CA . GLN A 1 760 ? -21.612 5.324 11.980 1.00 89.62 760 GLN A CA 1
ATOM 5902 C C . GLN A 1 760 ? -20.846 4.426 12.965 1.00 89.62 760 GLN A C 1
ATOM 5904 O O . GLN A 1 760 ? -19.671 4.153 12.740 1.00 89.62 760 GLN A O 1
ATOM 5909 N N . TYR A 1 761 ? -21.479 3.982 14.056 1.00 91.81 761 TYR A N 1
ATOM 5910 C CA . TYR A 1 761 ? -20.873 3.088 15.045 1.00 91.81 761 TYR A CA 1
ATOM 5911 C C . TYR A 1 761 ? -21.918 2.168 15.677 1.00 91.81 761 TYR A C 1
ATOM 5913 O O . TYR A 1 761 ? -22.972 2.627 16.122 1.00 91.81 761 TYR A O 1
ATOM 5921 N N . ILE A 1 762 ? -21.587 0.881 15.778 1.00 90.75 762 ILE A N 1
ATOM 5922 C CA . ILE A 1 762 ? -22.402 -0.138 16.439 1.00 90.75 762 ILE A CA 1
ATOM 5923 C C . ILE A 1 762 ? -21.604 -0.723 17.608 1.00 90.75 762 ILE A C 1
ATOM 5925 O O . ILE A 1 762 ? -20.512 -1.250 17.403 1.00 90.75 762 ILE A O 1
ATOM 5929 N N . ASP A 1 763 ? -22.152 -0.639 18.827 1.00 91.06 763 ASP A N 1
ATOM 5930 C CA . ASP A 1 763 ? -21.537 -1.277 19.999 1.00 91.06 763 ASP A CA 1
ATOM 5931 C C . ASP A 1 763 ? -21.621 -2.807 19.884 1.00 91.06 763 ASP A C 1
ATOM 5933 O O . ASP A 1 763 ? -22.652 -3.388 19.516 1.00 91.06 763 ASP A O 1
ATOM 5937 N N . CYS A 1 764 ? -20.510 -3.461 20.197 1.00 93.75 764 CYS A N 1
ATOM 5938 C CA . CYS A 1 764 ? -20.307 -4.889 19.998 1.00 93.75 764 CYS A CA 1
ATOM 5939 C C . CYS A 1 764 ? -19.423 -5.472 21.111 1.00 93.75 764 CYS A C 1
ATOM 5941 O O . CYS A 1 764 ? -19.061 -4.753 22.046 1.00 93.75 764 CYS A O 1
ATOM 5943 N N . ALA A 1 765 ? -19.114 -6.768 21.077 1.00 95.38 765 ALA A N 1
ATOM 5944 C CA . ALA A 1 765 ? -18.283 -7.410 22.098 1.00 95.38 765 ALA A CA 1
ATOM 5945 C C . ALA A 1 765 ? -16.856 -6.828 22.172 1.00 95.38 765 ALA A C 1
ATOM 5947 O O . ALA A 1 765 ? -16.285 -6.772 23.258 1.00 95.38 765 ALA A O 1
ATOM 5948 N N . ASP A 1 766 ? -16.324 -6.325 21.055 1.00 94.12 766 ASP A N 1
ATOM 5949 C CA . ASP A 1 766 ? -15.052 -5.601 20.990 1.00 94.12 766 ASP A CA 1
ATOM 5950 C C . ASP A 1 766 ? -15.228 -4.123 21.384 1.00 94.12 766 ASP A C 1
ATOM 5952 O O . ASP A 1 766 ? -15.844 -3.327 20.666 1.00 94.12 766 ASP A O 1
ATOM 5956 N N . VAL A 1 767 ? -14.651 -3.715 22.520 1.00 93.38 767 VAL A N 1
ATOM 5957 C CA . VAL A 1 767 ? -14.746 -2.325 23.009 1.00 93.38 767 VAL A CA 1
ATOM 5958 C C . VAL A 1 767 ? -14.006 -1.306 22.137 1.00 93.38 767 VAL A C 1
ATOM 5960 O O . VAL A 1 767 ? -14.227 -0.098 22.299 1.00 93.38 767 VAL A O 1
ATOM 5963 N N . THR A 1 768 ? -13.144 -1.765 21.230 1.00 91.44 768 THR A N 1
ATOM 5964 C CA . THR A 1 768 ? -12.461 -0.932 20.233 1.00 91.44 768 THR A CA 1
ATOM 5965 C C . THR A 1 768 ? -13.306 -0.709 18.974 1.00 91.44 768 THR A C 1
ATOM 5967 O O . THR A 1 768 ? -13.001 0.206 18.218 1.00 91.44 768 THR A O 1
ATOM 5970 N N . GLY A 1 769 ? -14.416 -1.448 18.819 1.00 90.19 769 GLY A N 1
ATOM 5971 C CA . GLY A 1 769 ? -15.375 -1.371 17.712 1.00 90.19 769 GLY A CA 1
ATOM 5972 C C . GLY A 1 769 ? -15.279 -2.566 16.753 1.00 90.19 769 GLY A C 1
ATOM 5973 O O . GLY A 1 769 ? -14.194 -3.088 16.537 1.00 90.19 769 GLY A O 1
ATOM 5974 N N . CYS A 1 770 ? -16.403 -2.960 16.127 1.00 88.69 770 CYS A N 1
ATOM 5975 C CA . CYS A 1 770 ? -16.456 -4.077 15.152 1.00 88.69 770 CYS A CA 1
ATOM 5976 C C . CYS A 1 770 ? -16.640 -3.655 13.681 1.00 88.69 770 CYS A C 1
ATOM 5978 O O . CYS A 1 770 ? -16.474 -4.446 12.758 1.00 88.69 770 CYS A O 1
ATOM 5980 N N . GLY A 1 771 ? -17.011 -2.403 13.435 1.00 86.19 771 GLY A N 1
ATOM 5981 C CA . GLY A 1 771 ? -17.346 -1.904 12.102 1.00 86.19 771 GLY A CA 1
ATOM 5982 C C . GLY A 1 771 ? -18.830 -2.057 11.820 1.00 86.19 771 GLY A C 1
ATOM 5983 O O . GLY A 1 771 ? -19.647 -2.075 12.740 1.00 86.19 771 GLY A O 1
ATOM 5984 N N . LEU A 1 772 ? -19.171 -2.147 10.541 1.00 86.50 772 LEU A N 1
ATOM 5985 C CA . LEU A 1 772 ? -20.528 -2.264 10.025 1.00 86.50 772 LEU A CA 1
ATOM 5986 C C . LEU A 1 772 ? -20.605 -3.393 8.982 1.00 86.50 772 LEU A C 1
ATOM 5988 O O . LEU A 1 772 ? -19.614 -3.988 8.570 1.00 86.50 772 LEU A O 1
ATOM 5992 N N . GLY A 1 773 ? -21.816 -3.710 8.530 1.00 87.25 773 GLY A N 1
ATOM 5993 C CA . GLY A 1 773 ? -22.023 -4.764 7.535 1.00 87.25 773 GLY A CA 1
ATOM 5994 C C . GLY A 1 773 ? -21.720 -6.171 8.061 1.00 87.25 773 GLY A C 1
ATOM 5995 O O . GLY A 1 773 ? -21.619 -6.404 9.264 1.00 87.25 773 GLY A O 1
ATOM 5996 N N . ASN A 1 774 ? -21.633 -7.140 7.153 1.00 88.81 774 ASN A N 1
ATOM 5997 C CA . ASN A 1 774 ? -21.587 -8.556 7.526 1.00 88.81 774 ASN A CA 1
ATOM 5998 C C . ASN A 1 774 ? -20.275 -8.987 8.195 1.00 88.81 774 ASN A C 1
ATOM 6000 O O . ASN A 1 774 ? -20.323 -9.751 9.158 1.00 88.81 774 ASN A O 1
ATOM 6004 N N . ASP A 1 775 ? -19.129 -8.468 7.756 1.00 89.00 775 ASP A N 1
ATOM 6005 C CA . ASP A 1 775 ? -17.842 -8.806 8.374 1.00 89.00 775 ASP A CA 1
ATOM 6006 C C . ASP A 1 775 ? -17.807 -8.340 9.842 1.00 89.00 775 ASP A C 1
ATOM 6008 O O . ASP A 1 775 ? -17.287 -9.051 10.698 1.00 89.00 775 ASP A O 1
ATOM 6012 N N . SER A 1 776 ? -18.473 -7.223 10.182 1.00 89.81 776 SER A N 1
ATOM 6013 C CA . SER A 1 776 ? -18.606 -6.793 11.584 1.00 89.81 776 SER A CA 1
ATOM 6014 C C . SER A 1 776 ? -19.365 -7.802 12.454 1.00 89.81 776 SER A C 1
ATOM 6016 O O . SER A 1 776 ? -19.070 -7.939 13.639 1.00 89.81 776 SER A O 1
ATOM 6018 N N . VAL A 1 777 ? -20.321 -8.543 11.878 1.00 93.38 777 VAL A N 1
ATOM 6019 C CA . VAL A 1 777 ? -21.072 -9.600 12.575 1.00 93.38 777 VAL A CA 1
ATOM 6020 C C . VAL A 1 777 ? -20.202 -10.839 12.785 1.00 93.38 777 VAL A C 1
ATOM 6022 O O . VAL A 1 777 ? -20.269 -11.447 13.852 1.00 93.38 777 VAL A O 1
ATOM 6025 N N . ALA A 1 778 ? -19.371 -11.204 11.804 1.00 94.62 778 ALA A N 1
ATOM 6026 C CA . ALA A 1 778 ? -18.386 -12.273 11.969 1.00 94.62 778 ALA A CA 1
ATOM 6027 C C . ALA A 1 778 ? -17.359 -11.929 13.058 1.00 94.62 778 ALA A C 1
ATOM 6029 O O . ALA A 1 778 ? -17.133 -12.742 13.956 1.00 94.62 778 ALA A O 1
ATOM 6030 N N . TRP A 1 779 ? -16.802 -10.714 13.038 1.00 94.62 779 TRP A N 1
ATOM 6031 C CA . TRP A 1 779 ? -15.826 -10.290 14.042 1.00 94.62 779 TRP A CA 1
ATOM 6032 C C . TRP A 1 779 ? -16.426 -10.240 15.447 1.00 94.62 779 TRP A C 1
ATOM 6034 O O . TRP A 1 779 ? -15.859 -10.788 16.391 1.00 94.62 779 TRP A O 1
ATOM 6044 N N . ASP A 1 780 ? -17.619 -9.659 15.579 1.00 95.62 780 ASP A N 1
ATOM 6045 C CA . ASP A 1 780 ? -18.354 -9.626 16.840 1.00 95.62 780 ASP A CA 1
ATOM 6046 C C . ASP A 1 780 ? -18.641 -11.037 17.374 1.00 95.62 780 ASP A C 1
ATOM 6048 O O . ASP A 1 780 ? -18.536 -11.281 18.574 1.00 95.62 780 ASP A O 1
ATOM 6052 N N . PHE A 1 781 ? -18.935 -12.002 16.496 1.00 96.69 781 PHE A N 1
ATOM 6053 C CA . PHE A 1 781 ? -19.071 -13.397 16.905 1.00 96.69 781 PHE A CA 1
ATOM 6054 C C . PHE A 1 781 ? -17.751 -13.987 17.419 1.00 96.69 781 PHE A C 1
ATOM 6056 O O . PHE A 1 781 ? -17.762 -14.636 18.461 1.00 96.69 781 PHE A O 1
ATOM 6063 N N . GLN A 1 782 ? -16.614 -13.728 16.761 1.00 95.50 782 GLN A N 1
ATOM 6064 C CA . GLN A 1 782 ? -15.302 -14.178 17.252 1.00 95.50 782 GLN A CA 1
ATOM 6065 C C . GLN A 1 782 ? -14.933 -13.539 18.601 1.00 95.50 782 GLN A C 1
ATOM 6067 O O . GLN A 1 782 ? -14.414 -14.227 19.483 1.00 95.50 782 GLN A O 1
ATOM 6072 N N . ALA A 1 783 ? -15.249 -12.257 18.799 1.00 94.81 783 ALA A N 1
ATOM 6073 C CA . ALA A 1 783 ? -15.110 -11.566 20.084 1.00 94.81 783 ALA A CA 1
ATOM 6074 C C . ALA A 1 783 ? -16.085 -12.088 21.159 1.00 94.81 783 ALA A C 1
ATOM 6076 O O . ALA A 1 783 ? -15.822 -11.966 22.352 1.00 94.81 783 ALA A O 1
ATOM 6077 N N . CYS A 1 784 ? -17.186 -12.722 20.752 1.00 96.62 784 CYS A N 1
ATOM 6078 C CA . CYS A 1 784 ? -18.127 -13.397 21.641 1.00 96.62 784 CYS A CA 1
ATOM 6079 C C . CYS A 1 784 ? -17.753 -14.843 21.995 1.00 96.62 784 CYS A C 1
ATOM 6081 O O . CYS A 1 784 ? -18.388 -15.423 22.878 1.00 96.62 784 CYS A O 1
ATOM 6083 N N . THR A 1 785 ? -16.780 -15.455 21.313 1.00 95.44 785 THR A N 1
ATOM 6084 C CA . THR A 1 785 ? -16.440 -16.877 21.495 1.00 95.44 785 THR A CA 1
ATOM 6085 C C . THR A 1 785 ? -14.993 -17.113 21.902 1.00 95.44 785 THR A C 1
ATOM 6087 O O . THR A 1 785 ? -14.758 -17.874 22.840 1.00 95.44 785 THR A O 1
ATOM 6090 N N . GLU A 1 786 ? -14.028 -16.475 21.237 1.00 93.25 786 GLU A N 1
ATOM 6091 C CA . GLU A 1 786 ? -12.601 -16.785 21.386 1.00 93.25 786 GLU A CA 1
ATOM 6092 C C . GLU A 1 786 ? -11.727 -15.577 21.747 1.00 93.25 786 GLU A C 1
ATOM 6094 O O . GLU A 1 786 ? -10.704 -15.764 22.403 1.00 93.25 786 GLU A O 1
ATOM 6099 N N . ILE A 1 787 ? -12.079 -14.362 21.312 1.00 91.75 787 ILE A N 1
ATOM 6100 C CA . ILE A 1 787 ? -11.186 -13.192 21.360 1.00 91.75 787 ILE A CA 1
ATOM 6101 C C . ILE A 1 787 ? -11.556 -12.261 22.523 1.00 91.75 787 ILE A C 1
ATOM 6103 O O . ILE A 1 787 ? -12.661 -11.733 22.594 1.00 91.75 787 ILE A O 1
ATOM 6107 N N . HIS A 1 788 ? -10.603 -12.010 23.422 1.00 91.38 788 HIS A N 1
ATOM 6108 C CA . HIS A 1 788 ? -10.814 -11.203 24.626 1.00 91.38 788 HIS A CA 1
ATOM 6109 C C . HIS A 1 788 ? -10.601 -9.708 24.375 1.00 91.38 788 HIS A C 1
ATOM 6111 O O . HIS A 1 788 ? -9.464 -9.241 24.337 1.00 91.38 788 HIS A O 1
ATOM 6117 N N . LEU A 1 789 ? -11.689 -8.944 24.230 1.00 92.75 789 LEU A N 1
ATOM 6118 C CA . LEU A 1 789 ? -11.632 -7.501 23.943 1.00 92.75 789 LEU A CA 1
ATOM 6119 C C . LEU A 1 789 ? -12.629 -6.691 24.772 1.00 92.75 789 LEU A C 1
ATOM 6121 O O . LEU A 1 789 ? -13.332 -5.820 24.263 1.00 92.75 789 LEU A O 1
ATOM 6125 N N . TYR A 1 790 ? -12.676 -6.978 26.071 1.00 93.12 790 TYR A N 1
ATOM 6126 C CA . TYR A 1 790 ? -13.441 -6.212 27.048 1.00 93.12 790 TYR A CA 1
ATOM 6127 C C . TYR A 1 790 ? -12.507 -5.411 27.964 1.00 93.12 790 TYR A C 1
ATOM 6129 O O . TYR A 1 790 ? -11.341 -5.763 28.155 1.00 93.12 790 TYR A O 1
ATOM 6137 N N . ASP A 1 791 ? -13.019 -4.325 28.538 1.00 94.31 791 ASP A N 1
ATOM 6138 C CA . ASP A 1 791 ? -12.285 -3.498 29.497 1.00 94.31 791 ASP A CA 1
ATOM 6139 C C . ASP A 1 791 ? -13.202 -3.144 30.677 1.00 94.31 791 ASP A C 1
ATOM 6141 O O . ASP A 1 791 ? -14.056 -2.264 30.547 1.00 94.31 791 ASP A O 1
ATOM 6145 N N . PRO A 1 792 ? -13.064 -3.814 31.837 1.00 94.06 792 PRO A N 1
ATOM 6146 C CA . PRO A 1 792 ? -13.876 -3.527 33.017 1.00 94.06 792 PRO A CA 1
ATOM 6147 C C . PRO A 1 792 ? -13.387 -2.283 33.778 1.00 94.06 792 PRO A C 1
ATOM 6149 O O . PRO A 1 792 ? -13.959 -1.930 34.812 1.00 94.06 792 PRO A O 1
ATOM 6152 N N . SER A 1 793 ? -12.297 -1.657 33.329 1.00 91.44 793 SER A N 1
ATOM 6153 C CA . SER A 1 793 ? -11.621 -0.590 34.057 1.00 91.44 793 SER A CA 1
ATOM 6154 C C . SER A 1 793 ? -12.427 0.702 34.017 1.00 91.44 793 SER A C 1
ATOM 6156 O O . SER A 1 793 ? -13.034 1.064 33.009 1.00 91.44 793 SER A O 1
ATOM 6158 N N . ASN A 1 794 ? -12.411 1.428 35.134 1.00 91.69 794 ASN A N 1
ATOM 6159 C CA . ASN A 1 794 ? -12.907 2.796 35.145 1.00 91.69 794 ASN A CA 1
ATOM 6160 C C . ASN A 1 794 ? -11.829 3.749 34.632 1.00 91.69 794 ASN A C 1
ATOM 6162 O O . ASN A 1 794 ? -10.649 3.531 34.896 1.00 91.69 794 ASN A O 1
ATOM 6166 N N . ALA A 1 795 ? -12.249 4.837 33.985 1.00 86.62 795 ALA A N 1
ATOM 6167 C CA . ALA A 1 795 ? -11.318 5.864 33.528 1.00 86.62 795 ALA A CA 1
ATOM 6168 C C . ALA A 1 795 ? -10.517 6.472 34.691 1.00 86.62 795 ALA A C 1
ATOM 6170 O O . ALA A 1 795 ? -11.048 6.772 35.767 1.00 86.62 795 ALA A O 1
ATOM 6171 N N . THR A 1 796 ? -9.235 6.694 34.438 1.00 87.38 796 THR A N 1
ATOM 6172 C CA . THR A 1 796 ? -8.257 7.296 35.340 1.00 87.38 796 THR A CA 1
ATOM 6173 C C . THR A 1 796 ? -7.786 8.649 34.799 1.00 87.38 796 THR A C 1
ATOM 6175 O O . THR A 1 796 ? -8.207 9.112 33.740 1.00 87.38 796 THR A O 1
ATOM 6178 N N . SER A 1 797 ? -6.858 9.312 35.498 1.00 84.50 797 SER A N 1
ATOM 6179 C CA . SER A 1 797 ? -6.191 10.501 34.952 1.00 84.50 797 SER A CA 1
ATOM 6180 C C . SER A 1 797 ? -5.345 10.206 33.708 1.00 84.50 797 SER A C 1
ATOM 6182 O O . SER A 1 797 ? -4.941 11.150 33.027 1.00 84.50 797 SER A O 1
ATOM 6184 N N . ASN A 1 798 ? -5.039 8.936 33.421 1.00 87.25 798 ASN A N 1
ATOM 6185 C CA . ASN A 1 798 ? -4.258 8.501 32.262 1.00 87.25 798 ASN A CA 1
ATOM 6186 C C . ASN A 1 798 ? -5.105 8.288 31.003 1.00 87.25 798 ASN A C 1
ATOM 6188 O O . ASN A 1 798 ? -4.538 8.092 29.934 1.00 87.25 798 ASN A O 1
ATOM 6192 N N . ASP A 1 799 ? -6.426 8.420 31.095 1.00 89.88 799 ASP A N 1
ATOM 6193 C CA . ASP A 1 799 ? -7.326 8.244 29.962 1.00 89.88 799 ASP A CA 1
ATOM 6194 C C . ASP A 1 799 ? -7.676 9.566 29.283 1.00 89.88 799 ASP A C 1
ATOM 6196 O O . ASP A 1 799 ? -7.814 10.618 29.914 1.00 89.88 799 ASP A O 1
ATOM 6200 N N . LEU A 1 800 ? -7.861 9.510 27.965 1.00 94.62 800 LEU A N 1
ATOM 6201 C CA . LEU A 1 800 ? -8.425 10.618 27.190 1.00 94.62 800 LEU A CA 1
ATOM 6202 C C . LEU A 1 800 ? -9.958 10.694 27.325 1.00 94.62 800 LEU A C 1
ATOM 6204 O O . LEU A 1 800 ? -10.552 11.752 27.113 1.00 94.62 800 LEU A O 1
ATOM 6208 N N . PHE A 1 801 ? -10.592 9.573 27.674 1.00 95.44 801 PHE A N 1
ATOM 6209 C CA . PHE A 1 801 ? -12.036 9.352 27.594 1.00 95.44 801 PHE A CA 1
ATOM 6210 C C . PHE A 1 801 ? -12.678 9.231 28.982 1.00 95.44 801 PHE A C 1
ATOM 6212 O O . PHE A 1 801 ? -11.995 8.905 29.954 1.00 95.44 801 PHE A O 1
ATOM 6219 N N . PRO A 1 802 ? -13.998 9.467 29.102 1.00 95.00 802 PRO A N 1
ATOM 6220 C CA . PRO A 1 802 ? -14.728 9.163 30.326 1.00 95.00 802 PRO A CA 1
ATOM 6221 C C . PRO A 1 802 ? -14.827 7.651 30.569 1.00 95.00 802 PRO A C 1
ATOM 6223 O O . PRO A 1 802 ? -14.555 6.838 29.687 1.00 95.00 802 PRO A O 1
ATOM 6226 N N . SER A 1 803 ? -15.260 7.283 31.778 1.00 94.19 803 SER A N 1
ATOM 6227 C CA . SER A 1 803 ? -15.433 5.880 32.159 1.00 94.19 803 SER A CA 1
ATOM 6228 C C . SER A 1 803 ? -16.523 5.211 31.320 1.00 94.19 803 SER A C 1
ATOM 6230 O O . SER A 1 803 ? -17.680 5.628 31.379 1.00 94.19 803 SER A O 1
ATOM 6232 N N . LEU A 1 804 ? -16.144 4.185 30.556 1.00 94.50 804 LEU A N 1
ATOM 6233 C CA . LEU A 1 804 ? -17.024 3.385 29.695 1.00 94.50 804 LEU A CA 1
ATOM 6234 C C . LEU A 1 804 ? -16.713 1.884 29.867 1.00 94.50 804 LEU A C 1
ATOM 6236 O O . LEU A 1 804 ? -16.348 1.226 28.883 1.00 94.50 804 LEU A O 1
ATOM 6240 N N . PRO A 1 805 ? -16.790 1.344 31.101 1.00 95.44 805 PRO A N 1
ATOM 6241 C CA . PRO A 1 805 ? -16.427 -0.040 31.359 1.00 95.44 805 PRO A CA 1
ATOM 6242 C C . PRO A 1 805 ? -17.374 -0.990 30.619 1.00 95.44 805 PRO A C 1
ATOM 6244 O O . PRO A 1 805 ? -18.561 -0.708 30.436 1.00 95.44 805 PRO A O 1
ATOM 6247 N N . LYS A 1 806 ? -16.834 -2.125 30.191 1.00 95.19 806 LYS A N 1
ATOM 6248 C CA . LYS A 1 806 ? -17.576 -3.287 29.708 1.00 95.19 806 LYS A CA 1
ATOM 6249 C C . LYS A 1 806 ? -16.911 -4.513 30.313 1.00 95.19 806 LYS A C 1
ATOM 6251 O O . LYS A 1 806 ? -15.779 -4.845 29.965 1.00 95.19 806 LYS A O 1
ATOM 6256 N N . SER A 1 807 ? -17.569 -5.106 31.300 1.00 95.31 807 SER A N 1
ATOM 6257 C CA . SER A 1 807 ? -17.065 -6.281 32.000 1.00 95.31 807 SER A CA 1
ATOM 6258 C C . SER A 1 807 ? -17.284 -7.552 31.185 1.00 95.31 807 SER A C 1
ATOM 6260 O O . SER A 1 807 ? -18.021 -7.557 30.199 1.00 95.31 807 SER A O 1
ATOM 6262 N N . LEU A 1 808 ? -16.657 -8.644 31.620 1.00 94.06 808 LEU A N 1
ATOM 6263 C CA . LEU A 1 808 ? -16.907 -9.958 31.041 1.00 94.06 808 LEU A CA 1
ATOM 6264 C C . LEU A 1 808 ? -18.387 -10.353 31.152 1.00 94.06 808 LEU A C 1
ATOM 6266 O O . LEU A 1 808 ? -18.938 -10.860 30.185 1.00 94.06 808 LEU A O 1
ATOM 6270 N N . ASP A 1 809 ? -19.039 -10.067 32.283 1.00 96.44 809 ASP A N 1
ATOM 6271 C CA . ASP A 1 809 ? -20.461 -10.376 32.481 1.00 96.44 809 ASP A CA 1
ATOM 6272 C C . ASP A 1 809 ? -21.348 -9.616 31.478 1.00 96.44 809 ASP A C 1
ATOM 6274 O O . ASP A 1 809 ? -22.294 -10.186 30.934 1.00 96.44 809 ASP A O 1
ATOM 6278 N N . ASP A 1 810 ? -21.008 -8.355 31.174 1.00 96.06 810 ASP A N 1
ATOM 6279 C CA . ASP A 1 810 ? -21.722 -7.553 30.171 1.00 96.06 810 ASP A CA 1
ATOM 6280 C C . ASP A 1 810 ? -21.552 -8.137 28.759 1.00 96.06 810 ASP A C 1
ATOM 6282 O O . ASP A 1 810 ? -22.502 -8.167 27.970 1.00 96.06 810 ASP A O 1
ATOM 6286 N N . VAL A 1 811 ? -20.340 -8.601 28.427 1.00 96.12 811 VAL A N 1
ATOM 6287 C CA . VAL A 1 811 ? -20.061 -9.279 27.153 1.00 96.12 811 VAL A CA 1
ATOM 6288 C C . VAL A 1 811 ? -20.807 -10.605 27.082 1.00 96.12 811 VAL A C 1
ATOM 6290 O O . VAL A 1 811 ? -21.487 -10.852 26.092 1.00 96.12 811 VAL A O 1
ATOM 6293 N N . ASP A 1 812 ? -20.772 -11.423 28.129 1.00 97.06 812 ASP A N 1
ATOM 6294 C CA . ASP A 1 812 ? -21.481 -12.701 28.176 1.00 97.06 812 ASP A CA 1
ATOM 6295 C C . ASP A 1 812 ? -22.999 -12.522 28.051 1.00 97.06 812 ASP A C 1
ATOM 6297 O O . ASP A 1 812 ? -23.649 -13.283 27.331 1.00 97.06 812 ASP A O 1
ATOM 6301 N N . GLU A 1 813 ? -23.585 -11.508 28.696 1.00 97.94 813 GLU A N 1
ATOM 6302 C CA . GLU A 1 813 ? -25.007 -11.195 28.541 1.00 97.94 813 GLU A CA 1
ATOM 6303 C C . GLU A 1 813 ? -25.330 -10.763 27.102 1.00 97.94 813 GLU A C 1
ATOM 6305 O O . GLU A 1 813 ? -26.286 -11.267 26.499 1.00 97.94 813 GLU A O 1
ATOM 6310 N N . TYR A 1 814 ? -24.514 -9.874 26.525 1.00 97.00 814 TYR A N 1
ATOM 6311 C CA . TYR A 1 814 ? -24.643 -9.432 25.137 1.00 97.00 814 TYR A CA 1
ATOM 6312 C C . TYR A 1 814 ? -24.563 -10.610 24.153 1.00 97.00 814 TYR A C 1
ATOM 6314 O O . TYR A 1 814 ? -25.468 -10.807 23.334 1.00 97.00 814 TYR A O 1
ATOM 6322 N N . CYS A 1 815 ? -23.516 -11.423 24.267 1.00 97.50 815 CYS A N 1
ATOM 6323 C CA . CYS A 1 815 ? -23.228 -12.553 23.394 1.00 97.50 815 CYS A CA 1
ATOM 6324 C C . CYS A 1 815 ? -24.278 -13.655 23.527 1.00 97.50 815 CYS A C 1
ATOM 6326 O O . CYS A 1 815 ? -24.733 -14.209 22.520 1.00 97.50 815 CYS A O 1
ATOM 6328 N N . PHE A 1 816 ? -24.751 -13.924 24.746 1.00 97.62 816 PHE A N 1
ATOM 6329 C CA . PHE A 1 816 ? -25.799 -14.909 24.972 1.00 97.62 816 PHE A CA 1
ATOM 6330 C C . PHE A 1 816 ? -27.131 -14.442 24.381 1.00 97.62 816 PHE A C 1
ATOM 6332 O O . PHE A 1 816 ? -27.834 -15.225 23.744 1.00 97.62 816 PHE A O 1
ATOM 6339 N N . LYS A 1 817 ? -27.463 -13.154 24.519 1.00 97.12 817 LYS A N 1
ATOM 6340 C CA . LYS A 1 817 ? -28.680 -12.578 23.937 1.00 97.12 817 LYS A CA 1
ATOM 6341 C C . LYS A 1 817 ? -28.649 -12.562 22.407 1.00 97.12 817 LYS A C 1
ATOM 6343 O O . LYS A 1 817 ? -29.685 -12.800 21.789 1.00 97.12 817 LYS A O 1
ATOM 6348 N N . LYS A 1 818 ? -27.500 -12.252 21.800 1.00 95.62 818 LYS A N 1
ATOM 6349 C CA . LYS A 1 818 ? -27.366 -12.089 20.343 1.00 95.62 818 LYS A CA 1
ATOM 6350 C C . LYS A 1 818 ? -27.144 -13.413 19.611 1.00 95.62 818 LYS A C 1
ATOM 6352 O O . LYS A 1 818 ? -27.785 -13.655 18.593 1.00 95.62 818 LYS A O 1
ATOM 6357 N N . TYR A 1 819 ? -26.275 -14.272 20.140 1.00 96.50 819 TYR A N 1
ATOM 6358 C CA . TYR A 1 819 ? -25.817 -15.490 19.466 1.00 96.50 819 TYR A CA 1
ATOM 6359 C C . TYR A 1 819 ? -26.054 -16.774 20.265 1.00 96.50 819 TYR A C 1
ATOM 6361 O O . TYR A 1 819 ? -25.818 -17.856 19.731 1.00 96.50 819 TYR A O 1
ATOM 6369 N N . GLY A 1 820 ? -26.496 -16.697 21.525 1.00 96.44 820 GLY A N 1
ATOM 6370 C CA . GLY A 1 820 ? -26.659 -17.876 22.384 1.00 96.44 820 GLY A CA 1
ATOM 6371 C C . GLY A 1 820 ? -25.338 -18.506 22.839 1.00 96.44 820 GLY A C 1
ATOM 6372 O O . GLY A 1 820 ? -25.331 -19.677 23.213 1.00 96.44 820 GLY A O 1
ATOM 6373 N N . VAL A 1 821 ? -24.231 -17.756 22.795 1.00 96.31 821 VAL A N 1
ATOM 6374 C CA . VAL A 1 821 ? -22.880 -18.209 23.180 1.00 96.31 821 VAL A CA 1
ATOM 6375 C C . VAL A 1 821 ? -22.312 -17.343 24.304 1.00 96.31 821 VAL A C 1
ATOM 6377 O O . VAL A 1 821 ? -22.871 -16.296 24.625 1.00 96.31 821 VAL A O 1
ATOM 6380 N N . ARG A 1 822 ? -21.217 -17.796 24.914 1.00 95.50 822 ARG A N 1
ATOM 6381 C CA . ARG A 1 822 ? -20.446 -17.067 25.930 1.00 95.50 822 ARG A CA 1
ATOM 6382 C C . ARG A 1 822 ? -18.966 -17.142 25.592 1.00 95.50 822 ARG A C 1
ATOM 6384 O O . ARG A 1 822 ? -18.551 -18.116 24.955 1.00 95.50 822 ARG A O 1
ATOM 6391 N N . LEU A 1 823 ? -18.196 -16.158 26.047 1.00 93.44 823 LEU A N 1
ATOM 6392 C CA . LEU A 1 823 ? -16.769 -16.092 25.763 1.00 93.44 823 LEU A CA 1
ATOM 6393 C C . LEU A 1 823 ? -16.039 -17.239 26.474 1.00 93.44 823 LEU A C 1
ATOM 6395 O O . LEU A 1 823 ? -16.167 -17.448 27.681 1.00 93.44 823 LEU A O 1
ATOM 6399 N N . SER A 1 824 ? -15.250 -18.002 25.722 1.00 90.38 824 SER A N 1
ATOM 6400 C CA . SER A 1 824 ? -14.456 -19.105 26.256 1.00 90.38 824 SER A CA 1
ATOM 6401 C C . SER A 1 824 ? -13.080 -18.604 26.692 1.00 90.38 824 SER A C 1
ATOM 6403 O O . SER A 1 824 ? -12.109 -18.663 25.937 1.00 90.38 824 SER A O 1
ATOM 6405 N N . GLU A 1 825 ? -12.981 -18.148 27.946 1.00 83.38 825 GLU A N 1
ATOM 6406 C CA . GLU A 1 825 ? -11.842 -17.354 28.437 1.00 83.38 825 GLU A CA 1
ATOM 6407 C C . GLU A 1 825 ? -10.441 -17.994 28.317 1.00 83.38 825 GLU A C 1
ATOM 6409 O O . GLU A 1 825 ? -9.412 -17.355 28.520 1.00 83.38 825 GLU A O 1
ATOM 6414 N N . LYS A 1 826 ? -10.362 -19.305 28.100 1.00 86.00 826 LYS A N 1
ATOM 6415 C CA . LYS A 1 826 ? -9.081 -20.025 28.049 1.00 86.00 826 LYS A CA 1
ATOM 6416 C C . LYS A 1 826 ? -8.852 -20.720 26.723 1.00 86.00 826 LYS A C 1
ATOM 6418 O O . LYS A 1 826 ? -7.866 -21.445 26.604 1.00 86.00 826 LYS A O 1
ATOM 6423 N N . GLN A 1 827 ? -9.725 -20.534 25.736 1.00 88.44 827 GLN A N 1
ATOM 6424 C CA . GLN A 1 827 ? -9.658 -21.266 24.474 1.00 88.44 827 GLN A CA 1
ATOM 6425 C C . GLN A 1 827 ? -8.354 -20.993 23.728 1.00 88.44 827 GLN A C 1
ATOM 6427 O O . GLN A 1 827 ? -7.633 -21.937 23.407 1.00 88.44 827 GLN A O 1
ATOM 6432 N N . LEU A 1 828 ? -7.991 -19.721 23.540 1.00 89.88 828 LEU A N 1
ATOM 6433 C CA . LEU A 1 828 ? -6.763 -19.353 22.832 1.00 89.88 828 LEU A CA 1
ATOM 6434 C C . LEU A 1 828 ? -5.500 -19.718 23.612 1.00 89.88 828 LEU A C 1
ATOM 6436 O O . LEU A 1 828 ? -4.575 -20.293 23.038 1.00 89.88 828 LEU A O 1
ATOM 6440 N N . LEU A 1 829 ? -5.488 -19.499 24.930 1.00 89.69 829 LEU A N 1
ATOM 6441 C CA . LEU A 1 829 ? -4.387 -19.942 25.792 1.00 89.69 829 LEU A CA 1
ATOM 6442 C C . LEU A 1 829 ? -4.198 -21.458 25.772 1.00 89.69 829 LEU A C 1
ATOM 6444 O O . LEU A 1 829 ? -3.068 -21.940 25.758 1.00 89.69 829 LEU A O 1
ATOM 6448 N N . THR A 1 830 ? -5.288 -22.221 25.749 1.00 89.31 830 THR A N 1
ATOM 6449 C CA . THR A 1 830 ? -5.233 -23.686 25.673 1.00 89.31 830 THR A CA 1
ATOM 6450 C C . THR A 1 830 ? -4.768 -24.143 24.292 1.00 89.31 830 THR A C 1
ATOM 6452 O O . THR A 1 830 ? -3.988 -25.090 24.186 1.00 89.31 830 THR A O 1
ATOM 6455 N N . ALA A 1 831 ? -5.210 -23.467 23.229 1.00 88.31 831 ALA A N 1
ATOM 6456 C CA . ALA A 1 831 ? -4.875 -23.822 21.857 1.00 88.31 831 ALA A CA 1
ATOM 6457 C C . ALA A 1 831 ? -3.412 -23.509 21.503 1.00 88.31 831 ALA A C 1
ATOM 6459 O O . ALA A 1 831 ? -2.746 -24.356 20.904 1.00 88.31 831 ALA A O 1
ATOM 6460 N N . PHE A 1 832 ? -2.897 -22.337 21.886 1.00 89.62 832 PHE A N 1
ATOM 6461 C CA . PHE A 1 832 ? -1.600 -21.820 21.421 1.00 89.62 832 PHE A CA 1
ATOM 6462 C C . PHE A 1 832 ? -0.547 -21.659 22.527 1.00 89.62 832 PHE A C 1
ATOM 6464 O O . PHE A 1 832 ? 0.638 -21.489 22.229 1.00 89.62 832 PHE A O 1
ATOM 6471 N N . GLY A 1 833 ? -0.947 -21.782 23.794 1.00 87.88 833 GLY A N 1
ATOM 6472 C CA . GLY A 1 833 ? -0.085 -21.546 24.950 1.00 87.88 833 GLY A CA 1
ATOM 6473 C C . GLY A 1 833 ? 0.224 -20.059 25.176 1.00 87.88 833 GLY A C 1
ATOM 6474 O O . GLY A 1 833 ? 0.100 -19.254 24.254 1.00 87.88 833 GLY A O 1
ATOM 6475 N N . PRO A 1 834 ? 0.664 -19.682 26.391 1.00 88.12 834 PRO A N 1
ATOM 6476 C CA . PRO A 1 834 ? 1.145 -18.331 26.660 1.00 88.12 834 PRO A CA 1
ATOM 6477 C C . PRO A 1 834 ? 2.424 -18.037 25.869 1.00 88.12 834 PRO A C 1
ATOM 6479 O O . PRO A 1 834 ? 3.221 -18.943 25.601 1.00 88.12 834 PRO A O 1
ATOM 6482 N N . ILE A 1 83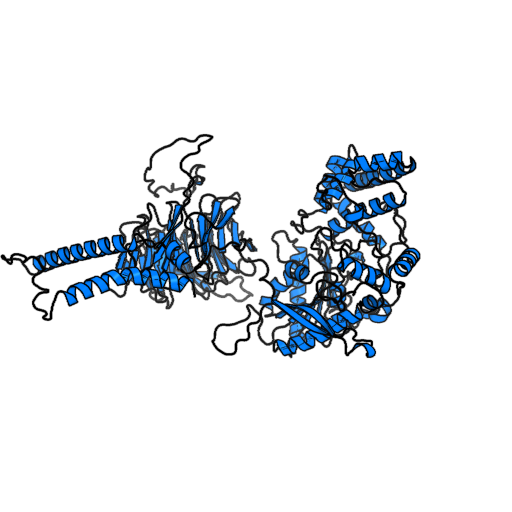5 ? 2.689 -16.756 25.604 1.00 86.00 835 ILE A N 1
ATOM 6483 C CA . ILE A 1 835 ? 3.873 -16.290 24.848 1.00 86.00 835 ILE A CA 1
ATOM 6484 C C . ILE A 1 835 ? 5.184 -16.822 25.456 1.00 86.00 835 ILE A C 1
ATOM 6486 O O . ILE A 1 835 ? 6.150 -17.121 24.754 1.00 86.00 835 ILE A O 1
ATOM 6490 N N . SER A 1 836 ? 5.222 -17.010 26.778 1.00 84.12 836 SER A N 1
ATOM 6491 C CA . SER A 1 836 ? 6.379 -17.578 27.484 1.00 84.12 836 SER A CA 1
ATOM 6492 C C . SER A 1 836 ? 6.789 -18.982 27.003 1.00 84.12 836 SER A C 1
ATOM 6494 O O . SER A 1 836 ? 7.977 -19.319 27.067 1.00 84.12 836 SER A O 1
ATOM 6496 N N . ASN A 1 837 ? 5.851 -19.770 26.464 1.00 86.50 837 ASN A N 1
ATOM 6497 C CA . ASN A 1 837 ? 6.107 -21.100 25.905 1.00 86.50 837 ASN A CA 1
ATOM 6498 C C . ASN A 1 837 ? 6.684 -21.050 24.484 1.00 86.50 837 ASN A C 1
ATOM 6500 O O . ASN A 1 837 ? 7.251 -22.038 24.014 1.00 86.50 837 ASN A O 1
ATOM 6504 N N . TRP A 1 838 ? 6.601 -19.907 23.802 1.00 88.88 838 TRP A N 1
ATOM 6505 C CA . TRP A 1 838 ? 7.042 -19.766 22.415 1.00 88.88 838 TRP A CA 1
ATOM 6506 C C . TRP A 1 838 ? 8.566 -19.760 22.267 1.00 88.88 838 TRP A C 1
ATOM 6508 O O . TRP A 1 838 ? 9.077 -19.783 21.160 1.00 88.88 838 TRP A O 1
ATOM 6518 N N . LYS A 1 839 ? 9.334 -19.858 23.356 1.00 87.44 839 LYS A N 1
ATOM 6519 C CA . LYS A 1 839 ? 10.786 -20.118 23.294 1.00 87.44 839 LYS A CA 1
ATOM 6520 C C . LYS A 1 839 ? 11.148 -21.395 22.526 1.00 87.44 839 LYS A C 1
ATOM 6522 O O . LYS A 1 839 ? 12.280 -21.517 22.070 1.00 87.44 839 LYS A O 1
ATOM 6527 N N . MET A 1 840 ? 10.209 -22.338 22.423 1.00 85.62 840 MET A N 1
ATOM 6528 C CA . MET A 1 840 ? 10.361 -23.594 21.683 1.00 85.62 840 MET A CA 1
ATOM 6529 C C . MET A 1 840 ? 9.955 -23.491 20.201 1.00 85.62 840 MET A C 1
ATOM 6531 O O . MET A 1 840 ? 10.117 -24.469 19.477 1.00 85.62 840 MET A O 1
ATOM 6535 N N . THR A 1 841 ? 9.433 -22.344 19.747 1.00 91.38 841 THR A N 1
ATOM 6536 C CA . THR A 1 841 ? 9.126 -22.096 18.329 1.00 91.38 841 THR A CA 1
ATOM 6537 C C . THR A 1 841 ? 10.284 -21.395 17.616 1.00 91.38 841 THR A C 1
ATOM 6539 O O . THR A 1 841 ? 11.267 -20.976 18.237 1.00 91.38 841 THR A O 1
ATOM 6542 N N . SER A 1 842 ? 10.171 -21.273 16.299 1.00 95.38 842 SER A N 1
ATOM 6543 C CA . SER A 1 842 ? 11.166 -20.643 15.438 1.00 95.38 842 SER A CA 1
ATOM 6544 C C . SER A 1 842 ? 10.521 -19.929 14.255 1.00 95.38 842 SER A C 1
ATOM 6546 O O . SER A 1 842 ? 9.396 -20.241 13.860 1.00 95.38 842 SER A O 1
ATOM 6548 N N . ASN A 1 843 ? 11.288 -19.024 13.662 1.00 97.62 843 ASN A N 1
ATOM 6549 C CA . ASN A 1 843 ? 11.052 -18.336 12.403 1.00 97.62 843 ASN A CA 1
ATOM 6550 C C . ASN A 1 843 ? 9.810 -17.447 12.439 1.00 97.62 843 ASN A C 1
ATOM 6552 O O . ASN A 1 843 ? 8.913 -17.587 11.609 1.00 97.62 843 ASN A O 1
ATOM 6556 N N . ILE A 1 844 ? 9.746 -16.554 13.429 1.00 97.94 844 ILE A N 1
ATOM 6557 C CA . ILE A 1 844 ? 8.687 -15.544 13.520 1.00 97.94 844 ILE A CA 1
ATOM 6558 C C . ILE A 1 844 ? 9.313 -14.177 13.788 1.00 97.94 844 ILE A C 1
ATOM 6560 O O . ILE A 1 844 ? 10.121 -14.034 14.705 1.00 97.94 844 ILE A O 1
ATOM 6564 N N . VAL A 1 845 ? 8.910 -13.177 13.012 1.00 97.88 845 VAL A N 1
ATOM 6565 C CA . VAL A 1 845 ? 9.196 -11.765 13.282 1.00 97.88 845 VAL A CA 1
ATOM 6566 C C . VAL A 1 845 ? 7.911 -11.100 13.759 1.00 97.88 845 VAL A C 1
ATOM 6568 O O . VAL A 1 845 ? 6.901 -11.145 13.058 1.00 97.88 845 VAL A O 1
ATOM 6571 N N . PHE A 1 846 ? 7.950 -10.483 14.939 1.00 97.25 846 PHE A N 1
ATOM 6572 C CA . PHE A 1 846 ? 6.865 -9.658 15.467 1.00 97.25 846 PHE A CA 1
ATOM 6573 C C . PHE A 1 846 ? 7.210 -8.177 15.325 1.00 97.25 846 PHE A C 1
ATOM 6575 O O . PHE A 1 846 ? 8.031 -7.668 16.083 1.00 97.25 846 PHE A O 1
ATOM 6582 N N . SER A 1 847 ? 6.589 -7.464 14.394 1.00 96.62 847 SER A N 1
ATOM 6583 C CA . SER A 1 847 ? 6.780 -6.019 14.217 1.00 96.62 847 SER A CA 1
ATOM 6584 C C . SER A 1 847 ? 5.671 -5.234 14.923 1.00 96.62 847 SER A C 1
ATOM 6586 O O . SER A 1 847 ? 4.513 -5.631 14.901 1.00 96.62 847 SER A O 1
ATOM 6588 N N . ASN A 1 848 ? 6.000 -4.133 15.605 1.00 95.81 848 ASN A N 1
ATOM 6589 C CA . ASN A 1 848 ? 5.016 -3.251 16.244 1.00 95.81 848 ASN A CA 1
ATOM 6590 C C . ASN A 1 848 ? 5.429 -1.779 16.114 1.00 95.81 848 ASN A C 1
ATOM 6592 O O . ASN A 1 848 ? 6.561 -1.410 16.434 1.00 95.81 848 ASN A O 1
ATOM 6596 N N . GLY A 1 849 ? 4.501 -0.925 15.685 1.00 94.88 849 GLY A N 1
ATOM 6597 C CA . GLY A 1 849 ? 4.688 0.524 15.634 1.00 94.88 849 GLY A CA 1
ATOM 6598 C C . GLY A 1 849 ? 4.482 1.192 16.993 1.00 94.88 849 GLY A C 1
ATOM 6599 O O . GLY A 1 849 ? 3.603 0.798 17.744 1.00 94.88 849 GLY A O 1
ATOM 6600 N N . ASN A 1 850 ? 5.265 2.216 17.337 1.00 94.00 850 ASN A N 1
ATOM 6601 C CA . ASN A 1 850 ? 5.106 2.906 18.627 1.00 94.00 850 ASN A CA 1
ATOM 6602 C C . ASN A 1 850 ? 3.932 3.898 18.692 1.00 94.00 850 ASN A C 1
ATOM 6604 O O . ASN A 1 850 ? 3.587 4.346 19.783 1.00 94.00 850 ASN A O 1
ATOM 6608 N N . LEU A 1 851 ? 3.346 4.262 17.550 1.00 93.25 851 LEU A N 1
ATOM 6609 C CA . LEU A 1 851 ? 2.118 5.061 17.477 1.00 93.25 851 LEU A CA 1
ATOM 6610 C C . LEU A 1 851 ? 0.863 4.179 17.486 1.00 93.25 851 LEU A C 1
ATOM 6612 O O . LEU A 1 851 ? -0.244 4.694 17.616 1.00 93.25 851 LEU A O 1
ATOM 6616 N N . ASP A 1 852 ? 1.034 2.866 17.332 1.00 93.88 852 ASP A N 1
ATOM 6617 C CA . ASP A 1 852 ? -0.048 1.895 17.319 1.00 93.88 852 ASP A CA 1
ATOM 6618 C C . ASP A 1 852 ? -0.563 1.635 18.745 1.00 93.88 852 ASP A C 1
ATOM 6620 O O . ASP A 1 852 ? 0.197 1.132 19.583 1.00 93.88 852 ASP A O 1
ATOM 6624 N N . PRO A 1 853 ? -1.847 1.902 19.049 1.00 93.38 853 PRO A N 1
ATOM 6625 C CA . PRO A 1 853 ? -2.392 1.595 20.366 1.00 93.38 853 PRO A CA 1
ATOM 6626 C C . PRO A 1 853 ? -2.368 0.084 20.673 1.00 93.38 853 PRO A C 1
ATOM 6628 O O . PRO A 1 853 ? -2.354 -0.289 21.845 1.00 93.38 853 PRO A O 1
ATOM 6631 N N . TRP A 1 854 ? -2.272 -0.793 19.661 1.00 93.06 854 TRP A N 1
ATOM 6632 C CA . TRP A 1 854 ? -2.150 -2.246 19.840 1.00 93.06 854 TRP A CA 1
ATOM 6633 C C . TRP A 1 854 ? -0.774 -2.727 20.312 1.00 93.06 854 TRP A C 1
ATOM 6635 O O . TRP A 1 854 ? -0.665 -3.839 20.834 1.00 93.06 854 TRP A O 1
ATOM 6645 N N . MET A 1 855 ? 0.267 -1.894 20.198 1.00 93.12 855 MET A N 1
ATOM 6646 C CA . MET A 1 855 ? 1.661 -2.266 20.470 1.00 93.12 855 MET A CA 1
ATOM 6647 C C . MET A 1 855 ? 1.845 -2.955 21.827 1.00 93.12 855 MET A C 1
ATOM 6649 O O . MET A 1 855 ? 2.518 -3.981 21.926 1.00 93.12 855 MET A O 1
ATOM 6653 N N . LYS A 1 856 ? 1.263 -2.395 22.896 1.00 93.06 856 LYS A N 1
ATOM 6654 C CA . LYS A 1 856 ? 1.470 -2.880 24.274 1.00 93.06 856 LY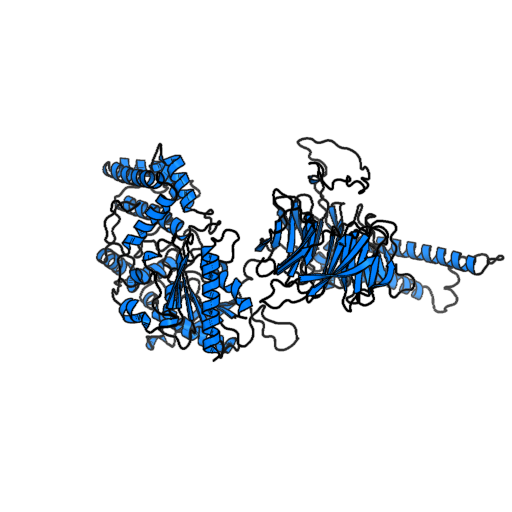S A CA 1
ATOM 6655 C C . LYS A 1 856 ? 0.917 -4.300 24.490 1.00 93.06 856 LYS A C 1
ATOM 6657 O O . LYS A 1 856 ? 1.436 -5.017 25.348 1.00 93.06 856 LYS A O 1
ATOM 6662 N N . GLY A 1 857 ? -0.057 -4.724 23.681 1.00 92.19 857 GLY A N 1
ATOM 6663 C CA . GLY A 1 857 ? -0.607 -6.080 23.678 1.00 92.19 857 GLY A CA 1
ATOM 6664 C C . GLY A 1 857 ? 0.248 -7.101 22.924 1.00 92.19 857 GLY A C 1
ATOM 6665 O O . GLY A 1 857 ? 0.001 -8.301 23.036 1.00 92.19 857 GLY A O 1
ATOM 6666 N N . GLY A 1 858 ? 1.247 -6.659 22.157 1.00 92.38 858 GLY A N 1
ATOM 6667 C CA . GLY A 1 858 ? 2.082 -7.518 21.323 1.00 92.38 858 GLY A CA 1
ATOM 6668 C C . GLY A 1 858 ? 3.346 -8.060 21.997 1.00 92.38 858 GLY A C 1
ATOM 6669 O O . GLY A 1 858 ? 3.565 -7.963 23.210 1.00 92.38 858 GLY A O 1
ATOM 6670 N N . VAL A 1 859 ? 4.216 -8.646 21.170 1.00 94.06 859 VAL A N 1
ATOM 6671 C CA . VAL A 1 859 ? 5.549 -9.126 21.563 1.00 94.06 859 VAL A CA 1
ATOM 6672 C C . VAL A 1 859 ? 6.575 -8.027 21.286 1.00 94.06 859 VAL A C 1
ATOM 6674 O O . VAL A 1 859 ? 6.891 -7.739 20.139 1.00 94.06 859 VAL A O 1
ATOM 6677 N N . LEU A 1 860 ? 7.105 -7.411 22.347 1.00 95.00 860 LEU A N 1
ATOM 6678 C CA . LEU A 1 860 ? 7.991 -6.236 22.246 1.00 95.00 860 LEU A CA 1
ATOM 6679 C C . LEU A 1 860 ? 9.478 -6.530 22.471 1.00 95.00 860 LEU A C 1
ATOM 6681 O O . LEU A 1 860 ? 10.306 -5.618 22.424 1.00 95.00 860 LEU A O 1
ATOM 6685 N N . LYS A 1 861 ? 9.819 -7.782 22.776 1.00 94.88 861 LYS A N 1
ATOM 6686 C CA . LYS A 1 861 ? 11.189 -8.245 23.014 1.00 94.88 861 LYS A CA 1
ATOM 6687 C C . LYS A 1 861 ? 11.370 -9.617 22.389 1.00 94.88 861 LYS A C 1
ATOM 6689 O O . LYS A 1 861 ? 10.431 -10.412 22.407 1.00 94.88 861 LYS A O 1
ATOM 6694 N N . ASP A 1 862 ? 12.582 -9.893 21.924 1.00 95.56 862 ASP A N 1
ATOM 6695 C CA . ASP A 1 862 ? 12.947 -11.203 21.393 1.00 95.56 862 ASP A CA 1
ATOM 6696 C C . ASP A 1 862 ? 12.607 -12.314 22.392 1.00 95.56 862 ASP A C 1
ATOM 6698 O O . ASP A 1 862 ? 12.983 -12.272 23.570 1.00 95.56 862 ASP A O 1
ATOM 6702 N N . VAL A 1 863 ? 11.889 -13.325 21.908 1.00 94.19 863 VAL A N 1
ATOM 6703 C CA . VAL A 1 863 ? 11.521 -14.514 22.686 1.00 94.19 863 VAL A CA 1
ATOM 6704 C C . VAL A 1 863 ? 12.629 -15.564 22.581 1.00 94.19 863 VAL A C 1
ATOM 6706 O O . VAL A 1 863 ? 12.939 -16.254 23.556 1.00 94.19 863 VAL A O 1
ATOM 6709 N N . SER A 1 864 ? 13.250 -15.674 21.406 1.00 93.69 864 SER A N 1
ATOM 6710 C CA . SER A 1 864 ? 14.406 -16.526 21.121 1.00 93.69 864 SER A CA 1
ATOM 6711 C C . SER A 1 864 ? 15.246 -15.901 19.997 1.00 93.69 864 SER A C 1
ATOM 6713 O O . SER A 1 864 ? 14.870 -14.881 19.433 1.00 93.69 864 SER A O 1
ATOM 6715 N N . LYS A 1 865 ? 16.372 -16.523 19.617 1.00 90.81 865 LYS A N 1
ATOM 6716 C CA . LYS A 1 865 ? 17.196 -16.041 18.487 1.00 90.81 865 LYS A CA 1
ATOM 6717 C C . LYS A 1 865 ? 16.459 -16.012 17.141 1.00 90.81 865 LYS A C 1
ATOM 6719 O O . LYS A 1 865 ? 16.884 -15.308 16.239 1.00 90.81 865 LYS A O 1
ATOM 6724 N N . SER A 1 866 ? 15.421 -16.830 16.999 1.00 91.69 866 SER A N 1
ATOM 6725 C CA . SER A 1 866 ? 14.671 -17.043 15.755 1.00 91.69 866 SER A CA 1
ATOM 6726 C C . SER A 1 866 ? 13.226 -16.516 15.862 1.00 91.69 866 SER A C 1
ATOM 6728 O O . SER A 1 866 ? 12.454 -16.564 14.907 1.00 91.69 866 SER A O 1
ATOM 6730 N N . VAL A 1 867 ? 12.861 -15.997 17.038 1.00 95.62 867 VAL A N 1
ATOM 6731 C CA . VAL A 1 867 ? 11.559 -15.397 17.335 1.00 95.62 867 VAL A CA 1
ATOM 6732 C C . VAL A 1 867 ? 11.827 -13.998 17.865 1.00 95.62 867 VAL A C 1
ATOM 6734 O O . VAL A 1 867 ? 12.048 -13.811 19.068 1.00 95.62 867 VAL A O 1
ATOM 6737 N N . THR A 1 868 ? 11.888 -13.043 16.946 1.00 96.06 868 THR A N 1
ATOM 6738 C CA . THR A 1 868 ? 12.387 -11.690 17.199 1.00 96.06 868 THR A CA 1
ATOM 6739 C C . THR A 1 868 ? 11.255 -10.675 17.251 1.00 96.06 868 THR A C 1
ATOM 6741 O O . THR A 1 868 ? 10.162 -10.906 16.729 1.00 96.06 868 THR A O 1
ATOM 6744 N N . ALA A 1 869 ? 11.511 -9.549 17.910 1.00 96.44 869 ALA A N 1
ATOM 6745 C CA . ALA A 1 869 ? 10.585 -8.433 18.008 1.00 96.44 869 ALA A CA 1
ATOM 6746 C C . ALA A 1 869 ? 11.209 -7.157 17.433 1.00 96.44 869 ALA A C 1
ATOM 6748 O O . ALA A 1 869 ? 12.289 -6.736 17.848 1.00 96.44 869 ALA A O 1
ATOM 6749 N N . LEU A 1 870 ? 10.498 -6.508 16.516 1.00 96.00 870 LEU A N 1
ATOM 6750 C CA . LEU A 1 870 ? 10.878 -5.250 15.890 1.00 96.00 870 LEU A CA 1
ATOM 6751 C C . LEU A 1 870 ? 9.952 -4.140 16.377 1.00 96.00 870 LEU A C 1
ATOM 6753 O O . LEU A 1 870 ? 8.730 -4.265 16.337 1.00 96.00 870 LEU A O 1
ATOM 6757 N N . GLN A 1 871 ? 10.537 -3.033 16.825 1.00 96.62 871 GLN A N 1
ATOM 6758 C CA . GLN A 1 871 ? 9.789 -1.834 17.192 1.00 96.62 871 GLN A CA 1
ATOM 6759 C C . GLN A 1 871 ? 10.040 -0.741 16.156 1.00 96.62 871 GLN A C 1
ATOM 6761 O O . GLN A 1 871 ? 11.189 -0.417 15.853 1.00 96.62 871 GLN A O 1
ATOM 6766 N N . ILE A 1 872 ? 8.966 -0.166 15.622 1.00 95.81 872 ILE A N 1
ATOM 6767 C CA . ILE A 1 872 ? 9.011 0.806 14.531 1.00 95.81 872 ILE A CA 1
ATOM 6768 C C . ILE A 1 872 ? 8.677 2.185 15.096 1.00 95.81 872 ILE A C 1
ATOM 6770 O O . ILE A 1 872 ? 7.516 2.510 15.351 1.00 95.81 872 ILE A O 1
ATOM 6774 N N . SER A 1 873 ? 9.703 3.013 15.290 1.00 95.44 873 SER A N 1
ATOM 6775 C CA . SER A 1 873 ? 9.524 4.395 15.741 1.00 95.44 873 SER A CA 1
ATOM 6776 C C . SER A 1 873 ? 8.898 5.254 14.639 1.00 95.44 873 SER A C 1
ATOM 6778 O O . SER A 1 873 ? 9.378 5.267 13.503 1.00 95.44 873 SER A O 1
ATOM 6780 N N . GLY A 1 874 ? 7.818 5.962 14.968 1.00 91.19 874 GLY A N 1
ATOM 6781 C CA . GLY A 1 874 ? 6.961 6.664 14.012 1.00 91.19 874 GLY A CA 1
ATOM 6782 C C . GLY A 1 874 ? 6.032 5.734 13.223 1.00 91.19 874 GLY A C 1
ATOM 6783 O O . GLY A 1 874 ? 5.364 6.191 12.301 1.00 91.19 874 GLY A O 1
ATOM 6784 N N . GLY A 1 875 ? 6.003 4.438 13.549 1.00 90.88 875 GLY A N 1
ATOM 6785 C CA . GLY A 1 875 ? 5.095 3.475 12.939 1.00 90.88 875 GLY A CA 1
ATOM 6786 C C . GLY A 1 875 ? 3.739 3.488 13.629 1.00 90.88 875 GLY A C 1
ATOM 6787 O O . GLY A 1 875 ? 3.674 3.325 14.846 1.00 90.88 875 GLY A O 1
ATOM 6788 N N . ALA A 1 876 ? 2.669 3.661 12.857 1.00 90.69 876 ALA A N 1
ATOM 6789 C CA . ALA A 1 876 ? 1.309 3.347 13.294 1.00 90.69 876 ALA A CA 1
ATOM 6790 C C . ALA A 1 876 ? 1.018 1.846 13.091 1.00 90.69 876 ALA A C 1
ATOM 6792 O O . ALA A 1 876 ? 1.956 1.046 13.025 1.00 90.69 876 ALA A O 1
ATOM 6793 N N . HIS A 1 877 ? -0.253 1.450 13.009 1.00 89.56 877 HIS A N 1
ATOM 6794 C CA . HIS A 1 877 ? -0.650 0.044 12.893 1.00 89.56 877 HIS A CA 1
ATOM 6795 C C . HIS A 1 877 ? -0.015 -0.596 11.639 1.00 89.56 877 HIS A C 1
ATOM 6797 O O . HIS A 1 877 ? -0.250 -0.117 10.528 1.00 89.56 877 HIS A O 1
ATOM 6803 N N . HIS A 1 878 ? 0.853 -1.606 11.830 1.00 88.06 878 HIS A N 1
ATOM 6804 C CA . HIS A 1 878 ? 1.554 -2.409 10.802 1.00 88.06 878 HIS A CA 1
ATOM 6805 C C . HIS A 1 878 ? 2.078 -1.620 9.573 1.00 88.06 878 HIS A C 1
ATOM 6807 O O . HIS A 1 878 ? 1.882 -2.008 8.415 1.00 88.06 878 HIS A O 1
ATOM 6813 N N . LEU A 1 879 ? 2.730 -0.469 9.800 1.00 92.31 879 LEU A N 1
ATOM 6814 C CA . LEU A 1 879 ? 3.295 0.377 8.730 1.00 92.31 879 LEU A CA 1
ATOM 6815 C C . LEU A 1 879 ? 4.316 -0.374 7.846 1.00 92.31 879 LEU A C 1
ATOM 6817 O O . LEU A 1 879 ? 4.452 -0.081 6.659 1.00 92.31 879 LEU A O 1
ATOM 6821 N N . ASP A 1 880 ? 5.013 -1.355 8.410 1.00 92.81 880 ASP A N 1
ATOM 6822 C CA . ASP A 1 880 ? 5.942 -2.264 7.735 1.00 92.81 880 ASP A CA 1
ATOM 6823 C C . ASP A 1 880 ? 5.312 -3.013 6.558 1.00 92.81 880 ASP A C 1
ATOM 6825 O O . ASP A 1 880 ? 5.938 -3.078 5.505 1.00 92.81 880 ASP A O 1
ATOM 6829 N N . LEU A 1 881 ? 4.056 -3.459 6.664 1.00 91.31 881 LEU A N 1
ATOM 6830 C CA . LEU A 1 881 ? 3.389 -4.200 5.585 1.00 91.31 881 LEU A CA 1
ATOM 6831 C C . LEU A 1 881 ? 2.943 -3.329 4.401 1.00 91.31 881 LEU A C 1
ATOM 6833 O O . LEU A 1 881 ? 2.639 -3.851 3.324 1.00 91.31 881 LEU A O 1
ATOM 6837 N N . ARG A 1 882 ? 2.902 -2.004 4.571 1.00 83.25 882 ARG A N 1
ATOM 6838 C CA . ARG A 1 882 ? 2.541 -1.074 3.493 1.00 83.25 882 ARG A CA 1
ATOM 6839 C C . ARG A 1 882 ? 3.622 -1.038 2.413 1.00 83.25 882 ARG A C 1
ATOM 6841 O O . ARG A 1 882 ? 4.783 -1.328 2.683 1.00 83.25 882 ARG A O 1
ATOM 6848 N N . GLY A 1 883 ? 3.242 -0.644 1.199 1.00 75.75 883 GLY A N 1
ATOM 6849 C CA . GLY A 1 883 ? 4.216 -0.400 0.131 1.00 75.75 883 GLY A CA 1
ATOM 6850 C C . GLY A 1 883 ? 5.173 0.742 0.481 1.00 75.75 883 GLY A C 1
ATOM 6851 O O . GLY A 1 883 ? 4.835 1.626 1.278 1.00 75.75 883 GLY A O 1
ATOM 6852 N N . GLY A 1 884 ? 6.363 0.726 -0.118 1.00 74.88 884 GLY A N 1
ATOM 6853 C CA . GLY A 1 884 ? 7.352 1.791 0.034 1.00 74.88 884 GLY A CA 1
ATOM 6854 C C . GLY A 1 884 ? 6.779 3.181 -0.260 1.00 74.88 884 GLY A C 1
ATOM 6855 O O . GLY A 1 884 ? 6.173 3.412 -1.304 1.00 74.88 884 GLY A O 1
ATOM 6856 N N . ASN A 1 885 ? 6.988 4.132 0.653 1.00 79.19 885 ASN A N 1
ATOM 6857 C CA . ASN A 1 885 ? 6.549 5.515 0.501 1.00 79.19 885 ASN A CA 1
ATOM 6858 C C . ASN A 1 885 ? 7.690 6.503 0.819 1.00 79.19 885 ASN A C 1
ATOM 6860 O O . ASN A 1 885 ? 8.429 6.308 1.788 1.00 79.19 885 ASN A O 1
ATOM 6864 N N . PRO A 1 886 ? 7.839 7.616 0.074 1.00 75.38 886 PRO A N 1
ATOM 6865 C CA . PRO A 1 886 ? 8.842 8.638 0.382 1.00 75.38 886 PRO A CA 1
ATOM 6866 C C . PRO A 1 886 ? 8.749 9.220 1.801 1.00 75.38 886 PRO A C 1
ATOM 6868 O O . PRO A 1 886 ? 9.777 9.588 2.368 1.00 75.38 886 PRO A O 1
ATOM 6871 N N . ALA A 1 887 ? 7.545 9.285 2.378 1.00 80.56 887 ALA A N 1
ATOM 6872 C CA . ALA A 1 887 ? 7.301 9.774 3.735 1.00 80.56 887 ALA A CA 1
ATOM 6873 C C . ALA A 1 887 ? 7.489 8.699 4.827 1.00 80.56 887 ALA A C 1
ATOM 6875 O O . ALA A 1 887 ? 7.260 8.981 6.002 1.00 80.56 887 ALA A O 1
ATOM 6876 N N . ASP A 1 888 ? 7.929 7.487 4.472 1.00 83.12 888 ASP A N 1
ATOM 6877 C CA . ASP A 1 888 ? 8.230 6.439 5.447 1.00 83.12 888 ASP A CA 1
ATOM 6878 C C . ASP A 1 888 ? 9.336 6.878 6.427 1.00 83.12 888 ASP A C 1
ATOM 6880 O O . ASP A 1 888 ? 10.418 7.304 5.988 1.00 83.12 888 ASP A O 1
ATOM 6884 N N . PRO A 1 889 ? 9.131 6.719 7.750 1.00 87.25 889 PRO A N 1
ATOM 6885 C CA . PRO A 1 889 ? 10.153 7.020 8.738 1.00 87.25 889 PRO A CA 1
ATOM 6886 C C . PRO A 1 889 ? 11.365 6.094 8.550 1.00 87.25 889 PRO A C 1
ATOM 6888 O O . PRO A 1 889 ? 11.205 4.923 8.195 1.00 87.25 889 PRO A O 1
ATOM 6891 N N . PRO A 1 890 ? 12.596 6.543 8.857 1.00 91.81 890 PRO A N 1
ATOM 6892 C CA . PRO A 1 890 ? 13.783 5.694 8.743 1.00 91.81 890 PRO A CA 1
ATOM 6893 C C . PRO A 1 890 ? 13.646 4.349 9.474 1.00 91.81 890 PRO A C 1
ATOM 6895 O O . PRO A 1 890 ? 14.122 3.329 8.983 1.00 91.81 890 PRO A O 1
ATOM 6898 N N . SER A 1 891 ? 12.930 4.330 10.606 1.00 94.38 891 SER A N 1
ATOM 6899 C CA . SER A 1 891 ? 12.709 3.117 11.397 1.00 94.38 891 SER A CA 1
ATOM 6900 C C . SER A 1 891 ? 11.949 2.023 10.645 1.00 94.38 891 SER A C 1
ATOM 6902 O O . SER A 1 891 ? 12.276 0.856 10.843 1.00 94.38 891 SER A O 1
ATOM 6904 N N . VAL A 1 892 ? 10.963 2.353 9.793 1.00 90.88 892 VAL A N 1
ATOM 6905 C CA . VAL A 1 892 ? 10.226 1.311 9.050 1.00 90.88 892 VAL A CA 1
ATOM 6906 C C . VAL A 1 892 ? 11.066 0.742 7.912 1.00 90.88 892 VAL A C 1
ATOM 6908 O O . VAL A 1 892 ? 11.011 -0.453 7.651 1.00 90.88 892 VAL A O 1
ATOM 6911 N N . LYS A 1 893 ? 11.923 1.558 7.287 1.00 88.25 893 LYS A N 1
ATOM 6912 C CA . LYS A 1 893 ? 12.857 1.083 6.253 1.00 88.25 893 LYS A CA 1
ATOM 6913 C C . LYS A 1 893 ? 13.839 0.058 6.828 1.00 88.25 893 LYS A C 1
ATOM 6915 O O . LYS A 1 893 ? 14.081 -0.972 6.210 1.00 88.25 893 LYS A O 1
ATOM 6920 N N . VAL A 1 894 ? 14.346 0.314 8.037 1.00 91.12 894 VAL A N 1
ATOM 6921 C CA . VAL A 1 894 ? 15.201 -0.632 8.774 1.00 91.12 894 VAL A CA 1
ATOM 6922 C C . VAL A 1 894 ? 14.428 -1.892 9.176 1.00 91.12 894 VAL A C 1
ATOM 6924 O O . VAL A 1 894 ? 14.957 -2.992 9.032 1.00 91.12 894 VAL A O 1
ATOM 6927 N N . ALA A 1 895 ? 13.182 -1.758 9.641 1.00 92.81 895 ALA A N 1
ATOM 6928 C CA . ALA A 1 895 ? 12.347 -2.908 9.992 1.00 92.81 895 ALA A CA 1
ATOM 6929 C C . ALA A 1 895 ? 12.082 -3.821 8.784 1.00 92.81 895 ALA A C 1
ATOM 6931 O O . ALA A 1 895 ? 12.397 -5.005 8.854 1.00 92.81 895 ALA A O 1
ATOM 6932 N N . ARG A 1 896 ? 11.657 -3.257 7.645 1.00 92.06 896 ARG A N 1
ATOM 6933 C CA . ARG A 1 896 ? 11.464 -3.994 6.383 1.00 92.06 896 ARG A CA 1
ATOM 6934 C C . ARG A 1 896 ? 12.739 -4.691 5.915 1.00 92.06 896 ARG A C 1
ATOM 6936 O O . ARG A 1 896 ? 12.704 -5.845 5.506 1.00 92.06 896 ARG A O 1
ATOM 6943 N N . GLN A 1 897 ? 13.886 -4.019 6.015 1.00 90.88 897 GLN A N 1
ATOM 6944 C CA . GLN A 1 897 ? 15.177 -4.634 5.703 1.00 90.88 897 GLN A CA 1
ATOM 6945 C C . GLN A 1 897 ? 15.489 -5.818 6.637 1.00 90.88 897 GLN A C 1
ATOM 6947 O O . GLN A 1 897 ? 15.962 -6.857 6.185 1.00 90.88 897 GLN A O 1
ATOM 6952 N N . THR A 1 898 ? 15.159 -5.698 7.923 1.00 92.31 898 THR A N 1
ATOM 6953 C CA . THR A 1 898 ? 15.351 -6.771 8.913 1.00 92.31 898 THR A CA 1
ATOM 6954 C C . THR A 1 898 ? 14.412 -7.956 8.652 1.00 92.31 898 THR A C 1
ATOM 6956 O O . THR A 1 898 ? 14.812 -9.111 8.789 1.00 92.31 898 THR A O 1
ATOM 6959 N N . GLU A 1 899 ? 13.176 -7.696 8.221 1.00 95.75 899 GLU A N 1
ATOM 6960 C CA . GLU A 1 899 ? 12.222 -8.722 7.779 1.00 95.75 899 GLU A CA 1
ATOM 6961 C C . GLU A 1 899 ? 12.726 -9.460 6.532 1.00 95.75 899 GLU A C 1
ATOM 6963 O O . GLU A 1 899 ? 12.706 -10.691 6.502 1.00 95.75 899 GLU A O 1
ATOM 6968 N N . ILE A 1 900 ? 13.254 -8.738 5.535 1.00 93.38 900 ILE A N 1
ATOM 6969 C CA . ILE A 1 900 ? 13.887 -9.322 4.339 1.00 93.38 900 ILE A CA 1
ATOM 6970 C C . ILE A 1 900 ? 15.054 -10.235 4.730 1.00 93.38 900 ILE A C 1
ATOM 6972 O O . ILE A 1 900 ? 15.187 -11.339 4.193 1.00 93.38 900 ILE A O 1
ATOM 6976 N N . GLU A 1 901 ? 15.904 -9.801 5.660 1.00 93.12 901 GLU A N 1
ATOM 6977 C CA . GLU A 1 901 ? 17.043 -10.584 6.149 1.00 93.12 901 GLU A CA 1
ATOM 6978 C C . GLU A 1 901 ? 16.595 -11.850 6.886 1.00 93.12 901 GLU A C 1
ATOM 6980 O O . GLU A 1 901 ? 17.145 -12.926 6.639 1.00 93.12 901 GLU A O 1
ATOM 6985 N N . ALA A 1 902 ? 15.562 -11.753 7.728 1.00 96.06 902 ALA A N 1
ATOM 6986 C CA . ALA A 1 902 ? 14.976 -12.902 8.410 1.00 96.06 902 ALA A CA 1
ATOM 6987 C C . ALA A 1 902 ? 14.400 -13.918 7.411 1.00 96.06 902 ALA A C 1
ATOM 6989 O O . ALA A 1 902 ? 14.741 -15.100 7.476 1.00 96.06 902 ALA A O 1
ATOM 6990 N N . ILE A 1 903 ? 13.607 -13.455 6.437 1.00 96.38 903 ILE A N 1
ATOM 6991 C CA . ILE A 1 903 ? 13.044 -14.297 5.372 1.00 96.38 903 ILE A CA 1
ATOM 6992 C C . ILE A 1 903 ? 14.164 -14.976 4.579 1.00 96.38 903 ILE A C 1
ATOM 6994 O O . ILE A 1 903 ? 14.131 -16.190 4.385 1.00 96.38 903 ILE A O 1
ATOM 6998 N N . SER A 1 904 ? 15.187 -14.221 4.173 1.00 94.88 904 SER A N 1
ATOM 6999 C CA . SER A 1 904 ? 16.351 -14.761 3.459 1.00 94.88 904 SER A CA 1
ATOM 7000 C C . SER A 1 904 ? 17.061 -15.851 4.267 1.00 94.88 904 SER A C 1
ATOM 7002 O O . SER A 1 904 ? 17.436 -16.887 3.716 1.00 94.88 904 SER A O 1
ATOM 7004 N N . GLY A 1 905 ? 17.215 -15.641 5.578 1.00 95.50 905 GLY A N 1
ATOM 7005 C CA . GLY A 1 905 ? 17.772 -16.624 6.504 1.00 95.50 905 GLY A CA 1
ATOM 7006 C C . GLY A 1 905 ? 16.953 -17.913 6.548 1.00 95.50 905 GLY A C 1
ATOM 7007 O O . GLY A 1 905 ? 17.509 -18.992 6.355 1.00 95.50 905 GLY A O 1
ATOM 7008 N N . TRP A 1 906 ? 15.633 -17.810 6.718 1.00 97.00 906 TRP A N 1
ATOM 7009 C CA . TRP A 1 906 ? 14.739 -18.973 6.780 1.00 97.00 906 TRP A CA 1
ATOM 7010 C C . TRP A 1 906 ? 14.716 -19.775 5.480 1.00 97.00 906 TRP A C 1
ATOM 7012 O O . TRP A 1 906 ? 14.678 -21.003 5.513 1.00 97.00 906 TRP A O 1
ATOM 7022 N N . LEU A 1 907 ? 14.748 -19.098 4.331 1.00 94.25 907 LEU A N 1
ATOM 7023 C CA . LEU A 1 907 ? 14.779 -19.759 3.026 1.00 94.25 907 LEU A CA 1
ATOM 7024 C C . LEU A 1 907 ? 16.102 -20.496 2.806 1.00 94.25 907 LEU A C 1
ATOM 7026 O O . LEU A 1 907 ? 16.096 -21.643 2.370 1.00 94.25 907 LEU A O 1
ATOM 7030 N N . LYS A 1 908 ? 17.227 -19.892 3.202 1.00 92.31 908 LYS A N 1
ATOM 7031 C CA . LYS A 1 908 ? 18.537 -20.549 3.151 1.00 92.31 908 LYS A CA 1
ATOM 7032 C C . LYS A 1 908 ? 18.615 -21.761 4.082 1.00 92.31 908 LYS A C 1
ATOM 7034 O O . LYS A 1 908 ? 19.235 -22.757 3.730 1.00 92.31 908 LYS A O 1
ATOM 7039 N N . GLU A 1 909 ? 18.015 -21.692 5.268 1.00 90.75 909 GLU A N 1
ATOM 7040 C CA . GLU A 1 909 ? 17.914 -22.842 6.178 1.00 90.75 909 GLU A CA 1
ATOM 7041 C C . GLU A 1 909 ? 17.030 -23.960 5.618 1.00 90.75 909 GLU A C 1
ATOM 7043 O O . GLU A 1 909 ? 17.294 -25.118 5.903 1.00 90.75 909 GLU A O 1
ATOM 7048 N N . TYR A 1 910 ? 16.009 -23.633 4.823 1.00 89.25 910 TYR A N 1
ATOM 7049 C CA . TYR A 1 910 ? 15.127 -24.618 4.191 1.00 89.25 910 TYR A CA 1
ATOM 7050 C C . TYR A 1 910 ? 15.791 -25.362 3.019 1.00 89.25 910 TYR A C 1
ATOM 7052 O O . TYR A 1 910 ? 15.455 -26.514 2.755 1.00 89.25 910 TYR A O 1
ATOM 7060 N N . GLU A 1 911 ? 16.703 -24.703 2.299 1.00 83.50 911 GLU A N 1
ATOM 7061 C CA . GLU A 1 911 ? 17.451 -25.306 1.185 1.00 83.50 911 GLU A CA 1
ATOM 7062 C C . GLU A 1 911 ? 18.550 -26.284 1.634 1.00 83.50 911 GLU A C 1
ATOM 7064 O O . GLU A 1 911 ? 18.927 -27.164 0.855 1.00 83.50 911 GLU A O 1
ATOM 7069 N N . ASN A 1 912 ? 19.075 -26.117 2.854 1.00 70.44 912 ASN A N 1
ATOM 7070 C CA . ASN A 1 912 ? 20.114 -26.973 3.445 1.00 70.44 912 ASN A CA 1
ATOM 7071 C C . ASN A 1 912 ? 19.506 -28.146 4.217 1.00 70.44 912 ASN A C 1
ATOM 7073 O O . ASN A 1 912 ? 20.118 -29.240 4.170 1.00 70.44 912 ASN A O 1
#

pLDDT: mean 79.92, std 19.01, range [25.12, 98.44]

Organism: NCBI:txid519352

Foldseek 3Di:
DLLVVLVVVLVVLLCVVVVVVVVVVVVVDPDDPPCVVVPPDPPPPDDDDPVRVVVVVVVVVVVVVVVSQVVSCVSSVPDASLNSCVVVVNDDDQDDDDWDFPEWAADEPAAWLDKDAAQQNQWIWIQGQSQKIFIAGLLVSDTLDIAHRVVASFNEKYAHNVNQWIWTHFFVQKIWIWGWADDDPVVDHIYTHTDDIQGGPGGWQYWDDAPPQKIWTFGFAQGIWIARRVVSDTPDTDDDPGGWNEKAQLDSRSQWIWTWGQCQWIWIFGNVDPRRGDAIADDDPGGFNEKADFLDSFKIWTFWLSLKIFIDGNVHRYGSAIAHAPPDPDPDPDDDDDDDDDPDPPDDDPPPRDDPDDPVQLVGFGWQEWAAANVSQWIWTFGQVQKIFICGRNDRHGGSDIDGHPGGFNHWDARPNRAWIWTWGDDPGITTGTTHDQPDDWDKDWDFAFLFPPDPVRRVATFTWIKTWQDADDDPDDPDDDRPQADAQFAEEEQLADLEAQVQVVRFLQLCVSCCNVRSYTYMYTHFEQYDRNDRDPPCLAPPNVVSQDLVRRLVRSQVVLCVVCVVVVNVLHAYEYEFFDDDAAAQFFDDGRVSLVSQVVNCQPVVVRHLFYERFLHQQCQFLVVDDLVLLQLLLLVLLVVLDVVQLVLLLVLQVQLVVLVVVAQVSQQVLCVLLQAPDGDHDPVSVLLLLLLLSLLSQVLLQVQAQQDHNQAGHRLSNVLSVLLVVQRVVPSSSSSSVSSCSRAPQPVVRGGHSPQSFDDALASSGGGHDRSSSSNSLNSFERTRHFHQDADDPSGSGHGNHQDQVNSQVRSCVSHVGGYPSNPCCVSRNDPLVCLPGFRYEYEYESSESSRVSTDQAASYPGRGYAYAYSDRRRPLSGRDDPSGDPRSVVVSVVNSVSVVVSSVVSVD

Radius of gyration: 34.78 Å; Cα contacts (8 Å, |Δi|>4): 1977; chains: 1; bounding box: 71×76×117 Å

Mean predicted aligned error: 17.87 Å

Secondary structure (DSSP, 8-state):
-HHHHHHHHHHHHHHHHHHHHHHHHHHSS-S-TTSTTTSS-----SS--HHHHHHHHHHHHHHHHHHHHHHHHHHHTT--HHHHHHTTT-PPPS--PPP-EEEEE---SS-EEEEEE-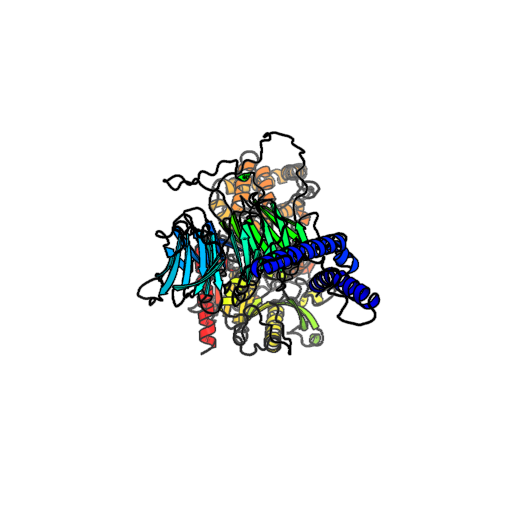TTSSEEEEEETTSEEEEEETTT--EEEEEE-TTT-EEEEEE-TTSSEEEEEETTSEEEEEEEEPPPTTS-S-EEEEEEEEE-SS-EEEEEEETTTEEEEEETTTEEEEEETTTTEEEEEE--SS-EEEEEESSTTSSEEEEEETTS--EEEETTSSS-EEEE----SS-EEEEEE-SSTTEEEEEETTS-EEEEETT-SSEEEEE-----S---SS-----------S----TT------TTGGG---EEEEEE-TTSSEEEEEETTSEEEEEETT--SS-SEEEE-SS-EEEEEE-TTSS-EEEEE-SSS-EEEEE--SS-PPEEEEEEEES-SS-TTSTT-EEEEEEEE------SSSS----SS--TTPPEEEEE--SS-HHHHHHH-HHHHHHHHHHTPEEEEEPPTTSTT--SSTTTTSTTGGGG--HHHHHHHHHHHHHHHHHHTT-TT--EEEEE-----STTTB---SHHHHHHHHHHHH-TTT-SEEEEET--HHHHTTSS-STHHHHHHHHHHHHH-TTHHHHHHHHHHHHHHHHTT-HHHHHHHHHHHTBSS---SHHHHHHHHHHHHHHHHHHHHT--SS-BTTBPSSHHHHHHHHHHHHHTT-HHHHHHHHHTTTSPP-TTSSB-HHHH----SSTT--BSHHHHHHHHHHHHHT----B-PPP-TT-SS----B-HHHHHHHHHHHHS----TTHHHHHH--GGGGGG--SEEEEEETT-TTGGGS--S-SBTTEEEEEETT--TTGGGSPP-TT--HHHHHHHHHHHHHHHHHHHHHH-

InterPro domains:
  IPR001680 WD40 repeat [PF00400] (102-137)
  IPR001680 WD40 repeat [PF00400] (239-270)
  IPR001680 WD40 repeat [PF00400] (278-313)
  IPR001680 WD40 repeat [PF00400] (364-392)
  IPR001680 WD40 repeat [PS50082] (105-141)
  IPR001680 WD40 repeat [PS50082] (248-279)
  IPR001680 WD40 repeat [PS50082] (281-315)
  IPR001680 WD40 repeat [PS50082] (360-393)
  IPR001680 WD40 repeat [SM00320] (98-137)
  IPR001680 WD40 repeat [SM00320] (191-228)
  IPR001680 WD40 repeat [SM00320] (231-270)
  IPR001680 WD40 repeat [SM00320] (274-313)
  IPR001680 WD40 repeat [SM00320] (354-392)
  IPR008758 Peptidase S28 [PF05577] (480-898)
  IPR015943 WD40/YVTN repeat-like-containing domain superfamily [G3DSA:2.130.10.10] (55-433)
  IPR019775 WD40 repeat, conserved site [PS00678] (124-138)
  IPR019775 WD40 repeat, conserved site [PS00678] (379-393)
  IPR029058 Alpha/Beta hydrolase fold [G3DSA:3.40.50.1820] (447-906)
  IPR029058 Alpha/Beta hydrolase fold [SSF53474] (480-629)
  IPR029058 Alpha/Beta hydrolase fold [SSF53474] (520-881)

Nearest PDB structures (foldseek):
  4ebb-assembly1_A  TM=9.617E-01  e=4.445E-47  Homo sapiens
  4ebb-assembly2_B  TM=9.578E-01  e=3.229E-47  Homo sapiens
  6n9g-assembly1_D  TM=8.486E-01  e=1.409E-25  Mus musculus
  5h3u-assembly2_B  TM=4.482E-01  e=8.404E-13  Homo sapiens
  5h1m-assembly1_A  TM=4.232E-01  e=1.432E-12  Homo sapiens

Sequence (912 aa):
MNVHVVFTRMWSCSLRPIISEMTNRLQASGLSARHVFQSIKPIEVGVMSKRDLEASLLKEVTRLRANLDASRREACGGVSMMDVANAAEIGILANVPTLSAVHNLRAHTGRIRTCTWAASDENLLSIGADNYICIWDVRSGLIRNIIDITMNQATAADSTPDLSVVFAGGLYANVEAFIHQPRPPEDGYSEYVPSAVFEHGGRINCITYLEGHKLLTAASVDGVVLWDINNVKMLSKCSHNTDVSAVLPLSSDGRSFVSGATDGVPRIWDVRQSRPFVCSMHGHESEISCVERHANEHTFVTGSDDAAVNLYDVRLDFPLASYNRTDAKSTAGDGFASTENKYLNHSGMDDEGNDQVTDEDAATTGVTGVGVSTSGRIIISGSRNGCIYIWDIFDLMSPVAVHREQGPVMALKMAHNKKGLAVITWGSAAQLQINGASPWPPKVGTYEQVVSHFDFHFHPLTFKQRFVYEGMKISSNVNFLLDIWYRTGGPIFFYCGNEGNILEFWNNTGFMFDIAPMFNALIVFAEHRYYGESTPFLNSFVQPYIGFLSIQEAMADFADLISVLKIQFNATSSPVIAFGGRFCDVYPNYFATSYGGMLAAYMRLRYPHIITGAVAASAPFKWVTGEEGLHPFFESIKEAYFNVSELCVPIIQAAYSEILRRSREGTSGLRNVTAELNLCTLLETGQDLDWMLRWSRNAFVVMSMMNYPYPSYGLPANPVNVSCNKAIEFGVQNPLAGLREAVGVLYDRSSELCFDYKTQYIDCADVTGCGLGNDSVAWDFQACTEIHLYDPSNATSNDLFPSLPKSLDDVDEYCFKKYGVRLSEKQLLTAFGPISNWKMTSNIVFSNGNLDPWMKGGVLKDVSKSVTALQISGGAHHLDLRGGNPADPPSVKVARQTEIEAISGWLKEYEN

Solvent-accessible surface area (backbone atoms only — not comparable to full-atom values): 48535 Å² total; per-residue (Å²): 114,73,68,61,52,46,56,52,51,55,52,47,60,67,45,46,59,57,52,50,51,52,47,52,54,51,69,73,43,82,83,66,92,72,58,76,69,68,78,51,78,81,73,79,86,67,91,67,53,75,67,56,51,52,52,53,51,52,52,51,54,50,52,53,48,53,53,52,52,51,54,49,49,64,69,48,72,80,66,50,60,44,58,49,31,56,78,63,73,55,76,82,80,89,80,75,86,76,88,37,74,65,34,80,45,80,80,66,90,32,57,65,70,40,70,40,63,31,75,66,53,55,33,35,38,35,34,21,71,64,27,36,36,41,34,27,32,61,85,80,57,42,77,75,44,73,37,85,34,74,91,40,51,53,53,21,50,38,38,41,64,82,55,53,35,40,38,39,18,4,68,75,14,38,36,38,33,26,38,57,45,85,49,58,86,91,79,45,80,59,45,60,41,84,74,49,72,48,86,52,83,29,33,28,46,29,47,41,68,35,63,88,56,28,38,41,37,22,15,47,61,52,10,38,38,35,33,33,62,88,74,70,35,84,75,48,74,48,79,50,96,46,39,23,40,22,67,38,69,61,37,71,77,54,45,29,32,39,38,23,18,55,80,14,44,41,33,38,36,30,68,84,43,100,62,35,74,72,52,63,31,54,81,54,89,27,31,22,50,25,59,35,73,37,69,49,89,53,33,34,36,36,19,12,54,65,37,35,37,37,36,36,36,77,93,51,58,46,55,68,44,62,40,48,80,83,86,72,79,78,83,80,88,75,89,80,80,88,78,78,99,65,90,74,74,94,74,81,81,64,101,79,80,73,87,78,78,56,88,68,69,58,75,38,59,21,24,35,12,46,32,47,34,74,82,46,48,39,39,36,36,21,14,31,63,10,35,37,38,31,31,40,78,62,47,57,74,54,61,74,44,75,47,78,54,97,27,31,22,64,34,33,44,51,29,87,84,40,66,40,36,42,37,32,34,48,62,103,59,52,40,37,29,39,27,38,75,71,84,70,85,66,36,78,46,71,42,84,37,60,56,34,91,88,44,77,89,41,46,90,41,61,23,51,34,37,29,36,31,68,71,74,66,93,64,98,72,76,101,82,72,76,48,96,43,47,43,90,74,26,35,33,42,34,34,38,41,35,84,35,44,48,68,56,50,65,74,49,40,27,31,63,64,70,48,23,63,80,54,18,25,42,52,36,38,40,35,19,69,56,12,65,80,13,44,69,43,98,64,31,90,38,84,74,55,38,72,62,66,48,73,68,49,43,51,49,49,51,57,52,48,52,60,51,48,21,59,76,68,67,32,75,84,31,49,25,37,25,30,19,37,58,79,73,72,47,89,67,37,55,37,76,68,25,50,6,5,43,47,9,44,48,41,30,72,75,34,53,90,66,25,61,26,16,41,16,21,26,24,31,55,37,21,39,38,58,77,42,78,47,58,65,34,53,33,40,48,31,52,56,45,36,75,69,33,76,69,29,50,59,30,46,37,48,20,54,51,50,51,58,56,32,46,75,66,40,53,67,27,26,42,50,50,22,62,60,51,34,40,66,62,77,33,71,48,74,66,48,47,53,48,43,53,51,35,51,49,38,32,56,52,52,30,31,36,57,30,34,72,50,65,54,74,91,32,55,46,30,29,47,54,54,21,40,50,34,22,45,75,43,12,79,87,37,24,47,45,2,44,38,48,23,34,46,58,69,48,70,56,46,100,84,70,19,36,47,47,72,83,63,36,50,94,52,44,29,76,78,33,18,31,36,72,66,34,16,54,46,45,29,47,39,32,23,38,50,37,46,41,52,36,64,56,71,55,54,93,62,40,55,55,77,67,74,55,37,37,71,68,56,40,30,51,51,24,34,74,76,70,70,40,53,57,39,77,51,51,46,35,70,73,70,46,57,77,84,64,50,54,82,56,65,40,34,40,26,38,28,13,73,48,15,38,47,34,84,28,31,61,83,56,60,64,40,100,46,26,38,37,44,76,19,58,79,18,9,55,36,52,56,42,30,48,88,54,94,66,57,46,71,41,37,59,52,48,45,52,51,50,52,52,52,53,52,50,50,54,55,61,70,76,106